Protein AF-A0A963HBQ4-F1 (afdb_monomer)

Secondary structure (DSSP, 8-state):
-----GGGHHHHHHHHHHHHHHHHHHHHHHHHHHHHHHHHS--HHHHHHHHHHHHHHHHHHHHHT-HHHHHHHHHHHHHHHHHHH-TT--SHHHHHHHHHHHHHHHHHHHSPPTTTSS-PPP---------PPPP-----S-------EEEEE-S-HHHHHHHHHHHHHTT-EEEEEE-SHHHHHHHHHHS--SEEEEES--SSSS-HHHHHHHIIIII---EEEEEETT-HHHHHHHHHT--SEEEEESPPHHHHHHHHHHHHHHHHHHHHHHHHHHHHHHHHHHHHHHHHHHHHH-SSEEEEEETT--EEEE-HHHHHHHTS-HHHHTT--HHHHS-HHHHHHHHHHHHHHHHHT-EEEEEEEEE-TTS-EEEEEEEEEEEEETTEEEEEEEEEEE-HHHHHHHHHHHHHHHHHHHHHHHHHHHHH-SSHHHHHHHHHHHHHHHS--SEEEEEEE-TTSBEEEEEEEETHHHHHTT---BS-TTSGGGSSHHHHHHHHSS-EEES-TTT-GGGGGGHHHHHHTT--EEEEEEEEETTEEEEEEEEEESSTT---HHHHHHHHHHHHHHHHHHHHHHHHHHHHHHHHHHHHHHHHHHHHHHHHHHHHHHHHHHHHHHIIIIIIHHHHHHHHHHHHHHHTT-TT-HHHHHHHHHHHHHHHHHHHHHHHHHS-HHHHHT-HHHHHHHHHHHHHHHHTPEEEEEE-TT-----HHHHHHHHHHHHHHHHHIIIII--SEEEEEEEEETTEEEEEEEE-S----HHHHHHHHHHHT-HHHHHHHHHHHHTT-EEEEEE-GGGT--EEEEEEEE-TT---

Radius of gyration: 63.91 Å; Cα contacts (8 Å, |Δi|>4): 1156; chains: 1; bounding box: 135×70×202 Å

Mean predicted aligned error: 21.65 Å

Sequence (816 aa):
MSERSAADLPAQLAALADEFQRSLPNRVDEVKAAMVAIVDDWEPAALVDLRCAAHRLVGAAGTFGRPVLGEAARRIEELACRLDADPAAHDEGVRLVFDELLASLNSAASTPTAAETAFSPPDASAQQRGGPLDCPDDPVDRVGHPSARILIVEDDPLIARELVLRLTAMGYATAGPVATGDEAVAWAAREPPDLVLMDIVLPGAVDGIAAARVILDEQRLPLLYLTAHADEERFARARITAPYAYLIKPCNDRELQLAIELALQRHQRDALLRAEAERQDRRIDELASTLSALVEGATDCIFAKDLDGRYILCNRAVEQLLGRSREEILGRRDEDLLAADLAARRRADEQRIIAAATTETCEEVISGADGEERTCLTTRGCLQIAGERAGVFAIARDISARKAAERRLRRLSGFFNALALTNQAIMHAESAEALLARACEIVVRHGEVDGAWIGLLDAEGWIRVVADSGSAGEYLTGLRISIDAQREEGHGPNGAAMRDGRPAICNDFLTDPRTRPWQGRARAAGIRASAAFPVRRAGAVVGVFSLYAAQVGFFDQELIELLGELASDISFALDKFGDDSRRRRAEAGLQGALERLHEVSARLIGVQEDERRRLARDLHDDIGQNLTMIKIVLLGMTQSGAYGANEEIREAAEIADRTLQRVRALSVALRPPQLDDLGLVPALRAHLDTTCHHAGIKASFVGGEGLPRVPENIAIACFRIAQEALNNVVRHARATAVVLELRLADGVLALSLRDDGCGFDAAAAFAHAARARSLGLLSMQERAALAGGQLAVLSAPERRVGSEVRVTFPLPGAMS

pLDDT: mean 79.03, std 16.05, range [23.55, 98.12]

Solvent-accessible surface area (backbone atoms only — not comparable to full-atom values): 43655 Å² total; per-residue (Å²): 140,75,87,78,71,78,85,46,50,69,62,50,48,49,50,47,48,52,53,46,62,66,42,45,62,58,51,52,48,50,38,51,51,31,52,49,45,46,75,75,56,82,47,81,68,41,55,54,51,36,49,54,36,29,54,62,40,37,68,54,18,77,77,69,77,39,66,69,46,39,51,50,28,51,53,50,50,56,50,48,55,49,45,74,76,39,74,83,63,81,43,74,71,50,54,53,52,50,52,55,49,51,53,49,52,54,54,63,73,72,53,84,53,78,72,68,77,73,59,80,77,77,81,94,81,81,89,86,89,84,83,87,86,78,83,87,80,87,89,88,80,78,95,74,79,77,57,51,32,34,30,38,35,37,57,51,69,65,60,34,51,49,50,52,53,53,41,45,74,73,50,34,38,71,70,54,73,32,48,34,20,64,59,45,44,55,42,45,74,75,58,67,47,62,30,37,41,32,29,50,76,31,61,73,95,36,33,23,55,61,26,47,45,49,34,45,74,76,68,62,47,38,38,32,38,38,41,66,93,81,52,70,71,60,55,56,56,50,58,73,66,64,55,63,39,76,44,55,55,89,65,54,72,68,59,55,50,52,47,50,52,53,22,50,53,52,46,52,50,57,52,48,55,50,54,50,50,56,50,50,54,51,50,51,53,52,50,52,53,49,53,50,52,54,51,47,70,35,80,45,27,38,37,29,25,36,78,86,46,25,26,77,43,68,23,58,35,38,26,62,40,60,64,43,57,64,81,74,46,48,70,35,40,49,69,81,76,43,59,65,73,57,23,54,52,52,51,54,52,50,52,50,29,49,73,69,61,40,72,50,71,47,80,46,78,46,71,30,61,87,67,51,77,36,39,24,48,33,39,39,27,41,31,66,55,99,88,40,86,49,18,34,36,38,40,34,35,82,39,41,70,57,54,52,50,53,53,48,52,51,38,53,52,21,39,54,51,22,41,54,52,38,56,54,41,61,76,69,46,92,45,62,65,59,34,50,33,48,41,18,41,40,36,28,75,36,35,84,30,49,12,16,31,34,25,36,59,48,97,85,50,34,51,42,78,72,25,53,19,65,56,34,50,75,65,47,62,93,60,75,39,27,52,46,77,90,39,75,53,8,50,25,42,60,15,45,3,51,69,72,63,40,75,21,77,36,38,48,35,76,75,40,76,49,34,55,91,48,31,72,60,29,59,76,64,50,44,21,15,37,40,14,28,37,24,34,46,90,86,42,67,47,22,34,42,34,40,32,26,66,43,65,62,67,76,46,71,70,55,50,51,54,52,45,50,43,31,47,52,52,17,54,46,47,38,50,52,52,50,53,58,48,50,55,51,51,54,53,51,51,52,58,50,53,54,52,52,54,52,52,51,54,52,54,56,50,54,52,53,52,49,34,52,49,52,21,48,50,43,48,64,50,56,40,44,52,32,50,50,52,32,52,53,38,52,53,54,67,71,67,70,68,90,86,57,63,66,65,43,50,51,52,32,50,50,33,48,56,49,38,53,49,49,52,51,50,21,41,73,56,45,49,63,43,48,77,78,65,30,55,61,58,32,49,50,53,51,48,53,57,54,24,60,77,69,72,29,47,71,46,80,44,75,59,79,88,67,73,92,69,55,68,64,48,38,52,36,53,49,52,40,50,51,53,53,49,50,46,39,76,76,68,25,80,41,60,38,38,40,41,36,35,48,78,56,95,32,30,42,35,41,36,42,36,35,57,10,47,34,41,56,47,70,60,50,54,56,45,26,73,73,71,68,47,57,68,70,58,49,41,42,51,40,26,47,74,49,64,21,50,64,47,70,53,38,41,48,90,70,52,65,6,35,34,46,35,38,37,28,70,50,94,82,51,84,126

Nearest PDB structures (foldseek):
  3cg0-assembly2_D  TM=9.513E-01  e=1.395E-09  Oleidesulfovibrio alaskensis G20
  6oec-assembly2_F  TM=7.921E-01  e=4.741E-08  Carboxydothermus hydrogenoformans Z-2901
  6c40-assembly1_D-2  TM=9.178E-01  e=4.736E-07  Thermotoga maritima MSB8
  4qyw-assembly1_A  TM=9.208E-01  e=8.117E-07  Thermotoga maritima MSB8
  2gj3-assembly1_A  TM=7.874E-01  e=8.108E-06  Azotobacter vinelandii

Foldseek 3Di:
DDDPDPPCVVVVVVVVLVVVLVCLVVLLVQLVVLLVCCLPPNDPVSLVSNLVSLVVQCVSCVPQPLVLSVVLSVLSVVLSVVCVVPVPPSDPVSVVSSVVSNVSSVVSNPDDGPVVVPDDDPDPPDDDDDDDDDDDDDDDDDDDDAAFEEEEEDQPPVVQVVVCVLCVVVVHHYPHYHQALVVVLVCCVVPNGQEYEFEQAGDDPAGRQNSLLSCCPPVVHAYEYEEEPDDPVSVVSSVVSVHQYYDYPPDDSVRVVVSSVSSSVVSVVVVVVVVVVVVVVVVVVVVVVVVLVVQQPDLWWKWWAFAVQFTQDTHPNVCQQQVHDPVVRGRDHCCVRDDPVVSVVVVVVQVVQLVVQDKDWDWDWRQGPVRDTFTWTKIKHFDDDPNDGGGMMMIIDGCRVVVVVVVVVQLLVLLVQLLVVLLVCLVVPPALLRSQQVSFVSCVVRRQFQKKWKFFADPVFWTHTSYMDGLVVVLCVPQIAGLDPVDLSLLDQFSCCLVVVAKGWFLALLPDPSNVVRNVSCVVSLFGIKIWHFAAEPRHGGIIIMTTHNHRPSDDPSNSVSVNVSSVSSN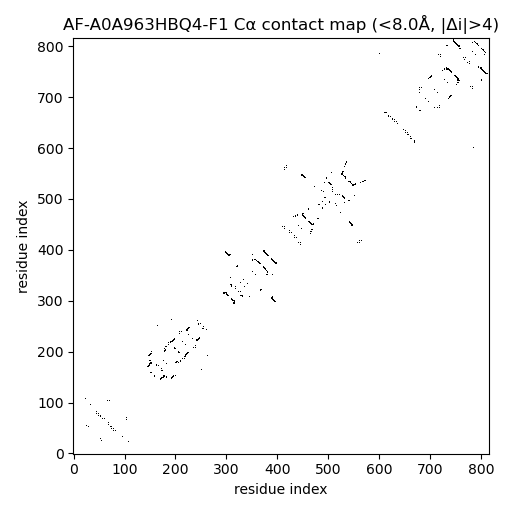VSNNVNVVVVVVVVVVVVVVVVVVVVLVVVLVVVVVLLVVLVVLLCCLCPPVLVVLVVLLVVLVVVLVVDDPDCNPVSVVSNVVSVVVSVVSQVSSCVSPNVCCVVVNQQVNLVVLQCVLCVVLQAAEDEEDPPPDDHFDSLVSVLLNLLSNLVSVCCSPPFPFRYKYWYWDDDQQKIKTKIWTLGQWDDPVVVVVCCVVVVPPRVVVNQSSLVSQVKHWDKDTDNVPSRTIMIMMMHHGPPSPD

Structure (mmCIF, N/CA/C/O backbone):
data_AF-A0A963HBQ4-F1
#
_entry.id   AF-A0A963HBQ4-F1
#
loop_
_atom_site.group_PDB
_atom_site.id
_atom_site.type_symbol
_atom_site.label_atom_id
_atom_site.label_alt_id
_atom_site.label_comp_id
_atom_site.label_asym_id
_atom_site.label_entity_id
_atom_site.label_seq_id
_atom_site.pdbx_PDB_ins_code
_atom_site.Cartn_x
_atom_site.Cartn_y
_atom_site.Cartn_z
_atom_site.occupancy
_atom_site.B_iso_or_equiv
_atom_site.auth_seq_id
_atom_site.auth_comp_id
_atom_site.auth_asym_id
_atom_site.auth_atom_id
_atom_site.pdbx_PDB_model_num
ATOM 1 N N . MET A 1 1 ? -17.912 28.620 47.467 1.00 26.55 1 MET A N 1
ATOM 2 C CA . MET A 1 1 ? -19.293 29.046 47.777 1.00 26.55 1 MET A CA 1
ATOM 3 C C . MET A 1 1 ? -19.919 29.511 46.472 1.00 26.55 1 MET A C 1
ATOM 5 O O . MET A 1 1 ? -19.352 30.399 45.865 1.00 26.55 1 MET A O 1
ATOM 9 N N . SER A 1 2 ? -20.982 28.934 45.939 1.00 27.98 2 SER A N 1
ATOM 10 C CA . SER A 1 2 ? -21.823 27.840 46.411 1.00 27.98 2 SER A CA 1
ATOM 11 C C . SER A 1 2 ? -22.338 27.062 45.203 1.00 27.98 2 SER A C 1
ATOM 13 O O . SER A 1 2 ? -22.551 27.619 44.126 1.00 27.98 2 SER A O 1
ATOM 15 N N . GLU A 1 3 ? -22.514 25.771 45.440 1.00 35.03 3 GLU A N 1
ATOM 16 C CA . GLU A 1 3 ? -23.361 24.830 44.721 1.00 35.03 3 GLU A CA 1
ATOM 17 C C . GLU A 1 3 ? -24.563 25.514 44.050 1.00 35.03 3 GLU A C 1
ATOM 19 O O . GLU A 1 3 ? -25.482 25.993 44.713 1.00 35.03 3 GLU A O 1
ATOM 24 N N . ARG A 1 4 ? -24.574 25.536 42.714 1.00 32.81 4 ARG A N 1
ATOM 25 C CA . ARG A 1 4 ? -25.833 25.471 41.971 1.00 32.81 4 ARG A CA 1
ATOM 26 C C . ARG A 1 4 ? -26.100 23.994 41.711 1.00 32.81 4 ARG A C 1
ATOM 28 O O . ARG A 1 4 ? -25.320 23.321 41.047 1.00 32.81 4 ARG A O 1
ATOM 35 N N . SER A 1 5 ? -27.163 23.526 42.352 1.00 36.09 5 SER A N 1
ATOM 36 C CA . SER A 1 5 ? -27.684 22.165 42.406 1.00 36.09 5 SER A CA 1
ATOM 37 C C . SER A 1 5 ? -27.640 21.415 41.068 1.00 36.09 5 SER A C 1
ATOM 39 O O . SER A 1 5 ? -28.222 21.844 40.076 1.00 36.09 5 SER A O 1
ATOM 41 N N . ALA A 1 6 ? -27.008 20.239 41.087 1.00 35.88 6 ALA A N 1
ATOM 42 C CA . ALA A 1 6 ? -27.001 19.247 40.013 1.00 35.88 6 ALA A CA 1
ATOM 43 C C . ALA A 1 6 ? -28.341 18.486 39.863 1.00 35.88 6 ALA A C 1
ATOM 45 O O . ALA A 1 6 ? -28.432 17.567 39.051 1.00 35.88 6 ALA A O 1
ATOM 46 N N . ALA A 1 7 ? -29.386 18.849 40.622 1.00 38.97 7 ALA A N 1
ATOM 47 C CA . ALA A 1 7 ? -30.701 18.205 40.541 1.00 38.97 7 ALA A CA 1
ATOM 48 C C . ALA A 1 7 ? -31.506 18.603 39.289 1.00 38.97 7 ALA A C 1
ATOM 50 O O . ALA A 1 7 ? -32.407 17.869 38.897 1.00 38.97 7 ALA A O 1
ATOM 51 N N . ASP A 1 8 ? -31.138 19.701 38.624 1.00 40.59 8 ASP A N 1
ATOM 52 C CA . ASP A 1 8 ? -31.795 20.174 37.401 1.00 40.59 8 ASP A CA 1
ATOM 53 C C . ASP A 1 8 ? -31.019 19.847 36.121 1.00 40.59 8 ASP A C 1
ATOM 55 O O . ASP A 1 8 ? -31.470 20.204 35.040 1.00 40.59 8 ASP A O 1
ATOM 59 N N . LEU A 1 9 ? -29.873 19.159 36.187 1.00 38.19 9 LEU A N 1
ATOM 60 C CA . LEU A 1 9 ? -29.035 18.930 35.003 1.00 38.19 9 LEU A CA 1
ATOM 61 C C . LEU A 1 9 ? -29.782 18.218 33.854 1.00 38.19 9 LEU A C 1
ATOM 63 O O . LEU A 1 9 ? -29.617 18.650 32.721 1.00 38.19 9 LEU A O 1
ATOM 67 N N . PRO A 1 10 ? -30.645 17.205 34.082 1.00 41.12 10 PRO A N 1
ATOM 68 C CA . PRO A 1 10 ? -31.413 16.579 33.002 1.00 41.12 10 PRO A CA 1
ATOM 69 C C . PRO A 1 10 ? -32.497 17.496 32.423 1.00 41.12 10 PRO A C 1
ATOM 71 O O . PRO A 1 10 ? -32.702 17.498 31.216 1.00 41.12 10 PRO A O 1
ATOM 74 N N . ALA A 1 11 ? -33.162 18.303 33.256 1.00 45.09 11 ALA A N 1
ATOM 75 C CA . ALA A 1 11 ? -34.180 19.258 32.815 1.00 45.09 11 ALA A CA 1
ATOM 76 C C . ALA A 1 11 ? -33.556 20.477 32.116 1.00 45.09 11 ALA A C 1
ATOM 78 O O . ALA A 1 11 ? -34.101 20.967 31.135 1.00 45.09 11 ALA A O 1
ATOM 79 N N . GLN A 1 12 ? -32.381 20.921 32.564 1.00 42.25 12 GLN A N 1
ATOM 80 C CA . GLN A 1 12 ? -31.566 21.954 31.931 1.00 42.25 12 GLN A CA 1
ATOM 81 C C . GLN A 1 12 ? -30.918 21.448 30.648 1.00 42.25 12 GLN A C 1
ATOM 83 O O . GLN A 1 12 ? -30.879 22.204 29.695 1.00 42.25 12 GLN A O 1
ATOM 88 N N . LEU A 1 13 ? -30.459 20.192 30.580 1.00 42.88 13 LEU A N 1
ATOM 89 C CA . LEU A 1 13 ? -29.969 19.564 29.348 1.00 42.88 13 LEU A CA 1
ATOM 90 C C . LEU A 1 13 ? -31.106 19.318 28.358 1.00 42.88 13 LEU A C 1
ATOM 92 O O . LEU A 1 13 ? -30.890 19.498 27.169 1.00 42.88 13 LEU A O 1
ATOM 96 N N . ALA A 1 14 ? -32.306 18.961 28.825 1.00 47.94 14 ALA A N 1
ATOM 97 C CA . ALA A 1 14 ? -33.495 18.856 27.984 1.00 47.94 14 ALA A CA 1
ATOM 98 C C . ALA A 1 14 ? -33.955 20.235 27.494 1.00 47.94 14 ALA A C 1
ATOM 100 O O . ALA A 1 14 ? -34.211 20.386 26.310 1.00 47.94 14 ALA A O 1
ATOM 101 N N . ALA A 1 15 ? -33.982 21.257 28.354 1.00 48.81 15 ALA A N 1
ATOM 102 C CA . ALA A 1 15 ? -34.297 22.631 27.966 1.00 48.81 15 ALA A CA 1
ATOM 103 C C . ALA A 1 15 ? -33.226 23.231 27.042 1.00 48.81 15 ALA A C 1
ATOM 105 O O . ALA A 1 15 ? -33.580 23.877 26.065 1.00 48.81 15 ALA A O 1
ATOM 106 N N . LEU A 1 16 ? -31.938 22.963 27.293 1.00 46.47 16 LEU A N 1
ATOM 107 C CA . LEU A 1 16 ? -30.825 23.330 26.416 1.00 46.47 16 LEU A CA 1
ATOM 108 C C . LEU A 1 16 ? -30.912 22.582 25.095 1.00 46.47 16 LEU A C 1
ATOM 110 O O . LEU A 1 16 ? -30.710 23.210 24.073 1.00 46.47 16 LEU A O 1
ATOM 114 N N . ALA A 1 17 ? -31.222 21.284 25.084 1.00 47.88 17 ALA A N 1
ATOM 115 C CA . ALA A 1 17 ? -31.410 20.511 23.860 1.00 47.88 17 ALA A CA 1
ATOM 116 C C . ALA A 1 17 ? -32.598 21.031 23.052 1.00 47.88 17 ALA A C 1
ATOM 118 O O . ALA A 1 17 ? -32.469 21.203 21.848 1.00 47.88 17 ALA A O 1
ATOM 119 N N . ASP A 1 18 ? -33.707 21.358 23.708 1.00 51.03 18 ASP A N 1
ATOM 120 C CA . ASP A 1 18 ? -34.914 21.882 23.075 1.00 51.03 18 ASP A CA 1
ATOM 121 C C . ASP A 1 18 ? -34.713 23.331 22.576 1.00 51.03 18 ASP A C 1
ATOM 123 O O . ASP A 1 18 ? -35.149 23.688 21.482 1.00 51.03 18 ASP A O 1
ATOM 127 N N . GLU A 1 19 ? -33.963 24.160 23.310 1.00 53.47 19 GLU A N 1
ATOM 128 C CA . GLU A 1 19 ? -33.505 25.490 22.883 1.00 53.47 19 GLU A CA 1
ATOM 129 C C . GLU A 1 19 ? -32.498 25.395 21.721 1.00 53.47 19 GLU A C 1
ATOM 131 O O . GLU A 1 19 ? -32.594 26.146 20.747 1.00 53.47 19 GLU A O 1
ATOM 136 N N . PHE A 1 20 ? -31.576 24.426 21.752 1.00 51.69 20 PHE A N 1
ATOM 137 C CA . PHE A 1 20 ? -30.591 24.214 20.689 1.00 51.69 20 PHE A CA 1
ATOM 138 C C . PHE A 1 20 ? -31.225 23.634 19.425 1.00 51.69 20 PHE A C 1
ATOM 140 O O . PHE A 1 20 ? -30.861 24.056 18.328 1.00 51.69 20 PHE A O 1
ATOM 147 N N . GLN A 1 21 ? -32.189 22.723 19.562 1.00 53.88 21 GLN A N 1
ATOM 148 C CA . GLN A 1 21 ? -32.951 22.117 18.468 1.00 53.88 21 GLN A CA 1
ATOM 149 C C . GLN A 1 21 ? -33.887 23.147 17.825 1.00 53.88 21 GLN A C 1
ATOM 151 O O . GLN A 1 21 ? -33.994 23.182 16.601 1.00 53.88 21 GLN A O 1
ATOM 156 N N . ARG A 1 22 ? -34.432 24.090 18.610 1.00 58.97 22 ARG A N 1
ATOM 157 C CA . ARG A 1 22 ? -35.081 25.309 18.092 1.00 58.97 22 ARG A CA 1
ATOM 158 C C . ARG A 1 22 ? -34.105 26.284 17.418 1.00 58.97 22 ARG A C 1
ATOM 160 O O . ARG A 1 22 ? -34.513 27.001 16.510 1.00 58.97 22 ARG A O 1
ATOM 167 N N . SER A 1 23 ? -32.828 26.306 17.815 1.00 59.47 23 SER A N 1
ATOM 168 C CA . SER A 1 23 ? -31.791 27.171 17.216 1.00 59.47 23 SER A CA 1
ATOM 169 C C . SER A 1 23 ? -31.105 26.580 15.974 1.00 59.47 23 SER A C 1
ATOM 171 O O . SER A 1 23 ? -30.469 27.313 15.218 1.00 59.47 23 SER A O 1
ATOM 173 N N . LEU A 1 24 ? -31.215 25.265 15.752 1.00 64.88 24 LEU A N 1
ATOM 174 C CA . LEU A 1 24 ? -30.545 24.556 14.660 1.00 64.88 24 LEU A CA 1
ATOM 175 C C . LEU A 1 24 ? -30.970 25.064 13.267 1.00 64.88 24 LEU A C 1
ATOM 177 O O . LEU A 1 24 ? -30.074 25.280 12.450 1.00 64.88 24 LEU A O 1
ATOM 181 N N . PRO A 1 25 ? -32.265 25.343 12.993 1.00 65.94 25 PRO A N 1
ATOM 182 C CA . PRO A 1 25 ? -32.677 25.995 11.750 1.00 65.94 25 PRO A CA 1
ATOM 183 C C . PRO A 1 25 ? -31.997 27.353 11.554 1.00 65.94 25 PRO A C 1
ATOM 185 O O . PRO A 1 25 ? -31.420 27.586 10.500 1.00 65.94 25 PRO A O 1
ATOM 188 N N . ASN A 1 26 ? -31.934 28.190 12.598 1.00 67.19 26 ASN A N 1
ATOM 189 C CA . ASN A 1 26 ? -31.284 29.504 12.524 1.00 67.19 26 ASN A CA 1
ATOM 190 C C . ASN A 1 26 ? -29.778 29.396 12.230 1.00 67.19 26 ASN A C 1
ATOM 192 O O . ASN A 1 26 ? -29.249 30.184 11.457 1.00 67.19 26 ASN A O 1
ATOM 196 N N . ARG A 1 27 ? -29.077 28.406 12.799 1.00 68.88 27 ARG A N 1
ATOM 197 C CA . ARG A 1 27 ? -27.641 28.178 12.531 1.00 68.88 27 ARG A CA 1
ATOM 198 C C . ARG A 1 27 ? -27.377 27.630 11.133 1.00 68.88 27 ARG A C 1
ATOM 200 O O . ARG A 1 27 ? -26.370 27.968 10.516 1.00 68.88 27 ARG A O 1
ATOM 207 N N . VAL A 1 28 ? -28.266 26.769 10.642 1.00 68.94 28 VAL A N 1
ATOM 208 C CA . VAL A 1 28 ? -28.229 26.304 9.254 1.00 68.94 28 VAL A CA 1
ATOM 209 C C . VAL A 1 28 ? -28.486 27.486 8.319 1.00 68.94 28 VAL A C 1
ATOM 211 O O . VAL A 1 28 ? -27.758 27.642 7.346 1.00 68.94 28 VAL A O 1
ATOM 214 N N . ASP A 1 29 ? -29.437 28.360 8.641 1.00 71.38 29 ASP A N 1
ATOM 215 C CA . ASP A 1 29 ? -29.736 29.556 7.854 1.00 71.38 29 ASP A CA 1
ATOM 216 C C . ASP A 1 29 ? -28.618 30.615 7.918 1.00 71.38 29 ASP A C 1
ATOM 218 O O . ASP A 1 29 ? -28.349 31.252 6.904 1.00 71.38 29 ASP A O 1
ATOM 222 N N . GLU A 1 30 ? -27.882 30.743 9.031 1.00 71.38 30 GLU A N 1
ATOM 223 C CA . GLU A 1 30 ? -26.640 31.540 9.107 1.00 71.38 30 GLU A CA 1
ATOM 224 C C . GLU A 1 30 ? -25.577 31.029 8.124 1.00 71.38 30 GLU A C 1
ATOM 226 O O . GLU A 1 30 ? -24.970 31.817 7.398 1.00 71.38 30 GLU A O 1
ATOM 231 N N . VAL A 1 31 ? -25.364 29.708 8.071 1.00 70.44 31 VAL A N 1
ATOM 232 C CA . VAL A 1 31 ? -24.422 29.102 7.119 1.00 70.44 31 VAL A CA 1
ATOM 233 C C . VAL A 1 31 ? -24.898 29.313 5.685 1.00 70.44 31 VAL A C 1
ATOM 235 O O . VAL A 1 31 ? -24.095 29.702 4.843 1.00 70.44 31 VAL A O 1
ATOM 238 N N . LYS A 1 32 ? -26.197 29.158 5.403 1.00 71.50 32 LYS A N 1
ATOM 239 C CA . LYS A 1 32 ? -26.758 29.459 4.076 1.00 71.50 32 LYS A CA 1
ATOM 240 C C . LYS A 1 32 ? -26.550 30.920 3.686 1.00 71.50 32 LYS A C 1
ATOM 242 O O . LYS A 1 32 ? -26.150 31.183 2.560 1.00 71.50 32 LYS A O 1
ATOM 247 N N . ALA A 1 33 ? -26.798 31.858 4.598 1.00 72.38 33 ALA A N 1
ATOM 248 C CA . ALA A 1 33 ? -26.629 33.283 4.336 1.00 72.38 33 ALA A CA 1
ATOM 249 C C . ALA A 1 33 ? -25.162 33.633 4.039 1.00 72.38 33 ALA A C 1
ATOM 251 O O . ALA A 1 33 ? -24.894 34.355 3.083 1.00 72.38 33 ALA A O 1
ATOM 252 N N . ALA A 1 34 ? -24.212 33.063 4.790 1.00 69.38 34 ALA A N 1
ATOM 253 C CA . ALA A 1 34 ? -22.780 33.239 4.539 1.00 69.38 34 ALA A CA 1
ATOM 254 C C . ALA A 1 34 ? -22.334 32.604 3.207 1.00 69.38 34 ALA A C 1
ATOM 256 O O . ALA A 1 34 ? -21.538 33.186 2.473 1.00 69.38 34 ALA A O 1
ATOM 257 N N . MET A 1 35 ? -22.879 31.431 2.864 1.00 69.75 35 MET A N 1
ATOM 258 C CA . MET A 1 35 ? -22.636 30.754 1.586 1.00 69.75 35 MET A CA 1
ATOM 259 C C . MET A 1 35 ? -23.166 31.570 0.396 1.00 69.75 35 MET A C 1
ATOM 261 O O . MET A 1 35 ? -22.457 31.735 -0.591 1.00 69.75 35 MET A O 1
ATOM 265 N N . VAL A 1 36 ? -24.380 32.121 0.499 1.00 68.62 36 VAL A N 1
ATOM 266 C CA . VAL A 1 36 ? -24.986 32.977 -0.538 1.00 68.62 36 VAL A CA 1
ATOM 267 C C . VAL A 1 36 ? -24.207 34.285 -0.698 1.00 68.62 36 VAL A C 1
ATOM 269 O O . VAL A 1 36 ? -23.907 34.669 -1.823 1.00 68.62 36 VAL A O 1
ATOM 272 N N . ALA A 1 37 ? -23.787 34.918 0.405 1.00 67.56 37 ALA A N 1
ATOM 273 C CA . ALA A 1 37 ? -22.967 36.131 0.359 1.00 67.56 37 ALA A CA 1
ATOM 274 C C . ALA A 1 37 ? -21.645 35.909 -0.396 1.00 67.56 37 ALA A C 1
ATOM 276 O O . ALA A 1 37 ? -21.266 36.731 -1.220 1.00 67.56 37 ALA A O 1
ATOM 277 N N . ILE A 1 38 ? -20.991 34.761 -0.186 1.00 66.94 38 ILE A N 1
ATOM 278 C CA . ILE A 1 38 ? -19.777 34.376 -0.919 1.00 66.94 38 ILE A CA 1
ATOM 279 C C . ILE A 1 38 ? -20.043 34.173 -2.414 1.00 66.94 38 ILE A C 1
ATOM 281 O O . ILE A 1 38 ? -19.186 34.510 -3.225 1.00 66.94 38 ILE A O 1
ATOM 285 N N . VAL A 1 39 ? -21.193 33.604 -2.785 1.00 64.00 39 VAL A N 1
ATOM 286 C CA . VAL A 1 39 ? -21.548 33.257 -4.173 1.00 64.00 39 VAL A CA 1
ATOM 287 C C . VAL A 1 39 ? -21.979 34.467 -5.011 1.00 64.00 39 VAL A C 1
ATOM 289 O O . VAL A 1 39 ? -21.811 34.437 -6.239 1.00 64.00 39 VAL A O 1
ATOM 292 N N . ASP A 1 40 ? -22.517 35.500 -4.363 1.00 63.19 40 ASP A N 1
ATOM 293 C CA . ASP A 1 40 ? -23.057 36.692 -5.019 1.00 63.19 40 ASP A CA 1
ATOM 294 C C . ASP A 1 40 ? -22.064 37.868 -5.068 1.00 63.19 40 ASP A C 1
ATOM 296 O O . ASP A 1 40 ? -22.026 38.553 -6.090 1.00 63.19 40 ASP A O 1
ATOM 300 N N . ASP A 1 41 ? -21.239 38.088 -4.032 1.00 61.78 41 ASP A N 1
ATOM 301 C CA . ASP A 1 41 ? -20.208 39.141 -4.027 1.00 61.78 41 ASP A CA 1
ATOM 302 C C . ASP A 1 41 ? -19.016 38.744 -3.129 1.00 61.78 41 ASP A C 1
ATOM 304 O O . ASP A 1 41 ? -19.102 38.701 -1.900 1.00 61.78 41 ASP A O 1
ATOM 308 N N . TRP A 1 42 ? -17.884 38.382 -3.741 1.00 64.12 42 TRP A N 1
ATOM 309 C CA . TRP A 1 42 ? -16.738 37.833 -3.012 1.00 64.12 42 TRP A CA 1
ATOM 310 C C . TRP A 1 42 ? -15.992 38.898 -2.199 1.00 64.12 42 TRP A C 1
ATOM 312 O O . TRP A 1 42 ? -15.261 39.720 -2.757 1.00 64.12 42 TRP A O 1
ATOM 322 N N . GLU A 1 43 ? -16.077 38.807 -0.869 1.00 64.69 43 GLU A N 1
ATOM 323 C CA . GLU A 1 43 ? -15.247 39.580 0.059 1.00 64.69 43 GLU A CA 1
ATOM 324 C C . GLU A 1 43 ? -14.467 38.672 1.031 1.00 64.69 43 GLU A C 1
ATOM 326 O O . GLU A 1 43 ? -15.033 37.729 1.589 1.00 64.69 43 GLU A O 1
ATOM 331 N N . PRO A 1 44 ? -13.191 38.979 1.343 1.00 63.47 44 PRO A N 1
ATOM 332 C CA . PRO A 1 44 ? -12.394 38.204 2.302 1.00 63.47 44 PRO A CA 1
ATOM 333 C C . PRO A 1 44 ? -13.024 38.082 3.701 1.00 63.47 44 PRO A C 1
ATOM 335 O O . PRO A 1 44 ? -12.791 37.100 4.404 1.00 63.47 44 PRO A O 1
ATOM 338 N N . ALA A 1 45 ? -13.840 39.061 4.111 1.00 66.88 45 ALA A N 1
ATOM 339 C CA . ALA A 1 45 ? -14.569 39.024 5.379 1.00 66.88 45 ALA A CA 1
ATOM 340 C C . ALA A 1 45 ? -15.637 37.914 5.407 1.00 66.88 45 ALA A C 1
ATOM 342 O O . ALA A 1 45 ? -15.813 37.259 6.435 1.00 66.88 45 ALA A O 1
ATOM 343 N N . ALA A 1 46 ? -16.270 37.622 4.266 1.00 68.31 46 ALA A N 1
ATOM 344 C CA . ALA A 1 46 ? -17.298 36.592 4.161 1.00 68.31 46 ALA A CA 1
ATOM 345 C C . ALA A 1 46 ? -16.732 35.177 4.392 1.00 68.31 46 ALA A C 1
ATOM 347 O O . ALA A 1 46 ? -17.420 34.309 4.933 1.00 68.31 46 ALA A O 1
ATOM 348 N N . LEU A 1 47 ? -15.449 34.947 4.071 1.00 69.88 47 LEU A N 1
ATOM 349 C CA . LEU A 1 47 ? -14.759 33.685 4.361 1.00 69.88 47 LEU A CA 1
ATOM 350 C C . LEU A 1 47 ? -14.593 33.456 5.873 1.00 69.88 47 LEU A C 1
ATOM 352 O O . LEU A 1 47 ? -14.747 32.334 6.360 1.00 69.88 47 LEU A O 1
ATOM 356 N N . VAL A 1 48 ? -14.305 34.519 6.629 1.00 72.38 48 VAL A N 1
ATOM 357 C CA . VAL A 1 48 ? -14.189 34.461 8.095 1.00 72.38 48 VAL A CA 1
ATOM 358 C C . VAL A 1 48 ? -15.545 34.146 8.723 1.00 72.38 48 VAL A C 1
ATOM 360 O O . VAL A 1 48 ? -15.623 33.313 9.631 1.00 72.38 48 VAL A O 1
ATOM 363 N N . ASP A 1 49 ? -16.616 34.745 8.204 1.00 72.12 49 ASP A N 1
ATOM 364 C CA . ASP A 1 49 ? -17.979 34.490 8.666 1.00 72.12 49 ASP A CA 1
ATOM 365 C C . ASP A 1 49 ? -18.436 33.059 8.356 1.00 72.12 49 ASP A C 1
ATOM 367 O O . ASP A 1 49 ? -19.004 32.399 9.232 1.00 72.12 49 ASP A O 1
ATOM 371 N N . LEU A 1 50 ? -18.109 32.525 7.172 1.00 73.69 50 LEU A N 1
ATOM 372 C CA . LEU A 1 50 ? -18.404 31.138 6.800 1.00 73.69 50 LEU A CA 1
ATOM 373 C C . LEU A 1 50 ? -17.689 30.133 7.717 1.00 73.69 50 LEU A C 1
ATOM 375 O O . LEU A 1 50 ? -18.311 29.176 8.182 1.00 73.69 50 LEU A O 1
ATOM 379 N N . ARG A 1 51 ? -16.407 30.361 8.034 1.00 72.31 51 ARG A N 1
ATOM 380 C CA . ARG A 1 51 ? -15.640 29.507 8.963 1.00 72.31 51 ARG A CA 1
ATOM 381 C C . ARG A 1 51 ? -16.187 29.584 10.384 1.00 72.31 51 ARG A C 1
ATOM 383 O O . ARG A 1 51 ? -16.376 28.558 11.038 1.00 72.31 51 ARG A O 1
ATOM 390 N N . CYS A 1 52 ? -16.527 30.786 10.850 1.00 71.94 52 CYS A N 1
ATOM 391 C CA . CYS A 1 52 ? -17.177 30.976 12.144 1.00 71.94 52 CYS A CA 1
ATOM 392 C C . CYS A 1 52 ? -18.522 30.238 12.219 1.00 71.94 52 CYS A C 1
ATOM 394 O O . CYS A 1 52 ? -18.806 29.568 13.216 1.00 71.94 52 CYS A O 1
ATOM 396 N N . ALA A 1 53 ? -19.340 30.330 11.170 1.00 70.38 53 ALA A N 1
ATOM 397 C CA . ALA A 1 53 ? -20.629 29.655 11.093 1.00 70.38 53 ALA A CA 1
ATOM 398 C C . ALA A 1 53 ? -20.467 28.121 11.031 1.00 70.38 53 ALA A C 1
ATOM 400 O O . ALA A 1 53 ? -21.152 27.408 11.768 1.00 70.38 53 ALA A O 1
ATOM 401 N N . ALA A 1 54 ? -19.494 27.606 10.270 1.00 70.75 54 ALA A N 1
ATOM 402 C CA . ALA A 1 54 ? -19.158 26.180 10.218 1.00 70.75 54 ALA A CA 1
ATOM 403 C C . ALA A 1 54 ? -18.694 25.638 11.581 1.00 70.75 54 ALA A C 1
ATOM 405 O O . ALA A 1 54 ? -19.163 24.589 12.023 1.00 70.75 54 ALA A O 1
ATOM 406 N N . HIS A 1 55 ? -17.852 26.379 12.305 1.00 68.25 55 HIS A N 1
ATOM 407 C CA . HIS A 1 55 ? -17.387 25.989 13.639 1.00 68.25 55 HIS A CA 1
ATOM 408 C C . HIS A 1 55 ? -18.538 25.931 14.659 1.00 68.25 55 HIS A C 1
ATOM 410 O O . HIS A 1 55 ? -18.622 25.005 15.472 1.00 68.25 55 HIS A O 1
ATOM 416 N N . ARG A 1 56 ? -19.488 26.877 14.581 1.00 68.12 56 ARG A N 1
ATOM 417 C CA . ARG A 1 56 ? -20.723 26.849 15.389 1.00 68.12 56 ARG A CA 1
ATOM 418 C C . ARG A 1 56 ? -21.635 25.665 15.041 1.00 68.12 56 ARG A C 1
ATOM 420 O O . ARG A 1 56 ? -22.419 25.242 15.896 1.00 68.12 56 ARG A O 1
ATOM 427 N N . LEU A 1 57 ? -21.519 25.125 13.827 1.00 68.00 57 LEU A N 1
ATOM 428 C CA . LEU A 1 57 ? -22.256 23.960 13.332 1.00 68.00 57 LEU A CA 1
ATOM 429 C C . LEU A 1 57 ? -21.614 22.632 13.794 1.00 68.00 57 LEU A C 1
ATOM 431 O O . LEU A 1 57 ? -22.334 21.713 14.187 1.00 68.00 57 LEU A O 1
ATOM 435 N N . VAL A 1 58 ? -20.276 22.561 13.892 1.00 62.84 58 VAL A N 1
ATOM 436 C CA . VAL A 1 58 ? -19.534 21.423 14.491 1.00 62.84 58 VAL A CA 1
ATOM 437 C C . VAL A 1 58 ? -19.920 21.209 15.956 1.00 62.84 58 VAL A C 1
ATOM 439 O O . VAL A 1 58 ? -20.181 20.078 16.371 1.00 62.84 58 VAL A O 1
ATOM 442 N N . GLY A 1 59 ? -20.028 22.297 16.729 1.00 57.78 59 GLY A N 1
ATOM 443 C CA . GLY A 1 59 ? -20.461 22.235 18.130 1.00 57.78 59 GLY A CA 1
ATOM 444 C C . GLY A 1 59 ? -21.883 21.682 18.314 1.00 57.78 59 GLY A C 1
ATOM 445 O O . GLY A 1 59 ? -22.191 21.112 19.357 1.00 57.78 59 GLY A O 1
ATOM 446 N N . ALA A 1 60 ? -22.740 21.800 17.293 1.00 55.91 60 ALA A N 1
ATOM 447 C CA . ALA A 1 60 ? -24.084 21.223 17.290 1.00 55.91 60 ALA A CA 1
ATOM 448 C C . ALA A 1 60 ? -24.090 19.736 16.875 1.00 55.91 60 ALA A C 1
ATOM 450 O O . ALA A 1 60 ? -24.875 18.950 17.405 1.00 55.91 60 ALA A O 1
ATOM 451 N N . ALA A 1 61 ? -23.206 19.332 15.954 1.00 56.44 61 ALA A N 1
ATOM 452 C CA . ALA A 1 61 ? -23.150 17.975 15.404 1.00 56.44 61 ALA A CA 1
ATOM 453 C C . ALA A 1 61 ? -22.642 16.923 16.408 1.00 56.44 61 ALA A C 1
ATOM 455 O O . ALA A 1 61 ? -23.157 15.802 16.437 1.00 56.44 61 ALA A O 1
ATOM 456 N N . GLY A 1 62 ? -21.659 17.288 17.242 1.00 50.28 62 GLY A N 1
ATOM 457 C CA . GLY A 1 62 ? -21.041 16.380 18.219 1.00 50.28 62 GLY A CA 1
ATOM 458 C C . GLY A 1 62 ? -21.961 15.972 19.374 1.00 50.28 62 GLY A C 1
ATOM 459 O O . GLY A 1 62 ? -21.806 14.890 19.930 1.00 50.28 62 GLY A O 1
ATOM 460 N N . THR A 1 63 ? -22.949 16.804 19.701 1.00 47.62 63 THR A N 1
ATOM 461 C CA . THR A 1 63 ? -23.797 16.630 20.891 1.00 47.62 63 THR A CA 1
ATOM 462 C C . THR A 1 63 ? -25.031 15.755 20.628 1.00 47.62 63 THR A C 1
ATOM 464 O O . THR A 1 63 ? -25.551 15.145 21.555 1.00 47.62 63 THR A O 1
ATOM 467 N N . PHE A 1 64 ? -25.486 15.637 19.371 1.00 50.97 64 PHE A N 1
ATOM 468 C CA . PHE A 1 64 ? -26.775 15.004 19.026 1.00 50.97 64 PHE A CA 1
ATOM 469 C C . PHE A 1 64 ? -26.691 13.884 17.978 1.00 50.97 64 PHE A C 1
ATOM 471 O O . PHE A 1 64 ? -27.718 13.423 17.483 1.00 50.97 64 PHE A O 1
ATOM 478 N N . GLY A 1 65 ? -25.483 13.434 17.618 1.00 50.53 65 GLY A N 1
ATOM 479 C CA . GLY A 1 65 ? -25.313 12.267 16.746 1.00 50.53 65 GLY A CA 1
ATOM 480 C C . GLY A 1 65 ? -25.860 12.464 15.328 1.00 50.53 65 GLY A C 1
ATOM 481 O O . GLY A 1 65 ? -26.419 11.534 14.751 1.00 50.53 65 GLY A O 1
ATOM 482 N N . ARG A 1 66 ? -25.706 13.667 14.752 1.00 61.53 66 ARG A N 1
ATOM 483 C CA . ARG A 1 66 ? -26.026 13.953 13.341 1.00 61.53 66 ARG A CA 1
ATOM 484 C C . ARG A 1 66 ? -24.730 14.046 12.518 1.00 61.53 66 ARG A C 1
ATOM 486 O O . ARG A 1 66 ? -24.255 15.155 12.263 1.00 61.53 66 ARG A O 1
ATOM 493 N N . PRO A 1 67 ? -24.147 12.910 12.082 1.00 61.25 67 PRO A N 1
ATOM 494 C CA . PRO A 1 67 ? -22.861 12.883 11.374 1.00 61.25 67 PRO A CA 1
ATOM 495 C C . PRO A 1 67 ? -22.871 13.693 10.069 1.00 61.25 67 PRO A C 1
ATOM 497 O O . PRO A 1 67 ? -21.842 14.236 9.682 1.00 61.25 67 PRO A O 1
ATOM 500 N N . VAL A 1 68 ? -24.042 13.863 9.443 1.00 62.72 68 VAL A N 1
ATOM 501 C CA . VAL A 1 68 ? -24.228 14.675 8.226 1.00 62.72 68 VAL A CA 1
ATOM 502 C C . VAL A 1 68 ? -23.862 16.151 8.446 1.00 62.72 68 VAL A C 1
ATOM 504 O O . VAL A 1 68 ? -23.291 16.774 7.557 1.00 62.72 68 VAL A O 1
ATOM 507 N N . LEU A 1 69 ? -24.126 16.712 9.634 1.00 66.12 69 LEU A N 1
ATOM 508 C CA . LEU A 1 69 ? -23.784 18.106 9.956 1.00 66.12 69 LEU A CA 1
ATOM 509 C C . LEU A 1 69 ? -22.283 18.282 10.228 1.00 66.12 69 LEU A C 1
ATOM 511 O O . LEU A 1 69 ? -21.704 19.301 9.860 1.00 66.12 69 LEU A O 1
ATOM 515 N N . GLY A 1 70 ? -21.646 17.269 10.824 1.00 67.38 70 GLY A N 1
ATOM 516 C CA . GLY A 1 70 ? -20.192 17.239 11.003 1.00 67.38 70 GLY A CA 1
ATOM 517 C C . GLY A 1 70 ? -19.456 17.148 9.666 1.00 67.38 70 GLY A C 1
ATOM 518 O O . GLY A 1 70 ? -18.492 17.875 9.441 1.00 67.38 70 GLY A O 1
ATOM 519 N N . GLU A 1 71 ? -19.959 16.319 8.750 1.00 68.81 71 GLU A N 1
ATOM 520 C CA . GLU A 1 71 ? -19.399 16.184 7.403 1.00 68.81 71 GLU A CA 1
ATOM 521 C C . GLU A 1 71 ? -19.606 17.449 6.558 1.00 68.81 71 GLU A C 1
ATOM 523 O O . GLU A 1 71 ? -18.685 17.890 5.872 1.00 68.81 71 GLU A O 1
ATOM 528 N N . ALA A 1 72 ? -20.774 18.093 6.655 1.00 68.50 72 ALA A N 1
ATOM 529 C CA . ALA A 1 72 ? -21.022 19.371 5.992 1.00 68.50 72 ALA A CA 1
ATOM 530 C C . ALA A 1 72 ? -20.063 20.469 6.485 1.00 68.50 72 ALA A C 1
ATOM 532 O O . ALA A 1 72 ? -19.476 21.176 5.671 1.00 68.50 72 ALA A O 1
ATOM 533 N N . ALA A 1 73 ? -19.836 20.578 7.799 1.00 70.62 73 ALA A N 1
ATOM 534 C CA . ALA A 1 73 ? -18.901 21.556 8.355 1.00 70.62 73 ALA A CA 1
ATOM 535 C C . ALA A 1 73 ? -17.443 21.290 7.937 1.00 70.62 73 ALA A C 1
ATOM 537 O O . ALA A 1 73 ? -16.705 22.228 7.636 1.00 70.62 73 ALA A O 1
ATOM 538 N N . ARG A 1 74 ? -17.042 20.014 7.854 1.00 72.50 74 ARG A N 1
ATOM 539 C CA . ARG A 1 74 ? -15.721 19.603 7.357 1.00 72.50 74 ARG A CA 1
ATOM 540 C C . ARG A 1 74 ? -15.521 20.009 5.894 1.00 72.50 74 ARG A C 1
ATOM 542 O O . ARG A 1 74 ? -14.503 20.613 5.569 1.00 72.50 74 ARG A O 1
ATOM 549 N N . ARG A 1 75 ? -16.510 19.743 5.033 1.00 73.69 75 ARG A N 1
ATOM 550 C CA . ARG A 1 75 ? -16.479 20.142 3.613 1.00 73.69 75 ARG A CA 1
ATOM 551 C C . ARG A 1 75 ? -16.485 21.665 3.437 1.00 73.69 75 ARG A C 1
ATOM 553 O O . ARG A 1 75 ? -15.837 22.158 2.519 1.00 73.69 75 ARG A O 1
ATOM 560 N N . ILE A 1 76 ? -17.156 22.412 4.320 1.00 74.31 76 ILE A N 1
ATOM 561 C CA . ILE A 1 76 ? -17.118 23.884 4.324 1.00 74.31 76 ILE A CA 1
ATOM 562 C C . ILE A 1 76 ? -15.715 24.407 4.673 1.00 74.31 76 ILE A C 1
ATOM 564 O O . ILE A 1 76 ? -15.236 25.313 3.999 1.00 74.31 76 ILE A O 1
ATOM 568 N N . GLU A 1 77 ? -15.023 23.832 5.662 1.00 75.00 77 GLU A N 1
ATOM 569 C CA . GLU A 1 77 ? -13.636 24.221 5.982 1.00 75.00 77 GLU A CA 1
ATOM 570 C C . GLU A 1 77 ? -12.648 23.857 4.867 1.00 75.00 77 GLU A C 1
ATOM 572 O O . GLU A 1 77 ? -11.789 24.664 4.519 1.00 75.00 77 GLU A O 1
ATOM 577 N N . GLU A 1 78 ? -12.787 22.683 4.244 1.00 73.56 78 GLU A N 1
ATOM 578 C CA . GLU A 1 78 ? -11.961 22.311 3.086 1.00 73.56 78 GLU A CA 1
ATOM 579 C C . GLU A 1 78 ? -12.135 23.293 1.925 1.00 73.56 78 GLU A C 1
ATOM 581 O O . GLU A 1 78 ? -11.164 23.681 1.271 1.00 73.56 78 GLU A O 1
ATOM 586 N N . LEU A 1 79 ? -13.374 23.716 1.678 1.00 73.19 79 LEU A N 1
ATOM 587 C CA . LEU A 1 79 ? -13.688 24.687 0.645 1.00 73.19 79 LEU A CA 1
ATOM 588 C C . LEU A 1 79 ? -13.182 26.091 1.012 1.00 73.19 79 LEU A C 1
ATOM 590 O O . LEU A 1 79 ? -12.599 26.763 0.162 1.00 73.19 79 LEU A O 1
ATOM 594 N N . ALA A 1 80 ? -13.309 26.501 2.277 1.00 71.94 80 ALA A N 1
ATOM 595 C CA . ALA A 1 80 ? -12.778 27.768 2.767 1.00 71.94 80 ALA A CA 1
ATOM 596 C C . ALA A 1 80 ? -11.246 27.827 2.647 1.00 71.94 80 ALA A C 1
ATOM 598 O O . ALA A 1 80 ? -10.718 28.810 2.142 1.00 71.94 80 ALA A O 1
ATOM 599 N N . CYS A 1 81 ? -10.528 26.760 3.014 1.00 71.62 81 CYS A N 1
ATOM 600 C CA . CYS A 1 81 ? -9.075 26.673 2.844 1.00 71.62 81 CYS A CA 1
ATOM 601 C C . CYS A 1 81 ? -8.637 26.749 1.376 1.00 71.62 81 CYS A C 1
ATOM 603 O O . CYS A 1 81 ? -7.593 27.326 1.077 1.00 71.62 81 CYS A O 1
ATOM 605 N N . ARG A 1 82 ? -9.418 26.177 0.453 1.00 71.19 82 ARG A N 1
ATOM 606 C CA . ARG A 1 82 ? -9.135 26.263 -0.987 1.00 71.19 82 ARG A CA 1
ATOM 607 C C . ARG A 1 82 ? -9.328 27.677 -1.526 1.00 71.19 82 ARG A C 1
ATOM 609 O O . ARG A 1 82 ? -8.485 28.139 -2.286 1.00 71.19 82 ARG A O 1
ATOM 616 N N . LEU A 1 83 ? -10.398 28.357 -1.119 1.00 69.06 83 LEU A N 1
ATOM 617 C CA . LEU A 1 83 ? -10.671 29.733 -1.538 1.00 69.06 83 LEU A CA 1
ATOM 618 C C . LEU A 1 83 ? -9.715 30.757 -0.896 1.00 69.06 83 LEU A C 1
ATOM 620 O O . LEU A 1 83 ? -9.438 31.789 -1.498 1.00 69.06 83 LEU A O 1
ATOM 624 N N . ASP A 1 84 ? -9.179 30.462 0.293 1.00 71.12 84 ASP A N 1
ATOM 625 C CA . ASP A 1 84 ? -8.124 31.252 0.952 1.00 71.12 84 ASP A CA 1
ATOM 626 C C . ASP A 1 84 ? -6.772 31.121 0.216 1.00 71.12 84 ASP A C 1
ATOM 628 O O . ASP A 1 84 ? -5.996 32.071 0.129 1.00 71.12 84 ASP A O 1
ATOM 632 N N . ALA A 1 85 ? -6.496 29.942 -0.359 1.00 71.75 85 ALA A N 1
ATOM 633 C CA . ALA A 1 85 ? -5.267 29.663 -1.105 1.00 71.75 85 ALA A CA 1
ATOM 634 C C . ALA A 1 85 ? -5.279 30.209 -2.545 1.00 71.75 85 ALA A C 1
ATOM 636 O O . ALA A 1 85 ? -4.223 30.580 -3.060 1.00 71.75 85 ALA A O 1
ATOM 637 N N . ASP A 1 86 ? -6.447 30.255 -3.191 1.00 69.81 86 ASP A N 1
ATOM 638 C CA . ASP A 1 86 ? -6.622 30.812 -4.535 1.00 69.81 86 ASP A CA 1
ATOM 639 C C . ASP A 1 86 ? -7.958 31.576 -4.653 1.00 69.81 86 ASP A C 1
ATOM 641 O O . ASP A 1 86 ? -8.980 31.001 -5.043 1.00 69.81 86 ASP A O 1
ATOM 645 N N . PRO A 1 87 ? -7.971 32.888 -4.341 1.00 63.28 87 PRO A N 1
ATOM 646 C CA . PRO A 1 87 ? -9.180 33.713 -4.395 1.00 63.28 87 PRO A CA 1
ATOM 647 C C . PRO A 1 87 ? -9.768 33.871 -5.806 1.00 63.28 87 PRO A C 1
ATOM 649 O O . PRO A 1 87 ? -10.906 34.312 -5.944 1.00 63.28 87 PRO A O 1
ATOM 652 N N . ALA A 1 88 ? -9.000 33.550 -6.858 1.00 56.44 88 ALA A N 1
ATOM 653 C CA . ALA A 1 88 ? -9.441 33.626 -8.250 1.00 56.44 88 ALA A CA 1
ATOM 654 C C . ALA A 1 88 ? -10.161 32.347 -8.720 1.00 56.44 88 ALA A C 1
ATOM 656 O O . ALA A 1 88 ? -10.756 32.348 -9.796 1.00 56.44 88 ALA A O 1
ATOM 657 N N . ALA A 1 89 ? -10.159 31.280 -7.911 1.00 58.25 89 ALA A N 1
ATOM 658 C CA . ALA A 1 89 ? -10.801 29.996 -8.204 1.00 58.25 89 ALA A CA 1
ATOM 659 C C . ALA A 1 89 ? -12.332 29.992 -8.000 1.00 58.25 89 ALA A C 1
ATOM 661 O O . ALA A 1 89 ? -12.939 28.926 -7.878 1.00 58.25 89 ALA A O 1
ATOM 662 N N . HIS A 1 90 ? -12.963 31.170 -7.959 1.00 59.97 90 HIS A N 1
ATOM 663 C CA . HIS A 1 90 ? -14.409 31.365 -7.807 1.00 59.97 90 HIS A CA 1
ATOM 664 C C . HIS A 1 90 ? -15.155 31.065 -9.122 1.00 59.97 90 HIS A C 1
ATOM 666 O O . HIS A 1 90 ? -15.745 31.935 -9.757 1.00 59.97 90 HIS A O 1
ATOM 672 N N . ASP A 1 91 ? -15.025 29.822 -9.583 1.00 59.06 91 ASP A N 1
ATOM 673 C CA . ASP A 1 91 ? -15.546 29.318 -10.857 1.00 59.06 91 ASP A CA 1
ATOM 674 C C . ASP A 1 91 ? -16.842 28.500 -10.655 1.00 59.06 91 ASP A C 1
ATOM 676 O O . ASP A 1 91 ? -17.244 28.182 -9.532 1.00 59.06 91 ASP A O 1
ATOM 680 N N . GLU A 1 92 ? -17.497 28.106 -11.747 1.00 55.84 92 GLU A N 1
ATOM 681 C CA . GLU A 1 92 ? -18.753 27.338 -11.789 1.00 55.84 92 GLU A CA 1
ATOM 682 C C . GLU A 1 92 ? -18.698 26.047 -10.940 1.00 55.84 92 GLU A C 1
ATOM 684 O O . GLU A 1 92 ? -19.688 25.639 -10.328 1.00 55.84 92 GLU A O 1
ATOM 689 N N . GLY A 1 93 ? -17.507 25.449 -10.803 1.00 58.25 93 GLY A N 1
ATOM 690 C CA . GLY A 1 93 ? -17.265 24.280 -9.954 1.00 58.25 93 GLY A CA 1
ATOM 691 C C . GLY A 1 93 ? -17.362 24.547 -8.447 1.00 58.25 93 GLY A C 1
ATOM 692 O O . GLY A 1 93 ? -17.699 23.637 -7.694 1.00 58.25 93 GLY A O 1
ATOM 693 N N . VAL A 1 94 ? -17.109 25.774 -7.985 1.00 64.81 94 VAL A N 1
ATOM 694 C CA . VAL A 1 94 ? -17.305 26.157 -6.578 1.00 64.81 94 VAL A CA 1
ATOM 695 C C . VAL A 1 94 ? -18.797 26.300 -6.287 1.00 64.81 94 VAL A C 1
ATOM 697 O O . VAL A 1 94 ? -19.278 25.719 -5.314 1.00 64.81 94 VAL A O 1
ATOM 700 N N . ARG A 1 95 ? -19.552 26.964 -7.176 1.00 65.19 95 ARG A N 1
ATOM 701 C CA . ARG A 1 95 ? -21.021 27.077 -7.085 1.00 65.19 95 ARG A CA 1
ATOM 702 C C . ARG A 1 95 ? -21.715 25.717 -7.008 1.00 65.19 95 ARG A C 1
ATOM 704 O O . ARG A 1 95 ? -22.560 25.526 -6.140 1.00 65.19 95 ARG A O 1
ATOM 711 N N . LEU A 1 96 ? -21.290 24.749 -7.823 1.00 62.84 96 LEU A N 1
ATOM 712 C CA . LEU A 1 96 ? -21.837 23.388 -7.798 1.00 62.84 96 LEU A CA 1
ATOM 713 C C . LEU A 1 96 ? -21.676 22.713 -6.420 1.00 62.84 96 LEU A C 1
ATOM 715 O O . LEU A 1 96 ? -22.594 22.065 -5.922 1.00 62.84 96 LEU A O 1
ATOM 719 N N . VAL A 1 97 ? -20.518 22.897 -5.777 1.00 67.25 97 VAL A N 1
ATOM 720 C CA . VAL A 1 97 ? -20.241 22.338 -4.444 1.00 67.25 97 VAL A CA 1
ATOM 721 C C . VAL A 1 97 ? -21.043 23.063 -3.358 1.00 67.25 97 VAL A C 1
ATOM 723 O O . VAL A 1 97 ? -21.522 22.415 -2.424 1.00 67.25 97 VAL A O 1
ATOM 726 N N . PHE A 1 98 ? -21.229 24.383 -3.479 1.00 72.25 98 PHE A N 1
ATOM 727 C CA . PHE A 1 98 ? -22.121 25.143 -2.596 1.00 72.25 98 PHE A CA 1
ATOM 728 C C . PHE A 1 98 ? -23.569 24.638 -2.704 1.00 72.25 98 PHE A C 1
ATOM 730 O O . PHE A 1 98 ? -24.186 24.379 -1.671 1.00 72.25 98 PHE A O 1
ATOM 737 N N . ASP A 1 99 ? -24.084 24.409 -3.913 1.00 67.31 99 ASP A N 1
ATOM 738 C CA . ASP A 1 99 ? -25.448 23.909 -4.137 1.00 67.31 99 ASP A CA 1
ATOM 739 C C . ASP A 1 99 ? -25.656 22.492 -3.573 1.00 67.31 99 ASP A C 1
ATOM 741 O O . ASP A 1 99 ? -26.659 22.223 -2.902 1.00 67.31 99 ASP A O 1
ATOM 745 N N . GLU A 1 100 ? -24.687 21.589 -3.759 1.00 70.44 100 GLU A N 1
ATOM 746 C CA . GLU A 1 100 ? -24.712 20.245 -3.160 1.00 70.44 100 GLU A CA 1
ATOM 747 C C . GLU A 1 100 ? -24.707 20.287 -1.622 1.00 70.44 100 GLU A C 1
ATOM 749 O O . GLU A 1 100 ? -25.423 19.522 -0.959 1.00 70.44 100 GLU A O 1
ATOM 754 N N . LEU A 1 101 ? -23.912 21.185 -1.033 1.00 71.88 101 LEU A N 1
ATOM 755 C CA . LEU A 1 101 ? -23.848 21.380 0.416 1.00 71.88 101 LEU A CA 1
ATOM 756 C C . LEU A 1 101 ? -25.145 21.986 0.960 1.00 71.88 101 LEU A C 1
ATOM 758 O O . LEU A 1 101 ? -25.642 21.523 1.987 1.00 71.88 101 LEU A O 1
ATOM 762 N N . LEU A 1 102 ? -25.737 22.956 0.259 1.00 71.75 102 LEU A N 1
ATOM 763 C CA . LEU A 1 102 ? -27.032 23.544 0.609 1.00 71.75 102 LEU A CA 1
ATOM 764 C C . LEU A 1 102 ? -28.152 22.500 0.572 1.00 71.75 102 LEU A C 1
ATOM 766 O O . LEU A 1 102 ? -28.961 22.428 1.502 1.00 71.75 102 LEU A O 1
ATOM 770 N N . ALA A 1 103 ? -28.181 21.647 -0.455 1.00 70.38 103 ALA A N 1
ATOM 771 C CA . ALA A 1 103 ? -29.129 20.539 -0.549 1.00 70.38 103 ALA A CA 1
ATOM 772 C C . ALA A 1 103 ? -28.954 19.544 0.613 1.00 70.38 103 ALA A C 1
ATOM 774 O O . ALA A 1 103 ? -29.934 19.142 1.251 1.00 70.38 103 ALA A O 1
ATOM 775 N N . SER A 1 104 ? -27.704 19.210 0.946 1.00 68.12 104 SER A N 1
ATOM 776 C CA . SER A 1 104 ? -27.365 18.314 2.058 1.00 68.12 104 SER A CA 1
ATOM 777 C C . SER A 1 104 ? -27.791 18.894 3.412 1.00 68.12 104 SER A C 1
ATOM 779 O O . SER A 1 104 ? -28.444 18.203 4.196 1.00 68.12 104 SER A O 1
ATOM 781 N N . LEU A 1 105 ? -27.514 20.176 3.667 1.00 68.94 105 LEU A N 1
ATOM 782 C CA . LEU A 1 105 ? -27.919 20.880 4.889 1.00 68.94 105 LEU A CA 1
ATOM 783 C C . LEU A 1 105 ? -29.448 20.986 5.023 1.00 68.94 105 LEU A C 1
ATOM 785 O O . LEU A 1 105 ? -29.983 20.749 6.105 1.00 68.94 105 LEU A O 1
ATOM 789 N N . ASN A 1 106 ? -30.167 21.266 3.930 1.00 67.94 106 ASN A N 1
ATOM 790 C CA . ASN A 1 106 ? -31.636 21.296 3.913 1.00 67.94 106 ASN A CA 1
ATOM 791 C C . ASN A 1 106 ? -32.250 19.925 4.221 1.00 67.94 106 ASN A C 1
ATOM 793 O O . ASN A 1 106 ? -33.218 19.832 4.983 1.00 67.94 106 ASN A O 1
ATOM 797 N N . SER A 1 107 ? -31.669 18.853 3.674 1.00 67.06 107 SER A N 1
ATOM 798 C CA . SER A 1 107 ? -32.110 17.487 3.972 1.00 67.06 107 SER A CA 1
ATOM 799 C C . SER A 1 107 ? -31.896 17.123 5.446 1.00 67.06 107 SER A C 1
ATOM 801 O O . SER A 1 107 ? -32.782 16.535 6.067 1.00 67.06 107 SER A O 1
ATOM 803 N N . ALA A 1 108 ? -30.764 17.545 6.025 1.00 64.19 108 ALA A N 1
ATOM 804 C CA . ALA A 1 108 ? -30.383 17.274 7.407 1.00 64.19 108 ALA A CA 1
ATOM 805 C C . ALA A 1 108 ? -31.181 18.094 8.431 1.00 64.19 108 ALA A C 1
ATOM 807 O O . ALA A 1 108 ? -31.351 17.640 9.558 1.00 64.19 108 ALA A O 1
ATOM 808 N N . ALA A 1 109 ? -31.678 19.277 8.064 1.00 60.59 109 ALA A N 1
ATOM 809 C CA . ALA A 1 109 ? -32.573 20.082 8.898 1.00 60.59 109 ALA A CA 1
ATOM 810 C C . ALA A 1 109 ? -34.023 19.556 8.900 1.00 60.59 109 ALA A C 1
ATOM 812 O O . ALA A 1 109 ? -34.747 19.756 9.870 1.00 60.59 109 ALA A O 1
ATOM 813 N N . SER A 1 110 ? -34.432 18.856 7.836 1.00 55.41 110 SER A N 1
ATOM 814 C CA . SER A 1 110 ? -35.809 18.370 7.638 1.00 55.41 110 SER A CA 1
ATOM 815 C C . SER A 1 110 ? -36.033 16.928 8.113 1.00 55.41 110 SER A C 1
ATOM 817 O O . SER A 1 110 ? -37.159 16.437 8.076 1.00 55.41 110 SER A O 1
ATOM 819 N N . THR A 1 111 ? -34.976 16.215 8.520 1.00 49.41 111 THR A N 1
ATOM 820 C CA . THR A 1 111 ? -35.070 14.813 8.953 1.00 49.41 111 THR A CA 1
ATOM 821 C C . THR A 1 111 ? -35.334 14.722 10.458 1.00 49.41 111 THR A C 1
ATOM 823 O O . THR A 1 111 ? -34.526 15.248 11.239 1.00 49.41 111 THR A O 1
ATOM 826 N N . PRO A 1 112 ? -36.413 14.043 10.890 1.00 45.53 112 PRO A N 1
ATOM 827 C CA . PRO A 1 112 ? -36.659 13.807 12.302 1.00 45.53 112 PRO A CA 1
ATOM 828 C C . PRO A 1 112 ? -35.604 12.863 12.896 1.00 45.53 112 PRO A C 1
ATOM 830 O O . PRO A 1 112 ? -35.121 11.939 12.239 1.00 45.53 112 PRO A O 1
ATOM 833 N N . THR A 1 113 ? -35.190 13.126 14.131 1.00 47.62 113 THR A N 1
ATOM 834 C CA . THR A 1 113 ? -34.148 12.351 14.834 1.00 47.62 113 THR A CA 1
ATOM 835 C C . THR A 1 113 ? -34.727 11.060 15.412 1.00 47.62 113 THR A C 1
ATOM 837 O O . THR A 1 113 ? -35.871 11.041 15.843 1.00 47.62 113 THR A O 1
ATOM 840 N N . ALA A 1 114 ? -33.929 9.995 15.549 1.00 38.44 114 ALA A N 1
ATOM 841 C CA . ALA A 1 114 ? -34.357 8.758 16.228 1.00 38.44 114 ALA A CA 1
ATOM 842 C C . ALA A 1 114 ? -34.803 8.976 17.698 1.00 38.44 114 ALA A C 1
ATOM 844 O O . ALA A 1 114 ? -35.554 8.170 18.249 1.00 38.44 114 ALA A O 1
ATOM 845 N N . ALA A 1 115 ? -34.401 10.097 18.314 1.00 39.66 115 ALA A N 1
ATOM 846 C CA . ALA A 1 115 ? -34.894 10.558 19.613 1.00 39.66 115 ALA A CA 1
ATOM 847 C C . ALA A 1 115 ? -36.363 11.043 19.589 1.00 39.66 115 ALA A C 1
ATOM 849 O O . ALA A 1 115 ? -37.031 10.975 20.615 1.00 39.66 115 ALA A O 1
ATOM 850 N N . GLU A 1 116 ? -36.902 11.457 18.436 1.00 39.66 116 GLU A N 1
ATOM 851 C CA . GLU A 1 116 ? -38.311 11.867 18.282 1.00 39.66 116 GLU A CA 1
ATOM 852 C C . GLU A 1 116 ? -39.263 10.663 18.186 1.00 39.66 116 GLU A C 1
ATOM 854 O O . GLU A 1 116 ? -40.450 10.788 18.466 1.00 39.66 116 GLU A O 1
ATOM 859 N N . THR A 1 117 ? -38.753 9.469 17.861 1.00 36.75 117 THR A N 1
ATOM 860 C CA . THR A 1 117 ? -39.545 8.225 17.821 1.00 36.75 117 THR A CA 1
ATOM 861 C C . THR A 1 117 ? -39.536 7.428 19.129 1.00 36.75 117 THR A C 1
ATOM 863 O O . THR A 1 117 ? -40.311 6.485 19.263 1.00 36.75 117 THR A O 1
ATOM 866 N N . ALA A 1 118 ? -38.687 7.786 20.099 1.00 32.81 118 ALA A N 1
ATOM 867 C CA . ALA A 1 118 ? -38.504 7.025 21.342 1.00 32.81 118 ALA A CA 1
ATOM 868 C C . ALA A 1 118 ? -39.156 7.655 22.588 1.00 32.81 118 ALA A C 1
ATOM 870 O O . ALA A 1 118 ? -39.089 7.074 23.667 1.00 32.81 118 ALA A O 1
ATOM 871 N N . PHE A 1 119 ? -39.825 8.800 22.455 1.00 28.98 119 PHE A N 1
ATOM 872 C CA . PHE A 1 119 ? -40.586 9.420 23.539 1.00 28.98 119 PHE A CA 1
ATOM 873 C C . PHE A 1 119 ? -41.960 9.853 23.020 1.00 28.98 119 PHE A C 1
ATOM 875 O O . PHE A 1 119 ? -42.161 10.989 22.604 1.00 28.98 119 PHE A O 1
ATOM 882 N N . SER A 1 120 ? -42.933 8.938 23.055 1.00 26.48 120 SER A N 1
ATOM 883 C CA . SER A 1 120 ? -44.326 9.367 23.209 1.00 26.48 120 SER A CA 1
ATOM 884 C C . SER A 1 120 ? -44.531 9.705 24.685 1.00 26.48 120 SER A C 1
ATOM 886 O O . SER A 1 120 ? -44.364 8.813 25.521 1.00 26.48 120 SER A O 1
ATOM 888 N N . PRO A 1 121 ? -44.856 10.957 25.045 1.00 28.30 121 PRO A N 1
ATOM 889 C CA . PRO A 1 121 ? -45.297 11.246 26.398 1.00 28.30 121 PRO A CA 1
ATOM 890 C C . PRO A 1 121 ? -46.614 10.491 26.653 1.00 28.30 121 PRO A C 1
ATOM 892 O O . PRO A 1 121 ? -47.447 10.408 25.746 1.00 28.30 121 PRO A O 1
ATOM 895 N N . PRO A 1 122 ? -46.834 9.921 27.850 1.00 27.67 122 PRO A N 1
ATOM 896 C CA . PRO A 1 122 ? -48.167 9.480 28.228 1.00 27.67 122 PRO A CA 1
ATOM 897 C C . PRO A 1 122 ? -49.101 10.697 28.227 1.00 27.67 122 PRO A C 1
ATOM 899 O O . PRO A 1 122 ? -48.698 11.791 28.623 1.00 27.67 122 PRO A O 1
ATOM 902 N N . ASP A 1 123 ? -50.321 10.480 27.739 1.00 25.25 123 ASP A N 1
ATOM 903 C CA . ASP A 1 123 ? -51.413 11.445 27.592 1.00 25.25 123 ASP A CA 1
ATOM 904 C C . ASP A 1 123 ? -51.367 12.618 28.584 1.00 25.25 123 ASP A C 1
ATOM 906 O O . ASP A 1 123 ? -51.603 12.483 29.789 1.00 25.25 123 ASP A O 1
ATOM 910 N N . ALA A 1 124 ? -51.142 13.812 28.037 1.00 27.17 124 ALA A N 1
ATOM 911 C CA . ALA A 1 124 ? -51.385 15.073 28.715 1.00 27.17 124 ALA A CA 1
ATOM 912 C C . ALA A 1 124 ? -52.897 15.352 28.760 1.00 27.17 124 ALA A C 1
ATOM 914 O O . ALA A 1 124 ? -53.416 16.226 28.070 1.00 27.17 124 ALA A O 1
ATOM 915 N N . SER A 1 125 ? -53.616 14.615 29.605 1.00 26.80 125 SER A N 1
ATOM 916 C CA . SER A 1 125 ? -54.982 14.962 30.005 1.00 26.80 125 SER A CA 1
ATOM 917 C C . SER A 1 125 ? -55.197 14.743 31.503 1.00 26.80 125 SER A C 1
ATOM 919 O O . SER A 1 125 ? -56.137 14.068 31.907 1.00 26.80 125 SER A O 1
ATOM 921 N N . ALA A 1 126 ? -54.318 15.305 32.339 1.00 29.19 126 ALA A N 1
ATOM 922 C CA . ALA A 1 126 ? -54.578 15.520 33.767 1.00 29.19 126 ALA A CA 1
ATOM 923 C C . ALA A 1 126 ? -53.553 16.489 34.392 1.00 29.19 126 ALA A C 1
ATOM 925 O O . ALA A 1 126 ? -52.787 16.115 35.273 1.00 29.19 126 ALA A O 1
ATOM 926 N N . GLN A 1 127 ? -53.528 17.753 33.961 1.00 27.39 127 GLN A N 1
ATOM 927 C CA . GLN A 1 127 ? -52.875 18.819 34.731 1.00 27.39 127 GLN A CA 1
ATOM 928 C C . GLN A 1 127 ? -53.824 20.003 34.918 1.00 27.39 127 GLN A C 1
ATOM 930 O O . GLN A 1 127 ? -53.879 20.942 34.132 1.00 27.39 127 GLN A O 1
ATOM 935 N N . GLN A 1 128 ? -54.554 19.957 36.030 1.00 31.45 128 GLN A N 1
ATOM 936 C CA . GLN A 1 128 ? -54.885 21.147 36.800 1.00 31.45 128 GLN A CA 1
ATOM 937 C C . GLN A 1 128 ? -54.630 20.839 38.276 1.00 31.45 128 GLN A C 1
ATOM 939 O O . GLN A 1 128 ? -55.320 20.000 38.849 1.00 31.45 128 GLN A O 1
ATOM 944 N N . ARG A 1 129 ? -53.692 21.607 38.852 1.00 28.25 129 ARG A N 1
ATOM 945 C CA . ARG A 1 129 ? -53.528 22.037 40.260 1.00 28.25 129 ARG A CA 1
ATOM 946 C C . ARG A 1 129 ? -52.165 21.679 40.860 1.00 28.25 129 ARG A C 1
ATOM 948 O O . ARG A 1 129 ? -51.871 20.523 41.122 1.00 28.25 129 ARG A O 1
ATOM 955 N N . GLY A 1 130 ? -51.395 22.731 41.141 1.00 27.09 130 GLY A N 1
ATOM 956 C CA . GLY A 1 130 ? -50.175 22.712 41.948 1.00 27.09 130 GLY A CA 1
ATOM 957 C C . GLY A 1 130 ? -49.235 23.846 41.543 1.00 27.09 130 GLY A C 1
ATOM 958 O O . GLY A 1 130 ? -48.432 23.664 40.639 1.00 27.09 130 GLY A O 1
ATOM 959 N N . GLY A 1 131 ? -49.397 25.028 42.146 1.00 28.12 131 GLY A N 1
ATOM 960 C CA . GLY A 1 131 ? -48.517 26.191 41.951 1.00 28.12 131 GLY A CA 1
ATOM 961 C C . GLY A 1 131 ? -47.174 26.074 42.698 1.00 28.12 131 GLY A C 1
ATOM 962 O O . GLY A 1 131 ? -46.971 25.099 43.422 1.00 28.12 131 GLY A O 1
ATOM 963 N N . PRO A 1 132 ? -46.261 27.051 42.522 1.00 28.70 132 PRO A N 1
ATOM 964 C CA . PRO A 1 132 ? -44.893 26.995 43.034 1.00 28.70 132 PRO A CA 1
ATOM 965 C C . PRO A 1 132 ? -44.822 27.266 44.545 1.00 28.70 132 PRO A C 1
ATOM 967 O O . PRO A 1 132 ? -45.571 28.083 45.074 1.00 28.70 132 PRO A O 1
ATOM 970 N N . LEU A 1 133 ? -43.912 26.562 45.222 1.00 28.17 133 LEU A N 1
ATOM 971 C CA . LEU A 1 133 ? -43.569 26.741 46.634 1.00 28.17 133 LEU A CA 1
ATOM 972 C C . LEU A 1 133 ? -42.550 27.882 46.782 1.00 28.17 133 LEU A C 1
ATOM 974 O O . LEU A 1 133 ? -41.458 27.811 46.220 1.00 28.17 133 LEU A O 1
ATOM 978 N N . ASP A 1 134 ? -42.944 28.906 47.538 1.00 29.27 134 ASP A N 1
ATOM 979 C CA . ASP A 1 134 ? -42.132 30.048 47.963 1.00 29.27 134 ASP A CA 1
ATOM 980 C C . ASP A 1 134 ? -41.047 29.660 48.985 1.00 29.27 134 ASP A C 1
ATOM 982 O O . ASP A 1 134 ? -41.220 28.760 49.812 1.00 29.27 134 ASP A O 1
ATOM 986 N N . CYS A 1 135 ? -39.936 30.402 48.947 1.00 23.55 135 CYS A N 1
ATOM 987 C CA . CYS A 1 135 ? -38.901 30.432 49.981 1.00 23.55 135 CYS A CA 1
ATOM 988 C C . CYS A 1 135 ? -39.430 31.071 51.283 1.00 23.55 135 CYS A C 1
ATOM 990 O O . CYS A 1 135 ? -40.205 32.026 51.207 1.00 23.55 135 CYS A O 1
ATOM 992 N N . PRO A 1 136 ? -38.978 30.637 52.475 1.00 32.09 136 PRO A N 1
ATOM 993 C CA . PRO A 1 136 ? -39.354 31.281 53.726 1.00 32.09 136 PRO A CA 1
ATOM 994 C C . PRO A 1 136 ? -38.384 32.421 54.078 1.00 32.09 136 PRO A C 1
ATOM 996 O O . PRO A 1 136 ? -37.212 32.178 54.368 1.00 32.09 136 PRO A O 1
ATOM 999 N N . ASP A 1 137 ? -38.898 33.651 54.086 1.00 27.73 137 ASP A N 1
ATOM 1000 C CA . ASP A 1 137 ? -38.360 34.755 54.887 1.00 27.73 137 ASP A CA 1
ATOM 1001 C C . ASP A 1 137 ? -38.937 34.684 56.319 1.00 27.73 137 ASP A C 1
ATOM 1003 O O . ASP A 1 137 ? -40.095 34.320 56.534 1.00 27.73 137 ASP A O 1
ATOM 1007 N N . ASP A 1 138 ? -38.095 35.020 57.294 1.00 25.78 138 ASP A N 1
ATOM 1008 C CA . ASP A 1 138 ? -38.317 34.963 58.749 1.00 25.78 138 ASP A CA 1
ATOM 1009 C C . ASP A 1 138 ? -39.066 36.235 59.272 1.00 25.78 138 ASP A C 1
ATOM 1011 O O . ASP A 1 138 ? -39.290 37.182 58.516 1.00 25.78 138 ASP A O 1
ATOM 1015 N N . PRO A 1 139 ? -39.476 36.347 60.554 1.00 40.75 139 PRO A N 1
ATOM 1016 C CA . PRO A 1 139 ? -40.846 36.066 60.975 1.00 40.75 139 PRO A CA 1
ATOM 1017 C C . PRO A 1 139 ? -41.439 37.198 61.838 1.00 40.75 139 PRO A C 1
ATOM 1019 O O . PRO A 1 139 ? -41.028 37.375 62.978 1.00 40.75 139 PRO A O 1
ATOM 1022 N N . VAL A 1 140 ? -42.471 37.916 61.394 1.00 30.31 140 VAL A N 1
ATOM 1023 C CA . VAL A 1 140 ? -43.368 38.630 62.327 1.00 30.31 140 VAL A CA 1
ATOM 1024 C C . VAL A 1 140 ? -44.737 38.800 61.674 1.00 30.31 140 VAL A C 1
ATOM 1026 O O . VAL A 1 140 ? -44.970 39.804 61.018 1.00 30.31 140 VAL A O 1
ATOM 1029 N N . ASP A 1 141 ? -45.643 37.833 61.841 1.00 27.41 141 ASP A N 1
ATOM 1030 C CA . ASP A 1 141 ? -47.045 38.131 62.168 1.00 27.41 141 ASP A CA 1
ATOM 1031 C C . ASP A 1 141 ? -47.907 36.864 62.321 1.00 27.41 141 ASP A C 1
ATOM 1033 O O . ASP A 1 141 ? -48.008 36.033 61.428 1.00 27.41 141 ASP A O 1
ATOM 1037 N N . ARG A 1 142 ? -48.593 36.801 63.470 1.00 31.80 142 ARG A N 1
ATOM 1038 C CA . ARG A 1 142 ? -49.854 36.086 63.745 1.00 31.80 142 ARG A CA 1
ATOM 1039 C C . ARG A 1 142 ? -49.879 34.572 63.485 1.00 31.80 142 ARG A C 1
ATOM 1041 O O . ARG A 1 142 ? -50.232 34.101 62.411 1.00 31.80 142 ARG A O 1
ATOM 1048 N N . VAL A 1 143 ? -49.676 33.814 64.566 1.00 34.12 143 VAL A N 1
ATOM 1049 C CA . VAL A 1 143 ? -50.098 32.411 64.697 1.00 34.12 143 VAL A CA 1
ATOM 1050 C C . VAL A 1 143 ? -51.615 32.316 64.473 1.00 34.12 143 VAL A C 1
ATOM 1052 O O . VAL A 1 143 ? -52.412 32.563 65.374 1.00 34.12 143 VAL A O 1
ATOM 1055 N N . GLY A 1 144 ? -52.017 32.008 63.244 1.00 34.50 144 GLY A N 1
ATOM 1056 C CA . GLY A 1 144 ? -53.323 31.451 62.923 1.00 34.50 144 GLY A CA 1
ATOM 1057 C C . GLY A 1 144 ? -53.145 29.957 62.696 1.00 34.50 144 GLY A C 1
ATOM 1058 O O . GLY A 1 144 ? -52.675 29.559 61.635 1.00 34.50 144 GLY A O 1
ATOM 1059 N N . HIS A 1 145 ? -53.481 29.127 63.684 1.00 46.16 145 HIS A N 1
ATOM 1060 C CA . HIS A 1 145 ? -53.544 27.680 63.478 1.00 46.16 145 HIS A CA 1
ATOM 1061 C C . HIS A 1 145 ? -54.815 27.342 62.680 1.00 46.16 145 HIS A C 1
ATOM 1063 O O . HIS A 1 145 ? -55.914 27.662 63.138 1.00 46.16 145 HIS A O 1
ATOM 1069 N N . PRO A 1 146 ? -54.719 26.718 61.492 1.00 48.00 146 PRO A N 1
ATOM 1070 C CA . PRO A 1 146 ? -55.895 26.241 60.786 1.00 48.00 146 PRO A CA 1
ATOM 1071 C C . PRO A 1 146 ? -56.408 24.974 61.482 1.00 48.00 146 PRO A C 1
ATOM 1073 O O . PRO A 1 146 ? -55.695 23.982 61.545 1.00 48.00 146 PRO A O 1
ATOM 1076 N N . SER A 1 147 ? -57.621 25.036 62.036 1.00 66.12 147 SER A N 1
ATOM 1077 C CA . SER A 1 147 ? -58.592 23.936 62.201 1.00 66.12 147 SER A CA 1
ATOM 1078 C C . SER A 1 147 ? -58.072 22.507 62.470 1.00 66.12 147 SER A C 1
ATOM 1080 O O . SER A 1 147 ? -58.634 21.565 61.908 1.00 66.12 147 SER A O 1
ATOM 1082 N N . ALA A 1 148 ? -57.040 22.304 63.298 1.00 82.12 148 ALA A N 1
ATOM 1083 C CA . ALA A 1 148 ? -56.591 20.953 63.642 1.00 82.12 148 ALA A CA 1
ATOM 1084 C C . ALA A 1 148 ? -57.737 20.205 64.341 1.00 82.12 148 ALA A C 1
ATOM 1086 O O . ALA A 1 148 ? -58.384 20.754 65.241 1.00 82.12 148 ALA A O 1
ATOM 1087 N N . ARG A 1 149 ? -58.023 18.981 63.892 1.00 89.56 149 ARG A N 1
ATOM 1088 C CA . ARG A 1 149 ? -59.104 18.138 64.394 1.00 89.56 149 ARG A CA 1
ATOM 1089 C C . ARG A 1 149 ? -58.605 17.292 65.553 1.00 89.56 149 ARG A C 1
ATOM 1091 O O . ARG A 1 149 ? -57.867 16.330 65.363 1.00 89.56 149 ARG A O 1
ATOM 1098 N N . ILE A 1 150 ? -59.043 17.636 66.754 1.00 91.19 150 ILE A N 1
ATOM 1099 C CA . ILE A 1 150 ? -58.598 16.998 67.990 1.00 91.19 150 ILE A CA 1
ATOM 1100 C C . ILE A 1 150 ? -59.636 15.967 68.435 1.00 91.19 150 ILE A C 1
ATOM 1102 O O . ILE A 1 150 ? -60.822 16.283 68.583 1.00 91.19 150 ILE A O 1
ATOM 1106 N N . LEU A 1 151 ? -59.188 14.732 68.656 1.00 92.06 151 LEU A N 1
ATOM 1107 C CA . LEU A 1 151 ? -59.972 13.697 69.321 1.00 92.06 151 LEU A CA 1
ATOM 1108 C C . LEU A 1 151 ? -59.815 13.846 70.827 1.00 92.06 151 LEU A C 1
ATOM 1110 O O . LEU A 1 151 ? -58.698 13.851 71.331 1.00 92.06 151 LEU A O 1
ATOM 1114 N N . ILE A 1 152 ? -60.934 13.960 71.532 1.00 92.06 152 ILE A N 1
ATOM 1115 C CA . ILE A 1 152 ? -60.956 14.072 72.989 1.00 92.06 152 ILE A CA 1
ATOM 1116 C C . ILE A 1 152 ? -61.409 12.723 73.527 1.00 92.06 152 ILE A C 1
ATOM 1118 O O . ILE A 1 152 ? -62.470 12.241 73.136 1.00 92.06 152 ILE A O 1
ATOM 1122 N N . VAL A 1 153 ? -60.618 12.122 74.405 1.00 91.62 153 VAL A N 1
ATOM 1123 C CA . VAL A 1 153 ? -60.932 10.840 75.030 1.00 91.62 153 VAL A CA 1
ATOM 1124 C C . VAL A 1 153 ? -61.007 11.047 76.534 1.00 91.62 153 VAL A C 1
ATOM 1126 O O . VAL A 1 153 ? -59.986 11.246 77.189 1.00 91.62 153 VAL A O 1
ATOM 1129 N N . GLU A 1 154 ? -62.231 11.069 77.045 1.00 90.50 154 GLU A N 1
ATOM 1130 C CA . GLU A 1 154 ? -62.586 11.472 78.402 1.00 90.50 154 GLU A CA 1
ATOM 1131 C C . GLU A 1 154 ? -63.870 10.752 78.827 1.00 90.50 154 GLU A C 1
ATOM 1133 O O . GLU A 1 154 ? -64.884 10.825 78.125 1.00 90.50 154 GLU A O 1
ATOM 1138 N N . ASP A 1 155 ? -63.843 10.081 79.976 1.00 90.19 155 ASP A N 1
ATOM 1139 C CA . ASP A 1 155 ? -64.981 9.322 80.495 1.00 90.19 155 ASP A CA 1
ATOM 1140 C C . ASP A 1 155 ? -65.977 10.181 81.286 1.00 90.19 155 ASP A C 1
ATOM 1142 O O . ASP A 1 155 ? -67.175 9.881 81.289 1.00 90.19 155 ASP A O 1
ATOM 1146 N N . ASP A 1 156 ? -65.518 11.273 81.905 1.00 88.50 156 ASP A N 1
ATOM 1147 C CA . ASP A 1 156 ? -66.388 12.251 82.554 1.00 88.50 156 ASP A CA 1
ATOM 1148 C C . ASP A 1 156 ? -67.065 13.168 81.507 1.00 88.50 156 ASP A C 1
ATOM 1150 O O . ASP A 1 156 ? -66.416 14.025 80.892 1.00 88.50 156 ASP A O 1
ATOM 1154 N N . PRO A 1 157 ? -68.397 13.073 81.317 1.00 85.00 157 PRO A N 1
ATOM 1155 C CA . PRO A 1 157 ? -69.108 13.847 80.303 1.00 85.00 157 PRO A CA 1
ATOM 1156 C C . PRO A 1 157 ? -69.104 15.361 80.569 1.00 85.00 157 PRO A C 1
ATOM 1158 O O . PRO A 1 157 ? -69.303 16.140 79.631 1.00 85.00 157 PRO A O 1
ATOM 1161 N N . LEU A 1 158 ? -68.903 15.801 81.818 1.00 86.19 158 LEU A N 1
ATOM 1162 C CA . LEU A 1 158 ? -68.781 17.221 82.156 1.00 86.19 158 LEU A CA 1
ATOM 1163 C C . LEU A 1 158 ? -67.418 17.756 81.718 1.00 86.19 158 LEU A C 1
ATOM 1165 O O . LEU A 1 158 ? -67.370 18.783 81.038 1.00 86.19 158 LEU A O 1
ATOM 1169 N N . ILE A 1 159 ? -66.339 17.035 82.035 1.00 85.69 159 ILE A N 1
ATOM 1170 C CA . ILE A 1 159 ? -64.970 17.400 81.637 1.00 85.69 159 ILE A CA 1
ATOM 1171 C C . ILE A 1 159 ? -64.830 17.334 80.112 1.00 85.69 159 ILE A C 1
ATOM 1173 O O . ILE A 1 159 ? -64.310 18.264 79.494 1.00 85.69 159 ILE A O 1
ATOM 1177 N N . ALA A 1 160 ? -65.379 16.296 79.478 1.00 86.56 160 ALA A N 1
ATOM 1178 C CA . ALA A 1 160 ? -65.356 16.133 78.029 1.00 86.56 160 ALA A CA 1
ATOM 1179 C C . ALA A 1 160 ? -66.043 17.312 77.322 1.00 86.56 160 ALA A C 1
ATOM 1181 O O . ALA A 1 160 ? -65.516 17.878 76.362 1.00 86.56 160 ALA A O 1
ATOM 1182 N N . ARG A 1 161 ? -67.214 17.730 77.825 1.00 87.81 161 ARG A N 1
ATOM 1183 C CA . ARG A 1 161 ? -67.963 18.874 77.290 1.00 87.81 161 ARG A CA 1
ATOM 1184 C C . ARG A 1 161 ? -67.248 20.202 77.534 1.00 87.81 161 ARG A C 1
ATOM 1186 O O . ARG A 1 161 ? -67.294 21.069 76.661 1.00 87.81 161 ARG A O 1
ATOM 1193 N N . GLU A 1 162 ? -66.594 20.365 78.682 1.00 87.94 162 GLU A N 1
ATOM 1194 C CA . GLU A 1 162 ? -65.763 21.536 78.973 1.00 87.94 162 GLU A CA 1
ATOM 1195 C C . GLU A 1 162 ? -64.605 21.649 77.969 1.00 87.94 162 GLU A C 1
ATOM 1197 O O . GLU A 1 162 ? -64.438 22.696 77.342 1.00 87.94 162 GLU A O 1
ATOM 1202 N N . LEU A 1 163 ? -63.862 20.561 77.746 1.00 87.94 163 LEU A N 1
ATOM 1203 C CA . LEU A 1 163 ? -62.750 20.512 76.794 1.00 87.94 163 LEU A CA 1
ATOM 1204 C C . LEU A 1 163 ? -63.204 20.794 75.358 1.00 87.94 163 LEU A C 1
ATOM 1206 O O . LEU A 1 163 ? -62.556 21.572 74.662 1.00 87.94 163 LEU A O 1
ATOM 1210 N N . VAL A 1 164 ? -64.343 20.238 74.926 1.00 90.12 164 VAL A N 1
ATOM 1211 C CA . VAL A 1 164 ? -64.924 20.538 73.604 1.00 90.12 164 VAL A CA 1
ATOM 1212 C C . VAL A 1 164 ? -65.181 22.036 73.446 1.00 90.12 164 VAL A C 1
ATOM 1214 O O . VAL A 1 164 ? -64.789 22.620 72.434 1.00 90.12 164 VAL A O 1
ATOM 1217 N N . LEU A 1 165 ? -65.824 22.675 74.429 1.00 87.94 165 LEU A N 1
ATOM 1218 C CA . LEU A 1 165 ? -66.137 24.106 74.372 1.00 87.94 165 LEU A CA 1
ATOM 1219 C C . LEU A 1 165 ? -64.868 24.962 74.351 1.00 87.94 165 LEU A C 1
ATOM 1221 O O . LEU A 1 165 ? -64.782 25.897 73.556 1.00 87.94 165 LEU A O 1
ATOM 1225 N N . ARG A 1 166 ? -63.880 24.619 75.183 1.00 89.94 166 ARG A N 1
ATOM 1226 C CA . ARG A 1 166 ? -62.602 25.335 75.278 1.00 89.94 166 ARG A CA 1
ATOM 1227 C C . ARG A 1 166 ? -61.795 25.225 73.985 1.00 89.94 166 ARG A C 1
ATOM 1229 O O . ARG A 1 166 ? -61.392 26.247 73.441 1.00 89.94 166 ARG A O 1
ATOM 1236 N N . LEU A 1 167 ? -61.650 24.022 73.427 1.00 88.38 167 LEU A N 1
ATOM 1237 C CA . LEU A 1 167 ? -60.951 23.806 72.153 1.00 88.38 167 LEU A CA 1
ATOM 1238 C C . LEU A 1 167 ? -61.663 24.482 70.974 1.00 88.38 167 LEU A C 1
ATOM 1240 O O . LEU A 1 167 ? -61.006 25.093 70.132 1.00 88.38 167 LEU A O 1
ATOM 1244 N N . THR A 1 168 ? -62.999 24.451 70.950 1.00 87.81 168 THR A N 1
ATOM 1245 C CA . THR A 1 168 ? -63.790 25.140 69.915 1.00 87.81 168 THR A CA 1
ATOM 1246 C C . THR A 1 168 ? -63.631 26.661 70.016 1.00 87.81 168 THR A C 1
ATOM 1248 O O . THR A 1 168 ? -63.490 27.332 68.996 1.00 87.81 168 THR A O 1
ATOM 1251 N N . ALA A 1 169 ? -63.598 27.220 71.233 1.00 85.81 169 ALA A N 1
ATOM 1252 C CA . ALA A 1 169 ? -63.355 28.648 71.457 1.00 85.81 169 ALA A CA 1
ATOM 1253 C C . ALA A 1 169 ? -61.934 29.082 71.050 1.00 85.81 169 ALA A C 1
ATOM 1255 O O . ALA A 1 169 ? -61.749 30.213 70.606 1.00 85.81 169 ALA A O 1
ATOM 1256 N N . MET A 1 170 ? -60.952 28.180 71.150 1.00 86.19 170 MET A N 1
ATOM 1257 C CA . MET A 1 170 ? -59.580 28.377 70.658 1.00 86.19 170 MET A CA 1
ATOM 1258 C C . MET A 1 170 ? -59.440 28.209 69.133 1.00 86.19 170 MET A C 1
ATOM 1260 O O . MET A 1 170 ? -58.367 28.469 68.597 1.00 86.19 170 MET A O 1
ATOM 1264 N N . GLY A 1 171 ? -60.496 27.792 68.423 1.00 84.56 171 GLY A N 1
ATOM 1265 C CA . GLY A 1 171 ? -60.495 27.634 66.963 1.00 84.56 171 GLY A CA 1
ATOM 1266 C C . GLY A 1 171 ? -60.101 26.243 66.447 1.00 84.56 171 GLY A C 1
ATOM 1267 O O . GLY A 1 171 ? -59.954 26.072 65.236 1.00 84.56 171 GLY A O 1
ATOM 1268 N N . TYR A 1 172 ? -59.964 25.243 67.323 1.00 88.31 172 TYR A N 1
ATOM 1269 C CA . TYR A 1 172 ? -59.729 23.851 66.928 1.00 88.31 172 TYR A CA 1
ATOM 1270 C C . TYR A 1 172 ? -61.035 23.147 66.544 1.00 88.31 172 TYR A C 1
ATOM 1272 O O . TYR A 1 172 ? -62.085 23.366 67.153 1.00 88.31 172 TYR A O 1
ATOM 1280 N N . ALA A 1 173 ? -60.973 22.257 65.551 1.00 87.31 173 ALA A N 1
ATOM 1281 C CA . ALA A 1 173 ? -62.079 21.356 65.253 1.00 87.31 173 ALA A CA 1
ATOM 1282 C C . ALA A 1 173 ? -62.048 20.186 66.247 1.00 87.31 173 ALA A C 1
ATOM 1284 O O . ALA A 1 173 ? -60.979 19.705 66.612 1.00 87.31 173 ALA A O 1
ATOM 1285 N N . THR A 1 174 ? -63.206 19.692 66.684 1.00 86.50 174 THR A N 1
ATOM 1286 C CA . THR A 1 174 ? -63.263 18.524 67.576 1.00 86.50 174 THR A CA 1
ATOM 1287 C C . THR A 1 174 ? -63.893 17.342 66.853 1.00 86.50 174 THR A C 1
ATOM 1289 O O . THR A 1 174 ? -64.893 17.475 66.151 1.00 86.50 174 THR A O 1
ATOM 1292 N N . ALA A 1 175 ? -63.289 16.166 67.002 1.00 81.38 175 ALA A N 1
ATOM 1293 C CA . ALA A 1 175 ? -63.788 14.909 66.446 1.00 81.38 175 ALA A CA 1
ATOM 1294 C C . ALA A 1 175 ? -64.975 14.305 67.228 1.00 81.38 175 ALA A C 1
ATOM 1296 O O . ALA A 1 175 ? -65.541 13.301 66.800 1.00 81.38 175 ALA A O 1
ATOM 1297 N N . GLY A 1 176 ? -65.374 14.950 68.331 1.00 72.25 176 GLY A N 1
ATOM 1298 C CA . GLY A 1 176 ? -66.350 14.456 69.302 1.00 72.25 176 GLY A CA 1
ATOM 1299 C C . GLY A 1 176 ? -65.666 13.733 70.470 1.00 72.25 176 GLY A C 1
ATOM 1300 O O . GLY A 1 176 ? -64.609 13.133 70.268 1.00 72.25 176 GLY A O 1
ATOM 1301 N N . PRO A 1 177 ? -66.213 13.818 71.696 1.00 85.56 177 PRO A N 1
ATOM 1302 C CA . PRO A 1 177 ? -65.642 13.118 72.835 1.00 85.56 177 PRO A CA 1
ATOM 1303 C C . PRO A 1 177 ? -65.934 11.617 72.755 1.00 85.56 177 PRO A C 1
ATOM 1305 O O . PRO A 1 177 ? -67.047 11.208 72.418 1.00 85.56 177 PRO A O 1
ATOM 1308 N N . VAL A 1 178 ? -64.937 10.812 73.093 1.00 90.94 178 VAL A N 1
ATOM 1309 C CA . VAL A 1 178 ? -65.014 9.354 73.214 1.00 90.94 178 VAL A CA 1
ATOM 1310 C C . VAL A 1 178 ? -64.756 8.972 74.670 1.00 90.94 178 VAL A C 1
ATOM 1312 O O . VAL A 1 178 ? -63.913 9.589 75.309 1.00 90.94 178 VAL A O 1
ATOM 1315 N N . ALA A 1 179 ? -65.464 7.976 75.206 1.00 86.88 179 ALA A N 1
ATOM 1316 C CA . ALA A 1 179 ? -65.427 7.675 76.643 1.00 86.88 179 ALA A CA 1
ATOM 1317 C C . ALA A 1 179 ? -64.524 6.488 77.018 1.00 86.88 179 ALA A C 1
ATOM 1319 O O . ALA A 1 179 ? -64.258 6.272 78.198 1.00 86.88 179 ALA A O 1
ATOM 1320 N N . THR A 1 180 ? -64.067 5.694 76.043 1.00 89.88 180 THR A N 1
ATOM 1321 C CA . THR A 1 180 ? -63.288 4.470 76.294 1.00 89.88 180 THR A CA 1
ATOM 1322 C C . THR A 1 180 ? -62.058 4.365 75.389 1.00 89.88 180 THR A C 1
ATOM 1324 O O . THR A 1 180 ? -62.034 4.897 74.276 1.00 89.88 180 THR A O 1
ATOM 1327 N N . GLY A 1 181 ? -61.026 3.649 75.852 1.00 85.62 181 GLY A N 1
ATOM 1328 C CA . GLY A 1 181 ? -59.786 3.451 75.093 1.00 85.62 181 GLY A CA 1
ATOM 1329 C C . GLY A 1 181 ? -59.982 2.665 73.788 1.00 85.62 181 GLY A C 1
ATOM 1330 O O . GLY A 1 181 ? -59.393 3.012 72.765 1.00 85.62 181 GLY A O 1
ATOM 1331 N N . ASP A 1 182 ? -60.856 1.653 73.796 1.00 88.69 182 ASP A N 1
ATOM 1332 C CA . ASP A 1 182 ? -61.170 0.828 72.617 1.00 88.69 182 ASP A CA 1
ATOM 1333 C C . ASP A 1 182 ? -61.841 1.645 71.503 1.00 88.69 182 ASP A C 1
ATOM 1335 O O . ASP A 1 182 ? -61.476 1.550 70.327 1.00 88.69 182 ASP A O 1
ATOM 1339 N N . GLU A 1 183 ? -62.799 2.498 71.875 1.00 88.75 183 GLU A N 1
ATOM 1340 C CA . GLU A 1 183 ? -63.452 3.407 70.935 1.00 88.75 183 GLU A CA 1
ATOM 1341 C C . GLU A 1 183 ? -62.459 4.424 70.363 1.00 88.75 183 GLU A C 1
ATOM 1343 O O . GLU A 1 183 ? -62.544 4.747 69.178 1.00 88.75 183 GLU A O 1
ATOM 1348 N N . ALA A 1 184 ? -61.497 4.895 71.163 1.00 87.50 184 ALA A N 1
ATOM 1349 C CA . ALA A 1 184 ? -60.493 5.853 70.715 1.00 87.50 184 ALA A CA 1
ATOM 1350 C C . ALA A 1 184 ? -59.554 5.264 69.650 1.00 87.50 184 ALA A C 1
ATOM 1352 O O . ALA A 1 184 ? -59.342 5.893 68.613 1.00 87.50 184 ALA A O 1
ATOM 1353 N N . VAL A 1 185 ? -59.048 4.042 69.856 1.00 88.31 185 VAL A N 1
ATOM 1354 C CA . VAL A 1 185 ? -58.210 3.333 68.869 1.00 88.31 185 VAL A CA 1
ATOM 1355 C C . VAL A 1 185 ? -58.988 3.088 67.574 1.00 88.31 185 VAL A C 1
ATOM 1357 O O . VAL A 1 185 ? -58.480 3.357 66.483 1.00 88.31 185 VAL A O 1
ATOM 1360 N N . ALA A 1 186 ? -60.233 2.610 67.684 1.00 87.69 186 ALA A N 1
ATOM 1361 C CA . ALA A 1 186 ? -61.087 2.340 66.529 1.00 87.69 186 ALA A CA 1
ATOM 1362 C C . ALA A 1 186 ? -61.432 3.620 65.752 1.00 87.69 186 ALA A C 1
ATOM 1364 O O . ALA A 1 186 ? -61.493 3.606 64.520 1.00 87.69 186 ALA A O 1
ATOM 1365 N N . TRP A 1 187 ? -61.655 4.729 66.461 1.00 87.88 187 TRP A N 1
ATOM 1366 C CA . TRP A 1 187 ? -61.921 6.024 65.848 1.00 87.88 187 TRP A CA 1
ATOM 1367 C C . TRP A 1 187 ? -60.698 6.530 65.088 1.00 87.88 187 TRP A C 1
ATOM 1369 O O . TRP A 1 187 ? -60.807 6.838 63.903 1.00 87.88 187 TRP A O 1
ATOM 1379 N N . ALA A 1 188 ? -59.535 6.520 65.736 1.00 86.56 188 ALA A N 1
ATOM 1380 C CA . ALA A 1 188 ? -58.294 7.021 65.168 1.00 86.56 188 ALA A CA 1
ATOM 1381 C C . ALA A 1 188 ? -57.787 6.198 63.961 1.00 86.56 188 ALA A C 1
ATOM 1383 O O . ALA A 1 188 ? -57.163 6.759 63.064 1.00 86.56 188 ALA A O 1
ATOM 1384 N N . ALA A 1 189 ? -58.142 4.910 63.856 1.00 86.19 189 ALA A N 1
ATOM 1385 C CA . ALA A 1 189 ? -57.918 4.112 62.642 1.00 86.19 189 ALA A CA 1
ATOM 1386 C C . ALA A 1 189 ? -58.889 4.452 61.497 1.00 86.19 189 ALA A C 1
ATOM 1388 O O . ALA A 1 189 ? -58.510 4.412 60.327 1.00 86.19 189 ALA A O 1
ATOM 1389 N N . ARG A 1 190 ? -60.162 4.722 61.816 1.00 87.56 190 ARG A N 1
ATOM 1390 C CA . ARG A 1 190 ? -61.218 4.947 60.814 1.00 87.56 190 ARG A CA 1
ATOM 1391 C C . ARG A 1 190 ? -61.151 6.345 60.211 1.00 87.56 190 ARG A C 1
ATOM 1393 O O . ARG A 1 190 ? -61.371 6.508 59.015 1.00 87.56 190 ARG A O 1
ATOM 1400 N N . GLU A 1 191 ? -60.919 7.342 61.049 1.00 86.56 191 GLU A N 1
ATOM 1401 C CA . GLU A 1 191 ? -60.878 8.746 60.669 1.00 86.56 191 GLU A CA 1
ATOM 1402 C C . GLU A 1 191 ? -59.764 9.410 61.490 1.00 86.56 191 GLU A C 1
ATOM 1404 O O . GLU A 1 191 ? -60.007 9.793 62.624 1.00 86.56 191 GLU A O 1
ATOM 1409 N N . PRO A 1 192 ? -58.518 9.481 60.997 1.00 83.19 192 PRO A N 1
ATOM 1410 C CA . PRO A 1 192 ? -57.390 9.895 61.828 1.00 83.19 192 PRO A CA 1
ATOM 1411 C C . PRO A 1 192 ? -57.504 11.377 62.239 1.00 83.19 192 PRO A C 1
ATOM 1413 O O . PRO A 1 192 ? -57.620 12.239 61.363 1.00 83.19 192 PRO A O 1
ATOM 1416 N N . PRO A 1 193 ? -57.486 11.700 63.549 1.00 89.50 193 PRO A N 1
ATOM 1417 C CA . PRO A 1 193 ? -57.408 13.077 64.032 1.00 89.50 193 PRO A CA 1
ATOM 1418 C C . PRO A 1 193 ? -55.996 13.641 63.850 1.00 89.50 193 PRO A C 1
ATOM 1420 O O . PRO A 1 193 ? -55.024 12.894 63.789 1.00 89.50 193 PRO A O 1
ATOM 1423 N N . ASP A 1 194 ? -55.870 14.967 63.870 1.00 88.69 194 ASP A N 1
ATOM 1424 C CA . ASP A 1 194 ? -54.566 15.636 63.877 1.00 88.69 194 ASP A CA 1
ATOM 1425 C C . ASP A 1 194 ? -53.858 15.503 65.233 1.00 88.69 194 ASP A C 1
ATOM 1427 O O . ASP A 1 194 ? -52.636 15.558 65.281 1.00 88.69 194 ASP A O 1
ATOM 1431 N N . LEU A 1 195 ? -54.606 15.334 66.333 1.00 90.56 195 LEU A N 1
ATOM 1432 C CA . LEU A 1 195 ? -54.092 15.108 67.690 1.00 90.56 195 LEU A CA 1
ATOM 1433 C C . LEU A 1 195 ? -55.105 14.316 68.525 1.00 90.56 195 LEU A C 1
ATOM 1435 O O . LEU A 1 195 ? -56.311 14.547 68.432 1.00 90.56 195 LEU A O 1
ATOM 1439 N N . VAL A 1 196 ? -54.616 13.444 69.406 1.00 91.06 196 VAL A N 1
ATOM 1440 C CA . VAL A 1 196 ? -55.429 12.774 70.429 1.00 91.06 196 VAL A CA 1
ATOM 1441 C C . VAL A 1 196 ? -55.135 13.359 71.809 1.00 91.06 196 VAL A C 1
ATOM 1443 O O . VAL A 1 196 ? -54.008 13.290 72.296 1.00 91.06 196 VAL A O 1
ATOM 1446 N N . LEU A 1 197 ? -56.156 13.916 72.454 1.00 90.38 197 LEU A N 1
ATOM 1447 C CA . LEU A 1 197 ? -56.145 14.333 73.850 1.00 90.38 197 LEU A CA 1
ATOM 1448 C C . LEU A 1 197 ? -56.764 13.205 74.685 1.00 90.38 197 LEU A C 1
ATOM 1450 O O . LEU A 1 197 ? -57.957 12.944 74.567 1.00 90.38 197 LEU A O 1
ATOM 1454 N N . MET A 1 198 ? -55.952 12.510 75.476 1.00 89.19 198 MET A N 1
ATOM 1455 C CA . MET A 1 198 ? -56.303 11.219 76.075 1.00 89.19 198 MET A CA 1
ATOM 1456 C C . MET A 1 198 ? -56.233 11.274 77.599 1.00 89.19 198 MET A C 1
ATOM 1458 O O . MET A 1 198 ? -55.144 11.480 78.136 1.00 89.19 198 MET A O 1
ATOM 1462 N N . ASP A 1 199 ? -57.336 11.036 78.309 1.00 87.25 199 ASP A N 1
ATOM 1463 C CA . ASP A 1 199 ? -57.248 10.733 79.741 1.00 87.25 199 ASP A CA 1
ATOM 1464 C C . ASP A 1 199 ? -56.495 9.414 79.957 1.00 87.25 199 ASP A C 1
ATOM 1466 O O . ASP A 1 199 ? -56.700 8.419 79.264 1.00 87.25 199 ASP A O 1
ATOM 1470 N N . ILE A 1 200 ? -55.585 9.415 80.924 1.00 81.25 200 ILE A N 1
ATOM 1471 C CA . ILE A 1 200 ? -54.844 8.234 81.360 1.00 81.25 200 ILE A CA 1
ATOM 1472 C C . ILE A 1 200 ? -55.784 7.223 82.039 1.00 81.25 200 ILE A C 1
ATOM 1474 O O . ILE A 1 200 ? -55.554 6.014 81.935 1.00 81.25 200 ILE A O 1
ATOM 1478 N N . VAL A 1 201 ? -56.821 7.693 82.742 1.00 80.94 201 VAL A N 1
ATOM 1479 C CA . VAL A 1 201 ? -57.782 6.844 83.460 1.00 80.94 201 VAL A CA 1
ATOM 1480 C C . VAL A 1 201 ? -59.072 6.762 82.653 1.00 80.94 201 VAL A C 1
ATOM 1482 O O . VAL A 1 201 ? -59.838 7.711 82.621 1.00 80.94 201 VAL A O 1
ATOM 1485 N N . LEU A 1 202 ? -59.315 5.613 82.018 1.00 83.25 202 LEU A N 1
ATOM 1486 C CA . LEU A 1 202 ? -60.541 5.352 81.261 1.00 83.25 202 LEU A CA 1
ATOM 1487 C C . LEU A 1 202 ? -61.206 4.052 81.735 1.00 83.25 202 LEU A C 1
ATOM 1489 O O . LEU A 1 202 ? -60.502 3.103 82.100 1.00 83.25 202 LEU A O 1
ATOM 1493 N N . PRO A 1 203 ? -62.547 3.972 81.718 1.00 73.44 203 PRO A N 1
ATOM 1494 C CA . PRO A 1 203 ? -63.288 2.760 82.019 1.00 73.44 203 PRO A CA 1
ATOM 1495 C C . PRO A 1 203 ? -63.206 1.776 80.845 1.00 73.44 203 PRO A C 1
ATOM 1497 O O . PRO A 1 203 ? -63.285 2.162 79.680 1.00 73.44 203 PRO A O 1
ATOM 1500 N N . GLY A 1 204 ? -63.094 0.481 81.148 1.00 76.38 204 GLY A N 1
ATOM 1501 C CA . GLY A 1 204 ? -63.066 -0.582 80.139 1.00 76.38 204 GLY A CA 1
ATOM 1502 C C . GLY A 1 204 ? -61.919 -1.574 80.325 1.00 76.38 204 GLY A C 1
ATOM 1503 O O . GLY A 1 204 ? -61.252 -1.585 81.359 1.00 76.38 204 GLY A O 1
ATOM 1504 N N . ALA A 1 205 ? -61.725 -2.443 79.327 1.00 72.31 205 ALA A N 1
ATOM 1505 C CA . ALA A 1 205 ? -60.647 -3.437 79.311 1.00 72.31 205 ALA A CA 1
ATOM 1506 C C . ALA A 1 205 ? -59.287 -2.834 78.912 1.00 72.31 205 ALA A C 1
ATOM 1508 O O . ALA A 1 205 ? -58.245 -3.350 79.316 1.00 72.31 205 ALA A O 1
ATOM 1509 N N . VAL A 1 206 ? -59.305 -1.744 78.140 1.00 80.75 206 VAL A N 1
ATOM 1510 C CA . VAL A 1 206 ? -58.128 -0.995 77.692 1.00 80.75 206 VAL A CA 1
ATOM 1511 C C . VAL A 1 206 ? -58.137 0.376 78.368 1.00 80.75 206 VAL A C 1
ATOM 1513 O O . VAL A 1 206 ? -59.036 1.182 78.131 1.00 80.75 206 VAL A O 1
ATOM 1516 N N . ASP A 1 207 ? -57.142 0.631 79.223 1.00 82.12 207 ASP A N 1
ATOM 1517 C CA . ASP A 1 207 ? -56.938 1.944 79.844 1.00 82.12 207 ASP A CA 1
ATOM 1518 C C . ASP A 1 207 ? -56.318 2.951 78.852 1.00 82.12 207 ASP A C 1
ATOM 1520 O O . ASP A 1 207 ? -55.873 2.588 77.757 1.00 82.12 207 ASP A O 1
ATOM 1524 N N . GLY A 1 208 ? -56.279 4.236 79.220 1.00 81.81 208 GLY A N 1
ATOM 1525 C CA . GLY A 1 208 ? -55.781 5.297 78.337 1.00 81.81 208 GLY A CA 1
ATOM 1526 C C . GLY A 1 208 ? -54.325 5.116 77.895 1.00 81.81 208 GLY A C 1
ATOM 1527 O O . GLY A 1 208 ? -53.963 5.508 76.787 1.00 81.81 208 GLY A O 1
ATOM 1528 N N . ILE A 1 209 ? -53.489 4.462 78.711 1.00 81.81 209 ILE A N 1
ATOM 1529 C CA . ILE A 1 209 ? -52.080 4.178 78.385 1.00 81.81 209 ILE A CA 1
ATOM 1530 C C . ILE A 1 209 ? -51.983 3.051 77.351 1.00 81.81 209 ILE A C 1
ATOM 1532 O O . ILE A 1 209 ? -51.213 3.142 76.391 1.00 81.81 209 ILE A O 1
ATOM 1536 N N . ALA A 1 210 ? -52.755 1.978 77.533 1.00 83.75 210 ALA A N 1
ATOM 1537 C CA . ALA A 1 210 ? -52.789 0.862 76.600 1.00 83.75 210 ALA A CA 1
ATOM 1538 C C . ALA A 1 210 ? -53.341 1.290 75.229 1.00 83.75 210 ALA A C 1
ATOM 1540 O O . ALA A 1 210 ? -52.757 0.921 74.209 1.00 83.75 210 ALA A O 1
ATOM 1541 N N . ALA A 1 211 ? -54.388 2.124 75.204 1.00 86.31 211 ALA A N 1
ATOM 1542 C CA . ALA A 1 211 ? -54.925 2.711 73.975 1.00 86.31 211 ALA A CA 1
ATOM 1543 C C . ALA A 1 211 ? -53.896 3.614 73.276 1.00 86.31 211 ALA A C 1
ATOM 1545 O O . ALA A 1 211 ? -53.672 3.498 72.071 1.00 86.31 211 ALA A O 1
ATOM 1546 N N . ALA A 1 212 ? -53.211 4.471 74.036 1.00 84.94 212 ALA A N 1
ATOM 1547 C CA . ALA A 1 212 ? -52.199 5.374 73.502 1.00 84.94 212 ALA A CA 1
ATOM 1548 C C . ALA A 1 212 ? -51.016 4.651 72.843 1.00 84.94 212 ALA A C 1
ATOM 1550 O O . ALA A 1 212 ? -50.531 5.111 71.812 1.00 84.94 212 ALA A O 1
ATOM 1551 N N . ARG A 1 213 ? -50.571 3.506 73.382 1.00 83.88 213 ARG A N 1
ATOM 1552 C CA . ARG A 1 213 ? -49.507 2.703 72.755 1.00 83.88 213 ARG A CA 1
ATOM 1553 C C . ARG A 1 213 ? -49.903 2.232 71.354 1.00 83.88 213 ARG A C 1
ATOM 1555 O O . ARG A 1 213 ? -49.114 2.368 70.430 1.00 83.88 213 ARG A O 1
ATOM 1562 N N . VAL A 1 214 ? -51.129 1.735 71.189 1.00 85.50 214 VAL A N 1
ATOM 1563 C CA . VAL A 1 214 ? -51.629 1.278 69.881 1.00 85.50 214 VAL A CA 1
ATOM 1564 C C . VAL A 1 214 ? -51.706 2.444 68.891 1.00 85.50 214 VAL A C 1
ATOM 1566 O O . VAL A 1 214 ? -51.243 2.331 67.758 1.00 85.50 214 VAL A O 1
ATOM 1569 N N . ILE A 1 215 ? -52.216 3.596 69.332 1.00 86.50 215 ILE A N 1
ATOM 1570 C CA . ILE A 1 215 ? -52.312 4.803 68.497 1.00 86.50 215 ILE A CA 1
ATOM 1571 C C . ILE A 1 215 ? -50.917 5.303 68.075 1.00 86.50 215 ILE A C 1
ATOM 1573 O O . ILE A 1 215 ? -50.722 5.687 66.922 1.00 86.50 215 ILE A O 1
ATOM 1577 N N . LEU A 1 216 ? -49.928 5.275 68.971 1.00 83.50 216 LEU A N 1
ATOM 1578 C CA . LEU A 1 216 ? -48.563 5.722 68.672 1.00 83.50 216 LEU A CA 1
ATOM 1579 C C . LEU A 1 216 ? -47.796 4.743 67.769 1.00 83.50 216 LEU A C 1
ATOM 1581 O O . LEU A 1 216 ? -47.108 5.190 66.849 1.00 83.50 216 LEU A O 1
ATOM 1585 N N . ASP A 1 217 ? -47.924 3.435 67.995 1.00 83.62 217 ASP A N 1
ATOM 1586 C CA . ASP A 1 217 ? -47.166 2.415 67.261 1.00 83.62 217 ASP A CA 1
ATOM 1587 C C . ASP A 1 217 ? -47.754 2.146 65.866 1.00 83.62 217 ASP A C 1
ATOM 1589 O O . ASP A 1 217 ? -47.016 2.072 64.878 1.00 83.62 217 ASP A O 1
ATOM 1593 N N . GLU A 1 218 ? -49.081 2.025 65.767 1.00 85.94 218 GLU A N 1
ATOM 1594 C CA . GLU A 1 218 ? -49.756 1.611 64.531 1.00 85.94 218 GLU A CA 1
ATOM 1595 C C . GLU A 1 218 ? -50.212 2.801 63.685 1.00 85.94 218 GLU A C 1
ATOM 1597 O O . GLU A 1 218 ? -50.053 2.796 62.465 1.00 85.94 218 GLU A O 1
ATOM 1602 N N . GLN A 1 219 ? -50.762 3.835 64.324 1.00 83.19 219 GLN A N 1
ATOM 1603 C CA . GLN A 1 219 ? -51.378 4.974 63.628 1.00 83.19 219 GLN A CA 1
ATOM 1604 C C . GLN A 1 219 ? -50.453 6.196 63.584 1.00 83.19 219 GLN A C 1
ATOM 1606 O O . GLN A 1 219 ? -50.651 7.097 62.771 1.00 83.19 219 GLN A O 1
ATOM 1611 N N . ARG A 1 220 ? -49.406 6.204 64.421 1.00 84.81 220 ARG A N 1
ATOM 1612 C CA . ARG A 1 220 ? -48.361 7.235 64.507 1.00 84.81 220 ARG A CA 1
ATOM 1613 C C . ARG A 1 220 ? -48.893 8.646 64.756 1.00 84.81 220 ARG A C 1
ATOM 1615 O O . ARG A 1 220 ? -48.234 9.607 64.379 1.00 84.81 220 ARG A O 1
ATOM 1622 N N . LEU A 1 221 ? -50.047 8.785 65.401 1.00 86.75 221 LEU A N 1
ATOM 1623 C CA . LEU A 1 221 ? -50.676 10.084 65.645 1.00 86.75 221 LEU A CA 1
ATOM 1624 C C . LEU A 1 221 ? -50.094 10.769 66.885 1.00 86.75 221 LEU A C 1
ATOM 1626 O O . LEU A 1 221 ? -49.737 10.083 67.849 1.00 86.75 221 LEU A O 1
ATOM 1630 N N . PRO A 1 222 ? -50.012 12.111 66.917 1.00 88.06 222 PRO A N 1
ATOM 1631 C CA . PRO A 1 222 ? -49.560 12.791 68.113 1.00 88.06 222 PRO A CA 1
ATOM 1632 C C . PRO A 1 222 ? -50.596 12.681 69.226 1.00 88.06 222 PRO A C 1
ATOM 1634 O O . PRO A 1 222 ? -51.799 12.855 69.020 1.00 88.06 222 PRO A O 1
ATOM 1637 N N . LEU A 1 223 ? -50.102 12.389 70.426 1.00 88.00 223 LEU A N 1
ATOM 1638 C CA . LEU A 1 223 ? -50.922 12.096 71.591 1.00 88.00 223 LEU A CA 1
ATOM 1639 C C . LEU A 1 223 ? -50.468 12.914 72.797 1.00 88.00 223 LEU A C 1
ATOM 1641 O O . LEU A 1 223 ? -49.270 13.035 73.081 1.00 88.00 223 LEU A O 1
ATOM 1645 N N . LEU A 1 224 ? -51.455 13.456 73.503 1.00 88.06 224 LEU A N 1
ATOM 1646 C CA . LEU A 1 224 ? -51.307 14.343 74.641 1.00 88.06 224 LEU A CA 1
ATOM 1647 C C . LEU A 1 224 ? -52.118 13.773 75.804 1.00 88.06 224 LEU A C 1
ATOM 1649 O O . LEU A 1 224 ? -53.338 13.648 75.709 1.00 88.06 224 LEU A O 1
ATOM 1653 N N . TYR A 1 225 ? -51.452 13.399 76.895 1.00 86.81 225 TYR A N 1
ATOM 1654 C CA . TYR A 1 225 ? -52.162 12.836 78.044 1.00 86.81 225 TYR A CA 1
ATOM 1655 C C . TYR A 1 225 ? -52.783 13.917 78.925 1.00 86.81 225 TYR A C 1
ATOM 1657 O O . TYR A 1 225 ? -52.127 14.913 79.236 1.00 86.81 225 TYR A O 1
ATOM 1665 N N . LEU A 1 226 ? -53.992 13.661 79.416 1.00 84.06 226 LEU A N 1
ATOM 1666 C CA . LEU A 1 226 ? -54.624 14.386 80.510 1.00 84.06 226 LEU A CA 1
ATOM 1667 C C . LEU A 1 226 ? -54.476 13.582 81.808 1.00 84.06 226 LEU A C 1
ATOM 1669 O O . LEU A 1 226 ? -54.774 12.393 81.838 1.00 84.06 226 LEU A O 1
ATOM 1673 N N . THR A 1 227 ? -54.013 14.214 82.886 1.00 79.44 227 THR A N 1
ATOM 1674 C CA . THR A 1 227 ? -53.776 13.535 84.173 1.00 79.44 227 THR A CA 1
ATOM 1675 C C . THR A 1 227 ? -54.257 14.354 85.370 1.00 79.44 227 THR A C 1
ATOM 1677 O O . THR A 1 227 ? -54.176 15.577 85.351 1.00 79.44 227 THR A O 1
ATOM 1680 N N . ALA A 1 228 ? -54.737 13.711 86.437 1.00 75.94 228 ALA A N 1
ATOM 1681 C CA . ALA A 1 228 ? -55.080 14.367 87.705 1.00 75.94 228 ALA A CA 1
ATOM 1682 C C . ALA A 1 228 ? -53.875 14.404 88.673 1.00 75.94 228 ALA A C 1
ATOM 1684 O O . ALA A 1 228 ? -53.001 13.540 88.635 1.00 75.94 228 ALA A O 1
ATOM 1685 N N . HIS A 1 229 ? -53.821 15.394 89.572 1.00 59.47 229 HIS A N 1
ATOM 1686 C CA . HIS A 1 229 ? -52.643 15.716 90.401 1.00 59.47 229 HIS A CA 1
ATOM 1687 C C . HIS A 1 229 ? -52.337 14.746 91.576 1.00 59.47 229 HIS A C 1
ATOM 1689 O O . HIS A 1 229 ? -51.858 15.190 92.614 1.00 59.47 229 HIS A O 1
ATOM 1695 N N . ALA A 1 230 ? -52.613 13.438 91.478 1.00 53.12 230 ALA A N 1
ATOM 1696 C CA . ALA A 1 230 ? -52.528 12.553 92.655 1.00 53.12 230 ALA A CA 1
ATOM 1697 C C . ALA A 1 230 ? -52.049 11.101 92.430 1.00 53.12 230 ALA A C 1
ATOM 1699 O O . ALA A 1 230 ? -52.382 10.251 93.251 1.00 53.12 230 ALA A O 1
ATOM 1700 N N . ASP A 1 231 ? -51.269 10.778 91.385 1.00 58.97 231 ASP A N 1
ATOM 1701 C CA . ASP A 1 231 ? -50.820 9.380 91.193 1.00 58.97 231 ASP A CA 1
ATOM 1702 C C . ASP A 1 231 ? -49.427 9.233 90.523 1.00 58.97 231 ASP A C 1
ATOM 1704 O O . ASP A 1 231 ? -49.298 9.161 89.295 1.00 58.97 231 ASP A O 1
ATOM 1708 N N . GLU A 1 232 ? -48.352 9.188 91.329 1.00 59.53 232 GLU A N 1
ATOM 1709 C CA . GLU A 1 232 ? -46.952 9.085 90.855 1.00 59.53 232 GLU A CA 1
ATOM 1710 C C . GLU A 1 232 ? -46.655 7.775 90.094 1.00 59.53 232 GLU A C 1
ATOM 1712 O O . GLU A 1 232 ? -45.926 7.795 89.097 1.00 59.53 232 GLU A O 1
ATOM 1717 N N . GLU A 1 233 ? -47.245 6.639 90.495 1.00 62.31 233 GLU A N 1
ATOM 1718 C CA . GLU A 1 233 ? -47.028 5.343 89.825 1.00 62.31 233 GLU A CA 1
ATOM 1719 C C . GLU A 1 233 ? -47.592 5.328 88.397 1.00 62.31 233 GLU A C 1
ATOM 1721 O O . GLU A 1 233 ? -46.987 4.777 87.472 1.00 62.31 233 GLU A O 1
ATOM 1726 N N . ARG A 1 234 ? -48.743 5.972 88.180 1.00 63.34 234 ARG A N 1
ATOM 1727 C CA . ARG A 1 234 ? -49.394 6.028 86.861 1.00 63.34 234 ARG A CA 1
ATOM 1728 C C . ARG A 1 234 ? -48.709 7.030 85.940 1.00 63.34 234 ARG A C 1
ATOM 1730 O O . ARG A 1 234 ? -48.546 6.747 84.752 1.00 63.34 234 ARG A O 1
ATOM 1737 N N . PHE A 1 235 ? -48.206 8.132 86.498 1.00 62.25 235 PHE A N 1
ATOM 1738 C CA . PHE A 1 235 ? -47.350 9.080 85.787 1.00 62.25 235 PHE A CA 1
ATOM 1739 C C . PHE A 1 235 ? -46.040 8.425 85.303 1.00 62.25 235 PHE A C 1
ATOM 1741 O O . PHE A 1 235 ? -45.591 8.681 84.184 1.00 62.25 235 PHE A O 1
ATOM 1748 N N . ALA A 1 236 ? -45.459 7.506 86.087 1.00 61.22 236 ALA A N 1
ATOM 1749 C CA . ALA A 1 236 ? -44.281 6.738 85.677 1.00 61.22 236 ALA A CA 1
ATOM 1750 C C . ALA A 1 236 ? -44.564 5.791 84.494 1.00 61.22 236 ALA A C 1
ATOM 1752 O O . ALA A 1 236 ? -43.746 5.716 83.577 1.00 61.22 236 ALA A O 1
ATOM 1753 N N . ARG A 1 237 ? -45.728 5.122 84.458 1.00 60.75 237 ARG A N 1
ATOM 1754 C CA . ARG A 1 237 ? -46.126 4.254 83.328 1.00 60.75 237 ARG A CA 1
ATOM 1755 C C . ARG A 1 237 ? -46.410 5.039 82.045 1.00 60.75 237 ARG A C 1
ATOM 1757 O O . ARG A 1 237 ? -46.016 4.597 80.972 1.00 60.75 237 ARG A O 1
ATOM 1764 N N . ALA A 1 238 ? -47.017 6.222 82.145 1.00 58.38 238 ALA A N 1
ATOM 1765 C CA . ALA A 1 238 ? -47.283 7.085 80.989 1.00 58.38 238 ALA A CA 1
ATOM 1766 C C . ALA A 1 238 ? -45.997 7.646 80.337 1.00 58.38 238 ALA A C 1
ATOM 1768 O O . ALA A 1 238 ? -45.961 7.857 79.123 1.00 58.38 238 ALA A O 1
ATOM 1769 N N . ARG A 1 239 ? -44.899 7.820 81.096 1.00 60.41 239 ARG A N 1
ATOM 1770 C CA . ARG A 1 239 ? -43.577 8.188 80.539 1.00 60.41 239 ARG A CA 1
ATOM 1771 C C . ARG A 1 239 ? -42.981 7.109 79.630 1.00 60.41 239 ARG A C 1
ATOM 1773 O O . ARG A 1 239 ? -42.216 7.447 78.732 1.00 60.41 239 ARG A O 1
ATOM 1780 N N . ILE A 1 240 ? -43.327 5.838 79.847 1.00 58.38 240 ILE A N 1
ATOM 1781 C CA . ILE A 1 240 ? -42.809 4.698 79.069 1.00 58.38 240 ILE A CA 1
ATOM 1782 C C . ILE A 1 240 ? -43.338 4.740 77.630 1.00 58.38 240 ILE A C 1
ATOM 1784 O O . ILE A 1 240 ? -42.605 4.425 76.701 1.00 58.38 240 ILE A O 1
ATOM 1788 N N . THR A 1 241 ? -44.576 5.202 77.435 1.00 60.25 241 THR A N 1
ATOM 1789 C CA . THR A 1 241 ? -45.191 5.373 76.107 1.00 60.25 241 THR A CA 1
ATOM 1790 C C . THR A 1 241 ? -44.707 6.615 75.341 1.00 60.25 241 THR A C 1
ATOM 1792 O O . THR A 1 241 ? -45.204 6.866 74.254 1.00 60.25 241 THR A O 1
ATOM 1795 N N . ALA A 1 242 ? -43.757 7.394 75.887 1.00 58.78 242 ALA A N 1
ATOM 1796 C CA . ALA A 1 242 ? -43.137 8.572 75.254 1.00 58.78 242 ALA A CA 1
ATOM 1797 C C . ALA A 1 242 ? -44.116 9.524 74.511 1.00 58.78 242 ALA A C 1
ATOM 1799 O O . ALA A 1 242 ? -43.898 9.840 73.340 1.00 58.78 242 ALA A O 1
ATOM 1800 N N . PRO A 1 243 ? -45.185 10.006 75.174 1.00 63.47 243 PRO A N 1
ATOM 1801 C CA . PRO A 1 243 ? -46.158 10.927 74.582 1.00 63.47 243 PRO A CA 1
ATOM 1802 C C . PRO A 1 243 ? -45.505 12.249 74.159 1.00 63.47 243 PRO A C 1
ATOM 1804 O O . PRO A 1 243 ? -44.469 12.659 74.696 1.00 63.47 243 PRO A O 1
ATOM 1807 N N . TYR A 1 244 ? -46.148 12.957 73.229 1.00 64.62 244 TYR A N 1
ATOM 1808 C CA . TYR A 1 244 ? -45.647 14.237 72.733 1.00 64.62 244 TYR A CA 1
ATOM 1809 C C . TYR A 1 244 ? -45.641 15.318 73.831 1.00 64.62 244 TYR A C 1
ATOM 1811 O O . TYR A 1 244 ? -44.694 16.108 73.881 1.00 64.62 244 TYR A O 1
ATOM 1819 N N . ALA A 1 245 ? -46.636 15.308 74.732 1.00 70.12 245 ALA A N 1
ATOM 1820 C CA . ALA A 1 245 ? -46.699 16.120 75.955 1.00 70.12 245 ALA A CA 1
ATOM 1821 C C . ALA A 1 245 ? -47.718 15.552 76.976 1.00 70.12 245 ALA A C 1
ATOM 1823 O O . ALA A 1 245 ? -48.482 14.635 76.670 1.00 70.12 245 ALA A O 1
ATOM 1824 N N . TYR A 1 246 ? -47.730 16.100 78.197 1.00 80.00 246 TYR A N 1
ATOM 1825 C CA . TYR A 1 246 ? -48.689 15.785 79.266 1.00 80.00 246 TYR A CA 1
ATOM 1826 C C . TYR A 1 246 ? -49.302 17.067 79.843 1.00 80.00 246 TYR A C 1
ATOM 1828 O O . TYR A 1 246 ? -48.628 18.094 79.922 1.00 80.00 246 TYR A O 1
ATOM 1836 N N . LEU A 1 247 ? -50.560 16.994 80.282 1.00 82.00 247 LEU A N 1
ATOM 1837 C CA . LEU A 1 247 ? -51.324 18.120 80.813 1.00 82.00 247 LEU A CA 1
ATOM 1838 C C . LEU A 1 247 ? -52.057 17.724 82.105 1.00 82.00 247 LEU A C 1
ATOM 1840 O O . LEU A 1 247 ? -52.734 16.698 82.155 1.00 82.00 247 LEU A O 1
ATOM 1844 N N . ILE A 1 248 ? -51.920 18.531 83.161 1.00 79.31 248 ILE A N 1
ATOM 1845 C CA . ILE A 1 248 ? -52.506 18.251 84.482 1.00 79.31 248 ILE A CA 1
ATOM 1846 C C . ILE A 1 248 ? -53.876 18.937 84.603 1.00 79.31 248 ILE A C 1
ATOM 1848 O O . ILE A 1 248 ? -53.981 20.136 84.363 1.00 79.31 248 ILE A O 1
ATOM 1852 N N . LYS A 1 249 ? -54.923 18.203 84.998 1.00 76.75 249 LYS A N 1
ATOM 1853 C CA . LYS A 1 249 ? -56.268 18.731 85.270 1.00 76.75 249 LYS A CA 1
ATOM 1854 C C . LYS A 1 249 ? -56.362 19.321 86.692 1.00 76.75 249 LYS A C 1
ATOM 1856 O O . LYS A 1 249 ? -55.898 18.671 87.634 1.00 76.75 249 LYS A O 1
ATOM 1861 N N . PRO A 1 250 ? -57.031 20.476 86.886 1.00 74.56 250 PRO A N 1
ATOM 1862 C CA . PRO A 1 250 ? -57.553 21.381 85.858 1.00 74.56 250 PRO A CA 1
ATOM 1863 C C . PRO A 1 250 ? -56.426 22.227 85.239 1.00 74.56 250 PRO A C 1
ATOM 1865 O O . PRO A 1 250 ? -55.645 22.842 85.958 1.00 74.56 250 PRO A O 1
ATOM 1868 N N . CYS A 1 251 ? -56.365 22.285 83.908 1.00 76.12 251 CYS A N 1
ATOM 1869 C CA . CYS A 1 251 ? -55.406 23.110 83.164 1.00 76.12 251 CYS A CA 1
ATOM 1870 C C . CYS A 1 251 ? -56.060 24.409 82.688 1.00 76.12 251 CYS A C 1
ATOM 1872 O O . CYS A 1 251 ? -57.264 24.439 82.408 1.00 76.12 251 CYS A O 1
ATOM 1874 N N . ASN A 1 252 ? -55.277 25.478 82.538 1.00 84.25 252 ASN A N 1
ATOM 1875 C CA . ASN A 1 252 ? -55.772 26.716 81.927 1.00 84.25 252 ASN A CA 1
ATOM 1876 C C . ASN A 1 252 ? -55.684 26.676 80.388 1.00 84.25 252 ASN A C 1
ATOM 1878 O O . ASN A 1 252 ? -55.045 25.806 79.799 1.00 84.25 252 ASN A O 1
ATOM 1882 N N . ASP A 1 253 ? -56.365 27.614 79.730 1.00 85.50 253 ASP A N 1
ATOM 1883 C CA . ASP A 1 253 ? -56.472 27.668 78.265 1.00 85.50 253 ASP A CA 1
ATOM 1884 C C . ASP A 1 253 ? -55.120 27.809 77.564 1.00 85.50 253 ASP A C 1
ATOM 1886 O O . ASP A 1 253 ? -54.882 27.190 76.529 1.00 85.50 253 ASP A O 1
ATOM 1890 N N . ARG A 1 254 ? -54.208 28.573 78.167 1.00 82.06 254 ARG A N 1
ATOM 1891 C CA . ARG A 1 254 ? -52.879 28.832 77.614 1.00 82.06 254 ARG A CA 1
ATOM 1892 C C . ARG A 1 254 ? -51.986 27.593 77.666 1.00 82.06 254 ARG A C 1
ATOM 1894 O O . ARG A 1 254 ? -51.228 27.356 76.733 1.00 82.06 254 ARG A O 1
ATOM 1901 N N . GLU A 1 255 ? -52.076 26.814 78.741 1.00 82.38 255 GLU A N 1
ATOM 1902 C CA . GLU A 1 255 ? -51.349 25.551 78.907 1.00 82.38 255 GLU A CA 1
ATOM 1903 C C . GLU A 1 255 ? -51.838 24.483 77.927 1.00 82.38 255 GLU A C 1
ATOM 1905 O O . GLU A 1 255 ? -51.016 23.837 77.280 1.00 82.38 255 GLU A O 1
ATOM 1910 N N . LEU A 1 256 ? -53.160 24.332 77.780 1.00 86.12 256 LEU A N 1
ATOM 1911 C CA . LEU A 1 256 ? -53.759 23.391 76.831 1.00 86.12 256 LEU A CA 1
ATOM 1912 C C . LEU A 1 256 ? -53.364 23.739 75.390 1.00 86.12 256 LEU A C 1
ATOM 1914 O O . LEU A 1 256 ? -52.891 22.870 74.658 1.00 86.12 256 LEU A O 1
ATOM 1918 N N . GLN A 1 257 ? -53.494 25.011 75.007 1.00 86.50 257 GLN A N 1
ATOM 1919 C CA . GLN A 1 257 ? -53.133 25.477 73.672 1.00 86.50 257 GLN A CA 1
ATOM 1920 C C . GLN A 1 257 ? -51.642 25.256 73.374 1.00 86.50 257 GLN A C 1
ATOM 1922 O O . GLN A 1 257 ? -51.311 24.645 72.362 1.00 86.50 257 GLN A O 1
ATOM 1927 N N . LEU A 1 258 ? -50.740 25.673 74.271 1.00 82.38 258 LEU A N 1
ATOM 1928 C CA . LEU A 1 258 ? -49.296 25.509 74.070 1.00 82.38 258 LEU A CA 1
ATOM 1929 C C . LEU A 1 258 ? -48.895 24.030 73.948 1.00 82.38 258 LEU A C 1
ATOM 1931 O O . LEU A 1 258 ? -48.043 23.681 73.132 1.00 82.38 258 LEU A O 1
ATOM 1935 N N . ALA A 1 259 ? -49.503 23.150 74.747 1.00 84.50 259 ALA A N 1
ATOM 1936 C CA . ALA A 1 259 ? -49.209 21.723 74.698 1.00 84.50 259 ALA A CA 1
ATOM 1937 C C . ALA A 1 259 ? -49.648 21.090 73.363 1.00 84.50 259 ALA A C 1
ATOM 1939 O O . ALA A 1 259 ? -48.916 20.266 72.810 1.00 84.50 259 ALA A O 1
ATOM 1940 N N . ILE A 1 260 ? -50.807 21.495 72.830 1.00 88.12 260 ILE A N 1
ATOM 1941 C CA . ILE A 1 260 ? -51.314 21.066 71.516 1.00 88.12 260 ILE A CA 1
ATOM 1942 C C . ILE A 1 260 ? -50.370 21.521 70.401 1.00 88.12 260 ILE A C 1
ATOM 1944 O O . ILE A 1 260 ? -49.957 20.710 69.572 1.00 88.12 260 ILE A O 1
ATOM 1948 N N . GLU A 1 261 ? -49.985 22.798 70.409 1.00 86.12 261 GLU A N 1
ATOM 1949 C CA . GLU A 1 261 ? -49.103 23.385 69.396 1.00 86.12 261 GLU A CA 1
ATOM 1950 C C . GLU A 1 261 ? -47.736 22.685 69.366 1.00 86.12 261 GLU A C 1
ATOM 1952 O O . GLU A 1 261 ? -47.271 22.272 68.301 1.00 86.12 261 GLU A O 1
ATOM 1957 N N . LEU A 1 262 ? -47.122 22.461 70.534 1.00 84.12 262 LEU A N 1
ATOM 1958 C CA . LEU A 1 262 ? -45.840 21.756 70.645 1.00 84.12 262 LEU A CA 1
ATOM 1959 C C . LEU A 1 262 ? -45.931 20.293 70.189 1.00 84.12 262 LEU A C 1
ATOM 1961 O O . LEU A 1 262 ? -44.998 19.790 69.554 1.00 84.12 262 LEU A O 1
ATOM 1965 N N . ALA A 1 263 ? -47.034 19.605 70.497 1.00 86.25 263 ALA A N 1
ATOM 1966 C CA . ALA A 1 263 ? -47.237 18.218 70.092 1.00 86.25 263 ALA A CA 1
ATOM 1967 C C . ALA A 1 263 ? -47.362 18.085 68.567 1.00 86.25 263 ALA A C 1
ATOM 1969 O O . ALA A 1 263 ? -46.676 17.254 67.965 1.00 86.25 263 ALA A O 1
ATOM 1970 N N . LEU A 1 264 ? -48.163 18.950 67.939 1.00 86.19 264 LEU A N 1
ATOM 1971 C CA . LEU A 1 264 ? -48.323 19.003 66.486 1.00 86.19 264 LEU A CA 1
ATOM 1972 C C . LEU A 1 264 ? -47.009 19.372 65.780 1.00 86.19 264 LEU A C 1
ATOM 1974 O O . LEU A 1 264 ? -46.599 18.676 64.850 1.00 86.19 264 LEU A O 1
ATOM 1978 N N . GLN A 1 265 ? -46.299 20.405 66.252 1.00 83.81 265 GLN A N 1
ATOM 1979 C CA . GLN A 1 265 ? -45.008 20.814 65.679 1.00 83.81 265 GLN A CA 1
ATOM 1980 C C . GLN A 1 265 ? -43.959 19.700 65.752 1.00 83.81 265 GLN A C 1
ATOM 1982 O O . GLN A 1 265 ? -43.247 19.429 64.781 1.00 83.81 265 GLN A O 1
ATOM 1987 N N . ARG A 1 266 ? -43.852 19.023 66.901 1.00 84.00 266 ARG A N 1
ATOM 1988 C CA . ARG A 1 266 ? -42.890 17.931 67.074 1.00 84.00 266 ARG A CA 1
ATOM 1989 C C . ARG A 1 266 ? -43.228 16.740 66.175 1.00 84.00 266 ARG A C 1
ATOM 1991 O O . ARG A 1 266 ? -42.314 16.156 65.599 1.00 84.00 266 ARG A O 1
ATOM 1998 N N . HIS A 1 267 ? -44.507 16.406 66.008 1.00 86.12 267 HIS A N 1
ATOM 1999 C CA . HIS A 1 267 ? -44.936 15.338 65.105 1.00 86.12 267 HIS A CA 1
ATOM 2000 C C . HIS A 1 267 ? -44.616 15.644 63.641 1.00 86.12 267 HIS A C 1
ATOM 2002 O O . HIS A 1 267 ? -44.055 14.794 62.950 1.00 86.12 267 HIS A O 1
ATOM 2008 N N . GLN A 1 268 ? -44.873 16.878 63.197 1.00 83.38 268 GLN A N 1
ATOM 2009 C CA . GLN A 1 268 ? -44.502 17.338 61.857 1.00 83.38 268 GLN A CA 1
ATOM 2010 C C . GLN A 1 268 ? -42.992 17.218 61.611 1.00 83.38 268 GLN A C 1
ATOM 2012 O O . GLN A 1 268 ? -42.579 16.707 60.570 1.00 83.38 268 GLN A O 1
ATOM 2017 N N . ARG A 1 269 ? -42.155 17.613 62.580 1.00 83.62 269 ARG A N 1
ATOM 2018 C CA . ARG A 1 269 ? -40.693 17.473 62.475 1.00 83.62 269 ARG A CA 1
ATOM 2019 C C . ARG A 1 269 ? -40.250 16.012 62.371 1.00 83.62 269 ARG A C 1
ATOM 2021 O O . ARG A 1 269 ? -39.419 15.688 61.527 1.00 83.62 269 ARG A O 1
ATOM 2028 N N . ASP A 1 270 ? -40.799 15.135 63.207 1.00 84.69 270 ASP A N 1
ATOM 2029 C CA . ASP A 1 270 ? -40.444 13.712 63.197 1.00 84.69 270 ASP A CA 1
ATOM 2030 C C . ASP A 1 270 ? -40.898 13.027 61.892 1.00 84.69 270 ASP A C 1
ATOM 2032 O O . ASP A 1 270 ? -40.195 12.161 61.370 1.00 84.69 270 ASP A O 1
ATOM 2036 N N . ALA A 1 271 ? -42.041 13.433 61.327 1.00 84.31 271 ALA A N 1
ATOM 2037 C CA . ALA A 1 271 ? -42.507 12.970 60.021 1.00 84.31 271 ALA A CA 1
ATOM 2038 C C . ALA A 1 271 ? -41.597 13.447 58.872 1.00 84.31 271 ALA A C 1
ATOM 2040 O O . ALA A 1 271 ? -41.264 12.651 57.993 1.00 84.31 271 ALA A O 1
ATOM 2041 N N . LEU A 1 272 ? -41.145 14.708 58.905 1.00 86.50 272 LEU A N 1
ATOM 2042 C CA . LEU A 1 272 ? -40.213 15.268 57.918 1.00 86.50 272 LEU A CA 1
ATOM 2043 C C . LEU A 1 272 ? -38.865 14.536 57.914 1.00 86.50 272 LEU A C 1
ATOM 2045 O O . LEU A 1 272 ? -38.413 14.119 56.850 1.00 86.50 272 LEU A O 1
ATOM 2049 N N . LEU A 1 273 ? -38.258 14.317 59.087 1.00 85.25 273 LEU A N 1
ATOM 2050 C CA . LEU A 1 273 ? -36.972 13.614 59.202 1.00 85.25 273 LEU A CA 1
ATOM 2051 C C . LEU A 1 273 ? -37.037 12.186 58.642 1.00 85.25 273 LEU A C 1
ATOM 2053 O O . LEU A 1 273 ? -36.104 11.735 57.982 1.00 85.25 273 LEU A O 1
ATOM 2057 N N . ARG A 1 274 ? -38.148 11.474 58.870 1.00 85.19 274 ARG A N 1
ATOM 2058 C CA . ARG A 1 274 ? -38.358 10.126 58.312 1.00 85.19 274 ARG A CA 1
ATOM 2059 C C . ARG A 1 274 ? -38.506 10.160 56.795 1.00 85.19 274 ARG A C 1
ATOM 2061 O O . ARG A 1 274 ? -37.877 9.363 56.111 1.00 85.19 274 ARG A O 1
ATOM 2068 N N . ALA A 1 275 ? -39.299 11.096 56.272 1.00 85.75 275 ALA A N 1
ATOM 2069 C CA . ALA A 1 275 ? -39.473 11.253 54.832 1.00 85.75 275 ALA A CA 1
ATOM 2070 C C . ALA A 1 275 ? -38.155 11.622 54.127 1.00 85.75 275 ALA A C 1
ATOM 2072 O O . ALA A 1 275 ? -37.916 11.177 53.006 1.00 85.75 275 ALA A O 1
ATOM 2073 N N . GLU A 1 276 ? -37.293 12.416 54.767 1.00 84.88 276 GLU A N 1
ATOM 2074 C CA . GLU A 1 276 ? -35.963 12.747 54.248 1.00 84.88 276 GLU A CA 1
ATOM 2075 C C . GLU A 1 276 ? -35.013 11.543 54.276 1.00 84.88 276 GLU A C 1
ATOM 2077 O O . GLU A 1 276 ? -34.375 11.269 53.261 1.00 84.88 276 GLU A O 1
ATOM 2082 N N . ALA A 1 277 ? -34.982 10.775 55.371 1.00 82.12 277 ALA A N 1
ATOM 2083 C CA . ALA A 1 277 ? -34.192 9.545 55.462 1.00 82.12 277 ALA A CA 1
ATOM 2084 C C . ALA A 1 277 ? -34.606 8.513 54.395 1.00 82.12 277 ALA A C 1
ATOM 2086 O O . ALA A 1 277 ? -33.761 8.024 53.651 1.00 82.12 277 ALA A O 1
ATOM 2087 N N . GLU A 1 278 ? -35.910 8.263 54.224 1.00 87.19 278 GLU A N 1
ATOM 2088 C CA . GLU A 1 278 ? -36.412 7.357 53.178 1.00 87.19 278 GLU A CA 1
ATOM 2089 C C . GLU A 1 278 ? -36.060 7.842 51.763 1.00 87.19 278 GLU A C 1
ATOM 2091 O O . GLU A 1 278 ? -35.810 7.034 50.867 1.00 87.19 278 GLU A O 1
ATOM 2096 N N . ARG A 1 279 ? -36.040 9.163 51.531 1.00 84.56 279 ARG A N 1
ATOM 2097 C CA . ARG A 1 279 ? -35.590 9.732 50.252 1.00 84.56 279 ARG A CA 1
ATOM 2098 C C . ARG A 1 279 ? -34.090 9.543 50.046 1.00 84.56 279 ARG A C 1
ATOM 2100 O O . ARG A 1 279 ? -33.692 9.252 48.922 1.00 84.56 279 ARG A O 1
ATOM 2107 N N . GLN A 1 280 ? -33.274 9.713 51.086 1.00 82.50 280 GLN A N 1
ATOM 2108 C CA . GLN A 1 280 ? -31.828 9.492 51.015 1.00 82.50 280 GLN A CA 1
ATOM 2109 C C . GLN A 1 280 ? -31.502 8.028 50.717 1.00 82.50 280 GLN A C 1
ATOM 2111 O O . GLN A 1 280 ? -30.730 7.772 49.796 1.00 82.50 280 GLN A O 1
ATOM 2116 N N . ASP A 1 281 ? -32.149 7.086 51.406 1.00 84.69 281 ASP A N 1
ATOM 2117 C CA . ASP A 1 281 ? -31.964 5.650 51.170 1.00 84.69 281 ASP A CA 1
ATOM 2118 C C . ASP A 1 281 ? -32.332 5.275 49.728 1.00 84.69 281 ASP A C 1
ATOM 2120 O O . ASP A 1 281 ? -31.519 4.699 49.004 1.00 84.69 281 ASP A O 1
ATOM 2124 N N . ARG A 1 282 ? -33.502 5.723 49.241 1.00 86.75 282 ARG A N 1
ATOM 2125 C CA . ARG A 1 282 ? -33.890 5.521 47.832 1.00 86.75 282 ARG A CA 1
ATOM 2126 C C . ARG A 1 282 ? -32.893 6.143 46.864 1.00 86.75 282 ARG A C 1
ATOM 2128 O O . ARG A 1 282 ? -32.609 5.561 45.822 1.00 86.75 282 ARG A O 1
ATOM 2135 N N . ARG A 1 283 ? -32.348 7.320 47.186 1.00 87.00 283 ARG A N 1
ATOM 2136 C CA . ARG A 1 283 ? -31.385 8.003 46.318 1.00 87.00 283 ARG A CA 1
ATOM 2137 C C . ARG A 1 283 ? -30.058 7.253 46.229 1.00 87.00 283 ARG A C 1
ATOM 2139 O O . ARG A 1 283 ? -29.450 7.233 45.159 1.00 87.00 283 ARG A O 1
ATOM 2146 N N . ILE A 1 284 ? -29.615 6.652 47.332 1.00 86.12 284 ILE A N 1
ATOM 2147 C CA . ILE A 1 284 ? -28.426 5.797 47.374 1.00 86.12 284 ILE A CA 1
ATOM 2148 C C . ILE A 1 284 ? -28.649 4.556 46.502 1.00 86.12 284 ILE A C 1
ATOM 2150 O O . ILE A 1 284 ? -27.803 4.265 45.655 1.00 86.12 284 ILE A O 1
ATOM 2154 N N . ASP A 1 285 ? -29.799 3.891 46.636 1.00 85.00 285 ASP A N 1
ATOM 2155 C CA . ASP A 1 285 ? -30.148 2.713 45.832 1.00 85.00 285 ASP A CA 1
ATOM 2156 C C . ASP A 1 285 ? -30.252 3.040 44.332 1.00 85.00 285 ASP A C 1
ATOM 2158 O O . ASP A 1 285 ? -29.692 2.329 43.492 1.00 85.00 285 ASP A O 1
ATOM 2162 N N . GLU A 1 286 ? -30.903 4.153 43.976 1.00 87.69 286 GLU A N 1
ATOM 2163 C CA . GLU A 1 286 ? -30.986 4.647 42.596 1.00 87.69 286 GLU A CA 1
ATOM 2164 C C . GLU A 1 286 ? -29.598 4.907 42.000 1.00 87.69 286 GLU A C 1
ATOM 2166 O O . GLU A 1 286 ? -29.315 4.502 40.866 1.00 87.69 286 GLU A O 1
ATOM 2171 N N . LEU A 1 287 ? -28.716 5.575 42.751 1.00 89.44 287 LEU A N 1
ATOM 2172 C CA . LEU A 1 287 ? -27.360 5.875 42.299 1.00 89.44 287 LEU A CA 1
ATOM 2173 C C . LEU A 1 287 ? -26.538 4.591 42.133 1.00 89.44 287 LEU A C 1
ATOM 2175 O O . LEU A 1 287 ? -25.872 4.428 41.110 1.00 89.44 287 LEU A O 1
ATOM 2179 N N . ALA A 1 288 ? -26.615 3.664 43.090 1.00 85.00 288 ALA A N 1
ATOM 2180 C CA . ALA A 1 288 ? -25.928 2.377 43.023 1.00 85.00 288 ALA A CA 1
ATOM 2181 C C . ALA A 1 288 ? -26.397 1.544 41.819 1.00 85.00 288 ALA A C 1
ATOM 2183 O O . ALA A 1 288 ? -25.569 1.041 41.054 1.00 85.00 288 ALA A O 1
ATOM 2184 N N . SER A 1 289 ? -27.713 1.463 41.591 1.00 87.69 289 SER A N 1
ATOM 2185 C CA . SER A 1 289 ? -28.284 0.768 40.433 1.00 87.69 289 SER A CA 1
ATOM 2186 C C . SER A 1 289 ? -27.871 1.426 39.114 1.00 87.69 289 SER A C 1
ATOM 2188 O O . SER A 1 289 ? -27.554 0.729 38.150 1.00 87.69 289 SER A O 1
ATOM 2190 N N . THR A 1 290 ? -27.831 2.761 39.065 1.00 89.06 290 THR A N 1
ATOM 2191 C CA . THR A 1 290 ? -27.397 3.512 37.877 1.00 89.06 290 THR A CA 1
ATOM 2192 C C . THR A 1 290 ? -25.927 3.245 37.561 1.00 89.06 290 THR A C 1
ATOM 2194 O O . THR A 1 290 ? -25.594 2.921 36.422 1.00 89.06 290 THR A O 1
ATOM 2197 N N . LEU A 1 291 ? -25.039 3.317 38.559 1.00 87.75 291 LEU A N 1
ATOM 2198 C CA . LEU A 1 291 ? -23.614 3.026 38.381 1.00 87.75 291 LEU A CA 1
ATOM 2199 C C . LEU A 1 291 ? -23.388 1.580 37.932 1.00 87.75 291 LEU A C 1
ATOM 2201 O O . LEU A 1 291 ? -22.600 1.344 37.017 1.00 87.75 291 LEU A O 1
ATOM 2205 N N . SER A 1 292 ? -24.114 0.623 38.519 1.00 87.94 292 SER A N 1
ATOM 2206 C CA . SER A 1 292 ? -24.041 -0.779 38.102 1.00 87.94 292 SER A CA 1
ATOM 2207 C C . SER A 1 292 ? -24.477 -0.953 36.646 1.00 87.94 292 SER A C 1
ATOM 2209 O O . SER A 1 292 ? -23.784 -1.621 35.886 1.00 87.94 292 SER A O 1
ATOM 2211 N N . ALA A 1 293 ? -25.579 -0.326 36.223 1.00 87.62 293 ALA A N 1
ATOM 2212 C CA . ALA A 1 293 ? -26.049 -0.409 34.841 1.00 87.62 293 ALA A CA 1
ATOM 2213 C C . ALA A 1 293 ? -25.048 0.194 33.838 1.00 87.62 293 ALA A C 1
ATOM 2215 O O . ALA A 1 293 ? -24.843 -0.371 32.765 1.00 87.62 293 ALA A O 1
ATOM 2216 N N . LEU A 1 294 ? -24.387 1.304 34.191 1.00 90.12 294 LEU A N 1
ATOM 2217 C CA . LEU A 1 294 ? -23.355 1.928 33.354 1.00 90.12 294 LEU A CA 1
ATOM 2218 C C . LEU A 1 294 ? -22.125 1.028 33.187 1.00 90.12 294 LEU A C 1
ATOM 2220 O O . LEU A 1 294 ? -21.614 0.882 32.079 1.00 90.12 294 LEU A O 1
ATOM 2224 N N . VAL A 1 295 ? -21.666 0.411 34.279 1.00 91.56 295 VAL A N 1
ATOM 2225 C CA . VAL A 1 295 ? -20.531 -0.521 34.260 1.00 91.56 295 VAL A CA 1
ATOM 2226 C C . VAL A 1 295 ? -20.854 -1.764 33.427 1.00 91.56 295 VAL A C 1
ATOM 2228 O O . VAL A 1 295 ? -20.022 -2.188 32.625 1.00 91.56 295 VAL A O 1
ATOM 2231 N N . GLU A 1 296 ? -22.064 -2.316 33.558 1.00 90.19 296 GLU A N 1
ATOM 2232 C CA . GLU A 1 296 ? -22.505 -3.487 32.785 1.00 90.19 296 GLU A CA 1
ATOM 2233 C C . GLU A 1 296 ? -22.745 -3.194 31.301 1.00 90.19 296 GLU A C 1
ATOM 2235 O O . GLU A 1 296 ? -22.516 -4.056 30.455 1.00 90.19 296 GLU A O 1
ATOM 2240 N N . GLY A 1 297 ? -23.198 -1.983 30.967 1.00 87.81 297 GLY A N 1
ATOM 2241 C CA . GLY A 1 297 ? -23.404 -1.554 29.583 1.00 87.81 297 GLY A CA 1
ATOM 2242 C C . GLY A 1 297 ? -22.114 -1.191 28.840 1.00 87.81 297 GLY A C 1
ATOM 2243 O O . GLY A 1 297 ? -22.142 -1.043 27.617 1.00 87.81 297 GLY A O 1
ATOM 2244 N N . ALA A 1 298 ? -20.989 -1.031 29.546 1.00 92.38 298 ALA A N 1
ATOM 2245 C CA . ALA A 1 298 ? -19.712 -0.683 28.938 1.00 92.38 298 ALA A CA 1
ATOM 2246 C C . ALA A 1 298 ? -19.135 -1.851 28.121 1.00 92.38 298 ALA A C 1
ATOM 2248 O O . ALA A 1 298 ? -19.078 -2.991 28.576 1.00 92.38 298 ALA A O 1
ATOM 2249 N N . THR A 1 299 ? -18.641 -1.545 26.920 1.00 90.69 299 THR A N 1
ATOM 2250 C CA . THR A 1 299 ? -17.935 -2.512 26.063 1.00 90.69 299 THR A CA 1
ATOM 2251 C C . THR A 1 299 ? -16.496 -2.758 26.507 1.00 90.69 299 THR A C 1
ATOM 2253 O O . THR A 1 299 ? -15.907 -3.775 26.153 1.00 90.69 299 THR A O 1
ATOM 2256 N N . ASP A 1 300 ? -15.915 -1.821 27.259 1.00 94.69 300 ASP A N 1
ATOM 2257 C CA . ASP A 1 300 ? -14.582 -1.972 27.835 1.00 94.69 300 ASP A CA 1
ATOM 2258 C C . ASP A 1 300 ? -14.635 -2.976 28.997 1.00 94.69 300 ASP A C 1
ATOM 2260 O O . ASP A 1 300 ? -15.602 -3.025 29.760 1.00 94.69 300 ASP A O 1
ATOM 2264 N N . CYS A 1 301 ? -13.579 -3.770 29.157 1.00 94.62 301 CYS A N 1
ATOM 2265 C CA . CYS A 1 301 ? -13.442 -4.683 30.286 1.0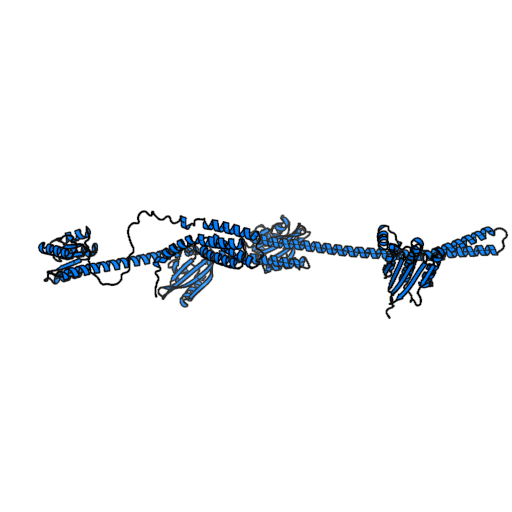0 94.62 301 CYS A CA 1
ATOM 2266 C C . CYS A 1 301 ? -13.161 -3.878 31.554 1.00 94.62 301 CYS A C 1
ATOM 2268 O O . CYS A 1 301 ? -12.076 -3.316 31.686 1.00 94.62 301 CYS A O 1
ATOM 2270 N N . ILE A 1 302 ? -14.116 -3.840 32.482 1.00 96.06 302 ILE A N 1
ATOM 2271 C CA . ILE A 1 302 ? -13.993 -3.112 33.748 1.00 96.06 302 ILE A CA 1
ATOM 2272 C C . ILE A 1 302 ? -13.996 -4.121 34.889 1.00 96.06 302 ILE A C 1
ATOM 2274 O O . ILE A 1 302 ? -14.954 -4.876 35.060 1.00 96.06 302 ILE A O 1
ATOM 2278 N N . PHE A 1 303 ? -12.936 -4.115 35.695 1.00 95.06 303 PHE A N 1
ATOM 2279 C CA . PHE A 1 303 ? -12.880 -4.903 36.920 1.00 95.06 303 PHE A CA 1
ATOM 2280 C C . PHE A 1 303 ? -12.156 -4.179 38.048 1.00 95.06 303 PHE A C 1
ATOM 2282 O O . PHE A 1 303 ? -11.337 -3.285 37.831 1.00 95.06 303 PHE A O 1
ATOM 2289 N N . ALA A 1 304 ? -12.439 -4.613 39.271 1.00 95.31 304 ALA A N 1
ATOM 2290 C CA . ALA A 1 304 ? -11.697 -4.216 40.451 1.00 95.31 304 ALA A CA 1
ATOM 2291 C C . ALA A 1 304 ? -11.372 -5.427 41.319 1.00 95.31 304 ALA A C 1
ATOM 2293 O O . ALA A 1 304 ? -12.127 -6.405 41.361 1.00 95.31 304 ALA A O 1
ATOM 2294 N N . LYS A 1 305 ? -10.249 -5.336 42.027 1.00 95.50 305 LYS A N 1
ATOM 2295 C CA . LYS A 1 305 ? -9.802 -6.321 43.004 1.00 95.50 305 LYS A CA 1
ATOM 2296 C C . LYS A 1 305 ? -9.529 -5.656 44.339 1.00 95.50 305 LYS A C 1
ATOM 2298 O O . LYS A 1 305 ? -9.125 -4.495 44.365 1.00 95.50 305 LYS A O 1
ATOM 2303 N N . ASP A 1 306 ? -9.717 -6.397 45.421 1.00 95.44 306 ASP A N 1
ATOM 2304 C CA . ASP A 1 306 ? -9.303 -5.969 46.757 1.00 95.44 306 ASP A CA 1
ATOM 2305 C C . ASP A 1 306 ? -7.765 -6.003 46.929 1.00 95.44 306 ASP A C 1
ATOM 2307 O O . ASP A 1 306 ? -7.014 -6.397 46.030 1.00 95.44 306 ASP A O 1
ATOM 2311 N N . LEU A 1 307 ? -7.270 -5.586 48.100 1.00 93.31 307 LEU A N 1
ATOM 2312 C CA . LEU A 1 307 ? -5.839 -5.640 48.456 1.00 93.31 307 LEU A CA 1
ATOM 2313 C C . LEU A 1 307 ? -5.254 -7.059 48.380 1.00 93.31 307 LEU A C 1
ATOM 2315 O O . LEU A 1 307 ? -4.067 -7.255 48.099 1.00 93.31 307 LEU A O 1
ATOM 2319 N N . ASP A 1 308 ? -6.101 -8.055 48.593 1.00 92.25 308 ASP A N 1
ATOM 2320 C CA . ASP A 1 308 ? -5.779 -9.465 48.512 1.00 92.25 308 ASP A CA 1
ATOM 2321 C C . ASP A 1 308 ? -5.695 -9.970 47.063 1.00 92.25 308 ASP A C 1
ATOM 2323 O O . ASP A 1 308 ? -5.144 -11.041 46.825 1.00 92.25 308 ASP A O 1
ATOM 2327 N N . GLY A 1 309 ? -6.136 -9.190 46.077 1.00 91.62 309 GLY A N 1
ATOM 2328 C CA . GLY A 1 309 ? -6.157 -9.584 44.668 1.00 91.62 309 GLY A CA 1
ATOM 2329 C C . GLY A 1 309 ? -7.380 -10.416 44.290 1.00 91.62 309 GLY A C 1
ATOM 2330 O O . GLY A 1 309 ? -7.357 -11.086 43.257 1.00 91.62 309 GLY A O 1
ATOM 2331 N N . ARG A 1 310 ? -8.434 -10.408 45.113 1.00 94.81 310 ARG A N 1
ATOM 2332 C CA . ARG A 1 310 ? -9.712 -11.044 44.792 1.00 94.81 310 ARG A CA 1
ATOM 2333 C C . ARG A 1 310 ? -10.576 -10.100 43.981 1.00 94.81 310 ARG A C 1
ATOM 2335 O O . ARG A 1 310 ? -10.714 -8.938 44.350 1.00 94.81 310 ARG A O 1
ATOM 2342 N N . TYR A 1 311 ? -11.200 -10.598 42.921 1.00 95.44 311 TYR A N 1
ATOM 2343 C CA . TYR A 1 311 ? -12.145 -9.810 42.129 1.00 95.44 311 TYR A CA 1
ATOM 2344 C C . TYR A 1 311 ? -13.369 -9.413 42.967 1.00 95.44 311 TYR A C 1
ATOM 2346 O O . TYR A 1 311 ? -14.100 -10.275 43.450 1.00 95.44 311 TYR A O 1
ATOM 2354 N N . ILE A 1 312 ? -13.605 -8.111 43.119 1.00 94.62 312 ILE A N 1
ATOM 2355 C CA . ILE A 1 312 ? -14.768 -7.542 43.828 1.00 94.62 312 ILE A CA 1
ATOM 2356 C C . ILE A 1 312 ? -15.795 -6.934 42.867 1.00 94.62 312 ILE A C 1
ATOM 2358 O O . ILE A 1 312 ? -16.956 -6.757 43.224 1.00 94.62 312 ILE A O 1
ATOM 2362 N N . LEU A 1 313 ? -15.376 -6.640 41.635 1.00 93.88 313 LEU A N 1
ATOM 2363 C CA . LEU A 1 313 ? -16.229 -6.144 40.565 1.00 93.88 313 LEU A CA 1
ATOM 2364 C C . LEU A 1 313 ? -15.703 -6.667 39.232 1.00 93.88 313 LEU A C 1
ATOM 2366 O O . LEU A 1 313 ? -14.498 -6.639 38.987 1.00 93.88 313 LEU A O 1
ATOM 2370 N N . CYS A 1 314 ? -16.608 -7.102 38.367 1.00 94.88 314 CYS A N 1
ATOM 2371 C CA . CYS A 1 314 ? -16.358 -7.324 36.951 1.00 94.88 314 CYS A CA 1
ATOM 2372 C C . CYS A 1 314 ? -17.662 -7.081 36.186 1.00 94.88 314 CYS A C 1
ATOM 2374 O O . CYS A 1 314 ? -18.740 -7.376 36.707 1.00 94.88 314 CYS A O 1
ATOM 2376 N N . ASN A 1 315 ? -17.553 -6.510 34.990 1.00 95.12 315 ASN A N 1
ATOM 2377 C CA . ASN A 1 315 ? -18.686 -6.331 34.090 1.00 95.12 315 ASN A CA 1
ATOM 2378 C C . ASN A 1 315 ? -18.780 -7.467 33.064 1.00 95.12 315 ASN A C 1
ATOM 2380 O O . ASN A 1 315 ? -17.862 -8.279 32.911 1.00 95.12 315 ASN A O 1
ATOM 2384 N N . ARG A 1 316 ? -19.869 -7.468 32.297 1.00 94.00 316 ARG A N 1
ATOM 2385 C CA . ARG A 1 316 ? -20.108 -8.421 31.208 1.00 94.00 316 ARG A CA 1
ATOM 2386 C C . ARG A 1 316 ? -18.966 -8.558 30.192 1.00 94.00 316 ARG A C 1
ATOM 2388 O O . ARG A 1 316 ? -18.727 -9.653 29.686 1.00 94.00 316 ARG A O 1
ATOM 2395 N N . ALA A 1 317 ? -18.246 -7.481 29.879 1.00 93.44 317 ALA A N 1
ATOM 2396 C CA . ALA A 1 317 ? -17.119 -7.547 28.944 1.00 93.44 317 ALA A CA 1
ATOM 2397 C C . ALA A 1 317 ? -15.975 -8.434 29.481 1.00 93.44 317 ALA A C 1
ATOM 2399 O O . ALA A 1 317 ? -15.366 -9.190 28.723 1.00 93.44 317 ALA A O 1
ATOM 2400 N N . VAL A 1 318 ? -15.731 -8.426 30.797 1.00 93.62 318 VAL A N 1
ATOM 2401 C CA . VAL A 1 318 ? -14.745 -9.312 31.440 1.00 93.62 318 VAL A CA 1
ATOM 2402 C C . VAL A 1 318 ? -15.190 -10.776 31.395 1.00 93.62 318 VAL A C 1
ATOM 2404 O O . VAL A 1 318 ? -14.353 -11.647 31.156 1.00 93.62 318 VAL A O 1
ATOM 2407 N N . GLU A 1 319 ? -16.486 -11.057 31.575 1.00 92.94 319 GLU A N 1
ATOM 2408 C CA . GLU A 1 319 ? -17.031 -12.419 31.437 1.00 92.94 319 GLU A CA 1
ATOM 2409 C C . GLU A 1 319 ? -16.771 -12.984 30.036 1.00 92.94 319 GLU A C 1
ATOM 2411 O O . GLU A 1 319 ? -16.333 -14.124 29.888 1.00 92.94 319 GLU A O 1
ATOM 2416 N N . GLN A 1 320 ? -16.993 -12.165 29.002 1.00 90.31 320 GLN A N 1
ATOM 2417 C CA . GLN A 1 320 ? -16.754 -12.540 27.607 1.00 90.31 320 GLN A CA 1
ATOM 2418 C C . GLN A 1 320 ? -15.269 -12.774 27.325 1.00 90.31 320 GLN A C 1
ATOM 2420 O O . GLN A 1 320 ? -14.920 -13.757 26.675 1.00 90.31 320 GLN A O 1
ATOM 2425 N N . LEU A 1 321 ? -14.395 -11.907 27.843 1.00 88.31 321 LEU A N 1
ATOM 2426 C CA . LEU A 1 321 ? -12.952 -12.030 27.656 1.00 88.31 321 LEU A CA 1
ATOM 2427 C C . LEU A 1 321 ? -12.392 -13.299 28.319 1.00 88.31 321 LEU A C 1
ATOM 2429 O O . LEU A 1 321 ? -11.590 -14.007 27.710 1.00 88.31 321 LEU A O 1
ATOM 2433 N N . LEU A 1 322 ? -12.809 -13.591 29.555 1.00 87.31 322 LEU A N 1
ATOM 2434 C CA . LEU A 1 322 ? -12.345 -14.753 30.324 1.00 87.31 322 LEU A CA 1
ATOM 2435 C C . LEU A 1 322 ? -13.141 -16.034 30.050 1.00 87.31 322 LEU A C 1
ATOM 2437 O O . LEU A 1 322 ? -12.736 -17.097 30.520 1.00 87.31 322 LEU A O 1
ATOM 2441 N N . GLY A 1 323 ? -14.251 -15.954 29.311 1.00 88.75 323 GLY A N 1
ATOM 2442 C CA . GLY A 1 323 ? -15.125 -17.092 29.015 1.00 88.75 323 GLY A CA 1
ATOM 2443 C C . GLY A 1 323 ? -15.728 -17.739 30.266 1.00 88.75 323 GLY A C 1
ATOM 2444 O O . GLY A 1 323 ? -15.975 -18.943 30.271 1.00 88.75 323 GLY A O 1
ATOM 2445 N N . ARG A 1 324 ? -15.911 -16.962 31.339 1.00 91.44 324 ARG A N 1
ATOM 2446 C CA . ARG A 1 324 ? -16.398 -17.411 32.653 1.00 91.44 324 ARG A CA 1
ATOM 2447 C C . ARG A 1 324 ? -17.475 -16.466 33.152 1.00 91.44 324 ARG A C 1
ATOM 2449 O O . ARG A 1 324 ? -17.410 -15.269 32.890 1.00 91.44 324 ARG A O 1
ATOM 2456 N N . SER A 1 325 ? -18.439 -16.997 33.892 1.00 93.44 325 SER A N 1
ATOM 2457 C CA . SER A 1 325 ? -19.486 -16.175 34.497 1.00 93.44 325 SER A CA 1
ATOM 2458 C C . SER A 1 325 ? -18.936 -15.314 35.636 1.00 93.44 325 SER A C 1
ATOM 2460 O O . SER A 1 325 ? -17.951 -15.652 36.298 1.00 93.44 325 SER A O 1
ATOM 2462 N N . ARG A 1 326 ? -19.610 -14.202 35.917 1.00 92.12 326 ARG A N 1
ATOM 2463 C CA . ARG A 1 326 ? -19.302 -13.285 37.013 1.00 92.12 326 ARG A CA 1
ATOM 2464 C C . ARG A 1 326 ? -19.271 -14.000 38.358 1.00 92.12 326 ARG A C 1
ATOM 2466 O O . ARG A 1 326 ? -18.395 -13.715 39.167 1.00 92.12 326 ARG A O 1
ATOM 2473 N N . GLU A 1 327 ? -20.176 -14.947 38.585 1.00 92.31 327 GLU A N 1
ATOM 2474 C CA . GLU A 1 327 ? -20.225 -15.751 39.814 1.00 92.31 327 GLU A CA 1
ATOM 2475 C C . GLU A 1 327 ? -18.971 -16.619 39.997 1.00 92.31 327 GLU A C 1
ATOM 2477 O O . GLU A 1 327 ? -18.511 -16.821 41.119 1.00 92.31 327 GLU A O 1
ATOM 2482 N N . GLU A 1 328 ? -18.377 -17.094 38.901 1.00 92.69 328 GLU A N 1
ATOM 2483 C CA . GLU A 1 328 ? -17.127 -17.856 38.935 1.00 92.69 328 GLU A CA 1
ATOM 2484 C C . GLU A 1 328 ? -15.896 -16.962 39.107 1.00 92.69 328 GLU A C 1
ATOM 2486 O O . GLU A 1 328 ? -14.872 -17.439 39.593 1.00 92.69 328 GLU A O 1
ATOM 2491 N N . ILE A 1 329 ? -15.977 -15.690 38.704 1.00 93.31 329 ILE A N 1
ATOM 2492 C CA . ILE A 1 329 ? -14.869 -14.726 38.763 1.00 93.31 329 ILE A CA 1
ATOM 2493 C C . ILE A 1 329 ? -14.802 -14.041 40.133 1.00 93.31 329 ILE A C 1
ATOM 2495 O O . ILE A 1 329 ? -13.720 -13.921 40.712 1.00 93.31 329 ILE A O 1
ATOM 2499 N N . LEU A 1 330 ? -15.936 -13.578 40.664 1.00 95.19 330 LEU A N 1
ATOM 2500 C CA . LEU A 1 330 ? -15.971 -12.821 41.914 1.00 95.19 330 LEU A CA 1
ATOM 2501 C C . LEU A 1 330 ? -15.418 -13.639 43.094 1.00 95.19 330 LEU A C 1
ATOM 2503 O O . LEU A 1 330 ? -15.675 -14.831 43.252 1.00 95.19 330 LEU A O 1
ATOM 2507 N N . GLY A 1 331 ? -14.617 -12.986 43.936 1.00 93.50 331 GLY A N 1
ATOM 2508 C CA . GLY A 1 331 ? -13.947 -13.582 45.094 1.00 93.50 331 GLY A CA 1
ATOM 2509 C C . GLY A 1 331 ? -12.719 -14.450 44.775 1.00 93.50 331 GLY A C 1
ATOM 2510 O O . GLY A 1 331 ? -11.969 -14.797 45.699 1.00 93.50 331 GLY A O 1
ATOM 2511 N N . ARG A 1 332 ? -12.475 -14.782 43.499 1.00 94.31 332 ARG A N 1
ATOM 2512 C CA . ARG A 1 332 ? -11.301 -15.545 43.037 1.00 94.31 332 ARG A CA 1
ATOM 2513 C C . ARG A 1 332 ? -10.091 -14.654 42.800 1.00 94.31 332 ARG A C 1
ATOM 2515 O O . ARG A 1 332 ? -10.235 -13.443 42.651 1.00 94.31 332 ARG A O 1
ATOM 2522 N N . ARG A 1 333 ? -8.902 -15.258 42.776 1.00 92.81 333 ARG A N 1
ATOM 2523 C CA . ARG A 1 333 ? -7.629 -14.597 42.437 1.00 92.81 333 ARG A CA 1
ATOM 2524 C C . ARG A 1 333 ? -7.224 -14.935 41.002 1.00 92.81 333 ARG A C 1
ATOM 2526 O O . ARG A 1 333 ? -7.708 -15.909 40.434 1.00 92.81 333 ARG A O 1
ATOM 2533 N N . ASP A 1 334 ? -6.286 -14.177 40.433 1.00 90.69 334 ASP A N 1
ATOM 2534 C CA . ASP A 1 334 ? -5.718 -14.490 39.107 1.00 90.69 334 ASP A CA 1
ATOM 2535 C C . ASP A 1 334 ? -5.155 -15.913 39.027 1.00 90.69 334 ASP A C 1
ATOM 2537 O O . ASP A 1 334 ? -5.269 -16.559 37.992 1.00 90.69 334 ASP A O 1
ATOM 2541 N N . GLU A 1 335 ? -4.583 -16.409 40.124 1.00 89.69 335 GLU A N 1
ATOM 2542 C CA . GLU A 1 335 ? -4.019 -17.760 40.257 1.00 89.69 335 GLU A CA 1
ATOM 2543 C C . GLU A 1 335 ? -5.060 -18.869 40.030 1.00 89.69 335 GLU A C 1
ATOM 2545 O O . GLU A 1 335 ? -4.711 -19.956 39.577 1.00 89.69 335 GLU A O 1
ATOM 2550 N N . ASP A 1 336 ? -6.335 -18.588 40.319 1.00 88.12 336 ASP A N 1
ATOM 2551 C CA . ASP A 1 336 ? -7.443 -19.529 40.137 1.00 88.12 336 ASP A CA 1
ATOM 2552 C C . ASP A 1 336 ? -7.991 -19.513 38.695 1.00 88.12 336 ASP A C 1
ATOM 2554 O O . ASP A 1 336 ? -8.691 -20.439 38.278 1.00 88.12 336 ASP A O 1
ATOM 2558 N N . LEU A 1 337 ? -7.728 -18.435 37.946 1.00 85.75 337 LEU A N 1
ATOM 2559 C CA . LEU A 1 337 ? -8.402 -18.126 36.679 1.00 85.75 337 LEU A CA 1
ATOM 2560 C C . LEU A 1 337 ? -7.467 -18.144 35.463 1.00 85.75 337 LEU A C 1
ATOM 2562 O O . LEU A 1 337 ? -7.925 -18.425 34.355 1.00 85.75 337 LEU A O 1
ATOM 2566 N N . LEU A 1 338 ? -6.182 -17.839 35.656 1.00 84.06 338 LEU A N 1
ATOM 2567 C CA . LEU A 1 338 ? -5.187 -17.608 34.607 1.00 84.06 338 LEU A CA 1
ATOM 2568 C C . LEU A 1 338 ? -4.002 -18.575 34.737 1.00 84.06 338 LEU A C 1
ATOM 2570 O O . LEU A 1 338 ? -3.791 -19.210 35.768 1.00 84.06 338 LEU A O 1
ATOM 2574 N N . ALA A 1 339 ? -3.181 -18.662 33.688 1.00 84.50 339 ALA A N 1
ATOM 2575 C CA . ALA A 1 339 ? -1.925 -19.407 33.745 1.00 84.50 339 ALA A CA 1
ATOM 2576 C C . ALA A 1 339 ? -0.977 -18.827 34.814 1.00 84.50 339 ALA A C 1
ATOM 2578 O O . ALA A 1 339 ? -0.868 -17.606 34.953 1.00 84.50 339 ALA A O 1
ATOM 2579 N N . ALA A 1 340 ? -0.250 -19.701 35.520 1.00 85.12 340 ALA A N 1
ATOM 2580 C CA . ALA A 1 340 ? 0.573 -19.339 36.679 1.00 85.12 340 ALA A CA 1
ATOM 2581 C C . ALA A 1 340 ? 1.568 -18.195 36.399 1.00 85.12 340 ALA A C 1
ATOM 2583 O O . ALA A 1 340 ? 1.677 -17.262 37.195 1.00 85.12 340 ALA A O 1
ATOM 2584 N N . ASP A 1 341 ? 2.237 -18.217 35.243 1.00 84.12 341 ASP A N 1
ATOM 2585 C CA . ASP A 1 341 ? 3.198 -17.176 34.859 1.00 84.12 341 ASP A CA 1
ATOM 2586 C C . ASP A 1 341 ? 2.534 -15.802 34.675 1.00 84.12 341 ASP A C 1
ATOM 2588 O O . ASP A 1 341 ? 3.089 -14.774 35.070 1.00 84.12 341 ASP A O 1
ATOM 2592 N N . LEU A 1 342 ? 1.333 -15.770 34.086 1.00 83.94 342 LEU A N 1
ATOM 2593 C CA . LEU A 1 342 ? 0.579 -14.536 33.868 1.00 83.94 342 LEU A CA 1
ATOM 2594 C C . LEU A 1 342 ? 0.011 -13.999 35.186 1.00 83.94 342 LEU A C 1
ATOM 2596 O O . LEU A 1 342 ? 0.107 -12.799 35.442 1.00 83.94 342 LEU A O 1
ATOM 2600 N N . ALA A 1 343 ? -0.527 -14.884 36.030 1.00 87.50 343 ALA A N 1
ATOM 2601 C CA . ALA A 1 343 ? -1.037 -14.533 37.352 1.00 87.50 343 ALA A CA 1
ATOM 2602 C C . ALA A 1 343 ? 0.059 -13.911 38.233 1.00 87.50 343 ALA A C 1
ATOM 2604 O O . ALA A 1 343 ? -0.149 -12.853 38.825 1.00 87.50 343 ALA A O 1
ATOM 2605 N N . ALA A 1 344 ? 1.260 -14.501 38.248 1.00 88.94 344 ALA A N 1
ATOM 2606 C CA . ALA A 1 344 ? 2.394 -13.978 39.007 1.00 88.94 344 ALA A CA 1
ATOM 2607 C C . ALA A 1 344 ? 2.834 -12.584 38.524 1.00 88.94 344 ALA A C 1
ATOM 2609 O O . ALA A 1 344 ? 3.069 -11.688 39.339 1.00 88.94 344 ALA A O 1
ATOM 2610 N N . ARG A 1 345 ? 2.908 -12.374 37.200 1.00 88.25 345 ARG A N 1
ATOM 2611 C CA . ARG A 1 345 ? 3.245 -11.065 36.612 1.00 88.25 345 ARG A CA 1
ATOM 2612 C C . ARG A 1 345 ? 2.211 -10.001 36.963 1.00 88.25 345 ARG A C 1
ATOM 2614 O O . ARG A 1 345 ? 2.588 -8.926 37.425 1.00 88.25 345 ARG A O 1
ATOM 2621 N N . ARG A 1 346 ? 0.920 -10.310 36.795 1.00 89.25 346 ARG A N 1
ATOM 2622 C CA . ARG A 1 346 ? -0.174 -9.395 37.150 1.00 89.25 346 ARG A CA 1
ATOM 2623 C C . ARG A 1 346 ? -0.145 -9.048 38.630 1.00 89.25 346 ARG A C 1
ATOM 2625 O O . ARG A 1 346 ? -0.213 -7.872 38.968 1.00 89.25 346 ARG A O 1
ATOM 2632 N N . ARG A 1 347 ? 0.075 -10.028 39.509 1.00 89.75 347 ARG A N 1
ATOM 2633 C CA . ARG A 1 347 ? 0.146 -9.779 40.952 1.00 89.75 347 ARG A CA 1
ATOM 2634 C C . ARG A 1 347 ? 1.292 -8.845 41.340 1.00 89.75 347 ARG A C 1
ATOM 2636 O O . ARG A 1 347 ? 1.101 -7.965 42.178 1.00 89.75 347 ARG A O 1
ATOM 2643 N N . ALA A 1 348 ? 2.464 -9.007 40.727 1.00 90.50 348 ALA A N 1
ATOM 2644 C CA . ALA A 1 348 ? 3.597 -8.111 40.951 1.00 90.50 348 ALA A CA 1
ATOM 2645 C C . ALA A 1 348 ? 3.292 -6.673 40.485 1.00 90.50 348 ALA A C 1
ATOM 2647 O O . ALA A 1 348 ? 3.591 -5.712 41.200 1.00 90.50 348 ALA A O 1
ATOM 2648 N N . ASP A 1 349 ? 2.650 -6.522 39.322 1.00 89.56 349 ASP A N 1
ATOM 2649 C CA . ASP A 1 349 ? 2.207 -5.222 38.807 1.00 89.56 349 ASP A CA 1
ATOM 2650 C C . ASP A 1 349 ? 1.177 -4.552 39.725 1.00 89.56 349 ASP A C 1
ATOM 2652 O O . ASP A 1 349 ? 1.308 -3.372 40.051 1.00 89.56 349 ASP A O 1
ATOM 2656 N N . GLU A 1 350 ? 0.186 -5.306 40.198 1.00 92.06 350 GLU A N 1
ATOM 2657 C CA . GLU A 1 350 ? -0.829 -4.819 41.135 1.00 92.06 350 GLU A CA 1
ATOM 2658 C C . GLU A 1 350 ? -0.206 -4.328 42.441 1.00 92.06 350 GLU A C 1
ATOM 2660 O O . GLU A 1 350 ? -0.508 -3.225 42.893 1.00 92.06 350 GLU A O 1
ATOM 2665 N N . GLN A 1 351 ? 0.700 -5.109 43.037 1.00 90.69 351 GLN A N 1
ATOM 2666 C CA . GLN A 1 351 ? 1.382 -4.726 44.275 1.00 90.69 351 GLN A CA 1
ATOM 2667 C C . GLN A 1 351 ? 2.182 -3.433 44.107 1.00 90.69 351 GLN A C 1
ATOM 2669 O O . GLN A 1 351 ? 2.156 -2.573 44.990 1.00 90.69 351 GLN A O 1
ATOM 2674 N N . ARG A 1 352 ? 2.850 -3.259 42.961 1.00 93.19 352 ARG A N 1
ATOM 2675 C CA . ARG A 1 352 ? 3.565 -2.023 42.626 1.00 93.19 352 ARG A CA 1
ATOM 2676 C C . ARG A 1 352 ? 2.611 -0.831 42.522 1.00 93.19 352 ARG A C 1
ATOM 2678 O O . ARG A 1 352 ? 2.896 0.213 43.106 1.00 93.19 352 ARG A O 1
ATOM 2685 N N . ILE A 1 353 ? 1.486 -0.985 41.822 1.00 92.69 353 ILE A N 1
ATOM 2686 C CA . ILE A 1 353 ? 0.465 0.063 41.654 1.00 92.69 353 ILE A CA 1
ATOM 2687 C C . ILE A 1 353 ? -0.150 0.454 43.003 1.00 92.69 353 ILE A C 1
ATOM 2689 O O . ILE A 1 353 ? -0.260 1.644 43.307 1.00 92.69 353 ILE A O 1
ATOM 2693 N N . ILE A 1 354 ? -0.490 -0.528 43.845 1.00 91.75 354 ILE A N 1
ATOM 2694 C CA . ILE A 1 354 ? -1.013 -0.290 45.198 1.00 91.75 354 ILE A CA 1
ATOM 2695 C C . ILE A 1 354 ? 0.025 0.457 46.035 1.00 91.75 354 ILE A C 1
ATOM 2697 O O . ILE A 1 354 ? -0.309 1.465 46.657 1.00 91.75 354 ILE A O 1
ATOM 2701 N N . ALA A 1 355 ? 1.279 -0.011 46.051 1.00 90.06 355 ALA A N 1
ATOM 2702 C CA . ALA A 1 355 ? 2.352 0.576 46.850 1.00 90.06 355 ALA A CA 1
ATOM 2703 C C . ALA A 1 355 ? 2.621 2.038 46.463 1.00 90.06 355 ALA A C 1
ATOM 2705 O O . ALA A 1 355 ? 2.684 2.900 47.346 1.00 90.06 355 ALA A O 1
ATOM 2706 N N . ALA A 1 356 ? 2.716 2.309 45.159 1.00 89.94 356 ALA A N 1
ATOM 2707 C CA . ALA A 1 356 ? 2.973 3.635 44.607 1.00 89.94 356 ALA A CA 1
ATOM 2708 C C . ALA A 1 356 ? 1.740 4.558 44.616 1.00 89.94 356 ALA A C 1
ATOM 2710 O O . ALA A 1 356 ? 1.900 5.770 44.511 1.00 89.94 356 ALA A O 1
ATOM 2711 N N . ALA A 1 357 ? 0.529 4.005 44.760 1.00 89.06 357 ALA A N 1
ATOM 2712 C CA . ALA A 1 357 ? -0.742 4.717 44.606 1.00 89.06 357 ALA A CA 1
ATOM 2713 C C . ALA A 1 357 ? -0.844 5.498 43.281 1.00 89.06 357 ALA A C 1
ATOM 2715 O O . ALA A 1 357 ? -1.348 6.619 43.239 1.00 89.06 357 ALA A O 1
ATOM 2716 N N . THR A 1 358 ? -0.351 4.902 42.195 1.00 88.44 358 THR A N 1
ATOM 2717 C CA . THR A 1 358 ? -0.344 5.510 40.861 1.00 88.44 358 THR A CA 1
ATOM 2718 C C . THR A 1 358 ? -1.475 4.972 39.989 1.00 88.44 358 THR A C 1
ATOM 2720 O O . THR A 1 358 ? -2.085 3.945 40.282 1.00 88.44 358 THR A O 1
ATOM 2723 N N . THR A 1 359 ? -1.760 5.686 38.901 1.00 93.06 359 THR A N 1
ATOM 2724 C CA . THR A 1 359 ? -2.557 5.190 37.774 1.00 93.06 359 THR A CA 1
ATOM 2725 C C . THR A 1 359 ? -1.686 5.261 36.532 1.00 93.06 359 THR A C 1
ATOM 2727 O O . THR A 1 359 ? -1.027 6.272 36.295 1.00 93.06 359 THR A O 1
ATOM 2730 N N . GLU A 1 360 ? -1.662 4.188 35.753 1.00 93.94 360 GLU A N 1
ATOM 2731 C CA . GLU A 1 360 ? -0.896 4.096 34.515 1.00 93.94 360 GLU A CA 1
ATOM 2732 C C . GLU A 1 360 ? -1.774 3.559 33.386 1.00 93.94 360 GLU A C 1
ATOM 2734 O O . GLU A 1 360 ? -2.750 2.847 33.619 1.00 93.94 360 GLU A O 1
ATOM 2739 N N . THR A 1 361 ? -1.434 3.924 32.153 1.00 94.56 361 THR A N 1
ATOM 2740 C CA . THR A 1 361 ? -2.073 3.392 30.947 1.00 94.56 361 THR A CA 1
ATOM 2741 C C . THR A 1 361 ? -0.999 2.799 30.051 1.00 94.56 361 THR A C 1
ATOM 2743 O O . THR A 1 361 ? 0.026 3.440 29.817 1.00 94.56 361 THR A O 1
ATOM 2746 N N . CYS A 1 362 ? -1.218 1.581 29.567 1.00 92.25 362 CYS A N 1
ATOM 2747 C CA . CYS A 1 362 ? -0.270 0.866 28.721 1.00 92.25 362 CYS A CA 1
ATOM 2748 C C . CYS A 1 362 ? -0.991 0.066 27.633 1.00 92.25 362 CYS A C 1
ATOM 2750 O O . CYS A 1 362 ? -2.174 -0.250 27.760 1.00 92.25 362 CYS A O 1
ATOM 2752 N N . GLU A 1 363 ? -0.275 -0.236 26.552 1.00 92.25 363 GLU A N 1
ATOM 2753 C CA . GLU A 1 363 ? -0.726 -1.211 25.562 1.00 92.25 363 GLU A CA 1
ATOM 2754 C C . GLU A 1 363 ? -0.191 -2.587 25.960 1.00 92.25 363 GLU A C 1
ATOM 2756 O O . GLU A 1 363 ? 1.015 -2.756 26.149 1.00 92.25 363 GLU A O 1
ATOM 2761 N N . GLU A 1 364 ? -1.079 -3.565 26.084 1.00 90.94 364 GLU A N 1
ATOM 2762 C CA . GLU A 1 364 ? -0.728 -4.946 26.406 1.00 90.94 364 GLU A CA 1
ATOM 2763 C C . GLU A 1 364 ? -1.485 -5.923 25.504 1.00 90.94 364 GLU A C 1
ATOM 2765 O O . GLU A 1 364 ? -2.502 -5.580 24.900 1.00 90.94 364 GLU A O 1
ATOM 2770 N N . VAL A 1 365 ? -0.980 -7.150 25.394 1.00 88.50 365 VAL A N 1
ATOM 2771 C CA . VAL A 1 365 ? -1.673 -8.232 24.689 1.00 88.50 365 VAL A CA 1
ATOM 2772 C C . VAL A 1 365 ? -2.352 -9.114 25.725 1.00 88.50 365 VAL A C 1
ATOM 2774 O O . VAL A 1 365 ? -1.695 -9.633 26.628 1.00 88.50 365 VAL A O 1
ATOM 2777 N N . ILE A 1 366 ? -3.667 -9.270 25.598 1.00 87.62 366 ILE A N 1
ATOM 2778 C CA . ILE A 1 366 ? -4.482 -10.107 26.470 1.00 87.62 366 ILE A CA 1
ATOM 2779 C C . ILE A 1 366 ? -5.032 -11.269 25.649 1.00 87.62 366 ILE A C 1
ATOM 2781 O O . ILE A 1 366 ? -5.709 -11.066 24.643 1.00 87.62 366 ILE A O 1
ATOM 2785 N N . SER A 1 367 ? -4.749 -12.490 26.091 1.00 84.69 367 SER A N 1
ATOM 2786 C CA . SER A 1 367 ? -5.335 -13.701 25.518 1.00 84.69 367 SER A CA 1
ATOM 2787 C C . SER A 1 367 ? -6.749 -13.892 26.062 1.00 84.69 367 SER A C 1
ATOM 2789 O O . SER A 1 367 ? -6.937 -13.950 27.280 1.00 84.69 367 SER A O 1
ATOM 2791 N N . GLY A 1 368 ? -7.734 -13.976 25.170 1.00 82.06 368 GLY A N 1
ATOM 2792 C CA . GLY A 1 368 ? -9.094 -14.361 25.539 1.00 82.06 368 GLY A CA 1
ATOM 2793 C C . GLY A 1 368 ? -9.227 -15.863 25.789 1.00 82.06 368 GLY A C 1
ATOM 2794 O O . GLY A 1 368 ? -8.317 -16.647 25.508 1.00 82.06 368 GLY A O 1
ATOM 2795 N N . ALA A 1 369 ? -10.385 -16.282 26.297 1.00 78.12 369 ALA A N 1
ATOM 2796 C CA . ALA A 1 369 ? -10.693 -17.697 26.528 1.00 78.12 369 ALA A CA 1
ATOM 2797 C C . ALA A 1 369 ? -10.783 -18.540 25.248 1.00 78.12 369 ALA A C 1
ATOM 2799 O O . ALA A 1 369 ? -10.603 -19.755 25.288 1.00 78.12 369 ALA A O 1
ATOM 2800 N N . ASP A 1 370 ? -11.035 -17.894 24.113 1.00 78.38 370 ASP A N 1
ATOM 2801 C CA . ASP A 1 370 ? -10.985 -18.481 22.774 1.00 78.38 370 ASP A CA 1
ATOM 2802 C C . ASP A 1 370 ? -9.555 -18.721 22.262 1.00 78.38 370 ASP A C 1
ATOM 2804 O O . ASP A 1 370 ? -9.368 -19.320 21.204 1.00 78.38 370 ASP A O 1
ATOM 2808 N N . GLY A 1 371 ? -8.542 -18.276 23.009 1.00 77.31 371 GLY A N 1
ATOM 2809 C CA . GLY A 1 371 ? -7.142 -18.324 22.602 1.00 77.31 371 GLY A CA 1
ATOM 2810 C C . GLY A 1 371 ? -6.746 -17.206 21.637 1.00 77.31 371 GLY A C 1
ATOM 2811 O O . GLY A 1 371 ? -5.590 -17.169 21.220 1.00 77.31 371 GLY A O 1
ATOM 2812 N N . GLU A 1 372 ? -7.655 -16.285 21.294 1.00 81.94 372 GLU A N 1
ATOM 2813 C CA . GLU A 1 372 ? -7.311 -15.125 20.476 1.00 81.94 372 GLU A CA 1
ATOM 2814 C C . GLU A 1 372 ? -6.545 -14.085 21.296 1.00 81.94 372 GLU A C 1
ATOM 2816 O O . GLU A 1 372 ? -6.940 -13.697 22.400 1.00 81.94 372 GLU A O 1
ATOM 2821 N N . GLU A 1 373 ? -5.449 -13.593 20.726 1.00 86.62 373 GLU A N 1
ATOM 2822 C CA . GLU A 1 373 ? -4.691 -12.477 21.276 1.00 86.62 373 GLU A CA 1
ATOM 2823 C C . GLU A 1 373 ? -5.317 -11.145 20.861 1.00 86.62 373 GLU A C 1
ATOM 2825 O O . GLU A 1 373 ? -5.428 -10.829 19.674 1.00 86.62 373 GLU A O 1
ATOM 2830 N N . ARG A 1 374 ? -5.682 -10.331 21.853 1.00 89.25 374 ARG A N 1
ATOM 2831 C CA . ARG A 1 374 ? -6.234 -8.988 21.659 1.00 89.25 374 ARG A CA 1
ATOM 2832 C C . ARG A 1 374 ? -5.249 -7.954 22.170 1.00 89.25 374 ARG A C 1
ATOM 2834 O O . ARG A 1 374 ? -4.722 -8.077 23.271 1.00 89.25 374 ARG A O 1
ATOM 2841 N N . THR A 1 375 ? -4.980 -6.927 21.371 1.00 92.81 375 THR A N 1
ATOM 2842 C CA . THR A 1 375 ? -4.214 -5.767 21.835 1.00 92.81 375 THR A CA 1
ATOM 2843 C C . THR A 1 375 ? -5.160 -4.837 22.578 1.00 92.81 3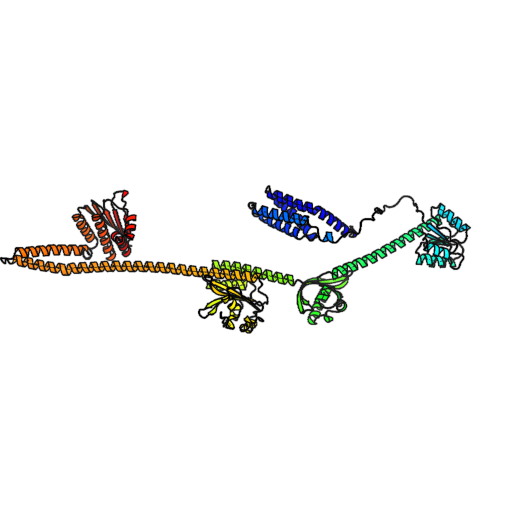75 THR A C 1
ATOM 2845 O O . THR A 1 375 ? -6.073 -4.280 21.969 1.00 92.81 375 THR A O 1
ATOM 2848 N N . CYS A 1 376 ? -4.929 -4.644 23.870 1.00 93.56 376 CYS A N 1
ATOM 2849 C CA . CYS A 1 376 ? -5.747 -3.802 24.727 1.00 93.56 376 CYS A CA 1
ATOM 2850 C C . CYS A 1 376 ? -4.981 -2.552 25.165 1.00 93.56 376 CYS A C 1
ATOM 2852 O O . CYS A 1 376 ? -3.796 -2.612 25.489 1.00 93.56 376 CYS A O 1
ATOM 2854 N N . LEU A 1 377 ? -5.673 -1.413 25.189 1.00 96.19 377 LEU A N 1
ATOM 2855 C CA . LEU A 1 377 ? -5.227 -0.229 25.914 1.00 96.19 377 LEU A CA 1
ATOM 2856 C C . LEU A 1 377 ? -5.801 -0.324 27.327 1.00 96.19 377 LEU A C 1
ATOM 2858 O O . LEU A 1 377 ? -7.005 -0.133 27.515 1.00 96.19 377 LEU A O 1
ATOM 2862 N N . THR A 1 378 ? -4.949 -0.648 28.294 1.00 94.88 378 THR A N 1
ATOM 2863 C CA . THR A 1 378 ? -5.356 -0.890 29.678 1.00 94.88 378 THR A CA 1
ATOM 2864 C C . THR A 1 378 ? -4.926 0.262 30.568 1.00 94.88 378 THR A C 1
ATOM 2866 O O . THR A 1 378 ? -3.732 0.537 30.711 1.00 94.88 378 THR A O 1
ATOM 2869 N N . THR A 1 379 ? -5.900 0.906 31.210 1.00 96.38 379 THR A N 1
ATOM 2870 C CA . THR A 1 379 ? -5.684 1.821 32.331 1.00 96.38 379 THR A CA 1
ATOM 2871 C C . THR A 1 379 ? -5.875 1.052 33.627 1.00 96.38 379 THR A C 1
ATOM 2873 O O . THR A 1 379 ? -6.941 0.490 33.861 1.00 96.38 379 THR A O 1
ATOM 2876 N N . ARG A 1 380 ? -4.855 1.039 34.482 1.00 94.94 380 ARG A N 1
ATOM 2877 C CA . ARG A 1 380 ? -4.873 0.356 35.780 1.00 94.94 380 ARG A CA 1
ATOM 2878 C C . ARG A 1 380 ? -4.364 1.282 36.872 1.00 94.94 380 ARG A C 1
ATOM 2880 O O . ARG A 1 380 ? -3.410 2.033 36.662 1.00 94.94 380 ARG A O 1
ATOM 2887 N N . GLY A 1 381 ? -5.007 1.246 38.030 1.00 94.88 381 GLY A N 1
ATOM 2888 C CA . GLY A 1 381 ? -4.704 2.175 39.111 1.00 94.88 381 GLY A CA 1
ATOM 2889 C C . GLY A 1 381 ? -5.093 1.659 40.485 1.00 94.88 381 GLY A C 1
ATOM 2890 O O . GLY A 1 381 ? -5.823 0.678 40.627 1.00 94.88 381 GLY A O 1
ATOM 2891 N N . CYS A 1 382 ? -4.574 2.331 41.508 1.00 95.31 382 CYS A N 1
ATOM 2892 C CA . CYS A 1 382 ? -4.937 2.067 42.895 1.00 95.31 382 CYS A CA 1
ATOM 2893 C C . CYS A 1 382 ? -6.394 2.490 43.139 1.00 95.31 382 CYS A C 1
ATOM 2895 O O . CYS A 1 382 ? -6.750 3.652 42.941 1.00 95.31 382 CYS A O 1
ATOM 2897 N N . LEU A 1 383 ? -7.232 1.547 43.568 1.00 94.31 383 LEU A N 1
ATOM 2898 C CA . LEU A 1 383 ? -8.606 1.816 43.975 1.00 94.31 383 LEU A CA 1
ATOM 2899 C C . LEU A 1 383 ? -8.596 2.406 45.386 1.00 94.31 383 LEU A C 1
ATOM 2901 O O . LEU A 1 383 ? -8.125 1.761 46.328 1.00 94.31 383 LEU A O 1
ATOM 2905 N N . GLN A 1 384 ? -9.143 3.612 45.530 1.00 90.62 384 GLN A N 1
ATOM 2906 C CA . GLN A 1 384 ? -9.285 4.289 46.815 1.00 90.62 384 GLN A CA 1
ATOM 2907 C C . GLN A 1 384 ? -10.758 4.479 47.164 1.00 90.62 384 GLN A C 1
ATOM 2909 O O . GLN A 1 384 ? -11.532 4.979 46.351 1.00 90.62 384 GLN A O 1
ATOM 2914 N N . ILE A 1 385 ? -11.134 4.103 48.384 1.00 87.44 385 ILE A N 1
ATOM 2915 C CA . ILE A 1 385 ? -12.484 4.284 48.926 1.00 87.44 385 ILE A CA 1
ATOM 2916 C C . ILE A 1 385 ? -12.338 5.068 50.227 1.00 87.44 385 ILE A C 1
ATOM 2918 O O . ILE A 1 385 ? -11.547 4.691 51.085 1.00 87.44 385 ILE A O 1
ATOM 2922 N N . ALA A 1 386 ? -13.050 6.192 50.348 1.00 86.25 386 ALA A N 1
ATOM 2923 C CA . ALA A 1 386 ? -12.965 7.097 51.503 1.00 86.25 386 ALA A CA 1
ATOM 2924 C C . ALA A 1 386 ? -11.527 7.555 51.860 1.00 86.25 386 ALA A C 1
ATOM 2926 O O . ALA A 1 386 ? -11.222 7.832 53.015 1.00 86.25 386 ALA A O 1
ATOM 2927 N N . GLY A 1 387 ? -10.637 7.648 50.863 1.00 81.94 387 GLY A N 1
ATOM 2928 C CA . GLY A 1 387 ? -9.234 8.042 51.049 1.00 81.94 387 GLY A CA 1
ATOM 2929 C C . GLY A 1 387 ? -8.296 6.907 51.476 1.00 81.94 387 GLY A C 1
ATOM 2930 O O . GLY A 1 387 ? -7.085 7.117 51.548 1.00 81.94 387 GLY A O 1
ATOM 2931 N N . GLU A 1 388 ? -8.815 5.699 51.696 1.00 89.38 388 GLU A N 1
ATOM 2932 C CA . GLU A 1 388 ? -8.023 4.515 52.020 1.00 89.38 388 GLU A CA 1
ATOM 2933 C C . GLU A 1 388 ? -7.810 3.630 50.790 1.00 89.38 388 GLU A C 1
ATOM 2935 O O . GLU A 1 388 ? -8.641 3.565 49.882 1.00 89.38 388 GLU A O 1
ATOM 2940 N N . ARG A 1 389 ? -6.670 2.930 50.749 1.00 90.75 389 ARG A N 1
ATOM 2941 C CA . ARG A 1 389 ? -6.360 1.982 49.672 1.00 90.75 389 ARG A CA 1
ATOM 2942 C C . ARG A 1 389 ? -7.248 0.750 49.831 1.00 90.75 389 ARG A C 1
ATOM 2944 O O . ARG A 1 389 ? -7.065 -0.014 50.771 1.00 90.75 389 ARG A O 1
ATOM 2951 N N . ALA A 1 390 ? -8.162 0.547 48.891 1.00 92.50 390 ALA A N 1
ATOM 2952 C CA . ALA A 1 390 ? -9.085 -0.584 48.880 1.00 92.50 390 ALA A CA 1
ATOM 2953 C C . ALA A 1 390 ? -8.621 -1.719 47.952 1.00 92.50 390 ALA A C 1
ATOM 2955 O O . ALA A 1 390 ? -9.012 -2.868 48.148 1.00 92.50 390 ALA A O 1
ATOM 2956 N N . GLY A 1 391 ? -7.770 -1.422 46.963 1.00 94.25 391 GLY A N 1
ATOM 2957 C CA . GLY A 1 391 ? -7.241 -2.427 46.041 1.00 94.25 391 GLY A CA 1
ATOM 2958 C C . GLY A 1 391 ? -6.776 -1.839 44.714 1.00 94.25 391 GLY A C 1
ATOM 2959 O O . GLY A 1 391 ? -6.114 -0.801 44.694 1.00 94.25 391 GLY A O 1
ATOM 2960 N N . VAL A 1 392 ? -7.126 -2.487 43.604 1.00 96.25 392 VAL A N 1
ATOM 2961 C CA . VAL A 1 392 ? -6.825 -2.024 42.238 1.00 96.25 392 VAL A CA 1
ATOM 2962 C C . VAL A 1 392 ? -8.068 -2.033 41.365 1.00 96.25 392 VAL A C 1
ATOM 2964 O O . VAL A 1 392 ? -8.960 -2.857 41.549 1.00 96.25 392 VAL A O 1
ATOM 2967 N N . PHE A 1 393 ? -8.104 -1.149 40.378 1.00 95.44 393 PHE A N 1
ATOM 2968 C CA . PHE A 1 393 ? -9.056 -1.221 39.275 1.00 95.44 393 PHE A CA 1
ATOM 2969 C C . PHE A 1 393 ? -8.307 -1.310 37.948 1.00 95.44 393 PHE A C 1
ATOM 2971 O O . PHE A 1 393 ? -7.165 -0.852 37.836 1.00 95.44 393 PHE A O 1
ATOM 2978 N N . ALA A 1 394 ? -8.968 -1.869 36.940 1.00 95.50 394 ALA A N 1
ATOM 2979 C CA . ALA A 1 394 ? -8.498 -1.823 35.570 1.00 95.50 394 ALA A CA 1
ATOM 2980 C C . ALA A 1 394 ? -9.661 -1.659 34.591 1.00 95.50 394 ALA A C 1
ATOM 2982 O O . ALA A 1 394 ? -10.740 -2.227 34.771 1.00 95.50 394 ALA A O 1
ATOM 2983 N N . ILE A 1 395 ? -9.400 -0.878 33.549 1.00 96.06 395 ILE A N 1
ATOM 2984 C CA . ILE A 1 395 ? -10.271 -0.672 32.400 1.00 96.06 395 ILE A CA 1
ATOM 2985 C C . ILE A 1 395 ? -9.440 -1.017 31.170 1.00 96.06 395 ILE A C 1
ATOM 2987 O O . ILE A 1 395 ? -8.446 -0.344 30.897 1.00 96.06 395 ILE A O 1
ATOM 2991 N N . ALA A 1 396 ? -9.819 -2.067 30.449 1.00 95.25 396 ALA A N 1
ATOM 2992 C CA . ALA A 1 396 ? -9.123 -2.514 29.250 1.00 95.25 396 ALA A CA 1
ATOM 2993 C C . ALA A 1 396 ? -10.029 -2.375 28.025 1.00 95.25 396 ALA A C 1
ATOM 2995 O O . ALA A 1 396 ? -11.097 -2.986 27.952 1.00 95.25 396 ALA A O 1
ATOM 2996 N N . ARG A 1 397 ? -9.583 -1.575 27.055 1.00 94.94 397 ARG A N 1
ATOM 2997 C CA . ARG A 1 397 ? -10.259 -1.391 25.769 1.00 94.94 397 ARG A CA 1
ATOM 2998 C C . ARG A 1 397 ? -9.566 -2.199 24.689 1.00 94.94 397 ARG A C 1
ATOM 3000 O O . ARG A 1 397 ? -8.377 -1.989 24.453 1.00 94.94 397 ARG A O 1
ATOM 3007 N N . ASP A 1 398 ? -10.313 -3.034 23.977 1.00 92.62 398 ASP A N 1
ATOM 3008 C CA . ASP A 1 398 ? -9.798 -3.721 22.794 1.00 92.62 398 ASP A CA 1
ATOM 3009 C C . ASP A 1 398 ? -9.534 -2.708 21.664 1.00 92.62 398 ASP A C 1
ATOM 3011 O O . ASP A 1 398 ? -10.433 -2.028 21.166 1.00 92.62 398 ASP A O 1
ATOM 3015 N N . ILE A 1 399 ? -8.266 -2.584 21.274 1.00 93.19 399 ILE A N 1
ATOM 3016 C CA . ILE A 1 399 ? -7.797 -1.729 20.180 1.00 93.19 399 ILE A CA 1
ATOM 3017 C C . ILE A 1 399 ? -7.234 -2.560 19.021 1.00 93.19 399 ILE A C 1
ATOM 3019 O O . ILE A 1 399 ? -6.568 -2.005 18.144 1.00 93.19 399 ILE A O 1
ATOM 3023 N N . SER A 1 400 ? -7.496 -3.868 18.979 1.00 89.56 400 SER A N 1
ATOM 3024 C CA . SER A 1 400 ? -6.974 -4.790 17.962 1.00 89.56 400 SER A CA 1
ATOM 3025 C C . SER A 1 400 ? -7.382 -4.364 16.555 1.00 89.56 400 SER A C 1
ATOM 3027 O O . SER A 1 400 ? -6.529 -4.250 15.673 1.00 89.56 400 SER A O 1
ATOM 3029 N N . ALA A 1 401 ? -8.663 -4.027 16.357 1.00 87.44 401 ALA A N 1
ATOM 3030 C CA . ALA A 1 401 ? -9.175 -3.530 15.079 1.00 87.44 401 ALA A CA 1
ATOM 3031 C C . ALA A 1 401 ? -8.501 -2.210 14.665 1.00 87.44 401 ALA A C 1
ATOM 3033 O O . ALA A 1 401 ? -8.073 -2.059 13.519 1.00 87.44 401 ALA A O 1
ATOM 3034 N N . ARG A 1 402 ? -8.313 -1.283 15.616 1.00 90.06 402 ARG A N 1
ATOM 3035 C CA . ARG A 1 402 ? -7.604 -0.017 15.381 1.00 90.06 402 ARG A CA 1
ATOM 3036 C C . ARG A 1 402 ? -6.146 -0.261 14.986 1.00 90.06 402 ARG A C 1
ATOM 3038 O O . ARG A 1 402 ? -5.687 0.290 13.993 1.00 90.06 402 ARG A O 1
ATOM 3045 N N . LYS A 1 403 ? -5.423 -1.122 15.707 1.00 87.31 403 LYS A N 1
ATOM 3046 C CA . LYS A 1 403 ? -4.024 -1.473 15.407 1.00 87.31 403 LYS A CA 1
ATOM 3047 C C . LYS A 1 403 ? -3.881 -2.206 14.075 1.00 87.31 403 LYS A C 1
ATOM 3049 O O . LYS A 1 403 ? -2.883 -2.020 13.380 1.00 87.31 403 LYS A O 1
ATOM 3054 N N . ALA A 1 404 ? -4.849 -3.041 13.701 1.00 84.56 404 ALA A N 1
ATOM 3055 C CA . ALA A 1 404 ? -4.895 -3.668 12.384 1.00 84.56 404 ALA A CA 1
ATOM 3056 C C . ALA A 1 404 ? -5.099 -2.623 11.272 1.00 84.56 404 ALA A C 1
ATOM 3058 O O . ALA A 1 404 ? -4.350 -2.635 10.295 1.00 84.56 404 ALA A O 1
ATOM 3059 N N . ALA A 1 405 ? -6.030 -1.679 11.451 1.00 82.56 405 ALA A N 1
ATOM 3060 C CA . ALA A 1 405 ? -6.259 -0.579 10.512 1.00 82.56 405 ALA A CA 1
ATOM 3061 C C . ALA A 1 405 ? -5.039 0.351 10.391 1.00 82.56 405 ALA A C 1
ATOM 3063 O O . ALA A 1 405 ? -4.620 0.676 9.285 1.00 82.56 405 ALA A O 1
ATOM 3064 N N . GLU A 1 406 ? -4.396 0.712 11.504 1.00 85.50 406 GLU A N 1
ATOM 3065 C CA . GLU A 1 406 ? -3.162 1.510 11.504 1.00 85.50 406 GLU A CA 1
ATOM 3066 C C . GLU A 1 406 ? -2.011 0.807 10.777 1.00 85.50 406 GLU A C 1
ATOM 3068 O O . GLU A 1 406 ? -1.279 1.449 10.025 1.00 85.50 406 GLU A O 1
ATOM 3073 N N . ARG A 1 407 ? -1.838 -0.506 10.983 1.00 85.81 407 ARG A N 1
ATOM 3074 C CA . ARG A 1 407 ? -0.852 -1.304 10.235 1.00 85.81 407 ARG A CA 1
ATOM 3075 C C . ARG A 1 407 ? -1.201 -1.376 8.751 1.00 85.81 407 ARG A C 1
ATOM 3077 O O . ARG A 1 407 ? -0.309 -1.335 7.915 1.00 85.81 407 ARG A O 1
ATOM 3084 N N . ARG A 1 408 ? -2.484 -1.478 8.397 1.00 84.69 408 ARG A N 1
ATOM 3085 C CA . ARG A 1 408 ? -2.939 -1.450 6.998 1.00 84.69 408 ARG A CA 1
ATOM 3086 C C . ARG A 1 408 ? -2.636 -0.106 6.329 1.00 84.69 408 ARG A C 1
ATOM 3088 O O . ARG A 1 408 ? -2.026 -0.097 5.268 1.00 84.69 408 ARG A O 1
ATOM 3095 N N . LEU A 1 409 ? -2.973 1.010 6.974 1.00 81.88 409 LEU A N 1
ATOM 3096 C CA . LEU A 1 409 ? -2.684 2.354 6.462 1.00 81.88 409 LEU A CA 1
ATOM 3097 C C . LEU A 1 409 ? -1.182 2.617 6.324 1.00 81.88 409 LEU A C 1
ATOM 3099 O O . LEU A 1 409 ? -0.755 3.177 5.318 1.00 81.88 409 LEU A O 1
ATOM 3103 N N . ARG A 1 410 ? -0.371 2.188 7.302 1.00 85.31 410 ARG A N 1
ATOM 3104 C CA . ARG A 1 410 ? 1.095 2.277 7.211 1.00 85.31 410 ARG A CA 1
ATOM 3105 C C . ARG A 1 410 ? 1.638 1.516 6.005 1.00 85.31 410 ARG A C 1
ATOM 3107 O O . ARG A 1 410 ? 2.414 2.093 5.250 1.00 85.31 410 ARG A O 1
ATOM 3114 N N . ARG A 1 411 ? 1.167 0.284 5.779 1.00 85.81 411 ARG A N 1
ATOM 3115 C CA . ARG A 1 411 ? 1.529 -0.514 4.598 1.00 85.81 411 ARG A CA 1
ATOM 3116 C C . ARG A 1 411 ? 1.148 0.195 3.300 1.00 85.81 411 ARG A C 1
ATOM 3118 O O . ARG A 1 411 ? 2.022 0.427 2.473 1.00 85.81 411 ARG A O 1
ATOM 3125 N N . LEU A 1 412 ? -0.113 0.608 3.143 1.00 84.31 412 LEU A N 1
ATOM 3126 C CA . LEU A 1 412 ? -0.575 1.321 1.942 1.00 84.31 412 LEU A CA 1
ATOM 3127 C C . LEU A 1 412 ? 0.245 2.589 1.675 1.00 84.31 412 LEU A C 1
ATOM 3129 O O . LEU A 1 412 ? 0.719 2.789 0.561 1.00 84.31 412 LEU A O 1
ATOM 3133 N N . SER A 1 413 ? 0.475 3.410 2.702 1.00 80.75 413 SER A N 1
ATOM 3134 C CA . SER A 1 413 ? 1.307 4.616 2.600 1.00 80.75 413 SER A CA 1
ATOM 3135 C C . SER A 1 413 ? 2.741 4.293 2.158 1.00 80.75 413 SER A C 1
ATOM 3137 O O . SER A 1 413 ? 3.286 4.945 1.265 1.00 80.75 413 SER A O 1
ATOM 3139 N N . GLY A 1 414 ? 3.329 3.230 2.715 1.00 85.56 414 GLY A N 1
ATOM 3140 C CA . GLY A 1 414 ? 4.636 2.717 2.313 1.00 85.56 414 GLY A CA 1
ATOM 3141 C C . GLY A 1 414 ? 4.707 2.350 0.829 1.00 85.56 414 GLY A C 1
ATOM 3142 O O . GLY A 1 414 ? 5.639 2.758 0.132 1.00 85.56 414 GLY A O 1
ATOM 3143 N N . PHE A 1 415 ? 3.692 1.659 0.309 1.00 88.06 415 PHE A N 1
ATOM 3144 C CA . PHE A 1 415 ? 3.623 1.307 -1.110 1.00 88.06 415 PHE A CA 1
ATOM 3145 C C . PHE A 1 415 ? 3.305 2.492 -2.028 1.00 88.06 415 PHE A C 1
ATOM 3147 O O . PHE A 1 415 ? 3.866 2.553 -3.119 1.00 88.06 415 PHE A O 1
ATOM 3154 N N . PHE A 1 416 ? 2.496 3.468 -1.604 1.00 81.31 416 PHE A N 1
ATOM 3155 C CA . PHE A 1 416 ? 2.296 4.702 -2.376 1.00 81.31 416 PHE A CA 1
ATOM 3156 C C . PHE A 1 416 ? 3.613 5.463 -2.537 1.00 81.31 416 PHE A C 1
ATOM 3158 O O . PHE A 1 416 ? 3.944 5.934 -3.626 1.00 81.31 416 PHE A O 1
ATOM 3165 N N . ASN A 1 417 ? 4.411 5.527 -1.470 1.00 84.56 417 ASN A N 1
ATOM 3166 C CA . ASN A 1 417 ? 5.746 6.101 -1.545 1.00 84.56 417 ASN A CA 1
ATOM 3167 C C . ASN A 1 417 ? 6.673 5.264 -2.447 1.00 84.56 417 ASN A C 1
ATOM 3169 O O . ASN A 1 417 ? 7.445 5.825 -3.224 1.00 84.56 417 ASN A O 1
ATOM 3173 N N . ALA A 1 418 ? 6.572 3.931 -2.399 1.00 90.06 418 ALA A N 1
ATOM 3174 C CA . ALA A 1 418 ? 7.320 3.052 -3.296 1.00 90.06 418 ALA A CA 1
ATOM 3175 C C . ALA A 1 418 ? 6.962 3.283 -4.775 1.00 90.06 418 ALA A C 1
ATOM 3177 O O . ALA A 1 418 ? 7.863 3.342 -5.613 1.00 90.06 418 ALA A O 1
ATOM 3178 N N . LEU A 1 419 ? 5.680 3.475 -5.096 1.00 88.31 419 LEU A N 1
ATOM 3179 C CA . LEU A 1 419 ? 5.209 3.819 -6.438 1.00 88.31 419 LEU A CA 1
ATOM 3180 C C . LEU A 1 419 ? 5.811 5.153 -6.902 1.00 88.31 419 LEU A C 1
ATOM 3182 O O . LEU A 1 419 ? 6.445 5.217 -7.955 1.00 88.31 419 LEU A O 1
ATOM 3186 N N . ALA A 1 420 ? 5.700 6.202 -6.083 1.00 83.75 420 ALA A N 1
ATOM 3187 C CA . ALA A 1 420 ? 6.239 7.524 -6.403 1.00 83.75 420 ALA A CA 1
ATOM 3188 C C . ALA A 1 420 ? 7.763 7.501 -6.633 1.00 83.75 420 ALA A C 1
ATOM 3190 O O . ALA A 1 420 ? 8.258 8.056 -7.616 1.00 83.75 420 ALA A O 1
ATOM 3191 N N . LEU A 1 421 ? 8.514 6.821 -5.761 1.00 89.00 421 LEU A N 1
ATOM 3192 C CA . LEU A 1 421 ? 9.966 6.678 -5.893 1.00 89.00 421 LEU A CA 1
ATOM 3193 C C . LEU A 1 421 ? 10.362 5.823 -7.100 1.00 89.00 421 LEU A C 1
ATOM 3195 O O . LEU A 1 421 ? 11.370 6.113 -7.745 1.00 89.00 421 LEU A O 1
ATOM 3199 N N . THR A 1 422 ? 9.581 4.793 -7.430 1.00 89.25 422 THR A N 1
ATOM 3200 C CA . THR A 1 422 ? 9.799 3.993 -8.643 1.00 89.25 422 THR A CA 1
ATOM 3201 C C . THR A 1 422 ? 9.597 4.858 -9.883 1.00 89.25 422 THR A C 1
ATOM 3203 O O . THR A 1 422 ? 10.457 4.865 -10.759 1.00 89.25 422 THR A O 1
ATOM 3206 N N . ASN A 1 423 ? 8.553 5.689 -9.914 1.00 88.69 423 ASN A N 1
ATOM 3207 C CA . ASN A 1 423 ? 8.316 6.641 -11.001 1.00 88.69 423 ASN A CA 1
ATOM 3208 C C . ASN A 1 423 ? 9.440 7.674 -11.158 1.00 88.69 423 ASN A C 1
ATOM 3210 O O . ASN A 1 423 ? 9.861 7.970 -12.277 1.00 88.69 423 ASN A O 1
ATOM 3214 N N . GLN A 1 424 ? 10.017 8.158 -10.058 1.00 88.38 424 GLN A N 1
ATOM 3215 C CA . GLN A 1 424 ? 11.227 8.986 -10.116 1.00 88.38 424 GLN A CA 1
ATOM 3216 C C . GLN A 1 424 ? 12.442 8.203 -10.638 1.00 88.38 424 GLN A C 1
ATOM 3218 O O . GLN A 1 424 ? 13.196 8.714 -11.467 1.00 88.38 424 GLN A O 1
ATOM 3223 N N . ALA A 1 425 ? 12.625 6.951 -10.205 1.00 90.31 425 ALA A N 1
ATOM 3224 C CA . ALA A 1 425 ? 13.708 6.095 -10.686 1.00 90.31 425 ALA A CA 1
ATOM 3225 C C . ALA A 1 425 ? 13.593 5.818 -12.195 1.00 90.31 425 ALA A C 1
ATOM 3227 O O . ALA A 1 425 ? 14.609 5.832 -12.887 1.00 90.31 425 ALA A O 1
ATOM 3228 N N . ILE A 1 426 ? 12.376 5.654 -12.728 1.00 88.88 426 ILE A N 1
ATOM 3229 C CA . ILE A 1 426 ? 12.116 5.492 -14.170 1.00 88.88 426 ILE A CA 1
ATOM 3230 C C . ILE A 1 426 ? 12.648 6.686 -14.972 1.00 88.88 426 ILE A C 1
ATOM 3232 O O . ILE A 1 426 ? 13.207 6.507 -16.055 1.00 88.88 426 ILE A O 1
ATOM 3236 N N . MET A 1 427 ? 12.498 7.905 -14.452 1.00 84.44 427 MET A N 1
ATOM 3237 C CA . MET A 1 427 ? 12.928 9.121 -15.149 1.00 84.44 427 MET A CA 1
ATOM 3238 C C . MET A 1 427 ? 14.450 9.264 -15.242 1.00 84.44 427 MET A C 1
ATOM 3240 O O . MET A 1 427 ? 14.940 9.874 -16.192 1.00 84.44 427 MET A O 1
ATOM 3244 N N . HIS A 1 428 ? 15.186 8.702 -14.283 1.00 84.50 428 HIS A N 1
ATOM 3245 C CA . HIS A 1 428 ? 16.637 8.870 -14.161 1.00 84.50 428 HIS A CA 1
ATOM 3246 C C . HIS A 1 428 ? 17.446 7.605 -14.464 1.00 84.50 428 HIS A C 1
ATOM 3248 O O . HIS A 1 428 ? 18.673 7.655 -14.466 1.00 84.50 428 HIS A O 1
ATOM 3254 N N . ALA A 1 429 ? 16.791 6.471 -14.707 1.00 86.12 429 ALA A N 1
ATOM 3255 C CA . ALA A 1 429 ? 17.479 5.217 -14.966 1.00 86.12 429 ALA A CA 1
ATOM 3256 C C . ALA A 1 429 ? 18.222 5.231 -16.315 1.00 86.12 429 ALA A C 1
ATOM 3258 O O . ALA A 1 429 ? 17.670 5.591 -17.355 1.00 86.12 429 ALA A O 1
ATOM 3259 N N . GLU A 1 430 ? 19.482 4.793 -16.295 1.00 82.81 430 GLU A N 1
ATOM 3260 C CA . GLU A 1 430 ? 20.350 4.711 -17.480 1.00 82.81 430 GLU A CA 1
ATOM 3261 C C . GLU A 1 430 ? 20.153 3.411 -18.276 1.00 82.81 430 GLU A C 1
ATOM 3263 O O . GLU A 1 430 ? 20.467 3.349 -19.467 1.00 82.81 430 GLU A O 1
ATOM 3268 N N . SER A 1 431 ? 19.622 2.369 -17.631 1.00 88.50 431 SER A N 1
ATOM 3269 C CA . SER A 1 431 ? 19.339 1.070 -18.238 1.00 88.50 431 SER A CA 1
ATOM 3270 C C . SER A 1 431 ? 18.121 0.396 -17.609 1.00 88.50 431 SER A C 1
ATOM 3272 O O . SER A 1 431 ? 17.719 0.706 -16.482 1.00 88.50 431 SER A O 1
ATOM 3274 N N . ALA A 1 432 ? 17.559 -0.572 -18.337 1.00 89.50 432 ALA A N 1
ATOM 3275 C CA . ALA A 1 432 ? 16.478 -1.410 -17.838 1.00 89.50 432 ALA A CA 1
ATOM 3276 C C . ALA A 1 432 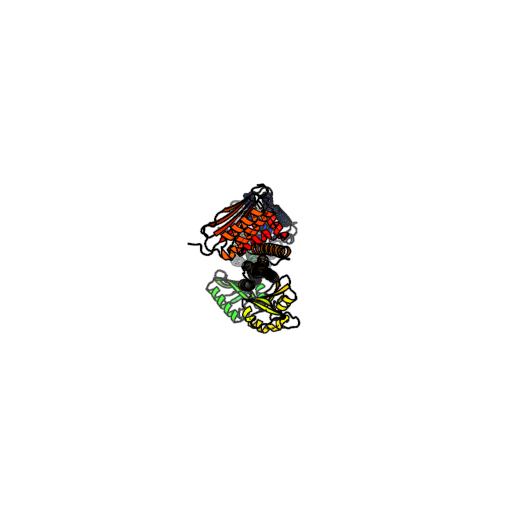? 16.924 -2.199 -16.599 1.00 89.50 432 ALA A C 1
ATOM 3278 O O . ALA A 1 432 ? 16.219 -2.217 -15.599 1.00 89.50 432 ALA A O 1
ATOM 3279 N N . GLU A 1 433 ? 18.114 -2.800 -16.622 1.00 89.56 433 GLU A N 1
ATOM 3280 C CA . GLU A 1 433 ? 18.638 -3.596 -15.509 1.00 89.56 433 GLU A CA 1
ATOM 3281 C C . GLU A 1 433 ? 18.775 -2.768 -14.223 1.00 89.56 433 GLU A C 1
ATOM 3283 O O . GLU A 1 433 ? 18.365 -3.222 -13.153 1.00 89.56 433 GLU A O 1
ATOM 3288 N N . ALA A 1 434 ? 19.287 -1.535 -14.329 1.00 90.12 434 ALA A N 1
ATOM 3289 C CA . ALA A 1 434 ? 19.426 -0.633 -13.189 1.00 90.12 434 ALA A CA 1
ATOM 3290 C C . ALA A 1 434 ? 18.061 -0.237 -12.607 1.00 90.12 434 ALA A C 1
ATOM 3292 O O . ALA A 1 434 ? 17.893 -0.215 -11.386 1.00 90.12 434 ALA A O 1
ATOM 3293 N N . LEU A 1 435 ? 17.070 0.025 -13.468 1.00 93.75 435 LEU A N 1
ATOM 3294 C CA . LEU A 1 435 ? 15.708 0.318 -13.030 1.00 93.75 435 LEU A CA 1
ATOM 3295 C C . LEU A 1 435 ? 15.080 -0.862 -12.281 1.00 93.75 435 LEU A C 1
ATOM 3297 O O . LEU A 1 435 ? 14.520 -0.666 -11.206 1.00 93.75 435 LEU A O 1
ATOM 3301 N N . LEU A 1 436 ? 15.164 -2.074 -12.838 1.00 94.50 436 LEU A N 1
ATOM 3302 C CA . LEU A 1 436 ? 14.547 -3.263 -12.242 1.00 94.50 436 LEU A CA 1
ATOM 3303 C C . LEU A 1 436 ? 15.138 -3.563 -10.858 1.00 94.50 436 LEU A C 1
ATOM 3305 O O . LEU A 1 436 ? 14.390 -3.815 -9.914 1.00 94.50 436 LEU A O 1
ATOM 3309 N N . ALA A 1 437 ? 16.465 -3.466 -10.713 1.00 93.75 437 ALA A N 1
ATOM 3310 C CA . ALA A 1 437 ? 17.134 -3.593 -9.418 1.00 93.75 437 ALA A CA 1
ATOM 3311 C C . ALA A 1 437 ? 16.651 -2.527 -8.425 1.00 93.75 437 ALA A C 1
ATOM 3313 O O . ALA A 1 437 ? 16.312 -2.840 -7.280 1.00 93.75 437 ALA A O 1
ATOM 3314 N N . ARG A 1 438 ? 16.556 -1.272 -8.880 1.00 94.69 438 ARG A N 1
ATOM 3315 C CA . ARG A 1 438 ? 16.130 -0.162 -8.029 1.00 94.69 438 ARG A CA 1
ATOM 3316 C C . ARG A 1 438 ? 14.669 -0.279 -7.592 1.00 94.69 438 ARG A C 1
ATOM 3318 O O . ARG A 1 438 ? 14.370 0.025 -6.440 1.00 94.69 438 ARG A O 1
ATOM 3325 N N . ALA A 1 439 ? 13.777 -0.747 -8.463 1.00 94.62 439 ALA A N 1
ATOM 3326 C CA . ALA A 1 439 ? 12.370 -0.967 -8.138 1.00 94.62 439 ALA A CA 1
ATOM 3327 C C . ALA A 1 439 ? 12.196 -2.026 -7.034 1.00 94.62 439 ALA A C 1
ATOM 3329 O O . ALA A 1 439 ? 11.482 -1.781 -6.060 1.00 94.62 439 ALA A O 1
ATOM 3330 N N . CYS A 1 440 ? 12.909 -3.159 -7.123 1.00 95.06 440 CYS A N 1
ATOM 3331 C CA . CYS A 1 440 ? 12.905 -4.180 -6.068 1.00 95.06 440 CYS A CA 1
ATOM 3332 C C . CYS A 1 440 ? 13.371 -3.611 -4.720 1.00 95.06 440 CYS A C 1
ATOM 3334 O O . CYS A 1 440 ? 12.739 -3.857 -3.695 1.00 95.06 440 CYS A O 1
ATOM 3336 N N . GLU A 1 441 ? 14.450 -2.823 -4.717 1.00 95.12 441 GLU A N 1
ATOM 3337 C CA . GLU A 1 441 ? 14.980 -2.200 -3.499 1.00 95.12 441 GLU A CA 1
ATOM 3338 C C . GLU A 1 441 ? 13.992 -1.209 -2.873 1.00 95.12 441 GLU A C 1
ATOM 3340 O O . GLU A 1 441 ? 13.761 -1.245 -1.665 1.00 95.12 441 GLU A O 1
ATOM 3345 N N . ILE A 1 442 ? 13.391 -0.331 -3.683 1.00 94.00 442 ILE A N 1
ATOM 3346 C CA . ILE A 1 442 ? 12.417 0.667 -3.220 1.00 94.00 442 ILE A CA 1
ATOM 3347 C C . ILE A 1 442 ? 11.228 -0.024 -2.549 1.00 94.00 442 ILE A C 1
ATOM 3349 O O . ILE A 1 442 ? 10.815 0.371 -1.457 1.00 94.00 442 ILE A O 1
ATOM 3353 N N . VAL A 1 443 ? 10.703 -1.076 -3.175 1.00 93.81 443 VAL A N 1
ATOM 3354 C CA . VAL A 1 443 ? 9.534 -1.795 -2.670 1.00 93.81 443 VAL A CA 1
ATOM 3355 C C . VAL A 1 443 ? 9.839 -2.535 -1.369 1.00 93.81 443 VAL A C 1
ATOM 3357 O O . VAL A 1 443 ? 9.040 -2.455 -0.442 1.00 93.81 443 VAL A O 1
ATOM 3360 N N . VAL A 1 444 ? 11.001 -3.179 -1.239 1.00 94.12 444 VAL A N 1
ATOM 3361 C CA . VAL A 1 444 ? 11.407 -3.811 0.032 1.00 94.12 444 VAL A CA 1
ATOM 3362 C C . VAL A 1 444 ? 11.637 -2.771 1.125 1.00 94.12 444 VAL A C 1
ATOM 3364 O O . VAL A 1 444 ? 11.204 -2.948 2.261 1.00 94.12 444 VAL A O 1
ATOM 3367 N N . ARG A 1 445 ? 12.274 -1.646 0.791 1.00 93.19 445 ARG A N 1
ATOM 3368 C CA . ARG A 1 445 ? 12.605 -0.601 1.765 1.00 93.19 445 ARG A CA 1
ATOM 3369 C C . ARG A 1 445 ? 11.379 0.127 2.315 1.00 93.19 445 ARG A C 1
ATOM 3371 O O . ARG A 1 445 ? 11.412 0.564 3.464 1.00 93.19 445 ARG A O 1
ATOM 3378 N N . HIS A 1 446 ? 10.340 0.305 1.502 1.00 88.94 446 HIS A N 1
ATOM 3379 C CA . HIS A 1 446 ? 9.173 1.113 1.864 1.00 88.94 446 HIS A CA 1
ATOM 3380 C C . HIS A 1 446 ? 7.881 0.306 2.061 1.00 88.94 446 HIS A C 1
ATOM 3382 O O . HIS A 1 446 ? 7.005 0.770 2.780 1.00 88.94 446 HIS A O 1
ATOM 3388 N N . GLY A 1 447 ? 7.753 -0.884 1.469 1.00 79.44 447 GLY A N 1
ATOM 3389 C CA . GLY A 1 447 ? 6.509 -1.664 1.420 1.00 79.44 447 GLY A CA 1
ATOM 3390 C C . GLY A 1 447 ? 6.311 -2.698 2.534 1.00 79.44 447 GLY A C 1
ATOM 3391 O O . GLY A 1 447 ? 5.416 -3.526 2.417 1.00 79.44 447 GLY A O 1
ATOM 3392 N N . GLU A 1 448 ? 7.135 -2.708 3.589 1.00 84.62 448 GLU A N 1
ATOM 3393 C CA . GLU A 1 448 ? 7.089 -3.716 4.677 1.00 84.62 448 GLU A CA 1
ATOM 3394 C C . GLU A 1 448 ? 7.067 -5.185 4.182 1.00 84.62 448 GLU A C 1
ATOM 3396 O O . GLU A 1 448 ? 6.608 -6.081 4.888 1.00 84.62 448 GLU A O 1
ATOM 3401 N N . VAL A 1 449 ? 7.552 -5.445 2.964 1.00 91.44 449 VAL A N 1
ATOM 3402 C CA . VAL A 1 449 ? 7.696 -6.796 2.411 1.00 91.44 449 VAL A CA 1
ATOM 3403 C C . VAL A 1 449 ? 9.095 -7.314 2.666 1.00 91.44 449 VAL A C 1
ATOM 3405 O O . VAL A 1 449 ? 10.080 -6.586 2.555 1.00 91.44 449 VAL A O 1
ATOM 3408 N N . ASP A 1 450 ? 9.186 -8.605 2.952 1.00 91.38 450 ASP A N 1
ATOM 3409 C CA . ASP A 1 450 ? 10.453 -9.244 3.280 1.00 91.38 450 ASP A CA 1
ATOM 3410 C C . ASP A 1 450 ? 11.331 -9.445 2.048 1.00 91.38 450 ASP A C 1
ATOM 3412 O O . ASP A 1 450 ? 12.546 -9.579 2.183 1.00 91.38 450 ASP A O 1
ATOM 3416 N N . GLY A 1 451 ? 10.753 -9.498 0.847 1.00 94.19 451 GLY A N 1
ATOM 3417 C CA . GLY A 1 451 ? 11.520 -9.645 -0.383 1.00 94.19 451 GLY A CA 1
ATOM 3418 C C . GLY A 1 451 ? 10.727 -9.312 -1.638 1.00 94.19 451 GLY A C 1
ATOM 3419 O O . GLY A 1 451 ? 9.524 -9.559 -1.716 1.00 94.19 451 GLY A O 1
ATOM 3420 N N . ALA A 1 452 ? 11.425 -8.782 -2.638 1.00 96.50 452 ALA A N 1
ATOM 3421 C CA . ALA A 1 452 ? 10.876 -8.502 -3.958 1.00 96.50 452 ALA A CA 1
ATOM 3422 C C . ALA A 1 452 ? 11.890 -8.877 -5.037 1.00 96.50 452 ALA A C 1
ATOM 3424 O O . ALA A 1 452 ? 13.097 -8.755 -4.833 1.00 96.50 452 ALA A O 1
ATOM 3425 N N . TRP A 1 453 ? 11.414 -9.346 -6.183 1.00 96.81 453 TRP A N 1
ATOM 3426 C CA . TRP A 1 453 ? 12.271 -9.725 -7.299 1.00 96.81 453 TRP A CA 1
ATOM 3427 C C . TRP A 1 453 ? 11.539 -9.623 -8.631 1.00 96.81 453 TRP A C 1
ATOM 3429 O O . TRP A 1 453 ? 10.314 -9.702 -8.700 1.00 96.81 453 TRP A O 1
ATOM 3439 N N . ILE A 1 454 ? 12.307 -9.456 -9.702 1.00 96.62 454 ILE A N 1
ATOM 3440 C CA . ILE A 1 454 ? 11.814 -9.430 -11.074 1.00 96.62 454 ILE A CA 1
ATOM 3441 C C . ILE A 1 454 ? 12.518 -10.530 -11.855 1.00 96.62 454 ILE A C 1
ATOM 3443 O O . ILE A 1 454 ? 13.743 -10.679 -11.798 1.00 96.62 454 ILE A O 1
ATOM 3447 N N . GLY A 1 455 ? 11.736 -11.305 -12.599 1.00 94.56 455 GLY A N 1
ATOM 3448 C CA . GLY A 1 455 ? 12.234 -12.332 -13.502 1.00 94.56 455 GLY A CA 1
ATOM 3449 C C . GLY A 1 455 ? 11.740 -12.130 -14.923 1.00 94.56 455 GLY A C 1
ATOM 3450 O O . GLY A 1 455 ? 10.599 -11.730 -15.131 1.00 94.56 455 GLY A O 1
ATOM 3451 N N . LEU A 1 456 ? 12.589 -12.436 -15.901 1.00 93.81 456 LEU A N 1
ATOM 3452 C CA . LEU A 1 456 ? 12.250 -12.420 -17.324 1.00 93.81 456 LEU A CA 1
ATOM 3453 C C . LEU A 1 456 ? 12.248 -13.843 -17.884 1.00 93.81 456 LEU A C 1
ATOM 3455 O O . LEU A 1 456 ? 13.017 -14.694 -17.437 1.00 93.81 456 LEU A O 1
ATOM 3459 N N . LEU A 1 457 ? 11.393 -14.090 -18.871 1.00 93.62 457 LEU A N 1
ATOM 3460 C CA . LEU A 1 457 ? 11.299 -15.375 -19.555 1.00 93.62 457 LEU A CA 1
ATOM 3461 C C . LEU A 1 457 ? 12.552 -15.635 -20.409 1.00 93.62 457 LEU A C 1
ATOM 3463 O O . LEU A 1 457 ? 12.980 -14.762 -21.168 1.00 93.62 457 LEU A O 1
ATOM 3467 N N . ASP A 1 458 ? 13.133 -16.828 -20.291 1.00 90.62 458 ASP A N 1
ATOM 3468 C CA . ASP A 1 458 ? 14.180 -17.321 -21.190 1.00 90.62 458 ASP A CA 1
ATOM 3469 C C . ASP A 1 458 ? 13.604 -18.050 -22.420 1.00 90.62 458 ASP A C 1
ATOM 3471 O O . ASP A 1 458 ? 12.390 -18.216 -22.566 1.00 90.62 458 ASP A O 1
ATOM 3475 N N . ALA A 1 459 ? 14.473 -18.453 -23.352 1.00 83.81 459 ALA A N 1
ATOM 3476 C CA . ALA A 1 459 ? 14.051 -19.100 -24.596 1.00 83.81 459 ALA A CA 1
ATOM 3477 C C . ALA A 1 459 ? 13.455 -20.502 -24.363 1.00 83.81 459 ALA A C 1
ATOM 3479 O O . ALA A 1 459 ? 12.702 -21.007 -25.196 1.00 83.81 459 ALA A O 1
ATOM 3480 N N . GLU A 1 460 ? 13.774 -21.123 -23.230 1.00 83.94 460 GLU A N 1
ATOM 3481 C CA . GLU A 1 460 ? 13.399 -22.480 -22.850 1.00 83.94 460 GLU A CA 1
ATOM 3482 C C . GLU A 1 460 ? 12.122 -22.545 -21.989 1.00 83.94 460 GLU A C 1
ATOM 3484 O O . GLU A 1 460 ? 11.711 -23.637 -21.581 1.00 83.94 460 GLU A O 1
ATOM 3489 N N . GLY A 1 461 ? 11.475 -21.407 -21.713 1.00 86.81 461 GLY A N 1
ATOM 3490 C CA . GLY A 1 461 ? 10.225 -21.343 -20.949 1.00 86.81 461 GLY A CA 1
ATOM 3491 C C . GLY A 1 461 ? 10.410 -21.345 -19.425 1.00 86.81 461 GLY A C 1
ATOM 3492 O O . GLY A 1 461 ? 9.510 -21.769 -18.686 1.00 86.81 461 GLY A O 1
ATOM 3493 N N . TRP A 1 462 ? 11.565 -20.895 -18.937 1.00 92.56 462 TRP A N 1
ATOM 3494 C CA . TRP A 1 462 ? 11.849 -20.687 -17.520 1.00 92.56 462 TRP A CA 1
ATOM 3495 C C . TRP A 1 462 ? 11.981 -19.205 -17.189 1.00 92.56 462 TRP A C 1
ATOM 3497 O O . TRP A 1 462 ? 12.371 -18.376 -18.008 1.00 92.56 462 TRP A O 1
ATOM 3507 N N . ILE A 1 463 ? 11.649 -18.866 -15.949 1.00 93.25 463 ILE A N 1
ATOM 3508 C CA . ILE A 1 463 ? 11.784 -17.506 -15.442 1.00 93.25 463 ILE A CA 1
ATOM 3509 C C . ILE A 1 463 ? 13.192 -17.351 -14.867 1.00 93.25 463 ILE A C 1
ATOM 3511 O O . ILE A 1 463 ? 13.541 -17.990 -13.872 1.00 93.25 463 ILE A O 1
ATOM 3515 N N . ARG A 1 464 ? 13.994 -16.484 -15.485 1.00 93.31 464 ARG A N 1
ATOM 3516 C CA . ARG A 1 464 ? 15.331 -16.112 -15.024 1.00 93.31 464 ARG A CA 1
ATOM 3517 C C . ARG A 1 464 ? 15.249 -14.837 -14.195 1.00 93.31 464 ARG A C 1
ATOM 3519 O O . ARG A 1 464 ? 14.796 -13.808 -14.690 1.00 93.31 464 ARG A O 1
ATOM 3526 N N . VAL A 1 465 ? 15.729 -14.891 -12.957 1.00 93.69 465 VAL A N 1
ATOM 3527 C CA . VAL A 1 465 ? 15.814 -13.714 -12.080 1.00 93.69 465 VAL A CA 1
ATOM 3528 C C . VAL A 1 465 ? 16.784 -12.697 -12.688 1.00 93.69 465 VAL A C 1
ATOM 3530 O O . VAL A 1 465 ? 17.894 -13.053 -13.088 1.00 93.69 465 VAL A O 1
ATOM 3533 N N . VAL A 1 466 ? 16.344 -11.444 -12.804 1.00 93.31 466 VAL A N 1
ATOM 3534 C CA . VAL A 1 466 ? 17.150 -10.320 -13.320 1.00 93.31 466 VAL A CA 1
ATOM 3535 C C . VAL A 1 466 ? 17.419 -9.249 -12.269 1.00 93.31 466 VAL A C 1
ATOM 3537 O O . VAL A 1 466 ? 18.358 -8.477 -12.431 1.00 93.31 466 VAL A O 1
ATOM 3540 N N . ALA A 1 467 ? 16.611 -9.208 -11.212 1.00 94.62 467 ALA A N 1
ATOM 3541 C CA . ALA A 1 467 ? 16.755 -8.301 -10.084 1.00 94.62 467 ALA A CA 1
ATOM 3542 C C . ALA A 1 467 ? 16.082 -8.906 -8.850 1.00 94.62 467 ALA A C 1
ATOM 3544 O O . ALA A 1 467 ? 15.018 -9.512 -8.971 1.00 94.62 467 ALA A O 1
ATOM 3545 N N . ASP A 1 468 ? 16.648 -8.689 -7.670 1.00 95.06 468 ASP A N 1
ATOM 3546 C CA . ASP A 1 468 ? 16.083 -9.109 -6.389 1.00 95.06 468 ASP A CA 1
ATOM 3547 C C . ASP A 1 468 ? 16.517 -8.170 -5.255 1.00 95.06 468 ASP A C 1
ATOM 3549 O O . ASP A 1 468 ? 17.471 -7.402 -5.385 1.00 95.06 468 ASP A O 1
ATOM 3553 N N . SER A 1 469 ? 15.762 -8.181 -4.158 1.00 94.25 469 SER A N 1
ATOM 3554 C CA . SER A 1 469 ? 16.064 -7.448 -2.932 1.00 94.25 469 SER A CA 1
ATOM 3555 C C . SER A 1 469 ? 15.409 -8.113 -1.716 1.00 94.25 469 SER A C 1
ATOM 3557 O O . SER A 1 469 ? 14.398 -8.814 -1.835 1.00 94.25 469 SER A O 1
ATOM 3559 N N . GLY A 1 470 ? 15.973 -7.874 -0.530 1.00 89.62 470 GLY A N 1
ATOM 3560 C CA . GLY A 1 470 ? 15.526 -8.466 0.732 1.00 89.62 470 GLY A CA 1
ATOM 3561 C C . GLY A 1 470 ? 15.825 -9.965 0.840 1.00 89.62 470 GLY A C 1
ATOM 3562 O O . GLY A 1 470 ? 16.773 -10.478 0.250 1.00 89.62 470 GLY A O 1
ATOM 3563 N N . SER A 1 471 ? 14.984 -10.685 1.578 1.00 82.56 471 SER A N 1
ATOM 3564 C CA . SER A 1 471 ? 15.049 -12.144 1.777 1.00 82.56 471 SER A CA 1
ATOM 3565 C C . SER A 1 471 ? 14.851 -12.966 0.494 1.00 82.56 471 SER A C 1
ATOM 3567 O O . SER A 1 471 ? 15.092 -14.175 0.485 1.00 82.56 471 SER A O 1
ATOM 3569 N N . ALA A 1 472 ? 14.443 -12.328 -0.612 1.00 77.12 472 ALA A N 1
ATOM 3570 C CA . ALA A 1 472 ? 14.232 -12.999 -1.887 1.00 77.12 472 ALA A CA 1
ATOM 3571 C C . ALA A 1 472 ? 15.528 -13.604 -2.456 1.00 77.12 472 ALA A C 1
ATOM 3573 O O . ALA A 1 472 ? 15.469 -14.700 -3.003 1.00 77.12 472 ALA A O 1
ATOM 3574 N N . GLY A 1 473 ? 16.691 -12.965 -2.302 1.00 77.19 473 GLY A N 1
ATOM 3575 C CA . GLY A 1 473 ? 17.939 -13.427 -2.929 1.00 77.19 473 GLY A CA 1
ATOM 3576 C C . GLY A 1 473 ? 18.385 -14.826 -2.483 1.00 77.19 473 GLY A C 1
ATOM 3577 O O . GLY A 1 473 ? 18.569 -15.732 -3.305 1.00 77.19 473 GLY A O 1
ATOM 3578 N N . GLU A 1 474 ? 18.482 -15.052 -1.169 1.00 78.75 474 GLU A N 1
ATOM 3579 C CA . GLU A 1 474 ? 18.813 -16.375 -0.614 1.00 78.75 474 GLU A CA 1
ATOM 3580 C C . GLU A 1 474 ? 17.738 -17.408 -0.972 1.00 78.75 474 GLU A C 1
ATOM 3582 O O . GLU A 1 474 ? 18.046 -18.523 -1.403 1.00 78.75 474 GLU A O 1
ATOM 3587 N N . TYR A 1 475 ? 16.464 -17.013 -0.887 1.00 85.31 475 TYR A N 1
ATOM 3588 C CA . TYR A 1 475 ? 15.347 -17.871 -1.255 1.00 85.31 475 TYR A CA 1
ATOM 3589 C C . TYR A 1 475 ? 15.326 -18.241 -2.743 1.00 85.31 475 TYR A C 1
ATOM 3591 O O . TYR A 1 475 ? 14.841 -19.320 -3.067 1.00 85.31 475 TYR A O 1
ATOM 3599 N N . LEU A 1 476 ? 15.816 -17.407 -3.659 1.00 84.88 476 LEU A N 1
ATOM 3600 C CA . LEU A 1 476 ? 15.778 -17.661 -5.107 1.00 84.88 476 LEU A CA 1
ATOM 3601 C C . LEU A 1 476 ? 16.990 -18.445 -5.615 1.00 84.88 476 LEU A C 1
ATOM 3603 O O . LEU A 1 476 ? 16.950 -18.991 -6.720 1.00 84.88 476 LEU A O 1
ATOM 3607 N N . THR A 1 477 ? 18.050 -18.562 -4.816 1.00 81.81 477 THR A N 1
ATOM 3608 C CA . THR A 1 477 ? 19.262 -19.281 -5.216 1.00 81.81 477 THR A CA 1
ATOM 3609 C C . THR A 1 477 ? 18.936 -20.739 -5.577 1.00 81.81 477 THR A C 1
ATOM 3611 O O . THR A 1 477 ? 18.310 -21.480 -4.811 1.00 81.81 477 THR A O 1
ATOM 3614 N N . GLY A 1 4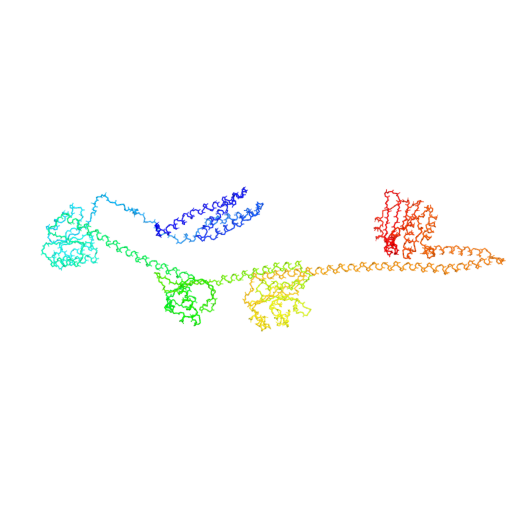78 ? 19.299 -21.147 -6.800 1.00 77.19 478 GLY A N 1
ATOM 3615 C CA . GLY A 1 478 ? 19.040 -22.490 -7.339 1.00 77.19 478 GLY A CA 1
ATOM 3616 C C . GLY A 1 478 ? 17.561 -22.834 -7.584 1.00 77.19 478 GLY A C 1
ATOM 3617 O O . GLY A 1 478 ? 17.247 -23.988 -7.872 1.00 77.19 478 GLY A O 1
ATOM 3618 N N . LEU A 1 479 ? 16.636 -21.877 -7.452 1.00 85.12 479 LEU A N 1
ATOM 3619 C CA . LEU A 1 479 ? 15.219 -22.075 -7.747 1.00 85.12 479 LEU A CA 1
ATOM 3620 C C . LEU A 1 479 ? 14.992 -22.028 -9.265 1.00 85.12 479 LEU A C 1
ATOM 3622 O O . LEU A 1 479 ? 15.454 -21.114 -9.944 1.00 85.12 479 LEU A O 1
ATOM 3626 N N . ARG A 1 480 ? 14.236 -22.991 -9.797 1.00 84.75 480 ARG A N 1
ATOM 3627 C CA . ARG A 1 480 ? 13.725 -22.942 -11.171 1.00 84.75 480 ARG A CA 1
ATOM 3628 C C . ARG A 1 480 ? 12.211 -22.812 -11.145 1.00 84.75 480 ARG A C 1
ATOM 3630 O O . ARG A 1 480 ? 11.540 -23.555 -10.432 1.00 84.75 480 ARG A O 1
ATOM 3637 N N . ILE A 1 481 ? 11.691 -21.866 -11.920 1.00 89.38 481 ILE A N 1
ATOM 3638 C CA . ILE A 1 481 ? 10.256 -21.620 -12.071 1.00 89.38 481 ILE A CA 1
ATOM 3639 C C . ILE A 1 481 ? 9.929 -21.720 -13.554 1.00 89.38 481 ILE A C 1
ATOM 3641 O O . ILE A 1 481 ? 10.587 -21.074 -14.373 1.00 89.38 481 ILE A O 1
ATOM 3645 N N . SER A 1 482 ? 8.938 -22.537 -13.899 1.00 90.94 482 SER A N 1
ATOM 3646 C CA . SER A 1 482 ? 8.502 -22.730 -15.282 1.00 90.94 482 SER A CA 1
ATOM 3647 C C . SER A 1 482 ? 7.199 -21.985 -15.554 1.00 90.94 482 SER A C 1
ATOM 3649 O O . SER A 1 482 ? 6.413 -21.730 -14.644 1.00 90.94 482 SER A O 1
ATOM 3651 N N . ILE A 1 483 ? 6.940 -21.663 -16.821 1.00 90.38 483 ILE A N 1
ATOM 3652 C CA . ILE A 1 483 ? 5.607 -21.231 -17.257 1.00 90.38 483 ILE A CA 1
ATOM 3653 C C . ILE A 1 483 ? 4.710 -22.408 -17.669 1.00 90.38 483 ILE A C 1
ATOM 3655 O O . ILE A 1 483 ? 3.521 -22.204 -17.895 1.00 90.38 483 ILE A O 1
ATOM 3659 N N . ASP A 1 484 ? 5.236 -23.632 -17.749 1.00 89.62 484 ASP A N 1
ATOM 3660 C CA . ASP A 1 484 ? 4.484 -24.822 -18.159 1.00 89.62 484 ASP A CA 1
ATOM 3661 C C . ASP A 1 484 ? 3.499 -25.265 -17.065 1.00 89.62 484 ASP A C 1
ATOM 3663 O O . ASP A 1 484 ? 3.895 -25.597 -15.949 1.00 89.62 484 ASP A O 1
ATOM 3667 N N . ALA A 1 485 ? 2.205 -25.279 -17.389 1.00 88.06 485 ALA A N 1
ATOM 3668 C CA . ALA A 1 485 ? 1.146 -25.681 -16.465 1.00 88.06 485 ALA A CA 1
ATOM 3669 C C . ALA A 1 485 ? 1.117 -27.191 -16.176 1.00 88.06 485 ALA A C 1
ATOM 3671 O O . ALA A 1 485 ? 0.381 -27.604 -15.292 1.00 88.06 485 ALA A O 1
ATOM 3672 N N . GLN A 1 486 ? 1.861 -28.009 -16.927 1.00 88.56 486 GLN A N 1
ATOM 3673 C CA . GLN A 1 486 ? 1.967 -29.455 -16.696 1.00 88.56 486 GLN A CA 1
ATOM 3674 C C . GLN A 1 486 ? 3.107 -29.820 -15.739 1.00 88.56 486 GLN A C 1
ATOM 3676 O O . GLN A 1 486 ? 3.234 -30.975 -15.335 1.00 88.56 486 GLN A O 1
ATOM 3681 N N . ARG A 1 487 ? 3.956 -28.850 -15.386 1.00 87.69 487 ARG A N 1
ATOM 3682 C CA . ARG A 1 487 ? 5.064 -29.032 -14.449 1.00 87.69 487 ARG A CA 1
ATOM 3683 C C . ARG A 1 487 ? 4.682 -28.503 -13.082 1.00 87.69 487 ARG A C 1
ATOM 3685 O O . ARG A 1 487 ? 4.086 -27.431 -12.967 1.00 87.69 487 ARG A O 1
ATOM 3692 N N . GLU A 1 488 ? 5.115 -29.200 -12.038 1.00 87.06 488 GLU A N 1
ATOM 3693 C CA . GLU A 1 488 ? 4.903 -28.738 -10.668 1.00 87.06 488 GLU A CA 1
ATOM 3694 C C . GLU A 1 488 ? 5.533 -27.350 -10.447 1.00 87.06 488 GLU A C 1
ATOM 3696 O O . GLU A 1 488 ? 4.946 -26.495 -9.782 1.00 87.06 488 GLU A O 1
ATOM 3701 N N . GLU A 1 489 ? 6.662 -27.071 -11.107 1.00 88.50 489 GLU A N 1
ATOM 3702 C CA . GLU A 1 489 ? 7.367 -25.789 -11.065 1.00 88.50 489 GLU A CA 1
ATOM 3703 C C . GLU A 1 489 ? 6.629 -24.630 -11.759 1.00 88.50 489 GLU A C 1
ATOM 3705 O O . GLU A 1 489 ? 7.084 -23.485 -11.685 1.00 88.50 489 GLU A O 1
ATOM 3710 N N . GLY A 1 490 ? 5.513 -24.893 -12.444 1.00 87.38 490 GLY A N 1
ATOM 3711 C CA . GLY A 1 490 ? 4.685 -23.872 -13.088 1.00 87.38 490 GLY A CA 1
ATOM 3712 C C . GLY A 1 490 ? 3.334 -23.624 -12.425 1.00 87.38 490 GLY A C 1
ATOM 3713 O O . GLY A 1 490 ? 2.601 -22.733 -12.864 1.00 87.38 490 GLY A O 1
ATOM 3714 N N . HIS A 1 491 ? 2.984 -24.358 -11.367 1.00 89.38 491 HIS A N 1
ATOM 3715 C CA . HIS A 1 491 ? 1.702 -24.188 -10.671 1.00 89.38 491 HIS A CA 1
ATOM 3716 C C . HIS A 1 491 ? 1.648 -22.951 -9.764 1.00 89.38 491 HIS A C 1
ATOM 3718 O O . HIS A 1 491 ? 0.563 -22.448 -9.475 1.00 89.38 491 HIS A O 1
ATOM 3724 N N . GLY A 1 492 ? 2.806 -22.450 -9.330 1.00 91.62 492 GLY A N 1
ATOM 3725 C CA . GLY A 1 492 ? 2.903 -21.334 -8.394 1.00 91.62 492 GLY A CA 1
ATOM 3726 C C . GLY A 1 492 ? 2.423 -19.989 -8.958 1.00 91.62 492 GLY A C 1
ATOM 3727 O O . GLY A 1 492 ? 2.247 -19.846 -10.172 1.00 91.62 492 GLY A O 1
ATOM 3728 N N . PRO A 1 493 ? 2.282 -18.966 -8.090 1.00 94.06 493 PRO A N 1
ATOM 3729 C CA . PRO A 1 493 ? 1.801 -17.636 -8.475 1.00 94.06 493 PRO A CA 1
ATOM 3730 C C . PRO A 1 493 ? 2.553 -17.033 -9.668 1.00 94.06 493 PRO A C 1
ATOM 3732 O O . PRO A 1 493 ? 1.940 -16.502 -10.585 1.00 94.06 493 PRO A O 1
ATOM 3735 N N . ASN A 1 494 ? 3.875 -17.206 -9.711 1.00 94.69 494 ASN A N 1
ATOM 3736 C CA . ASN A 1 494 ? 4.726 -16.697 -10.788 1.00 94.69 494 ASN A CA 1
ATOM 3737 C C . ASN A 1 494 ? 4.378 -17.295 -12.162 1.00 94.69 494 ASN A C 1
ATOM 3739 O O . ASN A 1 494 ? 4.234 -16.566 -13.139 1.00 94.69 494 ASN A O 1
ATOM 3743 N N . GLY A 1 495 ? 4.208 -18.620 -12.236 1.00 93.19 495 GLY A N 1
ATOM 3744 C CA . GLY A 1 495 ? 3.836 -19.302 -13.477 1.00 93.19 495 GLY A CA 1
ATOM 3745 C C . GLY A 1 495 ? 2.418 -18.940 -13.924 1.00 93.19 495 GLY A C 1
ATOM 3746 O O . GLY A 1 495 ? 2.179 -18.730 -15.112 1.00 93.19 495 GLY A O 1
ATOM 3747 N N . ALA A 1 496 ? 1.488 -18.798 -12.974 1.00 93.75 496 ALA A N 1
ATOM 3748 C CA . ALA A 1 496 ? 0.122 -18.361 -13.255 1.00 93.75 496 ALA A CA 1
ATOM 3749 C C . ALA A 1 496 ? 0.063 -16.917 -13.785 1.00 93.75 496 ALA A C 1
ATOM 3751 O O . ALA A 1 496 ? -0.588 -16.678 -14.797 1.00 93.75 496 ALA A O 1
ATOM 3752 N N . ALA A 1 497 ? 0.785 -15.974 -13.168 1.00 96.50 497 ALA A N 1
ATOM 3753 C CA . ALA A 1 497 ? 0.830 -14.582 -13.620 1.00 96.50 497 ALA A CA 1
ATOM 3754 C C . ALA A 1 497 ? 1.405 -14.450 -15.040 1.00 96.50 497 ALA A C 1
ATOM 3756 O O . ALA A 1 497 ? 0.874 -13.697 -15.858 1.00 96.50 497 ALA A O 1
ATOM 3757 N N . MET A 1 498 ? 2.447 -15.230 -15.353 1.00 95.00 498 MET A N 1
ATOM 3758 C CA . MET A 1 498 ? 3.042 -15.288 -16.692 1.00 95.00 498 MET A CA 1
ATOM 3759 C C . MET A 1 498 ? 2.065 -15.805 -17.755 1.00 95.00 498 MET A C 1
ATOM 3761 O O . MET A 1 498 ? 1.994 -15.237 -18.842 1.00 95.00 498 MET A O 1
ATOM 3765 N N . ARG A 1 499 ? 1.319 -16.877 -17.454 1.00 94.00 499 ARG A N 1
ATOM 3766 C CA . ARG A 1 499 ? 0.375 -17.493 -18.402 1.00 94.00 499 ARG A CA 1
ATOM 3767 C C . ARG A 1 499 ? -0.896 -16.677 -18.591 1.00 94.00 499 ARG A C 1
ATOM 3769 O O . ARG A 1 499 ? -1.329 -16.470 -19.720 1.00 94.00 499 ARG A O 1
ATOM 3776 N N . ASP A 1 500 ? -1.496 -16.243 -17.489 1.00 94.56 500 ASP A N 1
ATOM 3777 C CA . ASP A 1 500 ? -2.809 -15.607 -17.511 1.00 94.56 500 ASP A CA 1
ATOM 3778 C C . ASP A 1 500 ? -2.714 -14.104 -17.819 1.00 94.56 500 ASP A C 1
ATOM 3780 O O . ASP A 1 500 ? -3.706 -13.480 -18.193 1.00 94.56 500 ASP A O 1
ATOM 3784 N N . GLY A 1 501 ? -1.537 -13.494 -17.628 1.00 94.12 501 GLY A N 1
ATOM 3785 C CA . GLY A 1 501 ? -1.323 -12.062 -17.830 1.00 94.12 501 GLY A CA 1
ATOM 3786 C C . GLY A 1 501 ? -2.068 -11.168 -16.836 1.00 94.12 501 GLY A C 1
ATOM 3787 O O . GLY A 1 501 ? -2.309 -9.996 -17.126 1.00 94.12 501 GLY A O 1
ATOM 3788 N N . ARG A 1 502 ? -2.418 -11.700 -15.664 1.00 96.19 502 ARG A N 1
ATOM 3789 C CA . ARG A 1 502 ? -3.089 -10.998 -14.559 1.00 96.19 502 ARG A CA 1
ATOM 3790 C C . ARG A 1 502 ? -2.375 -11.292 -13.235 1.00 96.19 502 ARG A C 1
ATOM 3792 O O . ARG A 1 502 ? -1.696 -12.318 -13.152 1.00 96.19 502 ARG A O 1
ATOM 3799 N N . PRO A 1 503 ? -2.513 -10.429 -12.214 1.00 97.62 503 PRO A N 1
ATOM 3800 C CA . PRO A 1 503 ? -1.928 -10.680 -10.903 1.00 97.62 503 PRO A CA 1
ATOM 3801 C C . PRO A 1 503 ? -2.360 -12.035 -10.328 1.00 97.62 503 PRO A C 1
ATOM 3803 O O . PRO A 1 503 ? -3.534 -12.405 -10.400 1.00 97.62 503 PRO A O 1
ATOM 3806 N N . ALA A 1 504 ? -1.415 -12.770 -9.746 1.00 97.44 504 ALA A N 1
ATOM 3807 C CA . ALA A 1 504 ? -1.656 -14.046 -9.085 1.00 97.44 504 ALA A CA 1
ATOM 3808 C C . ALA A 1 504 ? -1.197 -13.968 -7.626 1.00 97.44 504 ALA A C 1
ATOM 3810 O O . ALA A 1 504 ? -0.022 -13.737 -7.341 1.00 97.44 504 ALA A O 1
ATOM 3811 N N . ILE A 1 505 ? -2.138 -14.170 -6.703 1.00 97.75 505 ILE A N 1
ATOM 3812 C CA . ILE A 1 505 ? -1.938 -13.953 -5.267 1.00 97.75 505 ILE A CA 1
ATOM 3813 C C . ILE A 1 505 ? -2.074 -15.274 -4.508 1.00 97.75 505 ILE A C 1
ATOM 3815 O O . ILE A 1 505 ? -2.930 -16.116 -4.807 1.00 97.75 505 ILE A O 1
ATOM 3819 N N . CYS A 1 506 ? -1.210 -15.458 -3.517 1.00 96.75 506 CYS A N 1
ATOM 3820 C CA . CYS A 1 506 ? -1.217 -16.571 -2.583 1.00 96.75 506 CYS A CA 1
ATOM 3821 C C . CYS A 1 506 ? -0.992 -16.021 -1.173 1.00 96.75 506 CYS A C 1
ATOM 3823 O O . CYS A 1 506 ? 0.137 -15.781 -0.754 1.00 96.75 506 CYS A O 1
ATOM 3825 N N . ASN A 1 507 ? -2.088 -15.786 -0.452 1.00 96.31 507 ASN A N 1
ATOM 3826 C CA . ASN A 1 507 ? -2.043 -15.197 0.885 1.00 96.31 507 ASN A CA 1
ATOM 3827 C C . ASN A 1 507 ? -1.711 -16.200 1.999 1.00 96.31 507 ASN A C 1
ATOM 3829 O O . ASN A 1 507 ? -1.412 -15.763 3.104 1.00 96.31 507 ASN A O 1
ATOM 3833 N N . ASP A 1 508 ? -1.726 -17.506 1.718 1.00 96.25 508 ASP A N 1
ATOM 3834 C CA . ASP A 1 508 ? -1.220 -18.547 2.619 1.00 96.25 508 ASP A CA 1
ATOM 3835 C C . ASP A 1 508 ? -0.337 -19.539 1.847 1.00 96.25 508 ASP A C 1
ATOM 3837 O O . ASP A 1 508 ? -0.762 -20.590 1.365 1.00 96.25 508 ASP A O 1
ATOM 3841 N N . PHE A 1 509 ? 0.931 -19.164 1.702 1.00 94.62 509 PHE A N 1
ATOM 3842 C CA . PHE A 1 509 ? 1.913 -19.874 0.892 1.00 94.62 509 PHE A CA 1
ATOM 3843 C C . PHE A 1 509 ? 2.216 -21.280 1.411 1.00 94.62 509 PHE A C 1
ATOM 3845 O O . PHE A 1 509 ? 2.606 -22.144 0.630 1.00 94.62 509 PHE A O 1
ATOM 3852 N N . LEU A 1 510 ? 2.076 -21.531 2.714 1.00 94.12 510 LEU A N 1
ATOM 3853 C CA . LEU A 1 510 ? 2.467 -22.809 3.316 1.00 94.12 510 LEU A CA 1
ATOM 3854 C C . LEU A 1 510 ? 1.357 -23.861 3.304 1.00 94.12 510 LEU A C 1
ATOM 3856 O O . LEU A 1 510 ? 1.650 -25.025 3.588 1.00 94.12 510 LEU A O 1
ATOM 3860 N N . THR A 1 511 ? 0.123 -23.468 2.988 1.00 93.94 511 THR A N 1
ATOM 3861 C CA . THR A 1 511 ? -1.033 -24.372 2.905 1.00 93.94 511 THR A CA 1
ATOM 3862 C C . THR A 1 511 ? -1.572 -24.518 1.481 1.00 93.94 511 THR A C 1
ATOM 3864 O O . THR A 1 511 ? -2.199 -25.532 1.178 1.00 93.94 511 THR A O 1
ATOM 3867 N N . ASP A 1 512 ? -1.279 -23.575 0.579 1.00 93.12 512 ASP A N 1
ATOM 3868 C CA . ASP A 1 512 ? -1.734 -23.616 -0.813 1.00 93.12 512 ASP A CA 1
ATOM 3869 C C . ASP A 1 512 ? -1.133 -24.811 -1.594 1.00 93.12 512 ASP A C 1
ATOM 3871 O O . ASP A 1 512 ? 0.090 -24.927 -1.718 1.00 93.12 512 ASP A O 1
ATOM 3875 N N . PRO A 1 513 ? -1.953 -25.703 -2.185 1.00 90.19 513 PRO A N 1
ATOM 3876 C CA . PRO A 1 513 ? -1.459 -26.823 -2.988 1.00 90.19 513 PRO A CA 1
ATOM 3877 C C . PRO A 1 513 ? -0.596 -26.400 -4.184 1.00 90.19 513 PRO A C 1
ATOM 3879 O O . PRO A 1 513 ? 0.306 -27.140 -4.581 1.00 90.19 513 PRO A O 1
ATOM 3882 N N . ARG A 1 514 ? -0.837 -25.207 -4.748 1.00 91.88 514 ARG A N 1
ATOM 3883 C CA . ARG A 1 514 ? -0.106 -24.672 -5.908 1.00 91.88 514 ARG A CA 1
ATOM 3884 C C . ARG A 1 514 ? 1.363 -24.403 -5.606 1.00 91.88 514 ARG A C 1
ATOM 3886 O O . ARG A 1 514 ? 2.172 -24.377 -6.526 1.00 91.88 514 ARG A O 1
ATOM 3893 N N . THR A 1 515 ? 1.712 -24.184 -4.339 1.00 91.31 515 THR A N 1
ATOM 3894 C CA . THR A 1 515 ? 3.069 -23.816 -3.913 1.00 91.31 515 THR A CA 1
ATOM 3895 C C . THR A 1 515 ? 3.870 -24.998 -3.369 1.00 91.31 515 THR A C 1
ATOM 3897 O O . THR A 1 515 ? 5.028 -24.823 -2.982 1.00 91.31 515 THR A O 1
ATOM 3900 N N . ARG A 1 516 ? 3.284 -26.205 -3.346 1.00 89.38 516 ARG A N 1
ATOM 3901 C CA . ARG A 1 516 ? 3.836 -27.417 -2.717 1.00 89.38 516 ARG A CA 1
ATOM 3902 C C . ARG A 1 516 ? 5.326 -27.677 -3.004 1.00 89.38 516 ARG A C 1
ATOM 3904 O O . ARG A 1 516 ? 6.037 -27.945 -2.033 1.00 89.38 516 ARG A O 1
ATOM 3911 N N . PRO A 1 517 ? 5.844 -27.535 -4.243 1.00 87.31 517 PRO A N 1
ATOM 3912 C CA . PRO A 1 517 ? 7.268 -27.762 -4.530 1.00 87.31 517 PRO A CA 1
ATOM 3913 C C . PRO A 1 517 ? 8.219 -26.832 -3.764 1.00 87.31 517 PRO A C 1
ATOM 3915 O O . PRO A 1 517 ? 9.384 -27.160 -3.550 1.00 87.31 517 PRO A O 1
ATOM 3918 N N . TRP A 1 518 ? 7.730 -25.669 -3.327 1.00 89.50 518 TRP A N 1
ATOM 3919 C CA . TRP A 1 518 ? 8.533 -24.623 -2.698 1.00 89.50 518 TRP A CA 1
ATOM 3920 C C . TRP A 1 518 ? 8.235 -24.419 -1.208 1.00 89.50 518 TRP A C 1
ATOM 3922 O O . TRP A 1 518 ? 8.943 -23.659 -0.553 1.00 89.50 518 TRP A O 1
ATOM 3932 N N . GLN A 1 519 ? 7.247 -25.108 -0.628 1.00 89.88 519 GLN A N 1
ATOM 3933 C CA . GLN A 1 519 ? 6.856 -24.908 0.776 1.00 89.88 519 GLN A CA 1
ATOM 3934 C C . GLN A 1 519 ? 7.999 -25.180 1.768 1.00 89.88 519 GLN A C 1
ATOM 3936 O O . GLN A 1 519 ? 8.158 -24.439 2.736 1.00 89.88 519 GLN A O 1
ATOM 3941 N N . GLY A 1 520 ? 8.820 -26.212 1.532 1.00 88.25 520 GLY A N 1
ATOM 3942 C CA . GLY A 1 520 ? 9.938 -26.556 2.424 1.00 88.25 520 GLY A CA 1
ATOM 3943 C C . GLY A 1 520 ? 10.977 -25.435 2.529 1.00 88.25 520 GLY A C 1
ATOM 3944 O O . GLY A 1 520 ? 11.364 -25.043 3.627 1.00 88.25 520 GLY A O 1
ATOM 3945 N N . ARG A 1 521 ? 11.364 -24.861 1.385 1.00 88.75 521 ARG A N 1
ATOM 3946 C CA . ARG A 1 521 ? 12.289 -23.718 1.322 1.00 88.75 521 ARG A CA 1
ATOM 3947 C C . ARG A 1 521 ? 11.641 -22.409 1.782 1.00 88.75 521 ARG A C 1
ATOM 3949 O O . ARG A 1 521 ? 12.295 -21.625 2.457 1.00 88.75 521 ARG A O 1
ATOM 3956 N N . ALA A 1 522 ? 10.355 -22.199 1.493 1.00 89.38 522 ALA A N 1
ATOM 3957 C CA . ALA A 1 522 ? 9.612 -21.030 1.962 1.00 89.38 522 ALA A CA 1
ATOM 3958 C C . ALA A 1 522 ? 9.544 -20.974 3.497 1.00 89.38 522 ALA A C 1
ATOM 3960 O O . ALA A 1 522 ? 9.724 -19.902 4.065 1.00 89.38 522 ALA A O 1
ATOM 3961 N N . ARG A 1 523 ? 9.392 -22.125 4.177 1.00 90.69 523 ARG A N 1
ATOM 3962 C CA . ARG A 1 523 ? 9.469 -22.206 5.650 1.00 90.69 523 ARG A CA 1
ATOM 3963 C C . ARG A 1 523 ? 10.818 -21.747 6.189 1.00 90.69 523 ARG A C 1
ATOM 3965 O O . ARG A 1 523 ? 10.843 -20.999 7.158 1.00 90.69 523 ARG A O 1
ATOM 3972 N N . ALA A 1 524 ? 11.915 -22.184 5.570 1.00 87.56 524 ALA A N 1
ATOM 3973 C CA . ALA A 1 524 ? 13.260 -21.797 5.991 1.00 87.56 524 ALA A CA 1
ATOM 3974 C C . ALA A 1 524 ? 13.526 -20.295 5.783 1.00 87.56 524 ALA A C 1
ATOM 3976 O O . ALA A 1 524 ? 14.203 -19.683 6.599 1.00 87.56 524 ALA A O 1
ATOM 3977 N N . ALA A 1 525 ? 12.951 -19.706 4.730 1.00 87.12 525 ALA A N 1
ATOM 3978 C CA . ALA A 1 525 ? 13.077 -18.284 4.407 1.00 87.12 525 ALA A CA 1
ATOM 3979 C C . ALA A 1 525 ? 12.036 -17.378 5.100 1.00 87.12 525 ALA A C 1
ATOM 3981 O O . ALA A 1 525 ? 12.028 -16.175 4.864 1.00 87.12 525 ALA A O 1
ATOM 3982 N N . GLY A 1 526 ? 11.128 -17.929 5.918 1.00 90.75 526 GLY A N 1
ATOM 3983 C CA . GLY A 1 526 ? 10.087 -17.154 6.606 1.00 90.75 526 GLY A CA 1
ATOM 3984 C C . GLY A 1 526 ? 8.933 -16.666 5.718 1.00 90.75 526 GLY A C 1
ATOM 3985 O O . GLY A 1 526 ? 8.125 -15.857 6.162 1.00 90.75 526 GLY A O 1
ATOM 3986 N N . ILE A 1 527 ? 8.805 -17.165 4.488 1.00 92.81 527 ILE A N 1
ATOM 3987 C CA . ILE A 1 527 ? 7.789 -16.718 3.526 1.00 92.81 527 ILE A CA 1
ATOM 3988 C C . ILE A 1 527 ? 6.431 -17.351 3.854 1.00 92.81 527 ILE A C 1
ATOM 3990 O O . ILE A 1 527 ? 6.294 -18.576 3.930 1.00 92.81 527 ILE A O 1
ATOM 3994 N N . ARG A 1 528 ? 5.404 -16.509 4.010 1.00 95.50 528 ARG A N 1
ATOM 3995 C CA . ARG A 1 528 ? 4.025 -16.909 4.343 1.00 95.50 528 ARG A CA 1
ATOM 3996 C C . ARG A 1 528 ? 2.986 -16.446 3.329 1.00 95.50 528 ARG A C 1
ATOM 3998 O O . ARG A 1 528 ? 1.940 -17.077 3.246 1.00 95.50 528 ARG A O 1
ATOM 4005 N N . ALA A 1 529 ? 3.277 -15.423 2.535 1.00 96.31 529 ALA A N 1
ATOM 4006 C CA . ALA A 1 529 ? 2.437 -14.962 1.438 1.00 96.31 529 ALA A CA 1
ATOM 4007 C C . ALA A 1 529 ? 3.290 -14.570 0.224 1.00 96.31 529 ALA A C 1
ATOM 4009 O O . ALA A 1 529 ? 4.461 -14.209 0.358 1.00 96.31 529 ALA A O 1
ATOM 4010 N N . SER A 1 530 ? 2.696 -14.628 -0.967 1.00 96.44 530 SER A N 1
ATOM 4011 C CA . SER A 1 530 ? 3.316 -14.204 -2.220 1.00 96.44 530 SER A CA 1
ATOM 4012 C C . SER A 1 530 ? 2.312 -13.532 -3.151 1.00 96.44 530 SER A C 1
ATOM 4014 O O . SER A 1 530 ? 1.161 -13.963 -3.251 1.00 96.44 530 SER A O 1
ATOM 4016 N N . ALA A 1 531 ? 2.775 -12.518 -3.872 1.00 97.44 531 ALA A N 1
ATOM 4017 C CA . ALA A 1 531 ? 2.043 -11.874 -4.951 1.00 97.44 531 ALA A CA 1
ATOM 4018 C C . ALA A 1 531 ? 2.938 -11.767 -6.186 1.00 97.44 531 ALA A C 1
ATOM 4020 O O . ALA A 1 531 ? 4.112 -11.427 -6.066 1.00 97.44 531 ALA A O 1
ATOM 4021 N N . ALA A 1 532 ? 2.388 -12.077 -7.356 1.00 97.81 532 ALA A N 1
ATOM 4022 C CA . ALA A 1 532 ? 3.098 -12.069 -8.627 1.00 97.81 532 ALA A CA 1
ATOM 4023 C C . ALA A 1 532 ? 2.324 -11.240 -9.656 1.00 97.81 532 ALA A C 1
ATOM 4025 O O . ALA A 1 532 ? 1.144 -11.495 -9.903 1.00 97.81 532 ALA A O 1
ATOM 4026 N N . PHE A 1 533 ? 2.995 -10.270 -10.267 1.00 98.12 533 PHE A N 1
ATOM 4027 C CA . PHE A 1 533 ? 2.428 -9.294 -11.191 1.00 98.12 533 PHE A CA 1
ATOM 4028 C C . PHE A 1 533 ? 3.101 -9.413 -12.560 1.00 98.12 533 PHE A C 1
ATOM 4030 O O . PHE A 1 533 ? 4.327 -9.492 -12.633 1.00 98.12 533 PHE A O 1
ATOM 4037 N N . PRO A 1 534 ? 2.342 -9.446 -13.664 1.00 97.69 534 PRO A N 1
ATOM 4038 C CA . PRO A 1 534 ? 2.919 -9.584 -14.996 1.00 97.69 534 PRO A CA 1
ATOM 4039 C C . PRO A 1 534 ? 3.676 -8.314 -15.406 1.00 97.69 534 PRO A C 1
ATOM 4041 O O . PRO A 1 534 ? 3.132 -7.214 -15.352 1.00 97.69 534 PRO A O 1
ATOM 4044 N N . VAL A 1 535 ? 4.904 -8.484 -15.892 1.00 96.75 535 VAL A N 1
ATOM 4045 C CA . VAL A 1 535 ? 5.708 -7.428 -16.520 1.00 96.75 535 VAL A CA 1
ATOM 4046 C C . VAL A 1 535 ? 5.618 -7.583 -18.032 1.00 96.75 535 VAL A C 1
ATOM 4048 O O . VAL A 1 535 ? 5.843 -8.668 -18.583 1.00 96.75 535 VAL A O 1
ATOM 4051 N N . ARG A 1 536 ? 5.267 -6.495 -18.715 1.00 94.38 536 ARG A N 1
ATOM 4052 C CA . ARG A 1 536 ? 4.975 -6.482 -20.148 1.00 94.38 536 ARG A CA 1
ATOM 4053 C C . ARG A 1 536 ? 6.007 -5.690 -20.935 1.00 94.38 536 ARG A C 1
ATOM 4055 O O . ARG A 1 536 ? 6.621 -4.760 -20.426 1.00 94.38 536 ARG A O 1
ATOM 4062 N N . ARG A 1 537 ? 6.161 -6.072 -22.201 1.00 90.75 537 ARG A N 1
ATOM 4063 C CA . ARG A 1 537 ? 6.905 -5.321 -23.210 1.00 90.75 537 ARG A CA 1
ATOM 4064 C C . ARG A 1 537 ? 6.176 -5.418 -24.543 1.00 90.75 537 ARG A C 1
ATOM 4066 O O . ARG A 1 537 ? 5.879 -6.522 -24.999 1.00 90.75 537 ARG A O 1
ATOM 4073 N N . ALA A 1 538 ? 5.856 -4.279 -25.147 1.00 85.94 538 ALA A N 1
ATOM 4074 C CA . ALA A 1 538 ? 5.028 -4.155 -26.342 1.00 85.94 538 ALA A CA 1
ATOM 4075 C C . ALA A 1 538 ? 3.704 -4.941 -26.216 1.00 85.94 538 ALA A C 1
ATOM 4077 O O . ALA A 1 538 ? 3.276 -5.633 -27.138 1.00 85.94 538 ALA A O 1
ATOM 4078 N N . GLY A 1 539 ? 3.089 -4.891 -25.028 1.00 85.12 539 GLY A N 1
ATOM 4079 C CA . GLY A 1 539 ? 1.840 -5.589 -24.698 1.00 85.12 539 GLY A CA 1
ATOM 4080 C C . GLY A 1 539 ? 1.974 -7.083 -24.360 1.00 85.12 539 GLY A C 1
ATOM 4081 O O . GLY A 1 539 ? 1.093 -7.626 -23.689 1.00 85.12 539 GLY A O 1
ATOM 4082 N N . ALA A 1 540 ? 3.070 -7.747 -24.737 1.00 92.25 540 ALA A N 1
ATOM 4083 C CA . ALA A 1 540 ? 3.316 -9.155 -24.415 1.00 92.25 540 ALA A CA 1
ATOM 4084 C C . ALA A 1 540 ? 3.874 -9.318 -22.991 1.00 92.25 540 ALA A C 1
ATOM 4086 O O . ALA A 1 540 ? 4.693 -8.512 -22.556 1.00 92.25 540 ALA A O 1
ATOM 4087 N N . VAL A 1 541 ? 3.458 -10.360 -22.264 1.00 95.06 541 VAL A N 1
ATOM 4088 C CA . VAL A 1 541 ? 4.011 -10.684 -20.936 1.00 95.06 541 VAL A CA 1
ATOM 4089 C C . VAL A 1 541 ? 5.398 -11.294 -21.123 1.00 95.06 541 VAL A C 1
ATOM 4091 O O . VAL A 1 541 ? 5.531 -12.371 -21.699 1.00 95.06 541 VAL A O 1
ATOM 4094 N N . VAL A 1 542 ? 6.431 -10.590 -20.665 1.00 94.25 542 VAL A N 1
ATOM 4095 C CA . VAL A 1 542 ? 7.841 -10.992 -20.825 1.00 94.25 542 VAL A CA 1
ATOM 4096 C C . VAL A 1 542 ? 8.496 -11.385 -19.507 1.00 94.25 542 VAL A C 1
ATOM 4098 O O . VAL A 1 542 ? 9.603 -11.922 -19.506 1.00 94.25 542 VAL A O 1
ATOM 4101 N N . GLY A 1 543 ? 7.831 -11.118 -18.387 1.00 95.25 543 GLY A N 1
ATOM 4102 C CA . GLY A 1 543 ? 8.368 -11.372 -17.066 1.00 95.25 543 GLY A CA 1
ATOM 4103 C C . GLY A 1 543 ? 7.335 -11.220 -15.965 1.00 95.25 543 GLY A C 1
ATOM 4104 O O . GLY A 1 543 ? 6.153 -10.977 -16.212 1.00 95.25 543 GLY A O 1
ATOM 4105 N N . VAL A 1 544 ? 7.809 -11.355 -14.736 1.00 97.12 544 VAL A N 1
ATOM 4106 C CA . VAL A 1 544 ? 7.005 -11.257 -13.526 1.00 97.12 544 VAL A CA 1
ATOM 4107 C C . VAL A 1 544 ? 7.732 -10.401 -12.498 1.00 97.12 544 VAL A C 1
ATOM 4109 O O . VAL A 1 544 ? 8.949 -10.508 -12.348 1.00 97.12 544 VAL A O 1
ATOM 4112 N N . PHE A 1 545 ? 6.983 -9.550 -11.812 1.00 97.56 545 PHE A N 1
ATOM 4113 C CA . PHE A 1 545 ? 7.398 -8.820 -10.628 1.00 97.56 545 PHE A CA 1
ATOM 4114 C C . PHE A 1 545 ? 6.726 -9.456 -9.415 1.00 97.56 545 PHE A C 1
ATOM 4116 O O . PHE A 1 545 ? 5.499 -9.527 -9.349 1.00 97.56 545 PHE A O 1
ATOM 4123 N N . SER A 1 546 ? 7.521 -9.944 -8.473 1.00 97.00 546 SER A N 1
ATOM 4124 C CA . SER A 1 546 ? 7.043 -10.834 -7.424 1.00 97.00 546 SER A CA 1
ATOM 4125 C C . SER A 1 546 ? 7.516 -10.403 -6.052 1.00 97.00 546 SER A C 1
ATOM 4127 O O . SER A 1 546 ? 8.672 -10.032 -5.864 1.00 97.00 546 SER A O 1
ATOM 4129 N N . LEU A 1 547 ? 6.612 -10.497 -5.084 1.00 96.88 547 LEU A N 1
ATOM 4130 C CA . LEU A 1 547 ? 6.814 -10.068 -3.709 1.00 96.88 547 LEU A CA 1
ATOM 4131 C C . LEU A 1 547 ? 6.520 -11.217 -2.744 1.00 96.88 547 LEU A C 1
ATOM 4133 O O . LEU A 1 547 ? 5.661 -12.067 -3.011 1.00 96.88 547 LEU A O 1
ATOM 4137 N N . TYR A 1 548 ? 7.215 -11.208 -1.610 1.00 95.62 548 TYR A N 1
ATOM 4138 C CA . TYR A 1 548 ? 7.058 -12.154 -0.513 1.00 95.62 548 TYR A CA 1
ATOM 4139 C C . TYR A 1 548 ? 6.857 -11.421 0.810 1.00 95.62 548 TYR A C 1
ATOM 4141 O O . TYR A 1 548 ? 7.507 -10.410 1.068 1.00 95.62 548 TYR A O 1
ATOM 4149 N N . ALA A 1 549 ? 5.971 -11.961 1.644 1.00 95.06 549 ALA A N 1
ATOM 4150 C CA . ALA A 1 549 ? 5.696 -11.444 2.979 1.00 95.06 549 ALA A CA 1
ATOM 4151 C C . ALA A 1 549 ? 5.688 -12.577 4.018 1.00 95.06 549 ALA A C 1
ATOM 4153 O O . ALA A 1 549 ? 5.270 -13.702 3.722 1.00 95.06 549 ALA A O 1
ATOM 4154 N N . ALA A 1 550 ? 6.092 -12.274 5.248 1.00 92.62 550 ALA A N 1
ATOM 4155 C CA . ALA A 1 550 ? 6.122 -13.178 6.394 1.00 92.62 550 ALA A CA 1
ATOM 4156 C C . ALA A 1 550 ? 4.769 -13.280 7.115 1.00 92.62 550 ALA A C 1
ATOM 4158 O O . ALA A 1 550 ? 4.603 -14.093 8.025 1.00 92.62 550 ALA A O 1
ATOM 4159 N N . GLN A 1 551 ? 3.772 -12.499 6.696 1.00 91.38 551 GLN A N 1
ATOM 4160 C CA . GLN A 1 551 ? 2.420 -12.532 7.246 1.00 91.38 551 GLN A CA 1
ATOM 4161 C C . GLN A 1 551 ? 1.439 -13.218 6.283 1.00 91.38 551 GLN A C 1
ATOM 4163 O O . GLN A 1 551 ? 1.442 -12.959 5.082 1.00 91.38 551 GLN A O 1
ATOM 4168 N N . VAL A 1 552 ? 0.563 -14.073 6.820 1.00 92.88 552 VAL A N 1
ATOM 4169 C CA . VAL A 1 552 ? -0.585 -14.633 6.083 1.00 92.88 552 VAL A CA 1
ATOM 4170 C C . VAL A 1 552 ? -1.624 -13.533 5.849 1.00 92.88 552 VAL A C 1
ATOM 4172 O O . VAL A 1 552 ? -1.878 -12.727 6.742 1.00 92.88 552 VAL A O 1
ATOM 4175 N N . GLY A 1 553 ? -2.237 -13.490 4.665 1.00 92.00 553 GLY A N 1
ATOM 4176 C CA . GLY A 1 553 ? -3.233 -12.460 4.341 1.00 92.00 553 GLY A CA 1
ATOM 4177 C C . GLY A 1 553 ? -2.637 -11.064 4.148 1.00 92.00 553 GLY A C 1
ATOM 4178 O O . GLY A 1 553 ? -3.332 -10.073 4.354 1.00 92.00 553 GLY A O 1
ATOM 4179 N N . PHE A 1 554 ? -1.348 -10.969 3.806 1.00 93.44 554 PHE A N 1
ATOM 4180 C CA . PHE A 1 554 ? -0.661 -9.685 3.667 1.00 93.44 554 PHE A CA 1
ATOM 4181 C C . PHE A 1 554 ? -1.191 -8.840 2.498 1.00 93.44 554 PHE A C 1
ATOM 4183 O O . PHE A 1 554 ? -1.302 -7.624 2.645 1.00 93.44 554 PHE A O 1
ATOM 4190 N N . PHE A 1 555 ? -1.522 -9.470 1.365 1.00 94.50 555 PHE A N 1
ATOM 4191 C CA . PHE A 1 555 ? -1.931 -8.794 0.132 1.00 94.50 555 PHE A CA 1
ATOM 4192 C C . PHE A 1 555 ? -3.457 -8.665 0.058 1.00 94.50 555 PHE A C 1
ATOM 4194 O O . PHE A 1 555 ? -4.147 -9.621 -0.305 1.00 94.50 555 PHE A O 1
ATOM 4201 N N . ASP A 1 556 ? -3.980 -7.492 0.415 1.00 92.69 556 ASP A N 1
ATOM 4202 C CA . ASP A 1 556 ? -5.389 -7.131 0.234 1.00 92.69 556 ASP A CA 1
ATOM 4203 C C . ASP A 1 556 ? -5.651 -6.511 -1.152 1.00 92.69 556 ASP A C 1
ATOM 4205 O O . ASP A 1 556 ? -4.730 -6.311 -1.943 1.00 92.69 556 ASP A O 1
ATOM 4209 N N . GLN A 1 557 ? -6.921 -6.253 -1.472 1.00 93.31 557 GLN A N 1
ATOM 4210 C CA . GLN A 1 557 ? -7.335 -5.800 -2.804 1.00 93.31 557 GLN A CA 1
ATOM 4211 C C . GLN A 1 557 ? -6.711 -4.454 -3.203 1.00 93.31 557 GLN A C 1
ATOM 4213 O O . GLN A 1 557 ? -6.207 -4.322 -4.315 1.00 93.31 557 GLN A O 1
ATOM 4218 N N . GLU A 1 558 ? -6.693 -3.485 -2.288 1.00 88.88 558 GLU A N 1
ATOM 4219 C CA . GLU A 1 558 ? -6.105 -2.160 -2.525 1.00 88.88 558 GLU A CA 1
ATOM 4220 C C . GLU A 1 558 ? -4.596 -2.266 -2.780 1.00 88.88 558 GLU A C 1
ATOM 4222 O O . GLU A 1 558 ? -4.066 -1.631 -3.691 1.00 88.88 558 GLU A O 1
ATOM 4227 N N . LEU A 1 559 ? -3.896 -3.119 -2.024 1.00 92.50 559 LEU A N 1
ATOM 4228 C CA . LEU A 1 559 ? -2.475 -3.351 -2.241 1.00 92.50 559 LEU A CA 1
ATOM 4229 C C . LEU A 1 559 ? -2.198 -4.070 -3.569 1.00 92.50 559 LEU A C 1
ATOM 4231 O O . LEU A 1 559 ? -1.212 -3.767 -4.240 1.00 92.50 559 LEU A O 1
ATOM 4235 N N . ILE A 1 560 ? -3.054 -5.016 -3.965 1.00 94.88 560 ILE A N 1
ATOM 4236 C CA . ILE A 1 560 ? -2.948 -5.704 -5.259 1.00 94.88 560 ILE A CA 1
ATOM 4237 C C . ILE A 1 560 ? -3.092 -4.705 -6.411 1.00 94.88 560 ILE A C 1
ATOM 4239 O O . ILE A 1 560 ? -2.327 -4.778 -7.370 1.00 94.88 560 ILE A O 1
ATOM 4243 N N . GLU A 1 561 ? -4.038 -3.773 -6.326 1.00 93.00 561 GLU A N 1
ATOM 4244 C CA . GLU A 1 561 ? -4.234 -2.732 -7.341 1.00 93.00 561 GLU A CA 1
ATOM 4245 C C . GLU A 1 561 ? -3.010 -1.815 -7.438 1.00 93.00 561 GLU A C 1
ATOM 4247 O O . GLU A 1 561 ? -2.446 -1.660 -8.521 1.00 93.00 561 GLU A O 1
ATOM 4252 N N . LEU A 1 562 ? -2.518 -1.321 -6.300 1.00 91.88 562 LEU A N 1
ATOM 4253 C CA . LEU A 1 562 ? -1.354 -0.435 -6.235 1.00 91.88 562 LEU A CA 1
ATOM 4254 C C . LEU A 1 562 ? -0.060 -1.095 -6.744 1.00 91.88 562 LEU A C 1
ATOM 4256 O O . LEU A 1 562 ? 0.727 -0.494 -7.476 1.00 91.88 562 LEU A O 1
ATOM 4260 N N . LEU A 1 563 ? 0.171 -2.359 -6.387 1.00 94.88 563 LEU A N 1
ATOM 4261 C CA . LEU A 1 563 ? 1.300 -3.135 -6.910 1.00 94.88 563 LEU A CA 1
ATOM 4262 C C . LEU A 1 563 ? 1.140 -3.461 -8.399 1.00 94.88 563 LEU A C 1
ATOM 4264 O O . LEU A 1 563 ? 2.136 -3.561 -9.118 1.00 94.88 563 LEU A O 1
ATOM 4268 N N . GLY A 1 564 ? -0.101 -3.604 -8.867 1.00 94.44 564 GLY A N 1
ATOM 4269 C CA . GLY A 1 564 ? -0.431 -3.708 -10.282 1.00 94.44 564 GLY A CA 1
ATOM 4270 C C . GLY A 1 564 ? -0.050 -2.448 -11.060 1.00 94.44 564 GLY A C 1
ATOM 4271 O O . GLY A 1 564 ? 0.557 -2.566 -12.125 1.00 94.44 564 GLY A O 1
ATOM 4272 N N . GLU A 1 565 ? -0.329 -1.262 -10.512 1.00 94.50 565 GLU A N 1
ATOM 4273 C CA . GLU A 1 565 ? 0.125 0.016 -11.080 1.00 94.50 565 GLU A CA 1
ATOM 4274 C C . GLU A 1 565 ? 1.653 0.082 -11.141 1.00 94.50 565 GLU A C 1
ATOM 4276 O O . GLU A 1 565 ? 2.210 0.357 -12.201 1.00 94.50 565 GLU A O 1
ATOM 4281 N N . LEU A 1 566 ? 2.347 -0.302 -10.065 1.00 94.50 566 LEU A N 1
ATOM 4282 C CA . LEU A 1 566 ? 3.813 -0.327 -10.043 1.00 94.50 566 LEU A CA 1
ATOM 4283 C C . LEU A 1 566 ? 4.389 -1.268 -11.118 1.00 94.50 566 LEU A C 1
ATOM 4285 O O . LEU A 1 566 ? 5.328 -0.911 -11.832 1.00 94.50 566 LEU A O 1
ATOM 4289 N N . ALA A 1 567 ? 3.812 -2.462 -11.290 1.00 95.81 567 ALA A N 1
ATOM 4290 C CA . ALA A 1 567 ? 4.205 -3.384 -12.357 1.00 95.81 567 ALA A CA 1
ATOM 4291 C C . ALA A 1 567 ? 3.918 -2.818 -13.762 1.00 95.81 567 ALA A C 1
ATOM 4293 O O . ALA A 1 567 ? 4.683 -3.066 -14.704 1.00 95.81 567 ALA A O 1
ATOM 4294 N N . SER A 1 568 ? 2.839 -2.045 -13.912 1.00 94.50 568 SER A N 1
ATOM 4295 C CA . SER A 1 568 ? 2.504 -1.335 -15.149 1.00 94.50 568 SER A CA 1
ATOM 4296 C C . SER A 1 568 ? 3.520 -0.231 -15.459 1.00 94.50 568 SER A C 1
ATOM 4298 O O . SER A 1 568 ? 4.005 -0.162 -16.588 1.00 94.50 568 SER A O 1
ATOM 4300 N N . ASP A 1 569 ? 3.927 0.560 -14.465 1.00 93.19 569 ASP A N 1
ATOM 4301 C CA . ASP A 1 569 ? 4.943 1.611 -14.612 1.00 93.19 569 ASP A CA 1
ATOM 4302 C C . ASP A 1 569 ? 6.309 1.023 -15.003 1.00 93.19 569 ASP A C 1
ATOM 4304 O O . ASP A 1 569 ? 6.971 1.509 -15.927 1.00 93.19 569 ASP A O 1
ATOM 4308 N N . ILE A 1 570 ? 6.700 -0.102 -14.389 1.00 93.88 570 ILE A N 1
ATOM 4309 C CA . ILE A 1 570 ? 7.891 -0.865 -14.800 1.00 93.88 570 ILE A CA 1
ATOM 4310 C C . ILE A 1 570 ? 7.765 -1.329 -16.257 1.00 93.88 570 ILE A C 1
ATOM 4312 O O . ILE A 1 570 ? 8.713 -1.197 -17.035 1.00 93.88 570 ILE A O 1
ATOM 4316 N N . SER A 1 571 ? 6.604 -1.864 -16.644 1.00 94.56 571 SER A N 1
ATOM 4317 C CA . SER A 1 571 ? 6.352 -2.326 -18.015 1.00 94.56 571 SER A CA 1
ATOM 4318 C C . SER A 1 571 ? 6.483 -1.181 -19.027 1.00 94.56 571 SER A C 1
ATOM 4320 O O . SER A 1 571 ? 7.161 -1.323 -20.046 1.00 94.56 571 SER A O 1
ATOM 4322 N N . PHE A 1 572 ? 5.913 -0.015 -18.713 1.00 90.62 572 PHE A N 1
ATOM 4323 C CA . PHE A 1 572 ? 6.022 1.193 -19.530 1.00 90.62 572 PHE A CA 1
ATOM 4324 C C . PHE A 1 572 ? 7.478 1.654 -19.689 1.00 90.62 572 PHE A C 1
ATOM 4326 O O . PHE A 1 572 ? 7.931 1.980 -20.791 1.00 90.62 572 PHE A O 1
ATOM 4333 N N . ALA A 1 573 ? 8.251 1.634 -18.604 1.00 90.12 573 ALA A N 1
ATOM 4334 C CA . ALA A 1 573 ? 9.659 2.001 -18.649 1.00 90.12 573 ALA A CA 1
ATOM 4335 C C . ALA A 1 573 ? 10.490 1.044 -19.522 1.00 90.12 573 ALA A C 1
ATOM 4337 O O . ALA A 1 573 ? 11.340 1.494 -20.295 1.00 90.12 573 ALA A O 1
ATOM 4338 N N . LEU A 1 574 ? 10.228 -0.267 -19.458 1.00 89.69 574 LEU A N 1
ATOM 4339 C CA . LEU A 1 574 ? 10.897 -1.261 -20.306 1.00 89.69 574 LEU A CA 1
ATOM 4340 C C . LEU A 1 574 ? 10.629 -1.045 -21.802 1.00 89.69 574 LEU A C 1
ATOM 4342 O O . LEU A 1 574 ? 11.533 -1.251 -22.624 1.00 89.69 574 LEU A O 1
ATOM 4346 N N . ASP A 1 575 ? 9.425 -0.600 -22.163 1.00 88.00 575 ASP A N 1
ATOM 4347 C CA . ASP A 1 575 ? 9.098 -0.219 -23.539 1.00 88.00 575 ASP A CA 1
ATOM 4348 C C . ASP A 1 575 ? 9.916 0.992 -23.993 1.00 88.00 575 ASP A C 1
ATOM 4350 O O . ASP A 1 575 ? 10.580 0.931 -25.035 1.00 88.00 575 ASP A O 1
ATOM 4354 N N . LYS A 1 576 ? 9.994 2.033 -23.157 1.00 84.25 576 LYS A N 1
ATOM 4355 C CA . LYS A 1 576 ? 10.804 3.231 -23.423 1.00 84.25 576 LYS A CA 1
ATOM 4356 C C . LYS A 1 576 ? 12.287 2.900 -23.638 1.00 84.25 576 LYS A C 1
ATOM 4358 O O . LYS A 1 576 ? 12.886 3.372 -24.606 1.00 84.25 576 LYS A O 1
ATOM 4363 N N . PHE A 1 577 ? 12.884 2.051 -22.797 1.00 83.62 577 PHE A N 1
ATOM 4364 C CA . PHE A 1 577 ? 14.276 1.608 -22.982 1.00 83.62 577 PHE A CA 1
ATOM 4365 C C . PHE A 1 577 ? 14.469 0.789 -24.266 1.00 83.62 577 PHE A C 1
ATOM 4367 O O . PHE A 1 577 ? 15.515 0.873 -24.923 1.00 83.62 577 PHE A O 1
ATOM 4374 N N . GLY A 1 578 ? 13.458 0.005 -24.651 1.00 74.62 578 GLY A N 1
ATOM 4375 C CA . GLY A 1 578 ? 13.438 -0.724 -25.914 1.00 74.62 578 GLY A CA 1
ATOM 4376 C C . GLY A 1 578 ? 13.444 0.189 -27.138 1.00 74.62 578 GLY A C 1
ATOM 4377 O O . GLY A 1 578 ? 14.167 -0.086 -28.100 1.00 74.62 578 GLY A O 1
ATOM 4378 N N . ASP A 1 579 ? 12.672 1.269 -27.096 1.00 74.50 579 ASP A N 1
ATOM 4379 C CA . ASP A 1 579 ? 12.579 2.252 -28.175 1.00 74.50 579 ASP A CA 1
ATOM 4380 C C . ASP A 1 579 ? 13.844 3.092 -28.311 1.00 74.50 579 ASP A C 1
ATOM 4382 O O . ASP A 1 579 ? 14.366 3.221 -29.421 1.00 74.50 579 ASP A O 1
ATOM 4386 N N . ASP A 1 580 ? 14.410 3.568 -27.201 1.00 71.31 580 ASP A N 1
ATOM 4387 C CA . ASP A 1 580 ? 15.645 4.358 -27.240 1.00 71.31 580 ASP A CA 1
ATOM 4388 C C . ASP A 1 580 ? 16.820 3.531 -27.793 1.00 71.31 580 ASP A C 1
ATOM 4390 O O . ASP A 1 580 ? 17.569 3.966 -28.671 1.00 71.31 580 ASP A O 1
ATOM 4394 N N . SER A 1 581 ? 16.904 2.258 -27.396 1.00 69.06 581 SER A N 1
ATOM 4395 C CA . SER A 1 581 ? 17.892 1.314 -27.931 1.00 69.06 581 SER A CA 1
ATOM 4396 C C . SER A 1 581 ? 17.697 1.017 -29.424 1.00 69.06 581 SER A C 1
ATOM 4398 O O . SER A 1 581 ? 18.662 0.712 -30.131 1.00 69.06 581 SER A O 1
ATOM 4400 N N . ARG A 1 582 ? 16.456 1.037 -29.934 1.00 71.06 582 ARG A N 1
ATOM 4401 C CA . ARG A 1 582 ? 16.171 0.893 -31.374 1.00 71.06 582 ARG A CA 1
ATOM 4402 C C . ARG A 1 582 ? 16.574 2.151 -32.136 1.00 71.06 582 ARG A C 1
ATOM 4404 O O . ARG A 1 582 ? 17.228 2.038 -33.172 1.00 71.06 582 ARG A O 1
ATOM 4411 N N . ARG A 1 583 ? 16.251 3.326 -31.596 1.00 74.25 583 ARG A N 1
ATOM 4412 C CA . ARG A 1 583 ? 16.579 4.622 -32.190 1.00 74.25 583 ARG A CA 1
ATOM 4413 C C . ARG A 1 583 ? 18.087 4.830 -32.319 1.00 74.25 583 ARG A C 1
ATOM 4415 O O . ARG A 1 583 ? 18.559 5.073 -33.426 1.00 74.25 583 ARG A O 1
ATOM 4422 N N . ARG A 1 584 ? 18.855 4.612 -31.245 1.00 72.31 584 ARG A N 1
ATOM 4423 C CA . ARG A 1 584 ? 20.327 4.731 -31.273 1.00 72.31 584 ARG A CA 1
ATOM 4424 C C . ARG A 1 584 ? 20.972 3.790 -32.294 1.00 72.31 584 ARG A C 1
ATOM 4426 O O . ARG A 1 584 ? 21.910 4.173 -32.987 1.00 72.31 584 ARG A O 1
ATOM 4433 N N . ARG A 1 585 ? 20.451 2.563 -32.436 1.00 71.06 585 ARG A N 1
ATOM 4434 C CA . ARG A 1 585 ? 20.923 1.610 -33.458 1.00 71.06 585 ARG A CA 1
ATOM 4435 C C . ARG A 1 585 ? 20.603 2.069 -34.880 1.00 71.06 585 ARG A C 1
ATOM 4437 O O . ARG A 1 585 ? 21.440 1.893 -35.761 1.00 71.06 585 ARG A O 1
ATOM 4444 N N . ALA A 1 586 ? 19.429 2.654 -35.108 1.00 70.75 586 ALA A N 1
ATOM 4445 C CA . ALA A 1 586 ? 19.063 3.203 -36.412 1.00 70.75 586 ALA A CA 1
ATOM 4446 C C . ALA A 1 586 ? 19.946 4.406 -36.790 1.00 70.75 586 ALA A C 1
ATOM 4448 O O . ALA A 1 586 ? 20.447 4.462 -37.912 1.00 70.75 586 ALA A O 1
ATOM 4449 N N . GLU A 1 587 ? 20.197 5.317 -35.847 1.00 72.19 587 GLU A N 1
ATOM 4450 C CA . GLU A 1 587 ? 21.072 6.482 -36.041 1.00 72.19 587 GLU A CA 1
ATOM 4451 C C . GLU A 1 587 ? 22.524 6.057 -36.327 1.00 72.19 587 GLU A C 1
ATOM 4453 O O . GLU A 1 587 ? 23.112 6.495 -37.317 1.00 72.19 587 GLU A O 1
ATOM 4458 N N . ALA A 1 588 ? 23.076 5.119 -35.549 1.00 71.88 588 ALA A N 1
ATOM 4459 C CA . ALA A 1 588 ? 24.405 4.558 -35.807 1.00 71.88 588 ALA A CA 1
ATOM 4460 C C . ALA A 1 588 ? 24.485 3.826 -37.163 1.00 71.88 588 ALA A C 1
ATOM 4462 O O . ALA A 1 588 ? 25.483 3.929 -37.879 1.00 71.88 588 ALA A O 1
ATOM 4463 N N . GLY A 1 589 ? 23.423 3.109 -37.547 1.00 73.69 589 GLY A N 1
ATOM 4464 C CA . GLY A 1 589 ? 23.329 2.439 -38.844 1.00 73.69 589 GLY A CA 1
ATOM 4465 C C . GLY A 1 589 ? 23.322 3.412 -40.027 1.00 73.69 589 GLY A C 1
ATOM 4466 O O . GLY A 1 589 ? 23.982 3.149 -41.035 1.00 73.69 589 GLY A O 1
ATOM 4467 N N . LEU A 1 590 ? 22.621 4.545 -39.897 1.00 73.44 590 LEU A N 1
ATOM 4468 C CA . LEU A 1 590 ? 22.596 5.606 -40.906 1.00 73.44 590 LEU A CA 1
ATOM 4469 C C . LEU A 1 590 ? 23.969 6.271 -41.049 1.00 73.44 590 LEU A C 1
ATOM 4471 O O . LEU A 1 590 ? 24.457 6.423 -42.169 1.00 73.44 590 LEU A O 1
ATOM 4475 N N . GLN A 1 591 ? 24.613 6.595 -39.926 1.00 69.94 591 GLN A N 1
ATOM 4476 C CA . GLN A 1 591 ? 25.952 7.180 -39.916 1.00 69.94 591 GLN A CA 1
ATOM 4477 C C . GLN A 1 591 ? 26.964 6.263 -40.622 1.00 69.94 591 GLN A C 1
ATOM 4479 O O . GLN A 1 591 ? 27.647 6.687 -41.555 1.00 69.94 591 GLN A O 1
ATOM 4484 N N . GLY A 1 592 ? 26.973 4.969 -40.283 1.00 71.88 592 GLY A N 1
ATOM 4485 C CA . GLY A 1 592 ? 27.847 3.997 -40.944 1.00 71.88 592 GLY A CA 1
ATOM 4486 C C . GLY A 1 592 ? 27.508 3.749 -42.423 1.00 71.88 592 GLY A C 1
ATOM 4487 O O . GLY A 1 592 ? 28.355 3.306 -43.198 1.00 71.88 592 GLY A O 1
ATOM 4488 N N . ALA A 1 593 ? 26.273 3.997 -42.868 1.00 68.44 593 ALA A N 1
ATOM 4489 C CA . ALA A 1 593 ? 25.919 3.945 -44.289 1.00 68.44 593 ALA A CA 1
ATOM 4490 C C . ALA A 1 593 ? 26.448 5.165 -45.067 1.00 68.44 593 ALA A C 1
ATOM 4492 O O . ALA A 1 593 ? 26.967 4.991 -46.171 1.00 68.44 593 ALA A O 1
ATOM 4493 N N . LEU A 1 594 ? 26.374 6.368 -44.489 1.00 72.38 594 LEU A N 1
ATOM 4494 C CA . LEU A 1 594 ? 26.902 7.597 -45.095 1.00 72.38 594 LEU A CA 1
ATOM 4495 C C . LEU A 1 594 ? 28.424 7.545 -45.274 1.00 72.38 594 LEU A C 1
ATOM 4497 O O . LEU A 1 594 ? 28.929 7.872 -46.346 1.00 72.38 594 LEU A O 1
ATOM 4501 N N . GLU A 1 595 ? 29.152 7.061 -44.267 1.00 70.56 595 GLU A N 1
ATOM 4502 C CA . GLU A 1 595 ? 30.612 6.911 -44.335 1.00 70.56 595 GLU A CA 1
ATOM 4503 C C . GLU A 1 595 ? 31.041 5.960 -45.462 1.00 70.56 595 GLU A C 1
ATOM 4505 O O . GLU A 1 595 ? 31.932 6.281 -46.251 1.00 70.56 595 GLU A O 1
ATOM 4510 N N . ARG A 1 596 ? 30.337 4.831 -45.620 1.00 70.75 596 ARG A N 1
ATOM 4511 C CA . ARG A 1 596 ? 30.584 3.882 -46.719 1.00 70.75 596 ARG A CA 1
ATOM 4512 C C . ARG A 1 596 ? 30.314 4.486 -48.096 1.00 70.75 596 ARG A C 1
ATOM 4514 O O . ARG A 1 596 ? 31.049 4.195 -49.037 1.00 70.75 596 ARG A O 1
ATOM 4521 N N . LEU A 1 597 ? 29.286 5.325 -48.235 1.00 71.75 597 LEU A N 1
ATOM 4522 C CA . LEU A 1 597 ? 29.011 6.017 -49.499 1.00 71.75 597 LEU A CA 1
ATOM 4523 C C . LEU A 1 597 ? 30.142 6.985 -49.873 1.00 71.75 597 LEU A C 1
ATOM 4525 O O . LEU A 1 597 ? 30.573 6.992 -51.028 1.00 71.75 597 LEU A O 1
ATOM 4529 N N . HIS A 1 598 ? 30.661 7.754 -48.912 1.00 66.69 598 HIS A N 1
ATOM 4530 C CA . HIS A 1 598 ? 31.801 8.644 -49.149 1.00 66.69 598 HIS A CA 1
ATOM 4531 C C . HIS A 1 598 ? 33.070 7.873 -49.541 1.00 66.69 598 HIS A C 1
ATOM 4533 O O . HIS A 1 598 ? 33.768 8.280 -50.471 1.00 66.69 598 HIS A O 1
ATOM 4539 N N . GLU A 1 599 ? 33.343 6.731 -48.902 1.00 70.06 599 GLU A N 1
ATOM 4540 C CA . GLU A 1 599 ? 34.502 5.894 -49.234 1.00 70.06 599 GLU A CA 1
ATOM 4541 C C . GLU A 1 599 ? 34.425 5.335 -50.665 1.00 70.06 599 GLU A C 1
ATOM 4543 O O . GLU A 1 599 ? 35.404 5.380 -51.417 1.00 70.06 599 GLU A O 1
ATOM 4548 N N . VAL A 1 600 ? 33.254 4.836 -51.073 1.00 74.69 600 VAL A N 1
ATOM 4549 C CA . VAL A 1 600 ? 33.045 4.309 -52.430 1.00 74.69 600 VAL A CA 1
ATOM 4550 C C . VAL A 1 600 ? 33.190 5.414 -53.480 1.00 74.69 600 VAL A C 1
ATOM 4552 O O . VAL A 1 600 ? 33.832 5.186 -54.508 1.00 74.69 600 VAL A O 1
ATOM 4555 N N . SER A 1 601 ? 32.654 6.611 -53.219 1.00 67.31 601 SER A N 1
ATOM 4556 C CA . SER A 1 601 ? 32.798 7.761 -54.124 1.00 67.31 601 SER A CA 1
ATOM 4557 C C . SER A 1 601 ? 34.270 8.161 -54.307 1.00 67.31 601 SER A C 1
ATOM 4559 O O . SER A 1 601 ? 34.751 8.277 -55.438 1.00 67.31 601 SER A O 1
ATOM 4561 N N . ALA A 1 602 ? 35.028 8.251 -53.207 1.00 65.50 602 ALA A N 1
ATOM 4562 C CA . ALA A 1 602 ? 36.458 8.559 -53.234 1.00 65.50 602 ALA A CA 1
ATOM 4563 C C . ALA A 1 602 ? 37.263 7.547 -54.069 1.00 65.50 602 ALA A C 1
ATOM 4565 O O . ALA A 1 602 ? 38.083 7.937 -54.905 1.00 65.50 602 ALA A O 1
ATOM 4566 N N . ARG A 1 603 ? 36.997 6.244 -53.890 1.00 71.06 603 ARG A N 1
ATOM 4567 C CA . ARG A 1 603 ? 37.651 5.176 -54.667 1.00 71.06 603 ARG A CA 1
ATOM 4568 C C . ARG A 1 603 ? 37.327 5.269 -56.156 1.00 71.06 603 ARG A C 1
ATOM 4570 O O . ARG A 1 603 ? 38.223 5.102 -56.977 1.00 71.06 603 ARG A O 1
ATOM 4577 N N . LEU A 1 604 ? 36.073 5.547 -56.513 1.00 72.88 604 LEU A N 1
ATOM 4578 C CA . LEU A 1 604 ? 35.653 5.637 -57.912 1.00 72.88 604 LEU A CA 1
ATOM 4579 C C . LEU A 1 604 ? 36.324 6.814 -58.636 1.00 72.88 604 LEU A C 1
ATOM 4581 O O . LEU A 1 604 ? 36.803 6.645 -59.758 1.00 72.88 604 LEU A O 1
ATOM 4585 N N . ILE A 1 605 ? 36.415 7.978 -57.985 1.00 72.12 605 ILE A N 1
ATOM 4586 C CA . ILE A 1 605 ? 37.114 9.149 -58.534 1.00 72.12 605 ILE A CA 1
ATOM 4587 C C . ILE A 1 605 ? 38.614 8.861 -58.704 1.00 72.12 605 ILE A C 1
ATOM 4589 O O . ILE A 1 605 ? 39.176 9.189 -59.750 1.00 72.12 605 ILE A O 1
ATOM 4593 N N . GLY A 1 606 ? 39.247 8.199 -57.728 1.00 68.62 606 GLY A N 1
ATOM 4594 C CA . GLY A 1 606 ? 40.651 7.784 -57.822 1.00 68.62 606 GLY A CA 1
ATOM 4595 C C . GLY A 1 606 ? 40.917 6.850 -59.008 1.00 68.62 606 GLY A C 1
ATOM 4596 O O . GLY A 1 606 ? 41.779 7.138 -59.837 1.00 68.62 606 GLY A O 1
ATOM 4597 N N . VAL A 1 607 ? 40.109 5.791 -59.154 1.00 77.75 607 VAL A N 1
ATOM 4598 C CA . VAL A 1 607 ? 40.217 4.833 -60.272 1.00 77.75 607 VAL A CA 1
ATOM 4599 C C . VAL A 1 607 ? 40.067 5.528 -61.629 1.00 77.75 607 VAL A C 1
ATOM 4601 O O . VAL A 1 607 ? 40.806 5.221 -62.563 1.00 77.75 607 VAL A O 1
ATOM 4604 N N . GLN A 1 608 ? 39.147 6.491 -61.756 1.00 74.50 608 GLN A N 1
ATOM 4605 C CA . GLN A 1 608 ? 38.977 7.235 -63.007 1.00 74.50 608 GLN A CA 1
ATOM 4606 C C . GLN A 1 608 ? 40.201 8.085 -63.381 1.00 74.50 608 GLN A C 1
ATOM 4608 O O . GLN A 1 608 ? 40.533 8.179 -64.565 1.00 74.50 608 GLN A O 1
ATOM 4613 N N . GLU A 1 609 ? 40.866 8.729 -62.420 1.00 72.31 609 GLU A N 1
ATOM 4614 C CA . GLU A 1 609 ? 42.051 9.547 -62.715 1.00 72.31 609 GLU A CA 1
ATOM 4615 C C . GLU A 1 609 ? 43.290 8.687 -63.019 1.00 72.31 609 GLU A C 1
ATOM 4617 O O . GLU A 1 609 ? 44.073 9.048 -63.904 1.00 72.31 609 GLU A O 1
ATOM 4622 N N . ASP A 1 610 ? 43.431 7.521 -62.381 1.00 74.75 610 ASP A N 1
ATOM 4623 C CA . ASP A 1 610 ? 44.481 6.549 -62.713 1.00 74.75 610 ASP A CA 1
ATOM 4624 C C . ASP A 1 610 ? 44.323 5.994 -64.133 1.00 74.75 610 ASP A C 1
ATOM 4626 O O . ASP A 1 610 ? 45.303 5.906 -64.881 1.00 74.75 610 ASP A O 1
ATOM 4630 N N . GLU A 1 611 ? 43.090 5.694 -64.543 1.00 77.19 611 GLU A N 1
ATOM 4631 C CA . GLU A 1 611 ? 42.805 5.227 -65.900 1.00 77.19 611 GLU A CA 1
ATOM 4632 C C . GLU A 1 611 ? 43.095 6.316 -66.938 1.00 77.19 611 GLU A C 1
ATOM 4634 O O . GLU A 1 611 ? 43.761 6.068 -67.943 1.00 77.19 611 GLU A O 1
ATOM 4639 N N . ARG A 1 612 ? 42.705 7.5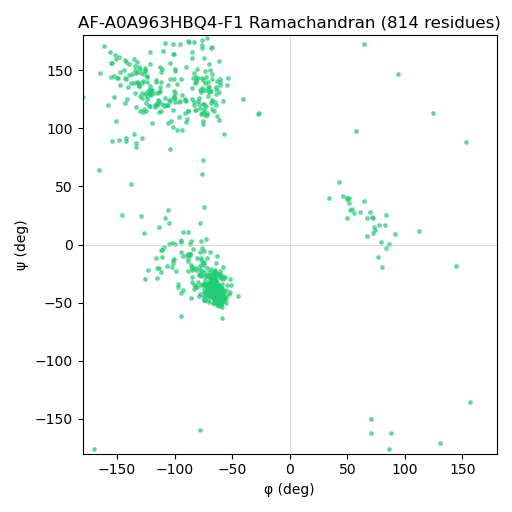70 -66.666 1.00 79.56 612 ARG A N 1
ATOM 4640 C CA . ARG A 1 612 ? 43.060 8.712 -67.529 1.00 79.56 612 ARG A CA 1
ATOM 4641 C C . ARG A 1 612 ? 44.571 8.893 -67.651 1.00 79.56 612 ARG A C 1
ATOM 4643 O O . ARG A 1 612 ? 45.057 9.199 -68.739 1.00 79.56 612 ARG A O 1
ATOM 4650 N N . ARG A 1 613 ? 45.317 8.697 -66.558 1.00 74.75 613 ARG A N 1
ATOM 4651 C CA . ARG A 1 613 ? 46.787 8.760 -66.554 1.00 74.75 613 ARG A CA 1
ATOM 4652 C C . ARG A 1 613 ? 47.399 7.657 -67.412 1.00 74.75 613 ARG A C 1
ATOM 4654 O O . ARG A 1 613 ? 48.350 7.930 -68.139 1.00 74.75 613 ARG A O 1
ATOM 4661 N N . ARG A 1 614 ? 46.884 6.429 -67.308 1.00 78.00 614 ARG A N 1
ATOM 4662 C CA . ARG A 1 614 ? 47.334 5.287 -68.112 1.00 78.00 614 ARG A CA 1
ATOM 4663 C C . ARG A 1 614 ? 47.062 5.530 -69.595 1.00 78.00 614 ARG A C 1
ATOM 4665 O O . ARG A 1 614 ? 48.003 5.507 -70.375 1.00 78.00 614 ARG A O 1
ATOM 4672 N N . LEU A 1 615 ? 45.826 5.881 -69.953 1.00 80.25 615 LEU A N 1
ATOM 4673 C CA . LEU A 1 615 ? 45.431 6.138 -71.340 1.00 80.25 615 LEU A CA 1
ATOM 4674 C C . LEU A 1 615 ? 46.236 7.273 -71.983 1.00 80.25 615 LEU A C 1
ATOM 4676 O O . LEU A 1 615 ? 46.637 7.152 -73.135 1.00 80.25 615 LEU A O 1
ATOM 4680 N N . ALA A 1 616 ? 46.499 8.366 -71.259 1.00 78.94 616 ALA A N 1
ATOM 4681 C CA . ALA A 1 616 ? 47.327 9.455 -71.780 1.00 78.94 616 ALA A CA 1
ATOM 4682 C C . ALA A 1 616 ? 48.762 8.989 -72.089 1.00 78.94 616 ALA A C 1
ATOM 4684 O O . ALA A 1 616 ? 49.293 9.319 -73.148 1.00 78.94 616 ALA A O 1
ATOM 4685 N N . ARG A 1 617 ? 49.364 8.183 -71.201 1.00 77.12 617 ARG A N 1
ATOM 4686 C CA . ARG A 1 617 ? 50.693 7.595 -71.426 1.00 77.12 617 ARG A CA 1
ATOM 4687 C C . ARG A 1 617 ? 50.701 6.639 -72.615 1.00 77.12 617 ARG A C 1
ATOM 4689 O O . ARG A 1 617 ? 51.511 6.828 -73.512 1.00 77.12 617 ARG A O 1
ATOM 4696 N N . ASP A 1 618 ? 49.766 5.695 -72.677 1.00 80.00 618 ASP A N 1
ATOM 4697 C CA . ASP A 1 618 ? 49.703 4.706 -73.762 1.00 80.00 618 ASP A CA 1
ATOM 4698 C C . ASP A 1 618 ? 49.487 5.382 -75.134 1.00 80.00 618 ASP A C 1
ATOM 4700 O O . ASP A 1 618 ? 50.123 5.028 -76.127 1.00 80.00 618 ASP A O 1
ATOM 4704 N N . LEU A 1 619 ? 48.639 6.418 -75.198 1.00 80.94 619 LEU A N 1
ATOM 4705 C CA . LEU A 1 619 ? 48.447 7.215 -76.415 1.00 80.94 619 LEU A CA 1
ATOM 4706 C C . LEU A 1 619 ? 49.730 7.937 -76.848 1.00 80.94 619 LEU A C 1
ATOM 4708 O O . LEU A 1 619 ? 50.037 7.978 -78.043 1.00 80.94 619 LEU A O 1
ATOM 4712 N N . HIS A 1 620 ? 50.453 8.540 -75.903 1.00 76.94 620 HIS A N 1
ATOM 4713 C CA . HIS A 1 620 ? 51.673 9.286 -76.191 1.00 76.94 620 HIS A CA 1
ATOM 4714 C C . HIS A 1 620 ? 52.822 8.360 -76.614 1.00 76.94 620 HIS A C 1
ATOM 4716 O O . HIS A 1 620 ? 53.467 8.602 -77.639 1.00 76.94 620 HIS A O 1
ATOM 4722 N N . ASP A 1 621 ? 53.061 7.305 -75.839 1.00 78.81 621 ASP A N 1
ATOM 4723 C CA . ASP A 1 621 ? 54.234 6.450 -75.984 1.00 78.81 621 ASP A CA 1
ATOM 4724 C C . ASP A 1 621 ? 54.074 5.434 -77.106 1.00 78.81 621 ASP A C 1
ATOM 4726 O O . ASP A 1 621 ? 55.029 5.197 -77.833 1.00 78.81 621 ASP A O 1
ATOM 4730 N N . ASP A 1 622 ? 52.880 4.886 -77.317 1.00 75.50 622 ASP A N 1
ATOM 4731 C CA . ASP A 1 622 ? 52.692 3.834 -78.314 1.00 75.50 622 ASP A CA 1
ATOM 4732 C C . ASP A 1 622 ? 52.223 4.433 -79.650 1.00 75.50 622 ASP A C 1
ATOM 4734 O O . ASP A 1 622 ? 52.927 4.414 -80.664 1.00 75.50 622 ASP A O 1
ATOM 4738 N N . ILE A 1 623 ? 51.052 5.081 -79.666 1.00 79.19 623 ILE A N 1
ATOM 4739 C CA . ILE A 1 623 ? 50.477 5.630 -80.908 1.00 79.19 623 ILE A CA 1
ATOM 4740 C C . ILE A 1 623 ? 51.285 6.838 -81.402 1.00 79.19 623 ILE A C 1
ATOM 4742 O O . ILE A 1 623 ? 51.566 6.959 -82.599 1.00 79.19 623 ILE A O 1
ATOM 4746 N N . GLY A 1 624 ? 51.682 7.730 -80.491 1.00 77.75 624 GLY A N 1
ATOM 4747 C CA . GLY A 1 624 ? 52.461 8.923 -80.819 1.00 77.75 624 GLY A CA 1
ATOM 4748 C C . GLY A 1 624 ? 53.840 8.602 -81.402 1.00 77.75 624 GLY A C 1
ATOM 4749 O O . GLY A 1 624 ? 54.237 9.206 -82.408 1.00 77.75 624 GLY A O 1
ATOM 4750 N N . GLN A 1 625 ? 54.560 7.634 -80.829 1.00 79.31 625 GLN A N 1
ATOM 4751 C CA . GLN A 1 625 ? 55.869 7.218 -81.344 1.00 79.31 625 GLN A CA 1
ATOM 4752 C C . GLN A 1 625 ? 55.743 6.476 -82.677 1.00 79.31 625 GLN A C 1
ATOM 4754 O O . GLN A 1 625 ? 56.473 6.804 -83.615 1.00 79.31 625 GLN A O 1
ATOM 4759 N N . ASN A 1 626 ? 54.770 5.568 -82.816 1.00 81.38 626 ASN A N 1
ATOM 4760 C CA . ASN A 1 626 ? 54.530 4.845 -84.069 1.00 81.38 626 ASN A CA 1
ATOM 4761 C C . ASN A 1 626 ? 54.221 5.800 -85.232 1.00 81.38 626 ASN A C 1
ATOM 4763 O O . ASN A 1 626 ? 54.823 5.696 -86.301 1.00 81.38 626 ASN A O 1
ATOM 4767 N N . LEU A 1 627 ? 53.354 6.796 -85.020 1.00 82.75 627 LEU A N 1
ATOM 4768 C CA . LEU A 1 627 ? 53.060 7.821 -86.030 1.00 82.75 627 LEU A CA 1
ATOM 4769 C C . LEU A 1 627 ? 54.274 8.704 -86.344 1.00 82.75 627 LEU A C 1
ATOM 4771 O O . LEU A 1 627 ? 54.465 9.101 -87.494 1.00 82.75 627 LEU A O 1
ATOM 4775 N N . THR A 1 628 ? 55.116 8.988 -85.347 1.00 79.12 628 THR A N 1
ATOM 4776 C CA . THR A 1 628 ? 56.368 9.731 -85.552 1.00 79.12 628 THR A CA 1
ATOM 4777 C C . THR A 1 628 ? 57.346 8.930 -86.415 1.00 79.12 628 THR A C 1
ATOM 4779 O O . THR A 1 628 ? 57.928 9.482 -87.348 1.00 79.12 628 THR A O 1
ATOM 4782 N N . MET A 1 629 ? 57.478 7.626 -86.170 1.00 80.12 629 MET A N 1
ATOM 4783 C CA . MET A 1 629 ? 58.324 6.726 -86.957 1.00 80.12 629 MET A CA 1
ATOM 4784 C C . MET A 1 629 ? 57.816 6.592 -88.398 1.00 80.12 629 MET A C 1
ATOM 4786 O O . MET A 1 629 ? 58.591 6.758 -89.339 1.00 80.12 629 MET A O 1
ATOM 4790 N N . ILE A 1 630 ? 56.504 6.391 -88.579 1.00 82.81 630 ILE A N 1
ATOM 4791 C CA . ILE A 1 630 ? 55.854 6.373 -89.900 1.00 82.81 630 ILE A CA 1
ATOM 4792 C C . ILE A 1 630 ? 56.147 7.680 -90.647 1.00 82.81 630 ILE A C 1
ATOM 4794 O O . ILE A 1 630 ? 56.567 7.647 -91.802 1.00 82.81 630 ILE A O 1
ATOM 4798 N N . LYS A 1 631 ? 56.013 8.834 -89.982 1.00 79.50 631 LYS A N 1
ATOM 4799 C CA . LYS A 1 631 ? 56.330 10.141 -90.572 1.00 79.50 631 LYS A CA 1
ATOM 4800 C C . LYS A 1 631 ? 57.798 10.249 -91.002 1.00 79.50 631 LYS A C 1
ATOM 4802 O O . LYS A 1 631 ? 58.061 10.739 -92.097 1.00 79.50 631 LYS A O 1
ATOM 4807 N N . ILE A 1 632 ? 58.749 9.800 -90.178 1.00 79.94 632 ILE A N 1
ATOM 4808 C CA . ILE A 1 632 ? 60.186 9.832 -90.506 1.00 79.94 632 ILE A CA 1
ATOM 4809 C C . ILE A 1 632 ? 60.485 8.964 -91.737 1.00 79.94 632 ILE A C 1
ATOM 4811 O O . ILE A 1 632 ? 61.187 9.421 -92.639 1.00 79.94 632 ILE A O 1
ATOM 4815 N N . VAL A 1 633 ? 59.922 7.751 -91.810 1.00 78.75 633 VAL A N 1
ATOM 4816 C CA . VAL A 1 633 ? 60.094 6.845 -92.960 1.00 78.75 633 VAL A CA 1
ATOM 4817 C C . VAL A 1 633 ? 59.527 7.467 -94.239 1.00 78.75 633 VAL A C 1
ATOM 4819 O O . VAL A 1 633 ? 60.219 7.500 -95.256 1.00 78.75 633 VAL A O 1
ATOM 4822 N N . LEU A 1 634 ? 58.310 8.021 -94.185 1.00 80.06 634 LEU A N 1
ATOM 4823 C CA . LEU A 1 634 ? 57.673 8.671 -95.337 1.00 80.06 634 LEU A CA 1
ATOM 4824 C C . LEU A 1 634 ? 58.468 9.900 -95.816 1.00 80.06 634 LEU A C 1
ATOM 4826 O O . LEU A 1 634 ? 58.697 10.054 -97.015 1.00 80.06 634 LEU A O 1
ATOM 4830 N N . LEU A 1 635 ? 58.970 10.733 -94.894 1.00 75.38 635 LEU A N 1
ATOM 4831 C CA . LEU A 1 635 ? 59.836 11.870 -95.230 1.00 75.38 635 LEU A CA 1
ATOM 4832 C C . LEU A 1 635 ? 61.169 11.416 -95.852 1.00 75.38 635 LEU A C 1
ATOM 4834 O O . LEU A 1 635 ? 61.612 11.994 -96.846 1.00 75.38 635 LEU A O 1
ATOM 4838 N N . GLY A 1 636 ? 61.787 10.354 -95.330 1.00 73.81 636 GLY A N 1
ATOM 4839 C CA . GLY A 1 636 ? 63.012 9.777 -95.897 1.00 73.81 636 GLY A CA 1
ATOM 4840 C C . GLY A 1 636 ? 62.821 9.229 -97.318 1.00 73.81 636 GLY A C 1
ATOM 4841 O O . GLY A 1 636 ? 63.690 9.403 -98.178 1.00 73.81 636 GLY A O 1
ATOM 4842 N N . MET A 1 637 ? 61.655 8.636 -97.597 1.00 72.31 637 MET A N 1
ATOM 4843 C CA . MET A 1 637 ? 61.273 8.178 -98.937 1.00 72.31 637 MET A CA 1
ATOM 4844 C C . MET A 1 637 ? 61.072 9.347 -99.910 1.00 72.31 637 MET A C 1
ATOM 4846 O O . MET A 1 637 ? 61.558 9.274 -101.037 1.00 72.31 637 MET A O 1
ATOM 4850 N N . THR A 1 638 ? 60.461 10.458 -99.473 1.00 68.44 638 THR A N 1
ATOM 4851 C CA . THR A 1 638 ? 60.333 11.668 -100.314 1.00 68.44 638 THR A CA 1
ATOM 4852 C C . THR A 1 638 ? 61.672 12.340 -100.638 1.00 68.44 638 THR A C 1
ATOM 4854 O O . THR A 1 638 ? 61.805 12.953 -101.694 1.00 68.44 638 THR A O 1
ATOM 4857 N N . GLN A 1 639 ? 62.686 12.209 -99.772 1.00 68.06 639 GLN A N 1
ATOM 4858 C CA . GLN A 1 639 ? 64.013 12.807 -99.989 1.00 68.06 639 GLN A CA 1
ATOM 4859 C C . GLN A 1 639 ? 64.925 11.975 -100.904 1.00 68.06 639 GLN A C 1
ATOM 4861 O O . GLN A 1 639 ? 65.861 12.519 -101.484 1.00 68.06 639 GLN A O 1
ATOM 4866 N N . SER A 1 640 ? 64.652 10.676 -101.071 1.00 64.88 640 SER A N 1
ATOM 4867 C CA . SER A 1 640 ? 65.524 9.744 -101.808 1.00 64.88 640 SER A CA 1
ATOM 4868 C C . SER A 1 640 ? 65.278 9.705 -103.332 1.00 64.88 640 SER A C 1
ATOM 4870 O O . SER A 1 640 ? 65.938 8.947 -104.038 1.00 64.88 640 SER A O 1
ATOM 4872 N N . GLY A 1 641 ? 64.371 10.533 -103.871 1.00 58.22 641 GLY A N 1
ATOM 4873 C CA . GLY A 1 641 ? 64.296 10.842 -105.310 1.00 58.22 641 GLY A CA 1
ATOM 4874 C C . GLY A 1 641 ? 63.833 9.720 -106.256 1.00 58.22 641 GLY A C 1
ATOM 4875 O O . GLY A 1 641 ? 64.207 9.729 -107.429 1.00 58.22 641 GLY A O 1
ATOM 4876 N N . ALA A 1 642 ? 63.010 8.767 -105.803 1.00 56.31 642 ALA A N 1
ATOM 4877 C CA . ALA A 1 642 ? 62.431 7.751 -106.687 1.00 56.31 642 ALA A CA 1
ATOM 4878 C C . ALA A 1 642 ? 61.273 8.333 -107.531 1.00 56.31 642 ALA A C 1
ATOM 4880 O O . ALA A 1 642 ? 60.220 8.701 -107.011 1.00 56.31 642 ALA A O 1
ATOM 4881 N N . TYR A 1 643 ? 61.467 8.422 -108.852 1.00 51.28 643 TYR A N 1
ATOM 4882 C CA . TYR A 1 643 ? 60.461 8.873 -109.820 1.00 51.28 643 TYR A CA 1
ATOM 4883 C C . TYR A 1 643 ? 59.247 7.921 -109.838 1.00 51.28 643 TYR A C 1
ATOM 4885 O O . TYR A 1 643 ? 59.359 6.797 -110.320 1.00 51.28 643 TYR A O 1
ATOM 4893 N N . GLY A 1 644 ? 58.085 8.382 -109.348 1.00 56.44 644 GLY A N 1
ATOM 4894 C CA . GLY A 1 644 ? 56.782 7.762 -109.648 1.00 56.44 644 GLY A CA 1
ATOM 4895 C C . GLY A 1 644 ? 55.717 7.736 -108.541 1.00 56.44 644 GLY A C 1
ATOM 4896 O O . GLY A 1 644 ? 54.551 7.589 -108.878 1.00 56.44 644 GLY A O 1
ATOM 4897 N N . ALA A 1 645 ? 56.066 7.913 -107.258 1.00 56.56 645 ALA A N 1
ATOM 4898 C CA . ALA A 1 645 ? 55.128 7.734 -106.128 1.00 56.56 645 ALA A CA 1
ATOM 4899 C C . ALA A 1 645 ? 55.089 8.914 -105.125 1.00 56.56 645 ALA A C 1
ATOM 4901 O O . ALA A 1 645 ? 54.765 8.740 -103.954 1.00 56.56 645 ALA A O 1
ATOM 4902 N N . ASN A 1 646 ? 55.454 10.129 -105.550 1.00 67.88 646 ASN A N 1
ATOM 4903 C CA . ASN A 1 646 ? 55.666 11.249 -104.618 1.00 67.88 646 ASN A CA 1
ATOM 4904 C C . ASN A 1 646 ? 54.379 11.859 -104.030 1.00 67.88 646 ASN A C 1
ATOM 4906 O O . ASN A 1 646 ? 54.422 12.350 -102.904 1.00 67.88 646 ASN A O 1
ATOM 4910 N N . GLU A 1 647 ? 53.251 11.843 -104.747 1.00 68.19 647 GLU A N 1
ATOM 4911 C CA . GLU A 1 647 ? 52.009 12.480 -104.271 1.00 68.19 647 GLU A CA 1
ATOM 4912 C C . GLU A 1 647 ? 51.354 11.665 -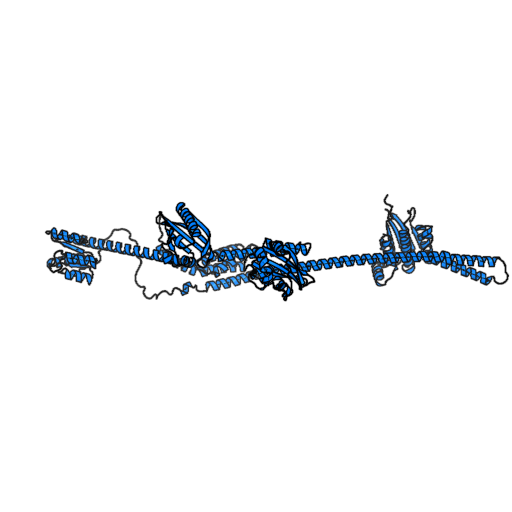103.139 1.00 68.19 647 GLU A C 1
ATOM 4914 O O . GLU A 1 647 ? 51.067 12.213 -102.078 1.00 68.19 647 GLU A O 1
ATOM 4919 N N . GLU A 1 648 ? 51.219 10.345 -103.314 1.00 71.62 648 GLU A N 1
ATOM 4920 C CA . GLU A 1 648 ? 50.601 9.432 -102.335 1.00 71.62 648 GLU A CA 1
ATOM 4921 C C . GLU A 1 648 ? 51.417 9.330 -101.034 1.00 71.62 648 GLU A C 1
ATOM 4923 O O . GLU A 1 648 ? 50.858 9.309 -99.938 1.00 71.62 648 GLU A O 1
ATOM 4928 N N . ILE A 1 649 ? 52.755 9.328 -101.127 1.00 78.56 649 ILE A N 1
ATOM 4929 C CA . ILE A 1 649 ? 53.648 9.315 -99.954 1.00 78.56 649 ILE A CA 1
ATOM 4930 C C . ILE A 1 649 ? 53.565 10.646 -99.193 1.00 78.56 649 ILE A C 1
ATOM 4932 O O . ILE A 1 649 ? 53.561 10.656 -97.959 1.00 78.56 649 ILE A O 1
ATOM 4936 N N . ARG A 1 650 ? 53.463 11.776 -99.908 1.00 74.88 650 ARG A N 1
ATOM 4937 C CA . ARG A 1 650 ? 53.279 13.100 -99.298 1.00 74.88 650 ARG A CA 1
ATOM 4938 C C . ARG A 1 650 ? 51.927 13.202 -98.598 1.00 74.88 650 ARG A C 1
ATOM 4940 O O . ARG A 1 650 ? 51.871 13.658 -97.458 1.00 74.88 650 ARG A O 1
ATOM 4947 N N . GLU A 1 651 ? 50.865 12.715 -99.232 1.00 76.88 651 GLU A N 1
ATOM 4948 C CA . GLU A 1 651 ? 49.531 12.654 -98.635 1.00 76.88 651 GLU A CA 1
ATOM 4949 C C . GLU A 1 651 ? 49.512 11.756 -97.385 1.00 76.88 651 GLU A C 1
ATOM 4951 O O . GLU A 1 651 ? 48.988 12.156 -96.343 1.00 76.88 651 GLU A O 1
ATOM 4956 N N . ALA A 1 652 ? 50.166 10.590 -97.425 1.00 79.94 652 ALA A N 1
ATOM 4957 C CA . ALA A 1 652 ? 50.323 9.721 -96.259 1.00 79.94 652 ALA A CA 1
ATOM 4958 C C . ALA A 1 652 ? 51.100 10.404 -95.116 1.00 79.94 652 ALA A C 1
ATOM 4960 O O . ALA A 1 652 ? 50.729 10.259 -93.948 1.00 79.94 652 ALA A O 1
ATOM 4961 N N . ALA A 1 653 ? 52.140 11.190 -95.427 1.00 79.88 653 ALA A N 1
ATOM 4962 C CA . ALA A 1 653 ? 52.899 11.947 -94.430 1.00 79.88 653 ALA A CA 1
ATOM 4963 C C . ALA A 1 653 ? 52.055 13.066 -93.795 1.00 79.88 653 ALA A C 1
ATOM 4965 O O . ALA A 1 653 ? 52.112 13.267 -92.580 1.00 79.88 653 ALA A O 1
ATOM 4966 N N . GLU A 1 654 ? 51.229 13.757 -94.586 1.00 79.00 654 GLU A N 1
ATOM 4967 C CA . GLU A 1 654 ? 50.278 14.759 -94.091 1.00 79.00 654 GLU A CA 1
ATOM 4968 C C . GLU A 1 654 ? 49.167 14.128 -93.234 1.00 79.00 654 GLU A C 1
ATOM 4970 O O . GLU A 1 654 ? 48.784 14.684 -92.202 1.00 79.00 654 GLU A O 1
ATOM 4975 N N . ILE A 1 655 ? 48.656 12.949 -93.605 1.00 81.31 655 ILE A N 1
ATOM 4976 C CA . ILE A 1 655 ? 47.690 12.196 -92.789 1.00 81.31 655 ILE A CA 1
ATOM 4977 C C . ILE A 1 655 ? 48.328 11.756 -91.467 1.00 81.31 655 ILE A C 1
ATOM 4979 O O . ILE A 1 655 ? 47.707 11.932 -90.414 1.00 81.31 655 ILE A O 1
ATOM 4983 N N . ALA A 1 656 ? 49.557 11.235 -91.493 1.00 82.19 656 ALA A N 1
ATOM 4984 C CA . ALA A 1 656 ? 50.291 10.859 -90.288 1.00 82.19 656 ALA A CA 1
ATOM 4985 C C . ALA A 1 656 ? 50.532 12.071 -89.376 1.00 82.19 656 ALA A C 1
ATOM 4987 O O . ALA A 1 656 ? 50.315 11.970 -88.171 1.00 82.19 656 ALA A O 1
ATOM 4988 N N . ASP A 1 657 ? 50.888 13.233 -89.935 1.00 80.56 657 ASP A N 1
ATOM 4989 C CA . ASP A 1 657 ? 51.085 14.462 -89.162 1.00 80.56 657 ASP A CA 1
ATOM 4990 C C . ASP A 1 657 ? 49.782 14.970 -88.533 1.00 80.56 657 ASP A C 1
ATOM 4992 O O . ASP A 1 657 ? 49.732 15.211 -87.327 1.00 80.56 657 ASP A O 1
ATOM 4996 N N . ARG A 1 658 ? 48.688 15.039 -89.303 1.00 79.50 658 ARG A N 1
ATOM 4997 C CA . ARG A 1 658 ? 47.367 15.415 -88.767 1.00 79.50 658 ARG A CA 1
ATOM 4998 C C . ARG A 1 658 ? 46.895 14.445 -87.685 1.00 79.50 658 ARG A C 1
ATOM 5000 O O . ARG A 1 658 ? 46.297 14.867 -86.695 1.00 79.50 658 ARG A O 1
ATOM 5007 N N . THR A 1 659 ? 47.162 13.151 -87.848 1.00 80.94 659 THR A N 1
ATOM 5008 C CA . THR A 1 659 ? 46.798 12.126 -86.860 1.00 80.94 659 THR A CA 1
ATOM 5009 C C . THR A 1 659 ? 47.660 12.248 -85.607 1.00 80.94 659 THR A C 1
ATOM 5011 O O . THR A 1 659 ? 47.123 12.224 -84.504 1.00 80.94 659 THR A O 1
ATOM 5014 N N . LEU A 1 660 ? 48.966 12.485 -85.752 1.00 82.75 660 LEU A N 1
ATOM 5015 C CA . LEU A 1 660 ? 49.879 12.731 -84.637 1.00 82.75 660 LEU A CA 1
ATOM 5016 C C . LEU A 1 660 ? 49.463 13.976 -83.844 1.00 82.75 660 LEU A C 1
ATOM 5018 O O . LEU A 1 660 ? 49.422 13.939 -82.616 1.00 82.75 660 LEU A O 1
ATOM 5022 N N . GLN A 1 661 ? 49.097 15.060 -84.531 1.00 77.69 661 GLN A N 1
ATOM 5023 C CA . GLN A 1 661 ? 48.575 16.272 -83.897 1.00 77.69 661 GLN A CA 1
ATOM 5024 C C . GLN A 1 661 ? 47.270 15.996 -83.131 1.00 77.69 661 GLN A C 1
ATOM 5026 O O . GLN A 1 661 ? 47.119 16.459 -82.000 1.00 77.69 661 GLN A O 1
ATOM 5031 N N . ARG A 1 662 ? 46.355 15.187 -83.687 1.00 76.69 662 ARG A N 1
ATOM 5032 C CA . ARG A 1 662 ? 45.114 14.772 -83.006 1.00 76.69 662 ARG A CA 1
ATOM 5033 C C . ARG A 1 662 ? 45.368 13.883 -81.787 1.00 76.69 662 ARG A C 1
ATOM 5035 O O . ARG A 1 662 ? 44.745 14.104 -80.754 1.00 76.69 662 ARG A O 1
ATOM 5042 N N . VAL A 1 663 ? 46.283 12.917 -81.877 1.00 82.94 663 VAL A N 1
ATOM 5043 C CA . VAL A 1 663 ? 46.662 12.041 -80.750 1.00 82.94 663 VAL A CA 1
ATOM 5044 C C . VAL A 1 663 ? 47.309 12.856 -79.634 1.00 82.94 663 VAL A C 1
ATOM 5046 O O . VAL A 1 663 ? 46.930 12.710 -78.474 1.00 82.94 663 VAL A O 1
ATOM 5049 N N . ARG A 1 664 ? 48.212 13.786 -79.972 1.00 73.50 664 ARG A N 1
ATOM 5050 C CA . ARG A 1 664 ? 48.802 14.719 -79.000 1.00 73.50 664 ARG A CA 1
ATOM 5051 C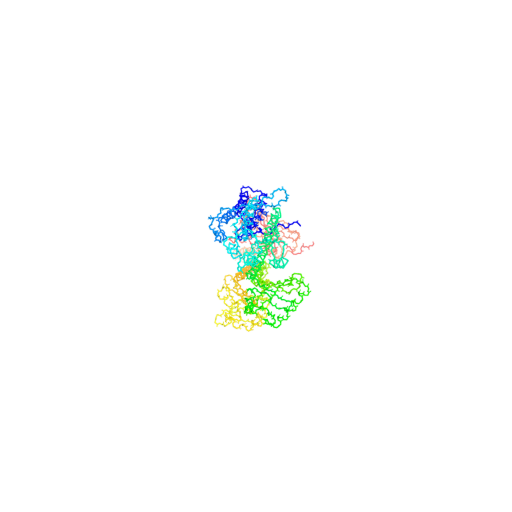 C . ARG A 1 664 ? 47.738 15.592 -78.338 1.00 73.50 664 ARG A C 1
ATOM 5053 O O . ARG A 1 664 ? 47.741 15.716 -77.118 1.00 73.50 664 ARG A O 1
ATOM 5060 N N . ALA A 1 665 ? 46.793 16.135 -79.106 1.00 70.06 665 ALA A N 1
ATOM 5061 C CA . ALA A 1 665 ? 45.680 16.907 -78.555 1.00 70.06 665 ALA A CA 1
ATOM 5062 C C . ALA A 1 665 ? 44.794 16.069 -77.610 1.00 70.06 665 ALA A C 1
ATOM 5064 O O . ALA A 1 665 ? 44.408 16.553 -76.546 1.00 70.06 665 ALA A O 1
ATOM 5065 N N . LEU A 1 666 ? 44.516 14.805 -77.952 1.00 75.19 666 LEU A N 1
ATOM 5066 C CA . LEU A 1 666 ? 43.735 13.890 -77.114 1.00 75.19 666 LEU A CA 1
ATOM 5067 C C . LEU A 1 666 ? 44.473 13.523 -75.819 1.00 75.19 666 LEU A C 1
ATOM 5069 O O . LEU A 1 666 ? 43.874 13.550 -74.745 1.00 75.19 666 LEU A O 1
ATOM 5073 N N . SER A 1 667 ? 45.776 13.244 -75.906 1.00 77.06 667 SER A N 1
ATOM 5074 C CA . SER A 1 667 ? 46.631 12.998 -74.743 1.00 77.06 667 SER A CA 1
ATOM 5075 C C . SER A 1 667 ? 46.626 14.197 -73.792 1.00 77.06 667 SER A C 1
ATOM 5077 O O . SER A 1 667 ? 46.405 14.020 -72.598 1.00 77.06 667 SER A O 1
ATOM 5079 N N . VAL A 1 668 ? 46.783 15.419 -74.320 1.00 69.81 668 VAL A N 1
ATOM 5080 C CA . VAL A 1 668 ? 46.746 16.667 -73.533 1.00 69.81 668 VAL A CA 1
ATOM 5081 C C . VAL A 1 668 ? 45.377 16.888 -72.880 1.00 69.81 668 VAL A C 1
ATOM 5083 O O . VAL A 1 668 ? 45.310 17.311 -71.727 1.00 69.81 668 VAL A O 1
ATOM 5086 N N . ALA A 1 669 ? 44.281 16.580 -73.579 1.00 68.12 669 ALA A N 1
ATOM 5087 C CA . ALA A 1 669 ? 42.930 16.694 -73.029 1.00 68.12 669 ALA A CA 1
ATOM 5088 C C . ALA A 1 669 ? 42.667 15.687 -71.891 1.00 68.12 669 ALA A C 1
ATOM 5090 O O . ALA A 1 669 ? 42.000 16.024 -70.908 1.00 68.12 669 ALA A O 1
ATOM 5091 N N . LEU A 1 670 ? 43.208 14.468 -72.006 1.00 70.31 670 LEU A N 1
ATOM 5092 C CA . LEU A 1 670 ? 43.102 13.421 -70.988 1.00 70.31 670 LEU A CA 1
ATOM 5093 C C . LEU A 1 670 ? 43.948 13.739 -69.753 1.00 70.31 670 LEU A C 1
ATOM 5095 O O . LEU A 1 670 ? 43.423 13.674 -68.639 1.00 70.31 670 LEU A O 1
ATOM 5099 N N . ARG A 1 671 ? 45.212 14.135 -69.925 1.00 71.56 671 ARG A N 1
ATOM 5100 C CA . ARG A 1 671 ? 46.089 14.646 -68.862 1.00 71.56 671 ARG A CA 1
ATOM 5101 C C . ARG A 1 671 ? 47.205 15.492 -69.498 1.00 71.56 671 ARG A C 1
ATOM 5103 O O . ARG A 1 671 ? 47.976 14.953 -70.288 1.00 71.56 671 ARG A O 1
ATOM 5110 N N . PRO A 1 672 ? 47.332 16.789 -69.172 1.00 65.31 672 PRO A N 1
ATOM 5111 C CA . PRO A 1 672 ? 48.390 17.612 -69.744 1.00 65.31 672 PRO A CA 1
ATOM 5112 C C . PRO A 1 672 ? 49.758 17.138 -69.235 1.00 65.31 672 PRO A C 1
ATOM 5114 O O . PRO A 1 672 ? 49.963 17.142 -68.019 1.00 65.31 672 PRO A O 1
ATOM 5117 N N . PRO A 1 673 ? 50.715 16.799 -70.114 1.00 61.75 673 PRO A N 1
ATOM 5118 C CA . PRO A 1 673 ? 52.068 16.421 -69.699 1.00 61.75 673 PRO A CA 1
ATOM 5119 C C . PRO A 1 673 ? 52.789 17.567 -68.970 1.00 61.75 673 PRO A C 1
ATOM 5121 O O . PRO A 1 673 ? 53.605 17.331 -68.086 1.00 61.75 673 PRO A O 1
ATOM 5124 N N . GLN A 1 674 ? 52.413 18.827 -69.238 1.00 62.81 674 GLN A N 1
ATOM 5125 C CA . GLN A 1 674 ? 52.953 19.989 -68.526 1.00 62.81 674 GLN A CA 1
ATOM 5126 C C . GLN A 1 674 ? 52.648 19.967 -67.022 1.00 62.81 674 GLN A C 1
ATOM 5128 O O . GLN A 1 674 ? 53.399 20.559 -66.254 1.00 62.81 674 GLN A O 1
ATOM 5133 N N . LEU A 1 675 ? 51.565 19.309 -66.590 1.00 71.56 675 LEU A N 1
ATOM 5134 C CA . LEU A 1 675 ? 51.247 19.185 -65.167 1.00 71.56 675 LEU A CA 1
ATOM 5135 C C . LEU A 1 675 ? 52.248 18.266 -64.448 1.00 71.56 675 LEU A C 1
ATOM 5137 O O . LEU A 1 675 ? 52.552 18.509 -63.282 1.00 71.56 675 LEU A O 1
ATOM 5141 N N . ASP A 1 676 ? 52.769 17.259 -65.154 1.00 66.44 676 ASP A N 1
ATOM 5142 C CA . ASP A 1 676 ? 53.736 16.292 -64.633 1.00 66.44 676 ASP A CA 1
ATOM 5143 C C . ASP A 1 676 ? 55.182 16.839 -64.693 1.00 66.44 676 ASP A C 1
ATOM 5145 O O . ASP A 1 676 ? 55.928 16.672 -63.729 1.00 66.44 676 ASP A O 1
ATOM 5149 N N . ASP A 1 677 ? 55.547 17.568 -65.759 1.00 64.38 677 ASP A N 1
ATOM 5150 C CA . ASP A 1 677 ? 56.930 18.033 -65.994 1.00 64.38 677 ASP A CA 1
ATOM 5151 C C . ASP A 1 677 ? 57.215 19.482 -65.545 1.00 64.38 677 ASP A C 1
ATOM 5153 O O . ASP A 1 677 ? 58.325 19.803 -65.120 1.00 64.38 677 ASP A O 1
ATOM 5157 N N . LEU A 1 678 ? 56.232 20.385 -65.660 1.00 68.62 678 LEU A N 1
ATOM 5158 C CA . LEU A 1 678 ? 56.399 21.837 -65.455 1.00 68.62 678 LEU A CA 1
ATOM 5159 C C . LEU A 1 678 ? 55.589 22.375 -64.261 1.00 68.62 678 LEU A C 1
ATOM 5161 O O . LEU A 1 678 ? 55.800 23.507 -63.823 1.00 68.62 678 LEU A O 1
ATOM 5165 N N . GLY A 1 679 ? 54.677 21.570 -63.713 1.00 77.38 679 GLY A N 1
ATOM 5166 C CA . GLY A 1 679 ? 53.855 21.903 -62.553 1.00 77.38 679 GLY A CA 1
ATOM 5167 C C . GLY A 1 679 ? 52.565 22.669 -62.875 1.00 77.38 679 GLY A C 1
ATOM 5168 O O . GLY A 1 679 ? 52.192 22.901 -64.026 1.00 77.38 679 GLY A O 1
ATOM 5169 N N . LEU A 1 680 ? 51.843 23.058 -61.817 1.00 84.44 680 LEU A N 1
ATOM 5170 C CA . LEU A 1 680 ? 50.470 23.574 -61.900 1.00 84.44 680 LEU A CA 1
ATOM 5171 C C . LEU A 1 680 ? 50.344 24.892 -62.686 1.00 84.44 680 LEU A C 1
ATOM 5173 O O . LEU A 1 680 ? 49.432 25.033 -63.499 1.00 84.44 680 LEU A O 1
ATOM 5177 N N . VAL A 1 681 ? 51.239 25.858 -62.453 1.00 86.44 681 VAL A N 1
ATOM 5178 C CA . VAL A 1 681 ? 51.135 27.204 -63.052 1.00 86.44 681 VAL A CA 1
ATOM 5179 C C . VAL A 1 681 ? 51.314 27.169 -64.574 1.00 86.44 681 VAL A C 1
ATOM 5181 O O . VAL A 1 681 ? 50.442 27.699 -65.270 1.00 86.44 681 VAL A O 1
ATOM 5184 N N . PRO A 1 682 ? 52.363 26.525 -65.131 1.00 83.12 682 PRO A N 1
ATOM 5185 C CA . PRO A 1 682 ? 52.509 26.424 -66.582 1.00 83.12 682 PRO A CA 1
ATOM 5186 C C . PRO A 1 682 ? 51.367 25.642 -67.235 1.00 83.12 682 PRO A C 1
ATOM 5188 O O . PRO A 1 682 ? 50.900 26.035 -68.303 1.00 83.12 682 PRO A O 1
ATOM 5191 N N . ALA A 1 683 ? 50.871 24.585 -66.580 1.00 83.94 683 ALA A N 1
ATOM 5192 C CA . ALA A 1 683 ? 49.754 23.791 -67.085 1.00 83.94 683 ALA A CA 1
ATOM 5193 C C . ALA A 1 683 ? 48.448 24.601 -67.169 1.00 83.94 683 ALA A C 1
ATOM 5195 O O . ALA A 1 683 ? 47.783 24.586 -68.206 1.00 83.94 683 ALA A O 1
ATOM 5196 N N . LEU A 1 684 ? 48.096 25.346 -66.113 1.00 87.56 684 LEU A N 1
ATOM 5197 C CA . LEU A 1 684 ? 46.906 26.205 -66.097 1.00 87.56 684 LEU A CA 1
ATOM 5198 C C . LEU A 1 684 ? 46.989 27.316 -67.145 1.00 87.56 684 LEU A C 1
ATOM 5200 O O . LEU A 1 684 ? 46.019 27.541 -67.865 1.00 87.56 684 LEU A O 1
ATOM 5204 N N . ARG A 1 685 ? 48.147 27.978 -67.263 1.00 86.75 685 ARG A N 1
ATOM 5205 C CA . ARG A 1 685 ? 48.359 29.050 -68.244 1.00 86.75 685 ARG A CA 1
ATOM 5206 C C . ARG A 1 685 ? 48.231 28.531 -69.674 1.00 86.75 685 ARG A C 1
ATOM 5208 O O . ARG A 1 685 ? 47.446 29.066 -70.448 1.00 86.75 685 ARG A O 1
ATOM 5215 N N . ALA A 1 686 ? 48.921 27.436 -69.994 1.00 82.69 686 ALA A N 1
ATOM 5216 C CA . ALA A 1 686 ? 48.851 26.825 -71.317 1.00 82.69 686 ALA A CA 1
ATOM 5217 C C . ALA A 1 686 ? 47.422 26.384 -71.674 1.00 82.69 686 ALA A C 1
ATOM 5219 O O . ALA A 1 686 ? 46.975 26.582 -72.806 1.00 82.69 686 ALA A O 1
ATOM 5220 N N . HIS A 1 687 ? 46.689 25.807 -70.715 1.00 84.50 687 HIS A N 1
ATOM 5221 C CA . HIS A 1 687 ? 45.309 25.384 -70.936 1.00 84.50 687 HIS A CA 1
ATOM 5222 C C . HIS A 1 687 ? 44.356 26.570 -71.134 1.00 84.50 687 HIS A C 1
ATOM 5224 O O . HIS A 1 687 ? 43.512 26.521 -72.034 1.00 84.50 687 HIS A O 1
ATOM 5230 N N . LEU A 1 688 ? 44.516 27.636 -70.342 1.00 87.94 688 LEU A N 1
ATOM 5231 C CA . LEU A 1 688 ? 43.744 28.871 -70.466 1.00 87.94 688 LEU A CA 1
ATOM 5232 C C . LEU A 1 688 ? 43.945 29.507 -71.845 1.00 87.94 688 LEU A C 1
ATOM 5234 O O . LEU A 1 688 ? 42.966 29.741 -72.553 1.00 87.94 688 LEU A O 1
ATOM 5238 N N . ASP A 1 689 ? 45.201 29.711 -72.245 1.00 85.25 689 ASP A N 1
ATOM 5239 C CA . ASP A 1 689 ? 45.556 30.351 -73.512 1.00 85.25 689 ASP A CA 1
ATOM 5240 C C . ASP A 1 689 ? 45.038 29.538 -74.703 1.00 85.25 689 ASP A C 1
ATOM 5242 O O . ASP A 1 689 ? 44.369 30.073 -75.588 1.00 85.25 689 ASP A O 1
ATOM 5246 N N . THR A 1 690 ? 45.268 28.219 -74.694 1.00 81.19 690 THR A N 1
ATOM 5247 C CA . THR A 1 690 ? 44.842 27.326 -75.783 1.00 81.19 690 THR A CA 1
ATOM 5248 C C . THR A 1 690 ? 43.323 27.303 -75.929 1.00 81.19 690 THR A C 1
ATOM 5250 O O . THR A 1 690 ? 42.800 27.371 -77.041 1.00 81.19 690 THR A O 1
ATOM 5253 N N . THR A 1 691 ? 42.590 27.196 -74.822 1.00 83.12 691 THR A N 1
ATOM 5254 C CA . THR A 1 691 ? 41.129 27.055 -74.860 1.00 83.12 691 THR A CA 1
ATOM 5255 C C . THR A 1 691 ? 40.456 28.374 -75.242 1.00 83.12 691 THR A C 1
ATOM 5257 O O . THR A 1 691 ? 39.548 28.387 -76.075 1.00 83.12 691 THR A O 1
ATOM 5260 N N . CYS A 1 692 ? 40.935 29.498 -74.703 1.00 85.62 692 CYS A N 1
ATOM 5261 C CA . CYS A 1 692 ? 40.365 30.815 -74.984 1.00 85.62 692 CYS A CA 1
ATOM 5262 C C . CYS A 1 692 ? 40.692 31.308 -76.396 1.00 85.62 692 CYS A C 1
ATOM 5264 O O . CYS A 1 692 ? 39.825 31.899 -77.038 1.00 85.62 692 CYS A O 1
ATOM 5266 N N . HIS A 1 693 ? 41.893 31.013 -76.913 1.00 83.56 693 HIS A N 1
ATOM 5267 C CA . HIS A 1 693 ? 42.276 31.374 -78.280 1.00 83.56 693 HIS A CA 1
ATOM 5268 C C . HIS A 1 693 ? 41.344 30.737 -79.320 1.00 83.56 693 HIS A C 1
ATOM 5270 O O . HIS A 1 693 ? 40.851 31.430 -80.207 1.00 83.56 693 HIS A O 1
ATOM 5276 N N . HIS A 1 694 ? 41.028 29.445 -79.171 1.00 78.94 694 HIS A N 1
ATOM 5277 C CA . HIS A 1 694 ? 40.095 28.756 -80.070 1.00 78.94 694 HIS A CA 1
ATOM 5278 C C . HIS A 1 694 ? 38.646 29.244 -79.934 1.00 78.94 694 HIS A C 1
ATOM 5280 O O . HIS A 1 694 ? 37.898 29.205 -80.908 1.00 78.94 694 HIS A O 1
ATOM 5286 N N . ALA A 1 695 ? 38.245 29.699 -78.744 1.00 80.69 695 ALA A N 1
ATOM 5287 C CA . ALA A 1 695 ? 36.899 30.205 -78.481 1.00 80.69 695 ALA A CA 1
ATOM 5288 C C . ALA A 1 695 ? 36.722 31.705 -78.799 1.00 80.69 695 ALA A C 1
ATOM 5290 O O . ALA A 1 695 ? 35.599 32.202 -78.756 1.00 80.69 695 ALA A O 1
ATOM 5291 N N . GLY A 1 696 ? 37.803 32.437 -79.104 1.00 84.25 696 GLY A N 1
ATOM 5292 C CA . GLY A 1 696 ? 37.768 33.886 -79.337 1.00 84.25 696 GLY A CA 1
ATOM 5293 C C . GLY A 1 696 ? 37.553 34.731 -78.072 1.00 84.25 696 GLY A C 1
ATOM 5294 O O . GLY A 1 696 ? 37.091 35.866 -78.171 1.00 84.25 696 GLY A O 1
ATOM 5295 N N . ILE A 1 697 ? 37.875 34.196 -76.890 1.00 90.00 697 ILE A N 1
ATOM 5296 C CA . ILE A 1 697 ? 37.688 34.850 -75.584 1.00 90.00 697 ILE A CA 1
ATOM 5297 C C . ILE A 1 697 ? 39.015 35.480 -75.141 1.00 90.00 697 ILE A C 1
ATOM 5299 O O . ILE A 1 697 ? 40.075 34.867 -75.273 1.00 90.00 697 ILE A O 1
ATOM 5303 N N . LYS A 1 698 ? 38.990 36.700 -74.590 1.00 90.31 698 LYS A N 1
ATOM 5304 C CA . LYS A 1 698 ? 40.197 37.325 -74.022 1.00 90.31 698 LYS A CA 1
ATOM 5305 C C . LYS A 1 698 ? 40.545 36.679 -72.680 1.00 90.31 698 LYS A C 1
ATOM 5307 O O . LYS A 1 698 ? 39.747 36.741 -71.752 1.00 90.31 698 LYS A O 1
ATOM 5312 N N . ALA A 1 699 ? 41.737 36.103 -72.563 1.00 91.00 699 ALA A N 1
ATOM 5313 C CA . ALA A 1 699 ? 42.211 35.477 -71.333 1.00 91.00 699 ALA A CA 1
ATOM 5314 C C . ALA A 1 699 ? 43.230 36.351 -70.593 1.00 91.00 699 ALA A C 1
ATOM 5316 O O . ALA A 1 699 ? 44.101 36.961 -71.216 1.00 91.00 699 ALA A O 1
ATOM 5317 N N . SER A 1 700 ? 43.164 36.362 -69.262 1.00 91.62 700 SER A N 1
ATOM 5318 C CA . SER A 1 700 ? 44.244 36.853 -68.406 1.00 91.62 700 SER A CA 1
ATOM 5319 C C . SER A 1 700 ? 44.532 35.875 -67.269 1.00 91.62 700 SER A C 1
ATOM 5321 O O . SER A 1 700 ? 43.625 35.288 -66.680 1.00 91.62 700 SER A O 1
ATOM 5323 N N . PHE A 1 701 ? 45.819 35.692 -66.969 1.00 91.44 701 PHE A N 1
ATOM 5324 C CA . PHE A 1 701 ? 46.288 34.865 -65.861 1.00 91.44 701 PHE A CA 1
ATOM 5325 C C . PHE A 1 701 ? 46.978 35.749 -64.822 1.00 91.44 701 PHE A C 1
ATOM 5327 O O . PHE A 1 701 ? 47.923 36.465 -65.159 1.00 91.44 701 PHE A O 1
ATOM 5334 N N . VAL A 1 702 ? 46.521 35.694 -63.572 1.00 89.56 702 VAL A N 1
ATOM 5335 C CA . VAL A 1 702 ? 47.006 36.538 -62.473 1.00 89.56 702 VAL A CA 1
ATOM 5336 C C . VAL A 1 702 ? 47.546 35.669 -61.338 1.00 89.56 702 VAL A C 1
ATOM 5338 O O . VAL A 1 702 ? 46.881 34.751 -60.865 1.00 89.56 702 VAL A O 1
ATOM 5341 N N . GLY A 1 703 ? 48.756 35.980 -60.873 1.00 82.81 703 GLY A N 1
ATOM 5342 C CA . GLY A 1 703 ? 49.392 35.294 -59.749 1.00 82.81 703 GLY A CA 1
ATOM 5343 C C . GLY A 1 703 ? 50.198 34.055 -60.147 1.00 82.81 703 GLY A C 1
ATOM 5344 O O . GLY A 1 703 ? 50.610 33.892 -61.294 1.00 82.81 703 GLY A O 1
ATOM 5345 N N . GLY A 1 704 ? 50.476 33.199 -59.166 1.00 75.38 704 GLY A N 1
ATOM 5346 C CA . GLY A 1 704 ? 51.294 31.994 -59.330 1.00 75.38 704 GLY A CA 1
ATOM 5347 C C . GLY A 1 704 ? 52.814 32.174 -59.192 1.00 75.38 704 GLY A C 1
ATOM 5348 O O . GLY A 1 704 ? 53.547 31.193 -59.305 1.00 75.38 704 GLY A O 1
ATOM 5349 N N . GLU A 1 705 ? 53.302 33.386 -58.926 1.00 73.81 705 GLU A N 1
ATOM 5350 C CA . GLU A 1 705 ? 54.721 33.644 -58.648 1.00 73.81 705 GLU A CA 1
ATOM 5351 C C . GLU A 1 705 ? 55.087 33.207 -57.218 1.00 73.81 705 GLU A C 1
ATOM 5353 O O . GLU A 1 705 ? 54.347 33.475 -56.274 1.00 73.81 705 GLU A O 1
ATOM 5358 N N . GLY A 1 706 ? 56.217 32.509 -57.047 1.00 68.62 706 GLY A N 1
ATOM 5359 C CA . GLY A 1 706 ? 56.718 32.094 -55.726 1.00 68.62 706 GLY A CA 1
ATOM 5360 C C . GLY A 1 706 ? 55.951 30.953 -55.039 1.00 68.62 706 GLY A C 1
ATOM 5361 O O . GLY A 1 706 ? 56.127 30.744 -53.841 1.00 68.62 706 GLY A O 1
ATOM 5362 N N . LEU A 1 707 ? 55.108 30.207 -55.764 1.00 77.31 707 LEU A N 1
ATOM 5363 C CA . LEU A 1 707 ? 54.383 29.064 -55.199 1.00 77.31 707 LEU A CA 1
ATOM 5364 C C . LEU A 1 707 ? 55.338 27.932 -54.758 1.00 77.31 707 LEU A C 1
ATOM 5366 O O . LEU A 1 707 ? 56.205 27.531 -55.540 1.00 77.31 707 LEU A O 1
ATOM 5370 N N . PRO A 1 708 ? 55.160 27.358 -53.551 1.00 76.25 708 PRO A N 1
ATOM 5371 C CA . PRO A 1 708 ? 55.871 26.158 -53.133 1.00 76.25 708 PRO A CA 1
ATOM 5372 C C . PRO A 1 708 ? 55.410 24.946 -53.954 1.00 76.25 708 PRO A C 1
ATOM 5374 O O . PRO A 1 708 ? 54.402 24.988 -54.665 1.00 76.25 708 PRO A O 1
ATOM 5377 N N . ARG A 1 709 ? 56.132 23.825 -53.837 1.00 78.38 709 ARG A N 1
ATOM 5378 C CA . ARG A 1 709 ? 55.754 22.571 -54.500 1.00 78.38 709 ARG A CA 1
ATOM 5379 C C . ARG A 1 709 ? 54.383 22.105 -53.994 1.00 78.38 709 ARG A C 1
ATOM 5381 O O . ARG A 1 709 ? 54.262 21.623 -52.872 1.00 78.38 709 ARG A O 1
ATOM 5388 N N . VAL A 1 710 ? 53.364 22.243 -54.839 1.00 82.44 710 VAL A N 1
ATOM 5389 C CA . VAL A 1 710 ? 51.992 21.818 -54.538 1.00 82.44 710 VAL A CA 1
ATOM 5390 C C . VAL A 1 710 ? 51.915 20.284 -54.577 1.00 82.44 710 VAL A C 1
ATOM 5392 O O . VAL A 1 710 ? 52.415 19.687 -55.535 1.00 82.44 710 VAL A O 1
ATOM 5395 N N . PRO A 1 711 ? 51.301 19.629 -53.573 1.00 83.56 711 PRO A N 1
ATOM 5396 C CA . PRO A 1 711 ? 51.039 18.192 -53.599 1.00 83.56 711 PRO A CA 1
ATOM 5397 C C . PRO A 1 711 ? 50.286 17.756 -54.862 1.00 83.56 711 PRO A C 1
ATOM 5399 O O . PRO A 1 711 ? 49.401 18.463 -55.344 1.00 83.56 711 PRO A O 1
ATOM 5402 N N . GLU A 1 712 ? 50.618 16.577 -55.391 1.00 78.88 712 GLU A N 1
ATOM 5403 C CA . GLU A 1 712 ? 50.087 16.096 -56.675 1.00 78.88 712 GLU A CA 1
ATOM 5404 C C . GLU A 1 712 ? 48.549 16.016 -56.687 1.00 78.88 712 GLU A C 1
ATOM 5406 O O . GLU A 1 712 ? 47.913 16.432 -57.654 1.00 78.88 712 GLU A O 1
ATOM 5411 N N . ASN A 1 713 ? 47.938 15.562 -55.590 1.00 79.44 713 ASN A N 1
ATOM 5412 C CA . ASN A 1 713 ? 46.482 15.491 -55.440 1.00 79.44 713 ASN A CA 1
ATOM 5413 C C . ASN A 1 713 ? 45.807 16.874 -55.534 1.00 79.44 713 ASN A C 1
ATOM 5415 O O . ASN A 1 713 ? 44.783 17.008 -56.203 1.00 79.44 713 ASN A O 1
ATOM 5419 N N . ILE A 1 714 ? 46.400 17.908 -54.926 1.00 85.31 714 ILE A N 1
ATOM 5420 C CA . ILE A 1 714 ? 45.897 19.290 -54.976 1.00 85.31 714 ILE A CA 1
ATOM 5421 C C . ILE A 1 714 ? 46.133 19.893 -56.366 1.00 85.31 714 ILE A C 1
ATOM 5423 O O . ILE A 1 714 ? 45.246 20.542 -56.916 1.00 85.31 714 ILE A O 1
ATOM 5427 N N . ALA A 1 715 ? 47.293 19.642 -56.981 1.00 85.62 715 ALA A N 1
ATOM 5428 C CA . ALA A 1 715 ? 47.599 20.129 -58.325 1.00 85.62 715 ALA A CA 1
ATOM 5429 C C . ALA A 1 715 ? 46.630 19.560 -59.379 1.00 85.62 715 ALA A C 1
ATOM 5431 O O . ALA A 1 715 ? 46.105 20.309 -60.206 1.00 85.62 715 ALA A O 1
ATOM 5432 N N . ILE A 1 716 ? 46.332 18.258 -59.312 1.00 81.69 716 ILE A N 1
ATOM 5433 C CA . ILE A 1 716 ? 45.343 17.612 -60.185 1.00 81.69 716 ILE A CA 1
ATOM 5434 C C . ILE A 1 716 ? 43.949 18.197 -59.938 1.00 81.69 716 ILE A C 1
ATOM 5436 O O . ILE A 1 716 ? 43.270 18.559 -60.901 1.00 81.69 716 ILE A O 1
ATOM 5440 N N . ALA A 1 717 ? 43.525 18.342 -58.677 1.00 84.56 717 ALA A N 1
ATOM 5441 C CA . ALA A 1 717 ? 42.220 18.915 -58.346 1.00 84.56 717 ALA A CA 1
ATOM 5442 C C . ALA A 1 717 ? 42.070 20.350 -58.885 1.00 84.56 717 ALA A C 1
ATOM 5444 O O . ALA A 1 717 ? 41.099 20.634 -59.588 1.00 84.56 717 ALA A O 1
ATOM 5445 N N . CYS A 1 718 ? 43.057 21.223 -58.651 1.00 88.12 718 CYS A N 1
ATOM 5446 C CA . CYS A 1 718 ? 43.100 22.587 -59.185 1.00 88.12 718 CYS A CA 1
ATOM 5447 C C . CYS A 1 718 ? 42.989 22.611 -60.712 1.00 88.12 718 CYS A C 1
ATOM 5449 O O . CYS A 1 718 ? 42.153 23.327 -61.263 1.00 88.12 718 CYS A O 1
ATOM 5451 N N . PHE A 1 719 ? 43.808 21.811 -61.402 1.00 87.12 719 PHE A N 1
ATOM 5452 C CA . PHE A 1 719 ? 43.806 21.769 -62.861 1.00 87.12 719 PHE A CA 1
ATOM 5453 C C . PHE A 1 719 ? 42.450 21.319 -63.412 1.00 87.12 719 PHE A C 1
ATOM 5455 O O . PHE A 1 719 ? 41.912 21.923 -64.336 1.00 87.12 719 PHE A O 1
ATOM 5462 N N . ARG A 1 720 ? 41.866 20.277 -62.820 1.00 84.44 720 ARG A N 1
ATOM 5463 C CA . ARG A 1 720 ? 40.578 19.733 -63.248 1.00 84.44 720 ARG A CA 1
ATOM 5464 C C . ARG A 1 720 ? 39.410 20.673 -62.992 1.00 84.44 720 ARG A C 1
ATOM 5466 O O . ARG A 1 720 ? 38.529 20.767 -63.840 1.00 84.44 720 ARG A O 1
ATOM 5473 N N . ILE A 1 721 ? 39.398 21.346 -61.843 1.00 89.12 721 ILE A N 1
ATOM 5474 C CA . ILE A 1 721 ? 38.369 22.338 -61.523 1.00 89.12 721 ILE A CA 1
ATOM 5475 C C . ILE A 1 721 ? 38.488 23.526 -62.483 1.00 89.12 721 ILE A C 1
ATOM 5477 O O . ILE A 1 721 ? 37.478 23.939 -63.039 1.00 89.12 721 ILE A O 1
ATOM 5481 N N . ALA A 1 722 ? 39.702 24.015 -62.768 1.00 89.25 722 ALA A N 1
ATOM 5482 C CA . ALA A 1 722 ? 39.909 25.054 -63.781 1.00 89.25 722 ALA A CA 1
ATOM 5483 C C . ALA A 1 722 ? 39.470 24.611 -65.182 1.00 89.25 722 ALA A C 1
ATOM 5485 O O . ALA A 1 722 ? 38.816 25.378 -65.880 1.00 89.25 722 ALA A O 1
ATOM 5486 N N . GLN A 1 723 ? 39.806 23.384 -65.591 1.00 87.38 723 GLN A N 1
ATOM 5487 C CA . GLN A 1 723 ? 39.426 22.824 -66.890 1.00 87.38 723 GLN A CA 1
ATOM 5488 C C . GLN A 1 723 ? 37.901 22.747 -67.042 1.00 87.38 723 GLN A C 1
ATOM 5490 O O . GLN A 1 723 ? 37.356 23.169 -68.061 1.00 87.38 723 GLN A O 1
ATOM 5495 N N . GLU A 1 724 ? 37.204 22.228 -66.032 1.00 87.62 724 GLU A N 1
ATOM 5496 C CA . GLU A 1 724 ? 35.745 22.120 -66.052 1.00 87.62 724 GLU A CA 1
ATOM 5497 C C . GLU A 1 724 ? 35.079 23.502 -65.987 1.00 87.62 724 GLU A C 1
ATOM 5499 O O . GLU A 1 724 ? 34.169 23.786 -66.765 1.00 87.62 724 GLU A O 1
ATOM 5504 N N . ALA A 1 725 ? 35.572 24.402 -65.131 1.00 88.94 725 ALA A N 1
ATOM 5505 C CA . ALA A 1 725 ? 35.091 25.778 -65.055 1.00 88.94 725 ALA A CA 1
ATOM 5506 C C . ALA A 1 725 ? 35.274 26.518 -66.391 1.00 88.94 725 ALA A C 1
ATOM 5508 O O . ALA A 1 725 ? 34.338 27.150 -66.878 1.00 88.94 725 ALA A O 1
ATOM 5509 N N . LEU A 1 726 ? 36.432 26.382 -67.038 1.00 88.19 726 LEU A N 1
ATOM 5510 C CA . LEU A 1 726 ? 36.711 27.016 -68.323 1.00 88.19 726 LEU A CA 1
ATOM 5511 C C . LEU A 1 726 ? 35.862 26.427 -69.459 1.00 88.19 726 LEU A C 1
ATOM 5513 O O . LEU A 1 726 ? 35.332 27.171 -70.284 1.00 88.19 726 LEU A O 1
ATOM 5517 N N . ASN A 1 727 ? 35.663 25.107 -69.477 1.00 85.00 727 ASN A N 1
ATOM 5518 C CA . ASN A 1 727 ? 34.738 24.463 -70.411 1.00 85.00 727 ASN A CA 1
ATOM 5519 C C . ASN A 1 727 ? 33.305 24.974 -70.233 1.00 85.00 727 ASN A C 1
ATOM 5521 O O . ASN A 1 727 ? 32.612 25.209 -71.226 1.00 85.00 727 ASN A O 1
ATOM 5525 N N . ASN A 1 728 ? 32.871 25.177 -68.987 1.00 86.12 728 ASN A N 1
ATOM 5526 C CA . ASN A 1 728 ? 31.564 25.755 -68.696 1.00 86.12 728 ASN A CA 1
ATOM 5527 C C . ASN A 1 728 ? 31.460 27.193 -69.217 1.00 86.12 728 ASN A C 1
ATOM 5529 O O . ASN A 1 728 ? 30.449 27.535 -69.829 1.00 86.12 728 ASN A O 1
ATOM 5533 N N . VAL A 1 729 ? 32.515 28.005 -69.081 1.00 87.06 729 VAL A N 1
ATOM 5534 C CA . VAL A 1 729 ? 32.560 29.357 -69.662 1.00 87.06 729 VAL A CA 1
ATOM 5535 C C . VAL A 1 729 ? 32.395 29.312 -71.183 1.00 87.06 729 VAL A C 1
ATOM 5537 O O . VAL A 1 729 ? 31.509 29.974 -71.725 1.00 87.06 729 VAL A O 1
ATOM 5540 N N . VAL A 1 730 ? 33.181 28.480 -71.872 1.00 86.50 730 VAL A N 1
ATOM 5541 C CA . VAL A 1 730 ? 33.142 28.365 -73.341 1.00 86.50 730 VAL A CA 1
ATOM 5542 C C . VAL A 1 730 ? 31.784 27.870 -73.845 1.00 86.50 730 VAL A C 1
ATOM 5544 O O . VAL A 1 730 ? 31.288 28.351 -74.861 1.00 86.50 730 VAL A O 1
ATOM 5547 N N . ARG A 1 731 ? 31.165 26.907 -73.153 1.00 84.69 731 ARG A N 1
ATOM 5548 C CA . ARG A 1 731 ? 29.908 26.288 -73.601 1.00 84.69 731 ARG A CA 1
ATOM 5549 C C . ARG A 1 731 ? 28.659 27.064 -73.204 1.00 84.69 731 ARG A C 1
ATOM 5551 O O . ARG A 1 731 ? 27.663 26.997 -73.925 1.00 84.69 731 ARG A O 1
ATOM 5558 N N . HIS A 1 732 ? 28.682 27.748 -72.062 1.00 82.94 732 HIS A N 1
ATOM 5559 C CA . HIS A 1 732 ? 27.461 28.237 -71.421 1.00 82.94 732 HIS A CA 1
ATOM 5560 C C . HIS A 1 732 ? 27.465 29.739 -71.116 1.00 82.94 732 HIS A C 1
ATOM 5562 O O . HIS A 1 732 ? 26.393 30.339 -71.155 1.00 82.94 732 HIS A O 1
ATOM 5568 N N . ALA A 1 733 ? 28.616 30.374 -70.863 1.00 82.69 733 ALA A N 1
ATOM 5569 C CA . ALA A 1 733 ? 28.633 31.735 -70.312 1.00 82.69 733 ALA A CA 1
ATOM 5570 C C . ALA A 1 733 ? 28.419 32.857 -71.344 1.00 82.69 733 ALA A C 1
ATOM 5572 O O . ALA A 1 733 ? 28.012 33.953 -70.965 1.00 82.69 733 ALA A O 1
ATOM 5573 N N . ARG A 1 734 ? 28.678 32.614 -72.641 1.00 83.69 734 ARG A N 1
ATOM 5574 C CA . ARG A 1 734 ? 28.735 33.670 -73.684 1.00 83.69 734 ARG A CA 1
ATOM 5575 C C . ARG A 1 734 ? 29.659 34.840 -73.292 1.00 83.69 734 ARG A C 1
ATOM 5577 O O . ARG A 1 734 ? 29.356 35.996 -73.578 1.00 83.69 734 ARG A O 1
ATOM 5584 N N . ALA A 1 735 ? 30.755 34.524 -72.610 1.00 86.62 735 ALA A N 1
ATOM 5585 C CA . ALA A 1 735 ? 31.727 35.487 -72.108 1.00 86.62 735 ALA A CA 1
ATOM 5586 C C . ALA A 1 735 ? 32.592 36.067 -73.239 1.00 86.62 735 ALA A C 1
ATOM 5588 O O . ALA A 1 735 ? 32.888 35.381 -74.219 1.00 86.62 735 ALA A O 1
ATOM 5589 N N . THR A 1 736 ? 33.027 37.318 -73.083 1.00 87.19 736 THR A N 1
ATOM 5590 C CA . THR A 1 736 ? 34.029 37.958 -73.951 1.00 87.19 736 THR A CA 1
ATOM 5591 C C . THR A 1 736 ? 35.416 38.006 -73.318 1.00 87.19 736 THR A C 1
ATOM 5593 O O . THR A 1 736 ? 36.418 38.105 -74.037 1.00 87.19 736 THR A O 1
ATOM 5596 N N . ALA A 1 737 ? 35.496 37.866 -71.994 1.00 89.00 737 ALA A N 1
ATOM 5597 C CA . ALA A 1 737 ? 36.738 37.802 -71.246 1.00 89.00 737 ALA A CA 1
ATOM 5598 C C . ALA A 1 737 ? 36.657 36.833 -70.056 1.00 89.00 737 ALA A C 1
ATOM 5600 O O . ALA A 1 737 ? 35.609 36.642 -69.440 1.00 89.00 737 ALA A O 1
ATOM 5601 N N . VAL A 1 738 ? 37.801 36.243 -69.712 1.00 92.81 738 VAL A N 1
ATOM 5602 C CA . VAL A 1 738 ? 37.965 35.381 -68.540 1.00 92.81 738 VAL A CA 1
ATOM 5603 C C . VAL A 1 738 ? 39.280 35.694 -67.829 1.00 92.81 738 VAL A C 1
ATOM 5605 O O . VAL A 1 738 ? 40.317 35.904 -68.462 1.00 92.81 738 VAL A O 1
ATOM 5608 N N . VAL A 1 739 ? 39.231 35.719 -66.501 1.00 93.06 739 VAL A N 1
ATOM 5609 C CA . VAL A 1 739 ? 40.374 35.935 -65.615 1.00 93.06 739 VAL A CA 1
ATOM 5610 C C . VAL A 1 739 ? 40.569 34.682 -64.775 1.00 93.06 739 VAL A C 1
ATOM 5612 O O . VAL A 1 739 ? 39.671 34.293 -64.029 1.00 93.06 739 VAL A O 1
ATOM 5615 N N . LEU A 1 740 ? 41.739 34.058 -64.883 1.00 93.31 740 LEU A N 1
ATOM 5616 C CA . LEU A 1 740 ? 42.159 32.970 -64.008 1.00 93.31 740 LEU A CA 1
ATOM 5617 C C . LEU A 1 740 ? 43.185 33.498 -63.013 1.00 93.31 740 LEU A C 1
ATOM 5619 O O . LEU A 1 740 ? 44.230 34.018 -63.396 1.00 93.31 740 LEU A O 1
ATOM 5623 N N . GLU A 1 741 ? 42.898 33.339 -61.734 1.00 93.31 741 GLU A N 1
ATOM 5624 C CA . GLU A 1 741 ? 43.719 33.829 -60.647 1.00 93.31 741 GLU A CA 1
ATOM 5625 C C . GLU A 1 741 ? 44.150 32.694 -59.721 1.00 93.31 741 GLU A C 1
ATOM 5627 O O . GLU A 1 741 ? 43.330 31.884 -59.290 1.00 93.31 741 GLU A O 1
ATOM 5632 N N . LEU A 1 742 ? 45.440 32.659 -59.388 1.00 92.31 742 LEU A N 1
ATOM 5633 C CA . LEU A 1 742 ? 46.009 31.718 -58.431 1.00 92.31 742 LEU A CA 1
ATOM 5634 C C . LEU A 1 742 ? 46.814 32.472 -57.369 1.00 92.31 742 LEU A C 1
ATOM 5636 O O . LEU A 1 742 ? 47.854 33.065 -57.664 1.00 92.31 742 LEU A O 1
ATOM 5640 N N . ARG A 1 743 ? 46.342 32.433 -56.121 1.00 90.06 743 ARG A N 1
ATOM 5641 C CA . ARG A 1 743 ? 46.957 33.116 -54.975 1.00 90.06 743 ARG A CA 1
ATOM 5642 C C . ARG A 1 743 ? 47.274 32.129 -53.859 1.00 90.06 743 ARG A C 1
ATOM 5644 O O . ARG A 1 743 ? 46.517 31.195 -53.624 1.00 90.06 743 ARG A O 1
ATOM 5651 N N . LEU A 1 744 ? 48.369 32.370 -53.148 1.00 86.25 744 LEU A N 1
ATOM 5652 C CA . LEU A 1 744 ? 48.692 31.699 -51.893 1.00 86.25 744 LEU A CA 1
ATOM 5653 C C . LEU A 1 744 ? 48.714 32.750 -50.786 1.00 86.25 744 LEU A C 1
ATOM 5655 O O . LEU A 1 744 ? 49.479 33.708 -50.876 1.00 86.25 744 LEU A O 1
ATOM 5659 N N . ALA A 1 745 ? 47.878 32.574 -49.768 1.00 82.69 745 ALA A N 1
ATOM 5660 C CA . ALA A 1 745 ? 47.848 33.419 -48.578 1.00 82.69 745 ALA A CA 1
ATOM 5661 C C . ALA A 1 745 ? 47.627 32.536 -47.347 1.00 82.69 745 ALA A C 1
ATOM 5663 O O . ALA A 1 745 ? 46.806 31.623 -47.405 1.00 82.69 745 ALA A O 1
ATOM 5664 N N . ASP A 1 746 ? 48.380 32.773 -46.271 1.00 80.75 746 ASP A N 1
ATOM 5665 C CA . ASP A 1 746 ? 48.244 32.077 -44.980 1.00 80.75 746 ASP A CA 1
ATOM 5666 C C . ASP A 1 746 ? 48.194 30.539 -45.098 1.00 80.75 746 ASP A C 1
ATOM 5668 O O . ASP A 1 746 ? 47.404 29.855 -44.450 1.00 80.75 746 ASP A O 1
ATOM 5672 N N . GLY A 1 747 ? 49.009 29.982 -46.000 1.00 81.81 747 GLY A N 1
ATOM 5673 C CA . GLY A 1 747 ? 49.067 28.542 -46.261 1.00 81.81 747 GLY A CA 1
ATOM 5674 C C . GLY A 1 747 ? 47.865 27.951 -47.002 1.00 81.81 747 GLY A C 1
ATOM 5675 O O . GLY A 1 747 ? 47.777 26.732 -47.143 1.00 81.81 747 GLY A O 1
ATOM 5676 N N . VAL A 1 748 ? 46.970 28.787 -47.529 1.00 88.12 748 VAL A N 1
ATOM 5677 C CA . VAL A 1 748 ? 45.815 28.382 -48.332 1.00 88.12 748 VAL A CA 1
ATOM 5678 C C . VAL A 1 748 ? 46.021 28.784 -49.791 1.00 88.12 748 VAL A C 1
ATOM 5680 O O . VAL A 1 748 ? 46.152 29.963 -50.129 1.00 88.12 748 VAL A O 1
ATOM 5683 N N . LEU A 1 749 ? 46.036 27.789 -50.677 1.00 90.69 749 LEU A N 1
ATOM 5684 C CA . LEU A 1 749 ? 46.058 27.976 -52.122 1.00 90.69 749 LEU A CA 1
ATOM 5685 C C . LEU A 1 749 ? 44.636 28.259 -52.615 1.00 90.69 749 LEU A C 1
ATOM 5687 O O . LEU A 1 749 ? 43.767 27.396 -52.522 1.00 90.69 749 LEU A O 1
ATOM 5691 N N . ALA A 1 750 ? 44.403 29.446 -53.161 1.00 91.31 750 ALA A N 1
ATOM 5692 C CA . ALA A 1 750 ? 43.128 29.865 -53.723 1.00 91.31 750 ALA A CA 1
ATOM 5693 C C . ALA A 1 750 ? 43.226 29.992 -55.248 1.00 91.31 750 ALA A C 1
ATOM 5695 O O . ALA A 1 750 ? 44.017 30.782 -55.765 1.00 91.31 750 ALA A O 1
ATOM 5696 N N . LEU A 1 751 ? 42.393 29.235 -55.958 1.00 93.62 751 LEU A N 1
ATOM 5697 C CA . LEU A 1 751 ? 42.206 29.315 -57.404 1.00 93.62 751 LEU A CA 1
ATOM 5698 C C . LEU A 1 751 ? 40.830 29.929 -57.680 1.00 93.62 751 LEU A C 1
ATOM 5700 O O . LEU A 1 751 ? 39.824 29.430 -57.179 1.00 93.62 751 LEU A O 1
ATOM 5704 N N . SER A 1 752 ? 40.777 30.997 -58.470 1.00 93.00 752 SER A N 1
ATOM 5705 C CA . SER A 1 752 ? 39.533 31.648 -58.884 1.00 93.00 752 SER A CA 1
ATOM 5706 C C . SER A 1 752 ? 39.495 31.822 -60.398 1.00 93.00 752 SER A C 1
ATOM 5708 O O . SER A 1 752 ? 40.449 32.316 -60.989 1.00 93.00 752 SER A O 1
ATOM 5710 N N . LEU A 1 753 ? 38.398 31.415 -61.031 1.00 93.50 753 LEU A N 1
ATOM 5711 C CA . LEU A 1 753 ? 38.128 31.650 -62.445 1.00 93.50 753 LEU A CA 1
ATOM 5712 C C . LEU A 1 753 ? 36.881 32.520 -62.554 1.00 93.50 753 LEU A C 1
ATOM 5714 O O . LEU A 1 753 ? 35.809 32.107 -62.115 1.00 93.50 753 LEU A O 1
ATOM 5718 N N . ARG A 1 754 ? 37.027 33.711 -63.136 1.00 91.50 754 ARG A N 1
ATOM 5719 C CA . ARG A 1 754 ? 35.954 34.694 -63.296 1.00 91.50 754 ARG A CA 1
ATOM 5720 C C . ARG A 1 754 ? 35.717 35.012 -64.765 1.00 91.50 754 ARG A C 1
ATOM 5722 O O . ARG A 1 754 ? 36.658 35.385 -65.459 1.00 91.50 754 ARG A O 1
ATOM 5729 N N . ASP A 1 755 ? 34.472 34.934 -65.214 1.00 91.44 755 ASP A N 1
ATOM 5730 C CA . ASP A 1 755 ? 34.044 35.377 -66.546 1.00 91.44 755 ASP A CA 1
ATOM 5731 C C . ASP A 1 755 ? 33.168 36.638 -66.486 1.00 91.44 755 ASP A C 1
ATOM 5733 O O . ASP A 1 755 ? 32.702 37.030 -65.417 1.00 91.44 755 ASP A O 1
ATOM 5737 N N . ASP A 1 756 ? 32.956 37.280 -67.635 1.00 88.81 756 ASP A N 1
ATOM 5738 C CA . ASP A 1 756 ? 32.079 38.447 -67.823 1.00 88.81 756 ASP A CA 1
ATOM 5739 C C . ASP A 1 756 ? 30.743 38.103 -68.519 1.00 88.81 756 ASP A C 1
ATOM 5741 O O . ASP A 1 756 ? 30.077 38.974 -69.081 1.00 88.81 756 ASP A O 1
ATOM 5745 N N . GLY A 1 757 ? 30.360 36.826 -68.517 1.00 86.31 757 GLY A N 1
ATOM 5746 C CA . GLY A 1 757 ? 29.216 36.292 -69.243 1.00 86.31 757 GLY A CA 1
ATOM 5747 C C . GLY A 1 757 ? 27.848 36.550 -68.601 1.00 86.31 757 GLY A C 1
ATOM 5748 O O . GLY A 1 757 ? 27.640 37.441 -67.774 1.00 86.31 757 GLY A O 1
ATOM 5749 N N . CYS A 1 758 ? 26.856 35.744 -68.989 1.00 82.88 758 CYS A N 1
ATOM 5750 C CA . CYS A 1 758 ? 25.462 35.952 -68.581 1.00 82.88 758 CYS A CA 1
ATOM 5751 C C . CYS A 1 758 ? 25.143 35.560 -67.128 1.00 82.88 758 CYS A C 1
ATOM 5753 O O . CYS A 1 758 ? 24.101 35.970 -66.617 1.00 82.88 758 CYS A O 1
ATOM 5755 N N . GLY A 1 759 ? 26.017 34.793 -66.468 1.00 82.31 759 GLY A N 1
ATOM 5756 C CA . GLY A 1 759 ? 25.755 34.203 -65.152 1.00 82.31 759 GLY A CA 1
ATOM 5757 C C . GLY A 1 759 ? 24.612 33.172 -65.158 1.00 82.31 759 GLY A C 1
ATOM 5758 O O . GLY A 1 759 ? 23.931 32.972 -66.165 1.00 82.31 759 GLY A O 1
ATOM 5759 N N . PHE A 1 760 ? 24.412 32.486 -64.031 1.00 83.94 760 PHE A N 1
ATOM 5760 C CA . PHE A 1 760 ? 23.350 31.494 -63.828 1.00 83.94 760 PHE A CA 1
ATOM 5761 C C . PHE A 1 760 ? 22.939 31.400 -62.351 1.00 83.94 760 PHE A C 1
ATOM 5763 O O . PHE A 1 760 ? 23.657 31.864 -61.467 1.00 83.94 760 PHE A O 1
ATOM 5770 N N . ASP A 1 761 ? 21.771 30.814 -62.072 1.00 82.44 761 ASP A N 1
ATOM 5771 C CA . ASP A 1 761 ? 21.352 30.510 -60.698 1.00 82.44 761 ASP A CA 1
ATOM 5772 C C . ASP A 1 761 ? 22.121 29.285 -60.192 1.00 82.44 761 ASP A C 1
ATOM 5774 O O . ASP A 1 761 ? 21.837 28.145 -60.575 1.00 82.44 761 ASP A O 1
ATOM 5778 N N . ALA A 1 762 ? 23.116 29.532 -59.339 1.00 79.62 762 ALA A N 1
ATOM 5779 C CA . ALA A 1 762 ? 23.956 28.484 -58.779 1.00 79.62 762 ALA A CA 1
ATOM 5780 C C . ALA A 1 762 ? 23.148 27.476 -57.943 1.00 79.62 762 ALA A C 1
ATOM 5782 O O . ALA A 1 762 ? 23.365 26.272 -58.074 1.00 79.62 762 ALA A O 1
ATOM 5783 N N . ALA A 1 763 ? 22.184 27.928 -57.135 1.00 76.94 763 ALA A N 1
ATOM 5784 C CA . ALA A 1 763 ? 21.408 27.050 -56.260 1.00 76.94 763 ALA A CA 1
ATOM 5785 C C . ALA A 1 763 ? 20.488 26.125 -57.071 1.00 76.94 763 ALA A C 1
ATOM 5787 O O . ALA A 1 763 ? 20.458 24.912 -56.838 1.00 76.94 763 ALA A O 1
ATOM 5788 N N . ALA A 1 764 ? 19.802 26.672 -58.079 1.00 78.06 764 ALA A N 1
ATOM 5789 C CA . ALA A 1 764 ? 18.992 25.876 -58.997 1.00 78.06 764 ALA A CA 1
ATOM 5790 C C . ALA A 1 764 ? 19.849 24.911 -59.833 1.00 78.06 764 ALA A C 1
ATOM 5792 O O . ALA A 1 764 ? 19.439 23.770 -60.056 1.00 78.06 764 ALA A O 1
ATOM 5793 N N . ALA A 1 765 ? 21.051 25.320 -60.250 1.00 74.94 765 ALA A N 1
ATOM 5794 C CA . ALA A 1 765 ? 21.966 24.471 -61.011 1.00 74.94 765 ALA A CA 1
ATOM 5795 C C . ALA A 1 765 ? 22.513 23.294 -60.185 1.00 74.94 765 ALA A C 1
ATOM 5797 O O . ALA A 1 765 ? 22.540 22.173 -60.691 1.00 74.94 765 ALA A O 1
ATOM 5798 N N . PHE A 1 766 ? 22.873 23.496 -58.910 1.00 74.50 766 PHE A N 1
ATOM 5799 C CA . PHE A 1 766 ? 23.264 22.398 -58.012 1.00 74.50 766 PHE A CA 1
ATOM 5800 C C . PHE A 1 766 ? 22.091 21.443 -57.729 1.00 74.50 766 PHE A C 1
ATOM 5802 O O . PHE A 1 766 ? 22.260 20.222 -57.783 1.00 74.50 766 PHE A O 1
ATOM 5809 N N . ALA A 1 767 ? 20.880 21.970 -57.511 1.00 70.75 767 ALA A N 1
ATOM 5810 C CA . ALA A 1 767 ? 19.681 21.151 -57.307 1.00 70.75 767 ALA A CA 1
ATOM 5811 C C . ALA A 1 767 ? 19.294 20.347 -58.563 1.00 70.75 767 ALA A C 1
ATOM 5813 O O . ALA A 1 767 ? 18.900 19.180 -58.471 1.00 70.75 767 ALA A O 1
ATOM 5814 N N . HIS A 1 768 ? 19.429 20.952 -59.746 1.0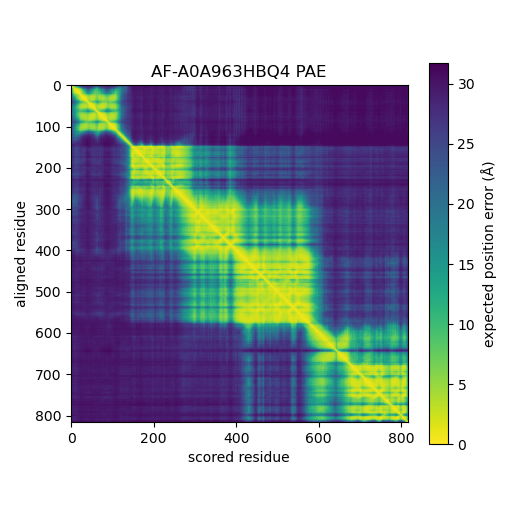0 70.06 768 HIS A N 1
ATOM 5815 C CA . HIS A 1 768 ? 19.221 20.269 -61.018 1.00 70.06 768 HIS A CA 1
ATOM 5816 C C . HIS A 1 768 ? 20.303 19.215 -61.264 1.00 70.06 768 HIS A C 1
ATOM 5818 O O . HIS A 1 768 ? 19.971 18.104 -61.663 1.00 70.06 768 HIS A O 1
ATOM 5824 N N . ALA A 1 769 ? 21.568 19.502 -60.946 1.00 65.44 769 ALA A N 1
ATOM 5825 C CA . ALA A 1 769 ? 22.664 18.549 -61.092 1.00 65.44 769 ALA A CA 1
ATOM 5826 C C . ALA A 1 769 ? 22.468 17.285 -60.248 1.00 65.44 769 ALA A C 1
ATOM 5828 O O . ALA A 1 769 ? 22.685 16.178 -60.748 1.00 65.44 769 ALA A O 1
ATOM 5829 N N . ALA A 1 770 ? 21.958 17.434 -59.022 1.00 61.97 770 ALA A N 1
ATOM 5830 C CA . ALA A 1 770 ? 21.620 16.311 -58.150 1.00 61.97 770 ALA A CA 1
ATOM 5831 C C . ALA A 1 770 ? 20.486 15.425 -58.710 1.00 61.97 770 ALA A C 1
ATOM 5833 O O . ALA A 1 770 ? 20.481 14.217 -58.478 1.00 61.97 770 ALA A O 1
ATOM 5834 N N . ARG A 1 771 ? 19.536 15.992 -59.472 1.00 60.69 771 ARG A N 1
ATOM 5835 C CA . ARG A 1 771 ? 18.382 15.262 -60.041 1.00 60.69 771 ARG A CA 1
ATOM 5836 C C . ARG A 1 771 ? 18.615 14.730 -61.459 1.00 60.69 771 ARG A C 1
ATOM 5838 O O . ARG A 1 771 ? 18.174 13.630 -61.773 1.00 60.69 771 ARG A O 1
ATOM 5845 N N . ALA A 1 772 ? 19.292 15.495 -62.312 1.00 53.53 772 ALA A N 1
ATOM 5846 C CA . ALA A 1 772 ? 19.493 15.209 -63.735 1.00 53.53 772 ALA A CA 1
ATOM 5847 C C . ALA A 1 772 ? 20.820 14.488 -64.039 1.00 53.53 772 ALA A C 1
ATOM 5849 O O . ALA A 1 772 ? 21.136 14.257 -65.204 1.00 53.53 772 ALA A O 1
ATOM 5850 N N . ARG A 1 773 ? 21.605 14.132 -63.006 1.00 53.66 773 ARG A N 1
ATOM 5851 C CA . ARG A 1 773 ? 22.941 13.514 -63.127 1.00 53.66 773 ARG A CA 1
ATOM 5852 C C . ARG A 1 773 ? 23.912 14.324 -64.000 1.00 53.66 773 ARG A C 1
ATOM 5854 O O . ARG A 1 773 ? 24.791 13.751 -64.643 1.00 53.66 773 ARG A O 1
ATOM 5861 N N . SER A 1 774 ? 23.785 15.653 -64.039 1.00 56.78 774 SER A N 1
ATOM 5862 C CA . SER A 1 774 ? 24.768 16.489 -64.735 1.00 56.78 774 SER A CA 1
ATOM 5863 C C . SER A 1 774 ? 26.037 16.589 -63.880 1.00 56.78 774 SER A C 1
ATOM 5865 O O . SER A 1 774 ? 26.052 17.258 -62.848 1.00 56.78 774 SER A O 1
ATOM 5867 N N . LEU A 1 775 ? 27.094 15.896 -64.303 1.00 60.47 775 LEU A N 1
ATOM 5868 C CA . LEU A 1 775 ? 28.284 15.622 -63.488 1.00 60.47 775 LEU A CA 1
ATOM 5869 C C . LEU A 1 775 ? 29.223 16.825 -63.281 1.00 60.47 775 LEU A C 1
ATOM 5871 O O . LEU A 1 775 ? 30.058 16.766 -62.389 1.00 60.47 775 LEU A O 1
ATOM 5875 N N . GLY A 1 776 ? 29.112 17.911 -64.053 1.00 70.12 776 GLY A N 1
ATOM 5876 C CA . GLY A 1 776 ? 30.100 19.006 -64.048 1.00 70.12 776 GLY A CA 1
ATOM 5877 C C . GLY A 1 776 ? 30.293 19.681 -62.681 1.00 70.12 776 GLY A C 1
ATOM 5878 O O . GLY A 1 776 ? 31.360 19.574 -62.081 1.00 70.12 776 GLY A O 1
ATOM 5879 N N . LEU A 1 777 ? 29.249 20.321 -62.139 1.00 77.06 777 LEU A N 1
ATOM 5880 C CA . LEU A 1 777 ? 29.321 21.051 -60.859 1.00 77.06 777 LEU A CA 1
ATOM 5881 C C . LEU A 1 777 ? 29.540 20.129 -59.644 1.00 77.06 777 LEU A C 1
ATOM 5883 O O . LEU A 1 777 ? 30.345 20.449 -58.770 1.00 77.06 777 LEU A O 1
ATOM 5887 N N . LEU A 1 778 ? 28.863 18.974 -59.614 1.00 74.88 778 LEU A N 1
ATOM 5888 C CA . LEU A 1 778 ? 29.013 17.970 -58.550 1.00 74.88 778 LEU A CA 1
ATOM 5889 C C . LEU A 1 778 ? 30.431 17.391 -58.525 1.00 74.88 778 LEU A C 1
ATOM 5891 O O . LEU A 1 778 ? 31.044 17.328 -57.464 1.00 74.88 778 LEU A O 1
ATOM 5895 N N . SER A 1 779 ? 30.998 17.065 -59.692 1.00 74.94 779 SER A N 1
ATOM 5896 C CA . SER A 1 779 ? 32.362 16.534 -59.766 1.00 74.94 779 SER A CA 1
ATOM 5897 C C . SER A 1 779 ? 33.410 17.556 -59.327 1.00 74.94 779 SER A C 1
ATOM 5899 O O . SER A 1 779 ? 34.384 17.175 -58.683 1.00 74.94 779 SER A O 1
ATOM 5901 N N . MET A 1 780 ? 33.226 18.852 -59.614 1.00 84.56 780 MET A N 1
ATOM 5902 C CA . MET A 1 780 ? 34.118 19.898 -59.098 1.00 84.56 780 MET A CA 1
ATOM 5903 C C . MET A 1 780 ? 34.052 19.997 -57.569 1.00 84.56 780 MET A C 1
ATOM 5905 O O . MET A 1 780 ? 35.094 20.131 -56.927 1.00 84.56 780 MET A O 1
ATOM 5909 N N . GLN A 1 781 ? 32.853 19.902 -56.982 1.00 83.12 781 GLN A N 1
ATOM 5910 C CA . GLN A 1 781 ? 32.658 19.960 -55.531 1.00 83.12 781 GLN A CA 1
ATOM 5911 C C . GLN A 1 781 ? 33.271 18.743 -54.828 1.00 83.12 781 GLN A C 1
ATOM 5913 O O . GLN A 1 781 ? 34.002 18.897 -53.851 1.00 83.12 781 GLN A O 1
ATOM 5918 N N . GLU A 1 782 ? 33.035 17.542 -55.358 1.00 77.62 782 GLU A N 1
ATOM 5919 C CA . GLU A 1 782 ? 33.614 16.300 -54.839 1.00 77.62 782 GLU A CA 1
ATOM 5920 C C . GLU A 1 782 ? 35.145 16.297 -54.957 1.00 77.62 782 GLU A C 1
ATOM 5922 O O . GLU A 1 782 ? 35.836 15.925 -54.012 1.00 77.62 782 GLU A O 1
ATOM 5927 N N . ARG A 1 783 ? 35.704 16.782 -56.076 1.00 84.44 783 ARG A N 1
ATOM 5928 C CA . ARG A 1 783 ? 37.163 16.890 -56.273 1.00 84.44 783 ARG A CA 1
ATOM 5929 C C . ARG A 1 783 ? 37.813 17.871 -55.306 1.00 84.44 783 ARG A C 1
ATOM 5931 O O . ARG A 1 783 ? 38.894 17.578 -54.798 1.00 84.44 783 ARG A O 1
ATOM 5938 N N . ALA A 1 784 ? 37.168 19.009 -55.043 1.00 85.62 784 ALA A N 1
ATOM 5939 C CA . ALA A 1 784 ? 37.637 19.947 -54.031 1.00 85.62 784 ALA A CA 1
ATOM 5940 C C . ALA A 1 784 ? 37.664 19.271 -52.652 1.00 85.62 784 ALA A C 1
ATOM 5942 O O . ALA A 1 784 ? 38.710 19.258 -52.008 1.00 85.62 784 ALA A O 1
ATOM 5943 N N . ALA A 1 785 ? 36.567 18.618 -52.258 1.00 82.00 785 ALA A N 1
ATOM 5944 C CA . ALA A 1 785 ? 36.452 17.950 -50.964 1.00 82.00 785 ALA A CA 1
ATOM 5945 C C . ALA A 1 785 ? 37.480 16.817 -50.775 1.00 82.00 785 ALA A C 1
ATOM 5947 O O . ALA A 1 785 ? 38.116 16.736 -49.726 1.00 82.00 785 ALA A O 1
ATOM 5948 N N . LEU A 1 786 ? 37.703 15.979 -51.795 1.00 79.56 786 LEU A N 1
ATOM 5949 C CA . LEU A 1 786 ? 38.672 14.874 -51.739 1.00 79.56 786 LEU A CA 1
ATOM 5950 C C . LEU A 1 786 ? 40.124 15.339 -51.594 1.00 79.56 786 LEU A C 1
ATOM 5952 O O . LEU A 1 786 ? 40.933 14.649 -50.977 1.00 79.56 786 LEU A O 1
ATOM 5956 N N . ALA A 1 787 ? 40.461 16.503 -52.146 1.00 80.69 787 ALA A N 1
ATOM 5957 C CA . ALA A 1 787 ? 41.771 17.122 -51.969 1.00 80.69 787 ALA A CA 1
ATOM 5958 C C . ALA A 1 787 ? 41.845 18.027 -50.718 1.00 80.69 787 ALA A C 1
ATOM 5960 O O . ALA A 1 787 ? 42.827 18.745 -50.545 1.00 80.69 787 ALA A O 1
ATOM 5961 N N . GLY A 1 788 ? 40.836 17.981 -49.835 1.00 81.62 788 GLY A N 1
ATOM 5962 C CA . GLY A 1 788 ? 40.792 18.734 -48.577 1.00 81.62 788 GLY A CA 1
ATOM 5963 C C . GLY A 1 788 ? 40.433 20.215 -48.731 1.00 81.62 788 GLY A C 1
ATOM 5964 O O . GLY A 1 788 ? 40.689 21.000 -47.822 1.00 81.62 788 GLY A O 1
ATOM 5965 N N . GLY A 1 789 ? 39.878 20.609 -49.878 1.00 85.81 789 GLY A N 1
ATOM 5966 C CA . GLY A 1 789 ? 39.528 21.984 -50.217 1.00 85.81 789 GLY A CA 1
ATOM 5967 C C . GLY A 1 789 ? 38.031 22.285 -50.244 1.00 85.81 789 GLY A C 1
ATOM 5968 O O . GLY A 1 789 ? 37.184 21.398 -50.139 1.00 85.81 789 GLY A O 1
ATOM 5969 N N . GLN A 1 790 ? 37.698 23.564 -50.411 1.00 88.25 790 GLN A N 1
ATOM 5970 C CA . GLN A 1 790 ? 36.324 24.067 -50.454 1.00 88.25 790 GLN A CA 1
ATOM 5971 C C . GLN A 1 790 ? 36.050 24.779 -51.776 1.00 88.25 790 GLN A C 1
ATOM 5973 O O . GLN A 1 790 ? 36.807 25.661 -52.174 1.00 88.25 790 GLN A O 1
ATOM 5978 N N . LEU A 1 791 ? 34.954 24.409 -52.443 1.00 90.06 791 LEU A N 1
ATOM 5979 C CA . LEU A 1 791 ? 34.480 25.042 -53.674 1.00 90.06 791 LEU A CA 1
ATOM 5980 C C . LEU A 1 791 ? 33.341 26.019 -53.362 1.00 90.06 791 LEU A C 1
ATOM 5982 O O . LEU A 1 791 ? 32.366 25.655 -52.709 1.00 90.06 791 LEU A O 1
ATOM 5986 N N . ALA A 1 792 ? 33.427 27.225 -53.907 1.00 88.62 792 ALA A N 1
ATOM 5987 C CA . ALA A 1 792 ? 32.371 28.221 -53.920 1.00 88.62 792 ALA A CA 1
ATOM 5988 C C . ALA A 1 792 ? 32.103 28.663 -55.363 1.00 88.62 792 ALA A C 1
ATOM 5990 O O . ALA A 1 792 ? 33.021 29.030 -56.095 1.00 88.62 792 ALA A O 1
ATOM 5991 N N . VAL A 1 793 ? 30.834 28.648 -55.769 1.00 87.88 793 VAL A N 1
ATOM 5992 C CA . VAL A 1 793 ? 30.398 29.153 -57.076 1.00 87.88 793 VAL A CA 1
ATOM 5993 C C . VAL A 1 793 ? 29.531 30.377 -56.838 1.00 87.88 793 VAL A C 1
ATOM 5995 O O . VAL A 1 793 ? 28.457 30.285 -56.248 1.00 87.88 793 VAL A O 1
ATOM 5998 N N . LEU A 1 794 ? 30.013 31.531 -57.281 1.00 85.81 794 LEU A N 1
ATOM 5999 C CA . LEU A 1 794 ? 29.332 32.810 -57.162 1.00 85.81 794 LEU A CA 1
ATOM 6000 C C . LEU A 1 794 ? 28.800 33.188 -58.542 1.00 85.81 794 LEU A C 1
ATOM 6002 O O . LEU A 1 794 ? 29.551 33.588 -59.428 1.00 85.81 794 LEU A O 1
ATOM 6006 N N . SER A 1 795 ? 27.494 33.047 -58.741 1.00 83.06 795 SER A N 1
ATOM 6007 C CA . SER A 1 795 ? 26.833 33.492 -59.964 1.00 83.06 795 SER A CA 1
ATOM 6008 C C . SER A 1 795 ? 25.402 33.920 -59.663 1.00 83.06 795 SER A C 1
ATOM 6010 O O . SER A 1 795 ? 24.750 33.349 -58.790 1.00 83.06 795 SER A O 1
ATOM 6012 N N . ALA A 1 796 ? 24.939 34.965 -60.347 1.00 72.44 796 ALA A N 1
ATOM 6013 C CA . ALA A 1 796 ? 23.576 35.459 -60.229 1.00 72.44 796 ALA A CA 1
ATOM 6014 C C . ALA A 1 796 ? 23.086 35.937 -61.607 1.00 72.44 796 ALA A C 1
ATOM 6016 O O . ALA A 1 796 ? 23.690 36.855 -62.173 1.00 72.44 796 ALA A O 1
ATOM 6017 N N . PRO A 1 797 ? 21.986 35.376 -62.142 1.00 67.19 797 PRO A N 1
ATOM 6018 C CA . PRO A 1 797 ? 21.507 35.710 -63.485 1.00 67.19 797 PRO A CA 1
ATOM 6019 C C . PRO A 1 797 ? 20.964 37.146 -63.567 1.00 67.19 797 PRO A C 1
ATOM 6021 O O . PRO A 1 797 ? 21.020 37.784 -64.616 1.00 67.19 797 PRO A O 1
ATOM 6024 N N . GLU A 1 798 ? 20.489 37.694 -62.446 1.00 60.88 798 GLU A N 1
ATOM 6025 C CA . GLU A 1 798 ? 19.831 39.004 -62.376 1.00 60.88 798 GLU A CA 1
ATOM 6026 C C . GLU A 1 798 ? 20.785 40.190 -62.567 1.00 60.88 798 GLU A C 1
ATOM 6028 O O . GLU A 1 798 ? 20.348 41.285 -62.914 1.00 60.88 798 GLU A O 1
ATOM 6033 N N . ARG A 1 799 ? 22.094 39.991 -62.354 1.00 58.50 799 ARG A N 1
ATOM 6034 C CA . ARG A 1 799 ? 23.074 41.088 -62.361 1.00 58.50 799 ARG A CA 1
ATOM 6035 C C . ARG A 1 799 ? 23.886 41.191 -63.661 1.00 58.50 799 ARG A C 1
ATOM 6037 O O . ARG A 1 799 ? 24.525 42.217 -63.862 1.00 58.50 799 ARG A O 1
ATOM 6044 N N . ARG A 1 800 ? 23.862 40.172 -64.539 1.00 61.31 800 ARG A N 1
ATOM 6045 C CA . ARG A 1 800 ? 24.700 40.063 -65.763 1.00 61.31 800 ARG A CA 1
ATOM 6046 C C . ARG A 1 800 ? 26.190 40.399 -65.530 1.00 61.31 800 ARG A C 1
ATOM 6048 O O . ARG A 1 800 ? 26.798 41.101 -66.330 1.00 61.31 800 ARG A O 1
ATOM 6055 N N . VAL A 1 801 ? 26.766 39.931 -64.418 1.00 66.69 801 VAL A N 1
ATOM 6056 C CA . VAL A 1 801 ? 28.174 40.196 -64.025 1.00 66.69 801 VAL A CA 1
ATOM 6057 C C . VAL A 1 801 ? 29.046 38.933 -64.167 1.00 66.69 801 VAL A C 1
ATOM 6059 O O . VAL A 1 801 ? 30.061 38.810 -63.492 1.00 66.69 801 VAL A O 1
ATOM 6062 N N . GLY A 1 802 ? 28.642 37.974 -65.009 1.00 80.75 802 GLY A N 1
ATOM 6063 C CA . GLY A 1 802 ? 29.345 36.699 -65.191 1.00 80.75 802 GLY A CA 1
ATOM 6064 C C . GLY A 1 802 ? 29.257 35.733 -64.009 1.00 80.75 802 GLY A C 1
ATOM 6065 O O . GLY A 1 802 ? 28.361 35.823 -63.159 1.00 80.75 802 GLY A O 1
ATOM 6066 N N . SER A 1 803 ? 30.155 34.750 -63.980 1.00 88.06 803 SER A N 1
ATOM 6067 C CA . SER A 1 803 ? 30.295 33.794 -62.881 1.00 88.06 803 SER A CA 1
ATOM 6068 C C . SER A 1 803 ? 31.723 33.758 -62.337 1.00 88.06 803 SER A C 1
ATOM 6070 O O . SER A 1 803 ? 32.686 34.064 -63.037 1.00 88.06 803 SER A O 1
ATOM 6072 N N . GLU A 1 804 ? 31.866 33.421 -61.056 1.00 91.00 804 GLU A N 1
ATOM 6073 C CA . GLU A 1 804 ? 33.154 33.141 -60.429 1.00 91.00 804 GLU A CA 1
ATOM 6074 C C . GLU A 1 804 ? 33.121 31.754 -59.784 1.00 91.00 804 GLU A C 1
ATOM 6076 O O . GLU A 1 804 ? 32.315 31.485 -58.892 1.00 91.00 804 GLU A O 1
ATOM 6081 N N . VAL A 1 805 ? 34.032 30.882 -60.210 1.00 91.69 805 VAL A N 1
ATOM 6082 C CA . VAL A 1 805 ? 34.305 29.599 -59.559 1.00 91.69 805 VAL A CA 1
ATOM 6083 C C . VAL A 1 805 ? 35.568 29.757 -58.729 1.00 91.69 805 VAL A C 1
ATOM 6085 O O . VAL A 1 805 ? 36.644 29.988 -59.276 1.00 91.69 805 VAL A O 1
ATOM 6088 N N . ARG A 1 806 ? 35.445 29.623 -57.410 1.00 92.38 806 ARG A N 1
ATOM 6089 C CA . ARG A 1 806 ? 36.547 29.762 -56.457 1.00 92.38 806 ARG A CA 1
ATOM 6090 C C . ARG A 1 806 ? 36.747 28.463 -55.694 1.00 92.38 806 ARG A C 1
ATOM 6092 O O . ARG A 1 806 ? 35.796 27.933 -55.134 1.00 92.38 806 ARG A O 1
ATOM 6099 N N . VAL A 1 807 ? 37.979 27.980 -55.618 1.00 93.38 807 VAL A N 1
ATOM 6100 C CA . VAL A 1 807 ? 38.347 26.836 -54.782 1.00 93.38 807 VAL A CA 1
ATOM 6101 C C . VAL A 1 807 ? 39.542 27.173 -53.899 1.00 93.38 807 VAL A C 1
ATOM 6103 O O . VAL A 1 807 ? 40.477 27.838 -54.346 1.00 93.38 807 VAL A O 1
ATOM 6106 N N . THR A 1 808 ? 39.506 26.737 -52.643 1.00 91.94 808 THR A N 1
ATOM 6107 C CA . THR A 1 808 ? 40.583 26.930 -51.665 1.00 91.94 808 THR A CA 1
ATOM 6108 C C . THR A 1 808 ? 41.092 25.589 -51.150 1.00 91.94 808 THR A C 1
ATOM 6110 O O . THR A 1 808 ? 40.294 24.709 -50.845 1.00 91.94 808 THR A O 1
ATOM 6113 N N . PHE A 1 809 ? 42.410 25.430 -51.035 1.00 90.81 809 PHE A N 1
ATOM 6114 C CA . PHE A 1 809 ? 43.061 24.222 -50.524 1.00 90.81 809 PHE A CA 1
ATOM 6115 C C . PHE A 1 809 ? 44.085 24.573 -49.440 1.00 90.81 809 PHE A C 1
ATOM 6117 O O . PHE A 1 809 ? 44.968 25.392 -49.701 1.00 90.81 809 PHE A O 1
ATOM 6124 N N . PRO A 1 810 ? 44.032 23.954 -48.251 1.00 85.50 810 PRO A N 1
ATOM 6125 C CA . PRO A 1 810 ? 45.098 24.084 -47.267 1.00 85.50 810 PRO A CA 1
ATOM 6126 C C . PRO A 1 810 ? 46.343 23.320 -47.743 1.00 85.50 810 PRO A C 1
ATOM 6128 O O . PRO A 1 810 ? 46.262 22.142 -48.096 1.00 85.50 810 PRO A O 1
ATOM 6131 N N . LEU A 1 811 ? 47.506 23.974 -47.760 1.00 82.12 811 LEU A N 1
ATOM 6132 C CA . LEU A 1 811 ? 48.777 23.330 -48.086 1.00 82.12 811 LEU A CA 1
ATOM 6133 C C . LEU A 1 811 ? 49.450 22.799 -46.806 1.00 82.12 811 LEU A C 1
ATOM 6135 O O . LEU A 1 811 ? 49.708 23.578 -45.884 1.00 82.12 811 LEU A O 1
ATOM 6139 N N . PRO A 1 812 ? 49.791 21.498 -46.731 1.00 63.66 812 PRO A N 1
ATOM 6140 C CA . PRO A 1 812 ? 50.557 20.963 -45.612 1.00 63.66 812 PRO A CA 1
ATOM 6141 C C . PRO A 1 812 ? 51.968 21.572 -45.614 1.00 63.66 812 PRO A C 1
ATOM 6143 O O . PRO A 1 812 ? 52.740 21.326 -46.539 1.00 63.66 812 PRO A O 1
ATOM 6146 N N . GLY A 1 813 ? 52.306 22.365 -44.591 1.00 59.94 813 GLY A N 1
ATOM 6147 C CA . GLY A 1 813 ? 53.666 22.890 -44.384 1.00 59.94 813 GLY A CA 1
ATOM 6148 C C . GLY A 1 813 ? 53.866 24.402 -44.552 1.00 59.94 813 GLY A C 1
ATOM 6149 O O . GLY A 1 813 ? 55.009 24.840 -44.575 1.00 59.94 813 GLY A O 1
ATOM 6150 N N . ALA A 1 814 ? 52.800 25.203 -44.637 1.00 46.88 814 ALA A N 1
ATOM 6151 C CA . ALA A 1 814 ? 52.883 26.669 -44.698 1.00 46.88 814 ALA A CA 1
ATOM 6152 C C . ALA A 1 814 ? 52.475 27.372 -43.382 1.00 46.88 814 ALA A C 1
ATOM 6154 O O . ALA A 1 814 ? 51.981 28.494 -43.407 1.00 46.88 814 ALA A O 1
ATOM 6155 N N . MET A 1 815 ? 52.680 26.712 -42.234 1.00 37.28 815 MET A N 1
ATOM 6156 C CA . MET A 1 815 ? 52.825 27.405 -40.949 1.00 37.28 815 MET A CA 1
ATOM 6157 C C . MET A 1 815 ? 54.320 27.541 -40.659 1.00 37.28 815 MET A C 1
ATOM 6159 O O . MET A 1 815 ? 54.956 26.585 -40.214 1.00 37.28 815 MET A O 1
ATOM 6163 N N . SER A 1 816 ? 54.866 28.716 -40.961 1.00 35.34 816 SER A N 1
ATOM 6164 C CA . SER A 1 816 ? 56.104 29.232 -40.372 1.00 35.34 816 SER A CA 1
ATOM 6165 C C . SER A 1 816 ? 55.763 30.436 -39.518 1.00 35.34 816 SER A C 1
ATOM 6167 O O . SER A 1 816 ? 55.097 31.330 -40.092 1.00 35.34 816 SER A O 1
#